Protein 3T81 (pdb70)

Organism: Agrobacterium fabrum (strain C58 / ATCC 33970) (NCBI:txid176299)

Sequence (1134 aa):
EPADLNDDTLRARAVAAARGDQRFDVLITGGTLVDVVTGELRPADIGIVGALIASVHEPASRRDAAQVIDAGGAYVSPGLIDTHHIESSITPAAYAAAVVARGVTTIVWDPHEFGNVHGVDGVRWAAKAIENLPLRAILLAPSCVPSAPGLERGGADFDAAILADLLSWPEIGGIAEINRGVIERDPRSGIVQAGLAAEKLVCGHARGLKNADLNAFAAGVSSDHELVSGEDLAKLRAGLTIELRGSHDHLLPEFVAALNTLGHLPQTVTLCTDDVFPDDLLQGGGLDDVVRRLVRYGLKPEWALRAATLNAAQRLGRSDLGLIAAGRRADIVVFEDLNGFSARHVLASGRAVAEGGRLVDIPTCDTTVLKGSKLPLRANDFLVKSQGAKVRLATIDRPRFTQWGETEADVKDGFVVPPEGATISVTHRHGAEPTTKTGFLTGWGRWNGAFATTVSHDSHNLTVFGGNAGDALAANAVIGTGGGAVASEGKVTAILPLPLSGLVSDAPLEEVARAFEDLREAVGKVVEWQPPYLVFKACFGATLACNIGPHQTDGIADVLTGKVESPVIEVAEPADLNDDTLRARAVAAARGDQRFDVLITGGTLVDVVTGELRPADIGIVGALIASVHEPASRRDAAQVIDAGGAYVSPGLIDTHHIESSITPAAYAAAVVARGVTTIVWDPHEFGNVHGVDGVRWAAKAIENLPLRAILLAPSCVPSAPGLERGGADFDAAILADLLSWPEIGGIAEINRGVIERDPRSGIVQAGLAAEKLVCGHARGLKNADLNAFAAGVSSDHELVSGEDLAKLRAGLTIELRGSHDHLLPEFVAALNTLGHLPQTVTLCTDDVFPDDLLQGGGLDDVVRRLVRYGLKPEWALRAATLNAAQRLGRSDLGLIAAGRRADIVVFEDLNGFSARHVLASGRAVAEGGRLVDIPTCDTTVLKGSKLPLRANDFLVKSQTIDRPRFTQWGTEADVKDGFVVPPEGATISVTHRHGAEPTTKTGFLTGWGRWNGAFATTVSHDSHNLTVFGGNAGDALAANAVIGTGGGAVASEGKVTAILPLPLSGLVSDAPLEEVARAFEDLREAVGKVVEWQPPYLVFKACFGATLACNIGPHQTDGIADVLTGKVESPVIE

Nearest PDB structures (foldseek):
  3t8l-assembly1_A  TM=1.000E+00  e=0.000E+00  Agrobacterium fabrum str. C58
  3t81-assembly1_B  TM=9.813E-01  e=5.438E-96  Agrobacterium fabrum str. C58
  3feq-assembly2_J  TM=6.808E-01  e=2.454E-15  unidentified
  1rk5-assembly1_A  TM=5.968E-01  e=4.459E-14  Alcaligenes faecalis
  3giq-assembly1_A  TM=6.416E-01  e=2.481E-13  Bordetella bronchiseptica

Radius of gyration: 34.44 Å; Cα contacts (8 Å, |Δi|>4): 2999; chains: 2; bounding box: 83×78×105 Å

InterPro domains:
  IPR006679 Adenine deaminase [MF_01518] (33-589)
  IPR006679 Adenine deaminase [cd01295] (78-581)
  IPR006680 Amidohydrolase-related [PF01979] (83-368)
  IPR011059 Metal-dependent hydrolase, composite domain superfamily [G3DSA:2.30.40.10] (25-368)
  IPR011059 Metal-dependent hydrolase, composite domain superfamily [SSF51338] (24-381)
  IPR026912 Adenine deaminase C-terminal domain [PF13382] (419-584)
  IPR032466 Metal-dependent hydrolase [SSF51556] (87-337)

B-factor: mean 51.47, std 14.91, range [13.21, 118.8]

Foldseek 3Di:
DVVVVVDPVQVVQLQCCAVVVAAAQEKEAQAFELFLVPNDRHHWMWGHHFFFTRYTDDGPPDDGHVYYHYFRLWYKFFAFEAEEAPLQAAQVLLLCQLALLQRHQEYAHAHQQLCLLANVVSVVVVVVFPVVFRHHYQYAYELDRVQFPPAFHFQDDDALVVLLVVLVDPSHQAHDAHFVCQQVVPPSLSSLVSSVVSPGAAAHADAPDDDPSVLSVCSRHAAYARADFLVSVNCVVSNHQYAPEPVPVVRLLRVLVSCVVVVHADLSYAYHHHHAYLQCCVPQNGSSNSLQSSVVSPRDSSVSLSRRFCSSCVSSVNNLTRGNDGPHTRFMFMASDSNRRQTQWTDRSRDTDHHRSGDDHRDDDDLVVLFPQADDQDLCLAFQQDDDQKFKFWAFEAQPPTAIDIDIFGHDDSTTQQDPQWKKWWAHRRHPDRRIEYHTYHPQFAFQAKAWFQQAPHSSTIMMIGPHSQSSVHSRVAVVLQAFFTGGPNRTQATQHARRSNRHDHDNSVVNSVRVVRRLVRVCVGGPADDDSNDDVSSNYQQNQSDAHWGPHSFTHHSVVRHGHHRTPGD/DPPVVCVDPVNVVVLQCCQVPNAFAQEKEAQAFECFLVVRDTHHWMWGHHFQFGRHTGDGPPHPRYNHYHYFHLWHKFFQFEAEEEVQLAAAVLLLLQLALQLRHQEYEYAHCQLCLLANPVSVVRVVVAVVPFSHQYQYAAELARVQLPVQFHFLDGAALVNLLVVLVPPSHQAHPEHFVCQLVPPPSLSNLVSRVVSVGAAAYACAPDDPPSLVSVVSDHAEYARADFLVSCNSVVSRHQYADECVVVPHLLRVLVVCVVVPHQDLSAAYHHHRDYLLQSVVAHYSLNVLQSSVVSPDDSSSSLQRRFVSSCVVRVHPLTRGNDGRHGRQMFMASDSHNSFGQWTARRHGTDYGRSGHDRGDDDDLPVQALQADDQDLVQQWAFDCAWEDFPAIDDDDDDDADPRTTDDDPQKKKWWFAGNPVPRGIAYHIYHPQFAFQAKAWFQQAPPRSTIMMMHNHSQSSVNRVLQVVLSAWFTGHDNDTDATQRARGSNRHDNDNSVVNNVSVVSRVVRRCVGGDQDDPRSDPVSSRYQANQSDADWGQHNHTDGVVVVDGHHPDPD

CATH classification: 2.30.40.10 (+1 more: 3.20.20.140)

Solvent-accessible surface area: 39691 Å² total

Secondary structure (DSSP, 8-state):
--GGG--HHHHHHHHHHHHTSS-BSEEEES-EEEETTTTEEEE-EEEEETTEEEEEE-TTS---BSSEEE-TTSEEEEPEEE---GGG---HHHHHHHHHTTTEEEEEE--HHHHHHHTHHHHHHHHHHHTTSSSEEEEEE---SSSSTTS---S----HHHHHHHHH-TTEEEEPP---TTTTT----HHHHHHHHTT-EE----SS--HHHHHH---S--EE----STTT--TTTTTPEEEEESS-TTTHHHHHHHHHHHSS--TTEEEE-----HHHHHHT-SHHHHHHHHHHTT--HHHHHHHHTHHHHHHTT-TTSSS-STTSB--EEEES-TTT--EEEEEETTEEEEETT----------GGGS--------GGGS---SSSEEEEEEEESSSS-EEEEEEEEB-SSSBPPPTT---EEE--------EEE--EESS---SSEEEES--TTT--EEEEES-S---HHHHHHHHTT---EEETTEEEE----TBTTTB-SS-HHHHHHHHHHHHHHHHTTS--BTTTBSGGGGGSTT-TTSSSEEE---EEETTT-----SEEE-/-TTGGG--HHHHHHHHHHHHTSS--SEEEES-EEE-TTT--EEE-EEEEETTEEEEEESTTS----SSEEE-TTSEEEE-EEE---GGG---HHHHHHHHHTTTEEEEEE--HHHHHHHTHHHHHHHHHHHTT-SSEEEEEE-S-SSSSBTTB--S----HHHHHHHTT-TTEEEE-----TTTTT----HHHHHHHHHTSEE----SS--HHHHHH------EE----STTT--HHHHTPEEEEESSSGGGHHHHHHHHHHH-S--TTEEEE-----HHHHHHT-SHHHHHHHHHHTT--HHHHHHIIIIIHHHHHT-TTSSS--TTSB--EEEES-TTT--EEEEEETTEEEEETT----------GGGS--------GGGSPB------SSS-------EEETTEEE--SS---EEE---------EE---SSS---SSEEEES--TTT--EEEEESSS---HHHHHHHHHT---EEETTEEEE----TBTTTB-SS-HHHHHHHHHHHHHHHTTTS---TTT-STTHHHHTT-TTSSS---------SSSS--------

Structure (mmCIF, N/CA/C/O backbone):
data_3T81
#
_entry.id   3T81
#
_cell.length_a   61.662
_cell.length_b   131.845
_cell.length_c   69.628
_cell.angle_alpha   90.00
_cell.angle_beta   97.04
_cell.angle_gamma   90.00
#
_symmetry.space_group_name_H-M   'P 1 21 1'
#
loop_
_entity.id
_entity.type
_entity.pdbx_description
1 polymer 'Adenine deaminase 2'
2 non-polymer 'FE (III) ION'
3 water water
#
loop_
_atom_site.group_PDB
_atom_site.id
_atom_site.type_symbol
_atom_site.label_atom_id
_atom_site.label_alt_id
_atom_site.label_comp_id
_atom_site.label_asym_id
_atom_site.label_entity_id
_atom_site.label_seq_id
_atom_site.pdbx_PDB_ins_code
_atom_site.Cartn_x
_atom_site.Cartn_y
_atom_site.Cartn_z
_atom_site.occupancy
_atom_site.B_iso_or_equiv
_atom_site.auth_seq_id
_atom_site.auth_comp_id
_atom_site.auth_asym_id
_atom_site.auth_atom_id
_atom_site.pdbx_PDB_model_num
ATOM 1 N N . GLU A 1 12 ? 42.582 -22.146 -8.961 1.00 54.82 9 GLU A N 1
ATOM 2 C CA . GLU A 1 12 ? 43.291 -23.340 -9.589 1.00 55.74 9 GLU A CA 1
ATOM 3 C C . GLU A 1 12 ? 42.687 -24.594 -9.023 1.00 56.95 9 GLU A C 1
ATOM 4 O O . GLU A 1 12 ? 42.239 -24.585 -7.929 1.00 59.00 9 GLU A O 1
ATOM 10 N N . PRO A 1 13 ? 42.701 -25.708 -9.739 1.00 58.14 10 PRO A N 1
ATOM 11 C CA . PRO A 1 13 ? 42.976 -25.982 -11.136 1.00 57.43 10 PRO A CA 1
ATOM 12 C C . PRO A 1 13 ? 41.874 -25.370 -11.971 1.00 57.59 10 PRO A C 1
ATOM 13 O O . PRO A 1 13 ? 42.009 -25.353 -13.223 1.00 60.97 10 PRO A O 1
ATOM 17 N N . ALA A 1 14 ? 40.871 -24.739 -11.361 1.00 55.29 11 ALA A N 1
ATOM 18 C CA . ALA A 1 14 ? 39.862 -24.049 -12.172 1.00 53.03 11 ALA A CA 1
ATOM 19 C C . ALA A 1 14 ? 40.470 -23.337 -13.364 1.00 52.90 11 ALA A C 1
ATOM 20 O O . ALA A 1 14 ? 40.023 -23.434 -14.490 1.00 53.68 11 ALA A O 1
ATOM 22 N N . ASP A 1 15 ? 41.554 -22.636 -13.151 1.00 53.18 12 ASP A N 1
ATOM 23 C CA . ASP A 1 15 ? 42.161 -22.027 -14.290 1.00 52.69 12 ASP A CA 1
ATOM 24 C C . ASP A 1 15 ? 42.369 -22.955 -15.526 1.00 52.32 12 ASP A C 1
ATOM 25 O O . ASP A 1 15 ? 42.378 -22.443 -16.621 1.00 50.85 12 ASP A O 1
ATOM 30 N N . LEU A 1 16 ? 42.576 -24.285 -15.373 1.00 52.44 13 LEU A N 1
ATOM 31 C CA . LEU A 1 16 ? 42.796 -25.185 -16.564 1.00 51.50 13 LEU A CA 1
ATOM 32 C C . LEU A 1 16 ? 41.491 -25.705 -17.225 1.00 51.31 13 LEU A C 1
ATOM 33 O O . LEU A 1 16 ? 41.465 -26.405 -18.235 1.00 49.63 13 LEU A O 1
ATOM 38 N N . ASN A 1 17 ? 40.373 -25.357 -16.594 1.00 53.53 14 ASN A N 1
ATOM 39 C CA . ASN A 1 17 ? 39.031 -26.040 -16.857 1.00 54.26 14 ASN A CA 1
ATOM 40 C C . ASN A 1 17 ? 38.223 -25.222 -17.879 1.00 53.82 14 ASN A C 1
ATOM 41 O O . ASN A 1 17 ? 37.062 -25.475 -18.189 1.00 53.14 14 ASN A O 1
ATOM 46 N N . ASP A 1 18 ? 38.892 -24.203 -18.375 1.00 54.43 15 ASP A N 1
ATOM 47 C CA . ASP A 1 18 ? 38.263 -23.269 -19.174 1.00 54.14 15 ASP A CA 1
ATOM 48 C C . ASP A 1 18 ? 38.010 -23.939 -20.456 1.00 53.32 15 ASP A C 1
ATOM 49 O O . ASP A 1 18 ? 38.880 -24.571 -21.042 1.00 53.27 15 ASP A O 1
ATOM 54 N N . ASP A 1 19 ? 36.765 -23.803 -20.856 1.00 52.49 16 ASP A N 1
ATOM 55 C CA . ASP A 1 19 ? 36.262 -24.488 -21.942 1.00 51.18 16 ASP A CA 1
ATOM 56 C C . ASP A 1 19 ? 36.957 -24.086 -23.244 1.00 50.19 16 ASP A C 1
ATOM 57 O O . ASP A 1 19 ? 37.337 -24.956 -23.994 1.00 50.69 16 ASP A O 1
ATOM 62 N N . THR A 1 20 ? 37.195 -22.807 -23.481 1.00 50.25 17 THR A N 1
ATOM 63 C CA . THR A 1 20 ? 38.027 -22.354 -24.639 1.00 50.05 17 THR A CA 1
ATOM 64 C C . THR A 1 20 ? 39.413 -22.964 -24.707 1.00 49.49 17 THR A C 1
ATOM 65 O O . THR A 1 20 ? 39.866 -23.407 -25.785 1.00 50.02 17 THR A O 1
ATOM 69 N N . LEU A 1 21 ? 40.146 -22.934 -23.599 1.00 49.49 18 LEU A N 1
ATOM 70 C CA . LEU A 1 21 ? 41.525 -23.495 -23.598 1.00 48.37 18 LEU A CA 1
ATOM 71 C C . LEU A 1 21 ? 41.558 -25.027 -23.795 1.00 48.67 18 LEU A C 1
ATOM 72 O O . LEU A 1 21 ? 42.311 -25.600 -24.667 1.00 47.12 18 LEU A O 1
ATOM 77 N N . ARG A 1 22 ? 40.676 -25.671 -23.017 1.00 47.44 19 ARG A N 1
ATOM 78 C CA . ARG A 1 22 ? 40.399 -27.117 -23.165 1.00 46.95 19 ARG A CA 1
ATOM 79 C C . ARG A 1 22 ? 40.235 -27.525 -24.533 1.00 46.54 19 ARG A C 1
ATOM 80 O O . ARG A 1 22 ? 40.930 -28.441 -25.030 1.00 48.44 19 ARG A O 1
ATOM 88 N N . ALA A 1 23 ? 39.291 -26.832 -25.135 1.00 46.97 20 ALA A N 1
ATOM 89 C CA . ALA A 1 23 ? 38.804 -27.195 -26.434 1.00 48.63 20 ALA A CA 1
ATOM 90 C C . ALA A 1 23 ? 40.039 -27.044 -27.375 1.00 49.73 20 ALA A C 1
ATOM 91 O O . ALA A 1 23 ? 40.488 -28.009 -27.993 1.00 49.90 20 ALA A O 1
ATOM 93 N N . ARG A 1 24 ? 40.674 -25.873 -27.336 1.00 50.57 21 ARG A N 1
ATOM 94 C CA . ARG A 1 24 ? 41.846 -25.645 -28.120 1.00 50.02 21 ARG A CA 1
ATOM 95 C C . ARG A 1 24 ? 42.946 -26.659 -27.795 1.00 50.32 21 ARG A C 1
ATOM 96 O O . ARG A 1 24 ? 43.799 -26.990 -28.674 1.00 51.02 21 ARG A O 1
ATOM 104 N N . ALA A 1 25 ? 42.954 -27.148 -26.547 1.00 49.62 22 ALA A N 1
ATOM 105 C CA . ALA A 1 25 ? 44.027 -28.049 -26.179 1.00 49.36 22 ALA A CA 1
ATOM 106 C C . ALA A 1 25 ? 43.835 -29.431 -26.816 1.00 49.12 22 ALA A C 1
ATOM 107 O O . ALA A 1 25 ? 44.739 -29.987 -27.427 1.00 49.00 22 ALA A O 1
ATOM 109 N N . VAL A 1 26 ? 42.641 -29.963 -26.682 1.00 49.04 23 VAL A N 1
ATOM 110 C CA . VAL A 1 26 ? 42.227 -31.115 -27.457 1.00 49.84 23 VAL A CA 1
ATOM 111 C C . VAL A 1 26 ? 42.446 -31.090 -28.928 1.00 51.13 23 VAL A C 1
ATOM 112 O O . VAL A 1 26 ? 42.681 -32.087 -29.573 1.00 51.52 23 VAL A O 1
ATOM 116 N N . ALA A 1 27 ? 42.274 -29.915 -29.486 1.00 53.87 24 ALA A N 1
ATOM 117 C CA . ALA A 1 27 ? 42.284 -29.725 -30.935 1.00 54.60 24 ALA A CA 1
ATOM 118 C C . ALA A 1 27 ? 43.731 -29.636 -31.274 1.00 55.56 24 ALA A C 1
ATOM 119 O O . ALA A 1 27 ? 44.142 -30.143 -32.345 1.00 56.35 24 ALA A O 1
ATOM 121 N N . ALA A 1 28 ? 44.525 -29.017 -30.367 1.00 55.25 25 ALA A N 1
ATOM 122 C CA . ALA A 1 28 ? 45.979 -29.001 -30.634 1.00 55.96 25 ALA A CA 1
ATOM 123 C C . ALA A 1 28 ? 46.472 -30.374 -30.411 1.00 56.07 25 ALA A C 1
ATOM 124 O O . ALA A 1 28 ? 47.473 -30.745 -30.961 1.00 57.50 25 ALA A O 1
ATOM 126 N N . ALA A 1 29 ? 45.761 -31.184 -29.649 1.00 55.94 26 ALA A N 1
ATOM 127 C CA . ALA A 1 29 ? 46.411 -32.420 -29.316 1.00 56.17 26 ALA A CA 1
ATOM 128 C C . ALA A 1 29 ? 46.177 -33.278 -30.511 1.00 57.50 26 ALA A C 1
ATOM 129 O O . ALA A 1 29 ? 47.088 -33.988 -30.932 1.00 57.88 26 ALA A O 1
ATOM 131 N N . ARG A 1 30 ? 44.944 -33.179 -31.044 1.00 57.28 27 ARG A N 1
ATOM 132 C CA . ARG A 1 30 ? 44.450 -33.942 -32.168 1.00 57.36 27 ARG A CA 1
ATOM 133 C C . ARG A 1 30 ? 45.234 -33.612 -33.453 1.00 58.68 27 ARG A C 1
ATOM 134 O O . ARG A 1 30 ? 45.276 -34.432 -34.309 1.00 58.95 27 ARG A O 1
ATOM 142 N N . GLY A 1 31 ? 45.853 -32.429 -33.599 1.00 59.56 28 GLY A N 1
ATOM 143 C CA . GLY A 1 31 ? 46.665 -32.110 -34.798 1.00 60.58 28 GLY A CA 1
ATOM 144 C C . GLY A 1 31 ? 46.085 -30.910 -35.581 1.00 60.66 28 GLY A C 1
ATOM 145 O O . GLY A 1 31 ? 46.741 -30.257 -36.427 1.00 59.88 28 GLY A O 1
ATOM 146 N N . ASP A 1 32 ? 44.855 -30.599 -35.247 1.00 59.25 29 ASP A N 1
ATOM 147 C CA . ASP A 1 32 ? 44.092 -29.788 -36.077 1.00 59.13 29 ASP A CA 1
ATOM 148 C C . ASP A 1 32 ? 44.312 -28.425 -35.499 1.00 59.30 29 ASP A C 1
ATOM 149 O O . ASP A 1 32 ? 43.441 -27.521 -35.631 1.00 60.47 29 ASP A O 1
ATOM 154 N N . GLN A 1 33 ? 45.460 -28.274 -34.825 1.00 58.18 30 GLN A N 1
ATOM 155 C CA . GLN A 1 33 ? 45.948 -26.956 -34.396 1.00 56.43 30 GLN A CA 1
ATOM 156 C C . GLN A 1 33 ? 47.388 -26.963 -33.945 1.00 55.90 30 GLN A C 1
ATOM 157 O O . GLN A 1 33 ? 47.997 -27.997 -33.724 1.00 56.24 30 GLN A O 1
ATOM 163 N N . ARG A 1 34 ? 47.942 -25.775 -33.805 1.00 55.74 31 ARG A N 1
ATOM 164 C CA . ARG A 1 34 ? 49.327 -25.627 -33.503 1.00 53.82 31 ARG A CA 1
ATOM 165 C C . ARG A 1 34 ? 49.410 -25.384 -32.033 1.00 51.98 31 ARG A C 1
ATOM 166 O O . ARG A 1 34 ? 48.649 -24.569 -31.538 1.00 50.90 31 ARG A O 1
ATOM 174 N N . PHE A 1 35 ? 50.306 -26.093 -31.334 1.00 50.83 32 PHE A N 1
ATOM 175 C CA . PHE A 1 35 ? 50.636 -25.836 -29.887 1.00 50.00 32 PHE A CA 1
ATOM 176 C C . PHE A 1 35 ? 51.161 -24.400 -29.619 1.00 49.83 32 PHE A C 1
ATOM 177 O O . PHE A 1 35 ? 51.503 -23.729 -30.542 1.00 51.53 32 PHE A O 1
ATOM 185 N N . ASP A 1 36 ? 51.257 -23.919 -28.387 1.00 49.06 33 ASP A N 1
ATOM 186 C CA . ASP A 1 36 ? 51.866 -22.610 -28.157 1.00 47.97 33 ASP A CA 1
ATOM 187 C C . ASP A 1 36 ? 53.287 -22.925 -27.787 1.00 48.87 33 ASP A C 1
ATOM 188 O O . ASP A 1 36 ? 54.187 -22.001 -27.860 1.00 48.78 33 ASP A O 1
ATOM 193 N N . VAL A 1 37 ? 53.549 -24.204 -27.426 1.00 46.82 34 VAL A N 1
ATOM 194 C CA . VAL A 1 37 ? 54.952 -24.573 -27.258 1.00 47.57 34 VAL A CA 1
ATOM 195 C C . VAL A 1 37 ? 55.301 -25.994 -27.555 1.00 48.91 34 VAL A C 1
ATOM 196 O O . VAL A 1 37 ? 54.481 -26.886 -27.321 1.00 49.80 34 VAL A O 1
ATOM 200 N N . LEU A 1 38 ? 56.535 -26.247 -27.962 1.00 47.92 35 LEU A N 1
ATOM 201 C CA . LEU A 1 38 ? 56.843 -27.636 -28.136 1.00 49.63 35 LEU A CA 1
ATOM 202 C C . LEU A 1 38 ? 58.101 -27.755 -27.461 1.00 49.26 35 LEU A C 1
ATOM 203 O O . LEU A 1 38 ? 58.887 -26.816 -27.546 1.00 51.32 35 LEU A O 1
ATOM 208 N N . ILE A 1 39 ? 58.320 -28.866 -26.762 1.00 48.25 36 ILE A N 1
ATOM 209 C CA . ILE A 1 39 ? 59.635 -29.093 -26.164 1.00 45.46 36 ILE A CA 1
ATOM 210 C C . ILE A 1 39 ? 60.225 -30.224 -26.906 1.00 46.09 36 ILE A C 1
ATOM 211 O O . ILE A 1 39 ? 59.577 -31.289 -26.977 1.00 47.27 36 ILE A O 1
ATOM 216 N N . THR A 1 40 ? 61.409 -30.058 -27.485 1.00 44.49 37 THR A N 1
ATOM 217 C CA . THR A 1 40 ? 61.801 -31.108 -28.449 1.00 45.91 37 THR A CA 1
ATOM 218 C C . THR A 1 40 ? 63.062 -31.786 -28.134 1.00 45.92 37 THR A C 1
ATOM 219 O O . THR A 1 40 ? 63.977 -31.163 -27.545 1.00 44.60 37 THR A O 1
ATOM 223 N N . GLY A 1 41 ? 63.119 -33.067 -28.502 1.00 47.54 38 GLY A N 1
ATOM 224 C CA . GLY A 1 41 ? 64.364 -33.888 -28.381 1.00 50.40 38 GLY A CA 1
ATOM 225 C C . GLY A 1 41 ? 64.945 -34.235 -26.978 1.00 53.42 38 GLY A C 1
ATOM 226 O O . GLY A 1 41 ? 66.072 -34.859 -26.875 1.00 54.25 38 GLY A O 1
ATOM 227 N N . GLY A 1 42 ? 64.204 -33.858 -25.913 1.00 52.52 39 GLY A N 1
ATOM 228 C CA . GLY A 1 42 ? 64.546 -34.262 -24.595 1.00 51.65 39 GLY A CA 1
ATOM 229 C C . GLY A 1 42 ? 64.397 -35.767 -24.339 1.00 51.70 39 GLY A C 1
ATOM 230 O O . GLY A 1 42 ? 63.931 -36.578 -25.218 1.00 51.51 39 GLY A O 1
ATOM 231 N N . THR A 1 43 ? 64.827 -36.145 -23.126 1.00 50.33 40 THR A N 1
ATOM 232 C CA . THR A 1 43 ? 64.585 -37.480 -22.594 1.00 50.56 40 THR A CA 1
ATOM 233 C C . THR A 1 43 ? 63.561 -37.346 -21.408 1.00 49.24 40 THR A C 1
ATOM 234 O O . THR A 1 43 ? 63.883 -36.847 -20.286 1.00 48.71 40 THR A O 1
ATOM 238 N N . LEU A 1 44 ? 62.331 -37.761 -21.673 1.00 46.09 41 LEU A N 1
ATOM 239 C CA . LEU A 1 44 ? 61.327 -37.684 -20.630 1.00 45.16 41 LEU A CA 1
ATOM 240 C C . LEU A 1 44 ? 61.745 -38.539 -19.485 1.00 45.07 41 LEU A C 1
ATOM 241 O O . LEU A 1 44 ? 61.984 -39.784 -19.721 1.00 46.52 41 LEU A O 1
ATOM 246 N N . VAL A 1 45 ? 61.902 -37.921 -18.297 1.00 44.14 42 VAL A N 1
ATOM 247 C CA . VAL A 1 45 ? 61.915 -38.723 -17.046 1.00 42.83 42 VAL A CA 1
ATOM 248 C C . VAL A 1 45 ? 60.482 -39.070 -16.744 1.00 44.03 42 VAL A C 1
ATOM 249 O O . VAL A 1 45 ? 59.758 -38.197 -16.142 1.00 45.79 42 VAL A O 1
ATOM 253 N N . ASP A 1 46 ? 60.058 -40.284 -17.126 1.00 42.64 43 ASP A N 1
ATOM 254 C CA . ASP A 1 46 ? 58.660 -40.726 -16.936 1.00 42.52 43 ASP A CA 1
ATOM 255 C C . ASP A 1 46 ? 58.423 -41.092 -15.419 1.00 42.96 43 ASP A C 1
ATOM 256 O O . ASP A 1 46 ? 58.720 -42.273 -14.999 1.00 45.02 43 ASP A O 1
ATOM 261 N N . VAL A 1 47 ? 58.029 -40.151 -14.559 1.00 41.29 44 VAL A N 1
ATOM 262 C CA . VAL A 1 47 ? 57.853 -40.526 -13.080 1.00 41.43 44 VAL A CA 1
ATOM 263 C C . VAL A 1 47 ? 56.761 -41.549 -12.654 1.00 37.98 44 VAL A C 1
ATOM 264 O O . VAL A 1 47 ? 56.913 -42.208 -11.709 1.00 36.36 44 VAL A O 1
ATOM 268 N N . VAL A 1 48 ? 55.801 -41.825 -13.457 1.00 35.63 45 VAL A N 1
ATOM 269 C CA . VAL A 1 48 ? 55.095 -43.031 -13.206 1.00 35.52 45 VAL A CA 1
ATOM 270 C C . VAL A 1 48 ? 55.834 -44.355 -13.457 1.00 37.33 45 VAL A C 1
ATOM 271 O O . VAL A 1 48 ? 55.731 -45.268 -12.635 1.00 39.45 45 VAL A O 1
ATOM 275 N N . THR A 1 49 ? 56.530 -44.511 -14.591 1.00 38.49 46 THR A N 1
ATOM 276 C CA . THR A 1 49 ? 57.237 -45.768 -14.892 1.00 38.23 46 THR A CA 1
ATOM 277 C C . THR A 1 49 ? 58.700 -45.926 -14.438 1.00 38.36 46 THR A C 1
ATOM 278 O O . THR A 1 49 ? 59.207 -47.075 -14.491 1.00 36.37 46 THR A O 1
ATOM 282 N N . GLY A 1 50 ? 59.356 -44.836 -14.003 1.00 39.20 47 GLY A N 1
ATOM 283 C CA . GLY A 1 50 ? 60.824 -44.879 -13.826 1.00 40.18 47 GLY A CA 1
ATOM 284 C C . GLY A 1 50 ? 61.690 -45.072 -15.147 1.00 41.96 47 GLY A C 1
ATOM 285 O O . GLY A 1 50 ? 62.894 -45.374 -15.041 1.00 44.39 47 GLY A O 1
ATOM 286 N N . GLU A 1 51 ? 61.120 -44.966 -16.365 1.00 40.44 48 GLU A N 1
ATOM 287 C CA . GLU A 1 51 ? 61.894 -45.012 -17.595 1.00 40.17 48 GLU A CA 1
ATOM 288 C C . GLU A 1 51 ? 62.371 -43.569 -17.843 1.00 40.31 48 GLU A C 1
ATOM 289 O O . GLU A 1 51 ? 61.645 -42.601 -17.455 1.00 40.65 48 GLU A O 1
ATOM 295 N N . LEU A 1 52 ? 63.632 -43.445 -18.321 1.00 39.85 49 LEU A N 1
ATOM 296 C CA . LEU A 1 52 ? 64.094 -42.383 -19.309 1.00 39.98 49 LEU A CA 1
ATOM 297 C C . LEU A 1 52 ? 63.645 -42.759 -20.702 1.00 39.90 49 LEU A C 1
ATOM 298 O O . LEU A 1 52 ? 63.780 -43.889 -21.107 1.00 37.46 49 LEU A O 1
ATOM 303 N N . ARG A 1 53 ? 62.976 -41.872 -21.392 1.00 40.79 50 ARG A N 1
ATOM 304 C CA . ARG A 1 53 ? 62.481 -42.317 -22.672 1.00 41.43 50 ARG A CA 1
ATOM 305 C C . ARG A 1 53 ? 62.153 -41.125 -23.532 1.00 44.53 50 ARG A C 1
ATOM 306 O O . ARG A 1 53 ? 61.573 -40.174 -23.010 1.00 46.94 50 ARG A O 1
ATOM 314 N N . PRO A 1 54 ? 62.488 -41.163 -24.836 1.00 45.72 51 PRO A N 1
ATOM 315 C CA . PRO A 1 54 ? 62.447 -39.996 -25.647 1.00 46.12 51 PRO A CA 1
ATOM 316 C C . PRO A 1 54 ? 61.056 -39.590 -25.884 1.00 46.25 51 PRO A C 1
ATOM 317 O O . PRO A 1 54 ? 60.176 -40.474 -26.067 1.00 45.65 51 PRO A O 1
ATOM 321 N N . ALA A 1 55 ? 60.824 -38.274 -25.797 1.00 46.33 52 ALA A N 1
ATOM 322 C CA . ALA A 1 55 ? 59.517 -37.801 -26.165 1.00 47.62 52 ALA A CA 1
ATOM 323 C C . ALA A 1 55 ? 59.473 -36.290 -26.138 1.00 49.06 52 ALA A C 1
ATOM 324 O O . ALA A 1 55 ? 60.371 -35.681 -25.491 1.00 49.61 52 ALA A O 1
ATOM 326 N N . ASP A 1 56 ? 58.433 -35.702 -26.761 1.00 47.39 53 ASP A N 1
ATOM 327 C CA . ASP A 1 56 ? 58.415 -34.293 -26.937 1.00 47.82 53 ASP A CA 1
ATOM 328 C C . ASP A 1 56 ? 57.057 -33.910 -26.432 1.00 48.26 53 ASP A C 1
ATOM 329 O O . ASP A 1 56 ? 56.075 -34.745 -26.411 1.00 50.43 53 ASP A O 1
ATOM 334 N N . ILE A 1 57 ? 56.910 -32.647 -26.059 1.00 46.58 54 ILE A N 1
ATOM 335 C CA . ILE A 1 57 ? 55.724 -32.256 -25.304 1.00 43.70 54 ILE A CA 1
ATOM 336 C C . ILE A 1 57 ? 55.142 -31.026 -25.954 1.00 44.74 54 ILE A C 1
ATOM 337 O O . ILE A 1 57 ? 55.869 -30.058 -26.265 1.00 45.49 54 ILE A O 1
ATOM 342 N N . GLY A 1 58 ? 53.837 -31.030 -26.133 1.00 45.84 55 GLY A N 1
ATOM 343 C CA . GLY A 1 58 ? 53.158 -29.852 -26.587 1.00 45.93 55 GLY A CA 1
ATOM 344 C C . GLY A 1 58 ? 52.219 -29.324 -25.520 1.00 48.87 55 GLY A C 1
ATOM 345 O O . GLY A 1 58 ? 51.456 -30.096 -24.760 1.00 47.64 55 GLY A O 1
ATOM 346 N N . ILE A 1 59 ? 52.232 -27.993 -25.474 1.00 48.74 56 ILE A N 1
ATOM 347 C CA . ILE A 1 59 ? 51.626 -27.277 -24.371 1.00 48.81 56 ILE A CA 1
ATOM 348 C C . ILE A 1 59 ? 50.790 -26.299 -25.098 1.00 50.07 56 ILE A C 1
ATOM 349 O O . ILE A 1 59 ? 51.238 -25.770 -26.091 1.00 52.08 56 ILE A O 1
ATOM 354 N N . VAL A 1 60 ? 49.594 -26.062 -24.580 1.00 49.82 57 VAL A N 1
ATOM 355 C CA . VAL A 1 60 ? 48.657 -25.131 -25.101 1.00 48.15 57 VAL A CA 1
ATOM 356 C C . VAL A 1 60 ? 48.280 -24.402 -23.857 1.00 46.76 57 VAL A C 1
ATOM 357 O O . VAL A 1 60 ? 47.653 -25.007 -23.031 1.00 45.75 57 VAL A O 1
ATOM 361 N N . GLY A 1 61 ? 48.671 -23.120 -23.708 1.00 46.48 58 GLY A N 1
ATOM 362 C CA . GLY A 1 61 ? 48.379 -22.338 -22.504 1.00 44.68 58 GLY A CA 1
ATOM 363 C C . GLY A 1 61 ? 49.101 -22.989 -21.329 1.00 44.96 58 GLY A C 1
ATOM 364 O O . GLY A 1 61 ? 50.327 -23.299 -21.421 1.00 44.99 58 GLY A O 1
ATOM 365 N N . ALA A 1 62 ? 48.331 -23.246 -20.249 1.00 44.29 59 ALA A N 1
ATOM 366 C CA . ALA A 1 62 ? 48.837 -23.810 -18.971 1.00 43.22 59 ALA A CA 1
ATOM 367 C C . ALA A 1 62 ? 48.818 -25.372 -18.931 1.00 43.61 59 ALA A C 1
ATOM 368 O O . ALA A 1 62 ? 49.499 -25.975 -18.031 1.00 45.02 59 ALA A O 1
ATOM 370 N N . LEU A 1 63 ? 48.106 -25.985 -19.900 1.00 41.39 60 LEU A N 1
ATOM 371 C CA . LEU A 1 63 ? 47.849 -27.375 -20.002 1.00 42.17 60 LEU A CA 1
ATOM 372 C C . LEU A 1 63 ? 48.903 -28.047 -20.827 1.00 41.65 60 LEU A C 1
ATOM 373 O O . LEU A 1 63 ? 49.440 -27.470 -21.705 1.00 40.17 60 LEU A O 1
ATOM 378 N N . ILE A 1 64 ? 49.203 -29.306 -20.535 1.00 42.95 61 ILE A N 1
ATOM 379 C CA . ILE A 1 64 ? 50.229 -29.987 -21.236 1.00 42.55 61 ILE A CA 1
ATOM 380 C C . ILE A 1 64 ? 49.259 -30.662 -22.186 1.00 45.15 61 ILE A C 1
ATOM 381 O O . ILE A 1 64 ? 48.396 -31.376 -21.742 1.00 46.05 61 ILE A O 1
ATOM 386 N N . ALA A 1 65 ? 49.352 -30.423 -23.493 1.00 47.23 62 ALA A N 1
ATOM 387 C CA . ALA A 1 65 ? 48.296 -30.895 -24.384 1.00 47.16 62 ALA A CA 1
ATOM 388 C C . ALA A 1 65 ? 48.653 -32.196 -24.936 1.00 46.46 62 ALA A C 1
ATOM 389 O O . ALA A 1 65 ? 47.750 -32.985 -25.188 1.00 47.16 62 ALA A O 1
ATOM 391 N N . SER A 1 66 ? 49.938 -32.415 -25.143 1.00 45.26 63 SER A N 1
ATOM 392 C CA . SER A 1 66 ? 50.389 -33.648 -25.818 1.00 46.52 63 SER A CA 1
ATOM 393 C C . SER A 1 66 ? 51.747 -34.140 -25.381 1.00 47.63 63 SER A C 1
ATOM 394 O O . SER A 1 66 ? 52.698 -33.304 -25.222 1.00 49.06 63 SER A O 1
ATOM 397 N N . VAL A 1 67 ? 51.831 -35.460 -25.172 1.00 47.54 64 VAL A N 1
ATOM 398 C CA . VAL A 1 67 ? 53.111 -36.131 -24.904 1.00 49.78 64 VAL A CA 1
ATOM 399 C C . VAL A 1 67 ? 53.191 -37.131 -26.060 1.00 51.29 64 VAL A C 1
ATOM 400 O O . VAL A 1 67 ? 52.298 -38.033 -26.164 1.00 51.57 64 VAL A O 1
ATOM 404 N N . HIS A 1 68 ? 54.176 -36.955 -26.958 1.00 50.03 65 HIS A N 1
ATOM 405 C CA . HIS A 1 68 ? 54.092 -37.790 -28.173 1.00 50.41 65 HIS A CA 1
ATOM 406 C C . HIS A 1 68 ? 55.440 -38.218 -28.729 1.00 49.40 65 HIS A C 1
ATOM 407 O O . HIS A 1 68 ? 56.442 -37.895 -28.213 1.00 48.27 65 HIS A O 1
ATOM 414 N N . GLU A 1 69 ? 55.417 -38.959 -29.830 1.00 52.95 66 GLU A N 1
ATOM 415 C CA . GLU A 1 69 ? 56.677 -39.469 -30.558 1.00 52.77 66 GLU A CA 1
ATOM 416 C C . GLU A 1 69 ? 57.668 -38.350 -30.917 1.00 49.30 66 GLU A C 1
ATOM 417 O O . GLU A 1 69 ? 57.275 -37.340 -31.447 1.00 48.98 66 GLU A 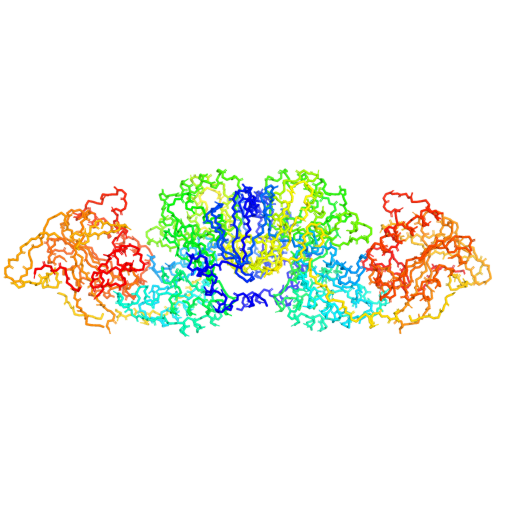O 1
ATOM 423 N N . PRO A 1 70 ? 58.934 -38.492 -30.576 1.00 48.79 67 PRO A N 1
ATOM 424 C CA . PRO A 1 70 ? 59.912 -37.385 -30.866 1.00 49.60 67 PRO A CA 1
ATOM 425 C C . PRO A 1 70 ? 59.921 -37.078 -32.368 1.00 51.70 67 PRO A C 1
ATOM 426 O O . PRO A 1 70 ? 59.713 -38.013 -33.171 1.00 51.56 67 PRO A O 1
ATOM 430 N N . ALA A 1 71 ? 60.124 -35.785 -32.709 1.00 53.41 68 ALA A N 1
ATOM 431 C CA . ALA A 1 71 ? 60.019 -35.202 -34.052 1.00 53.16 68 ALA A CA 1
ATOM 432 C C . ALA A 1 71 ? 58.674 -35.353 -34.785 1.00 54.00 68 ALA A C 1
ATOM 433 O O . ALA A 1 71 ? 58.368 -34.562 -35.643 1.00 55.46 68 ALA A O 1
ATOM 435 N N . SER A 1 72 ? 57.814 -36.285 -34.427 1.00 53.05 69 SER A N 1
ATOM 436 C CA . SER A 1 72 ? 56.481 -36.226 -35.007 1.00 54.00 69 SER A CA 1
ATOM 437 C C . SER A 1 72 ? 55.730 -34.871 -35.051 1.00 54.25 69 SER A C 1
ATOM 438 O O . SER A 1 72 ? 54.667 -34.810 -35.681 1.00 54.01 69 SER A O 1
ATOM 441 N N . ARG A 1 73 ? 56.183 -33.793 -34.445 1.00 54.38 70 ARG A N 1
ATOM 442 C CA . ARG A 1 73 ? 55.446 -32.558 -34.758 1.00 57.32 70 ARG A CA 1
ATOM 443 C C . ARG A 1 73 ? 56.346 -31.315 -34.831 1.00 59.28 70 ARG A C 1
ATOM 444 O O . ARG A 1 73 ? 57.406 -31.297 -34.164 1.00 60.79 70 ARG A O 1
ATOM 452 N N . ARG A 1 74 ? 55.947 -30.279 -35.599 1.00 60.31 71 ARG A N 1
ATOM 453 C CA . ARG A 1 74 ? 56.766 -29.044 -35.576 1.00 61.79 71 ARG A CA 1
ATOM 454 C C . ARG A 1 74 ? 55.978 -27.840 -35.449 1.00 61.18 71 ARG A C 1
ATOM 455 O O . ARG A 1 74 ? 56.551 -26.814 -35.405 1.00 60.43 71 ARG A O 1
ATOM 463 N N . ASP A 1 75 ? 54.654 -27.951 -35.412 1.00 61.77 72 ASP A N 1
ATOM 464 C CA . ASP A 1 75 ? 53.781 -26.757 -35.298 1.00 60.78 72 ASP A CA 1
ATOM 465 C C . ASP A 1 75 ? 53.472 -26.192 -33.868 1.00 60.86 72 ASP A C 1
ATOM 466 O O . ASP A 1 75 ? 52.852 -26.857 -32.985 1.00 59.42 72 ASP A O 1
ATOM 471 N N . ALA A 1 76 ? 53.882 -24.947 -33.684 1.00 60.33 73 ALA A N 1
ATOM 472 C CA . ALA A 1 76 ? 54.129 -24.389 -32.362 1.00 60.48 73 ALA A CA 1
ATOM 473 C C . ALA A 1 76 ? 54.456 -22.889 -32.440 1.00 58.96 73 ALA A C 1
ATOM 474 O O . ALA A 1 76 ? 55.455 -22.577 -33.068 1.00 58.91 73 ALA A O 1
ATOM 476 N N . ALA A 1 77 ? 53.706 -21.975 -31.792 1.00 55.98 74 ALA A N 1
ATOM 477 C CA . ALA A 1 77 ? 54.176 -20.571 -31.637 1.00 52.32 74 ALA A CA 1
ATOM 478 C C . ALA A 1 77 ? 55.533 -20.400 -30.935 1.00 52.26 74 ALA A C 1
ATOM 479 O O . ALA A 1 77 ? 55.890 -19.287 -30.690 1.00 52.44 74 ALA A O 1
ATOM 481 N N . GLN A 1 78 ? 56.233 -21.457 -30.533 1.00 51.61 75 GLN A N 1
ATOM 482 C CA . GLN A 1 78 ? 57.598 -21.342 -30.042 1.00 53.23 75 GLN A CA 1
ATOM 483 C C . GLN A 1 78 ? 58.075 -22.743 -29.695 1.00 53.29 75 GLN A C 1
ATOM 484 O O . GLN A 1 78 ? 57.227 -23.635 -29.454 1.00 54.42 75 GLN A O 1
ATOM 490 N N . VAL A 1 79 ? 59.400 -22.919 -29.593 1.00 51.23 76 VAL A N 1
ATOM 491 C CA . VAL A 1 79 ? 59.995 -24.258 -29.598 1.00 49.15 76 VAL A CA 1
ATOM 492 C C . VAL A 1 79 ? 61.148 -24.205 -28.676 1.00 50.63 76 VAL A C 1
ATOM 493 O O . VAL A 1 79 ? 62.116 -23.446 -28.906 1.00 48.89 76 VAL A O 1
ATOM 497 N N . ILE A 1 80 ? 61.035 -25.043 -27.639 1.00 51.77 77 ILE A N 1
ATOM 498 C CA . ILE A 1 80 ? 62.039 -25.122 -26.597 1.00 52.10 77 ILE A CA 1
ATOM 499 C C . ILE A 1 80 ? 63.061 -26.223 -26.849 1.00 52.81 77 ILE A C 1
ATOM 500 O O . ILE A 1 80 ? 62.756 -27.440 -26.975 1.00 54.65 77 ILE A O 1
ATOM 505 N N . ASP A 1 81 ? 64.307 -25.874 -26.865 1.00 52.30 78 ASP A N 1
ATOM 506 C CA . ASP A 1 81 ? 65.188 -27.022 -27.201 1.00 53.63 78 ASP A CA 1
ATOM 507 C C . ASP A 1 81 ? 65.611 -27.907 -26.066 1.00 51.63 78 ASP A C 1
ATOM 508 O O . ASP A 1 81 ? 66.188 -27.418 -25.106 1.00 52.14 78 ASP A O 1
ATOM 513 N N . ALA A 1 82 ? 65.408 -29.202 -26.191 1.00 49.93 79 ALA A N 1
ATOM 514 C CA . ALA A 1 82 ? 65.732 -30.074 -25.041 1.00 48.55 79 ALA A CA 1
ATOM 515 C C . ALA A 1 82 ? 66.654 -31.204 -25.344 1.00 49.53 79 ALA A C 1
ATOM 516 O O . ALA A 1 82 ? 66.864 -32.076 -24.429 1.00 53.70 79 ALA A O 1
ATOM 518 N N . GLY A 1 83 ? 67.149 -31.317 -26.587 1.00 48.05 80 GLY A N 1
ATOM 519 C CA . GLY A 1 83 ? 68.003 -32.447 -26.985 1.00 44.29 80 GLY A CA 1
ATOM 520 C C . GLY A 1 83 ? 69.262 -32.288 -26.187 1.00 45.44 80 GLY A C 1
ATOM 521 O O . GLY A 1 83 ? 69.622 -31.060 -25.747 1.00 44.34 80 GLY A O 1
ATOM 522 N N . GLY A 1 84 ? 69.911 -33.457 -25.906 1.00 43.37 81 GLY A N 1
ATOM 523 C CA . GLY A 1 84 ? 71.035 -33.427 -24.951 1.00 44.92 81 GLY A CA 1
ATOM 524 C C . GLY A 1 84 ? 70.593 -33.461 -23.415 1.00 47.29 81 GLY A C 1
ATOM 525 O O . GLY A 1 84 ? 71.414 -33.409 -22.448 1.00 45.54 81 GLY A O 1
ATOM 526 N N . ALA A 1 85 ? 69.285 -33.533 -23.152 1.00 48.18 82 ALA A N 1
ATOM 527 C CA . ALA A 1 85 ? 68.854 -33.157 -21.808 1.00 49.27 82 ALA A CA 1
ATOM 528 C C . ALA A 1 85 ? 67.594 -33.940 -21.318 1.00 48.49 82 ALA A C 1
ATOM 529 O O . ALA A 1 85 ? 66.979 -34.778 -22.080 1.00 47.98 82 ALA A O 1
ATOM 531 N N . TYR A 1 86 ? 67.233 -33.690 -20.045 1.00 46.87 83 TYR A N 1
ATOM 532 C CA . TYR A 1 86 ? 66.059 -34.441 -19.432 1.00 44.66 83 TYR A CA 1
ATOM 533 C C . TYR A 1 86 ? 64.824 -33.665 -19.086 1.00 41.16 83 TYR A C 1
ATOM 534 O O . TYR A 1 86 ? 64.851 -32.540 -18.602 1.00 41.26 83 TYR A O 1
ATOM 543 N N . VAL A 1 87 ? 63.745 -34.277 -19.374 1.00 38.87 84 VAL A N 1
ATOM 544 C CA . VAL A 1 87 ? 62.526 -33.586 -19.071 1.00 40.14 84 VAL A CA 1
ATOM 545 C C . VAL A 1 87 ? 61.727 -34.141 -17.901 1.00 39.55 84 VAL A C 1
ATOM 546 O O . VAL A 1 87 ? 61.225 -35.319 -17.968 1.00 38.58 84 VAL A O 1
ATOM 550 N N . SER A 1 88 ? 61.596 -33.222 -16.926 1.00 37.38 85 SER A N 1
ATOM 551 C CA . SER A 1 88 ? 60.983 -33.420 -15.642 1.00 37.57 85 SER A CA 1
ATOM 552 C C . SER A 1 88 ? 59.719 -32.549 -15.310 1.00 36.97 85 SER A C 1
ATOM 553 O O . SER A 1 88 ? 59.588 -31.449 -15.779 1.00 33.96 85 SER A O 1
ATOM 556 N N . PRO A 1 89 ? 58.823 -33.031 -14.406 1.00 38.21 86 PRO A N 1
ATOM 557 C CA . PRO A 1 89 ? 57.728 -32.195 -13.872 1.00 37.19 86 PRO A CA 1
ATOM 558 C C . PRO A 1 89 ? 58.514 -31.225 -13.013 1.00 36.89 86 PRO A C 1
ATOM 559 O O . PRO A 1 89 ? 59.674 -31.586 -12.736 1.00 36.74 86 PRO A O 1
ATOM 563 N N . GLY A 1 90 ? 58.050 -30.000 -12.746 1.00 33.81 87 GLY A N 1
ATOM 564 C CA . GLY A 1 90 ? 58.765 -29.184 -11.818 1.00 35.42 87 GLY A CA 1
ATOM 565 C C . GLY A 1 90 ? 58.760 -29.609 -10.319 1.00 37.68 87 GLY A C 1
ATOM 566 O O . GLY A 1 90 ? 58.038 -30.466 -9.888 1.00 38.62 87 GLY A O 1
ATOM 567 N N . LEU A 1 91 ? 59.598 -29.062 -9.469 1.00 38.41 88 LEU A N 1
ATOM 568 C CA . LEU A 1 91 ? 59.883 -29.860 -8.317 1.00 39.34 88 LEU A CA 1
ATOM 569 C C . LEU A 1 91 ? 58.974 -29.321 -7.217 1.00 41.42 88 LEU A C 1
ATOM 570 O O . LEU A 1 91 ? 58.647 -28.086 -7.223 1.00 43.62 88 LEU A O 1
ATOM 575 N N . ILE A 1 92 ? 58.674 -30.144 -6.196 1.00 38.82 89 ILE A N 1
ATOM 576 C CA . ILE A 1 92 ? 57.773 -29.625 -5.196 1.00 36.35 89 ILE A CA 1
ATOM 577 C C . ILE A 1 92 ? 58.458 -29.595 -3.908 1.00 36.38 89 ILE A C 1
ATOM 578 O O . ILE A 1 92 ? 59.149 -30.488 -3.594 1.00 37.67 89 ILE A O 1
ATOM 583 N N . ASP A 1 93 ? 58.325 -28.568 -3.132 1.00 36.30 90 ASP A N 1
ATOM 584 C CA . ASP A 1 93 ? 59.045 -28.644 -1.854 1.00 36.79 90 ASP A CA 1
ATOM 585 C C . ASP A 1 93 ? 57.886 -28.690 -0.790 1.00 38.04 90 ASP A C 1
ATOM 586 O O . ASP A 1 93 ? 57.088 -27.700 -0.619 1.00 36.44 90 ASP A O 1
ATOM 591 N N . THR A 1 94 ? 57.717 -29.884 -0.171 1.00 38.46 91 THR A N 1
ATOM 592 C CA . THR A 1 94 ? 56.514 -30.159 0.621 1.00 38.13 91 THR A CA 1
ATOM 593 C C . THR A 1 94 ? 56.635 -29.533 2.106 1.00 37.54 91 THR A C 1
ATOM 594 O O . THR A 1 94 ? 55.691 -29.629 2.904 1.00 38.16 91 THR A O 1
ATOM 598 N N . HIS A 1 95 ? 57.773 -28.959 2.482 1.00 34.80 92 HIS A N 1
ATOM 599 C CA . HIS A 1 95 ? 57.894 -28.340 3.761 1.00 34.19 92 HIS A CA 1
ATOM 600 C C . HIS A 1 95 ? 59.113 -27.532 3.819 1.00 34.27 92 HIS A C 1
ATOM 601 O O . HIS A 1 95 ? 60.243 -28.115 3.742 1.00 33.36 92 HIS A O 1
ATOM 616 N N . HIS A 1 97 ? 60.479 -23.110 5.030 1.00 33.55 94 HIS A N 1
ATOM 617 C CA . HIS A 1 97 ? 60.238 -21.854 5.560 1.00 34.16 94 HIS A CA 1
ATOM 618 C C . HIS A 1 97 ? 61.056 -20.774 4.830 1.00 34.93 94 HIS A C 1
ATOM 619 O O . HIS A 1 97 ? 62.302 -20.663 4.923 1.00 33.14 94 HIS A O 1
ATOM 626 N N . ILE A 1 98 ? 60.334 -19.898 4.147 1.00 36.72 95 ILE A N 1
ATOM 627 C CA . ILE A 1 98 ? 61.078 -18.900 3.401 1.00 37.21 95 ILE A CA 1
ATOM 628 C C . ILE A 1 98 ? 61.880 -18.119 4.429 1.00 37.75 95 ILE A C 1
ATOM 629 O O . ILE A 1 98 ? 63.096 -17.967 4.199 1.00 39.39 95 ILE A O 1
ATOM 634 N N . GLU A 1 99 ? 61.262 -17.693 5.537 1.00 35.14 96 GLU A N 1
ATOM 635 C CA . GLU A 1 99 ? 62.020 -16.995 6.583 1.00 34.99 96 GLU A CA 1
ATOM 636 C C . GLU A 1 99 ? 63.435 -17.530 6.945 1.00 37.05 96 GLU A C 1
ATOM 637 O O . GLU A 1 99 ? 64.274 -16.746 7.195 1.00 36.77 96 GLU A O 1
ATOM 643 N N . SER A 1 100 ? 63.732 -18.827 6.957 1.00 39.96 97 SER A N 1
ATOM 644 C CA . SER A 1 100 ? 65.096 -19.267 7.338 1.00 43.92 97 SER A CA 1
ATOM 645 C C . SER A 1 100 ? 66.210 -18.716 6.524 1.00 44.85 97 SER A C 1
ATOM 646 O O . SER A 1 100 ? 67.321 -18.737 6.989 1.00 46.36 97 SER A O 1
ATOM 649 N N . SER A 1 101 ? 65.955 -18.310 5.296 1.00 45.97 98 SER A N 1
ATOM 650 C CA . SER A 1 101 ? 67.070 -17.870 4.449 1.00 48.43 98 SER A CA 1
ATOM 651 C C . SER A 1 101 ? 67.302 -16.383 4.397 1.00 49.27 98 SER A C 1
ATOM 652 O O . SER A 1 101 ? 68.137 -15.952 3.670 1.00 48.27 98 SER A O 1
ATOM 663 N N . ILE A 1 103 ? 65.677 -13.799 3.368 1.00 49.81 100 ILE A N 1
ATOM 664 C CA . ILE A 1 103 ? 65.273 -12.950 2.249 1.00 47.02 100 ILE A CA 1
ATOM 665 C C . ILE A 1 103 ? 63.747 -12.948 2.091 1.00 44.32 100 ILE A C 1
ATOM 666 O O . ILE A 1 103 ? 63.104 -13.873 2.493 1.00 42.87 100 ILE A O 1
ATOM 671 N N . THR A 1 104 ? 63.182 -11.905 1.485 1.00 42.66 101 THR A N 1
ATOM 672 C CA . THR A 1 104 ? 61.740 -11.805 1.215 1.00 40.93 101 THR A CA 1
ATOM 673 C C . THR A 1 104 ? 61.374 -12.934 0.270 1.00 41.30 101 THR A C 1
ATOM 674 O O . THR A 1 104 ? 62.285 -13.512 -0.327 1.00 41.23 101 THR A O 1
ATOM 678 N N . PRO A 1 105 ? 60.056 -13.233 0.097 1.00 39.39 102 PRO A N 1
ATOM 679 C CA . PRO A 1 105 ? 59.695 -14.299 -0.762 1.00 39.58 102 PRO A CA 1
ATOM 680 C C . PRO A 1 105 ? 60.096 -14.051 -2.173 1.00 40.19 102 PRO A C 1
ATOM 681 O O . PRO A 1 105 ? 60.426 -14.986 -2.831 1.00 40.33 102 PRO A O 1
ATOM 685 N N . ALA A 1 106 ? 60.044 -12.810 -2.650 1.00 41.80 103 ALA A N 1
ATOM 686 C CA . ALA A 1 106 ? 60.453 -12.451 -4.081 1.00 41.33 103 ALA A CA 1
ATOM 687 C C . ALA A 1 106 ? 61.833 -13.009 -4.397 1.00 41.07 103 ALA A C 1
ATOM 688 O O . ALA A 1 106 ? 61.985 -13.880 -5.283 1.00 41.32 103 ALA A O 1
ATOM 690 N N . ALA A 1 107 ? 62.826 -12.577 -3.590 1.00 39.09 104 ALA A N 1
ATOM 691 C CA . ALA A 1 107 ? 64.223 -13.123 -3.639 1.00 38.58 104 ALA A CA 1
ATOM 692 C C . ALA A 1 107 ? 64.216 -14.639 -3.711 1.00 39.57 104 ALA A C 1
ATOM 693 O O . ALA A 1 107 ? 64.824 -15.271 -4.638 1.00 43.22 104 ALA A O 1
ATOM 695 N N . TYR A 1 108 ? 63.465 -15.246 -2.804 1.00 38.86 105 TYR A N 1
ATOM 696 C CA . TYR A 1 108 ? 63.535 -16.677 -2.701 1.00 37.72 105 TYR A CA 1
ATOM 697 C C . TYR A 1 108 ? 63.083 -17.243 -4.035 1.00 37.27 105 TYR A C 1
ATOM 698 O O . TYR A 1 108 ? 63.590 -18.213 -4.432 1.00 38.12 105 TYR A O 1
ATOM 707 N N . ALA A 1 109 ? 62.187 -16.627 -4.770 1.00 37.54 106 ALA A N 1
ATOM 708 C CA . ALA A 1 109 ? 61.561 -17.324 -5.900 1.00 39.05 106 ALA A CA 1
ATOM 709 C C . ALA A 1 109 ? 62.449 -17.148 -7.091 1.00 42.60 106 ALA A C 1
ATOM 710 O O . ALA A 1 109 ? 62.521 -18.025 -7.973 1.00 44.82 106 ALA A O 1
ATOM 712 N N . ALA A 1 110 ? 63.191 -16.032 -7.104 1.00 44.51 107 ALA A N 1
ATOM 713 C CA . ALA A 1 110 ? 64.259 -15.873 -8.112 1.00 44.34 107 ALA A CA 1
ATOM 714 C C . ALA A 1 110 ? 65.264 -16.869 -7.832 1.00 43.50 107 ALA A C 1
ATOM 715 O O . ALA A 1 110 ? 65.726 -17.417 -8.745 1.00 47.29 107 ALA A O 1
ATOM 717 N N . ALA A 1 111 ? 65.583 -17.187 -6.605 1.00 42.70 108 ALA A N 1
ATOM 718 C CA . ALA A 1 111 ? 66.673 -18.150 -6.461 1.00 41.73 108 ALA A CA 1
ATOM 719 C C . ALA A 1 111 ? 66.280 -19.549 -6.855 1.00 40.86 108 ALA A C 1
ATOM 720 O O . ALA A 1 111 ? 67.004 -20.142 -7.539 1.00 43.74 108 ALA A O 1
ATOM 722 N N . VAL A 1 112 ? 65.082 -20.038 -6.516 1.00 40.97 109 VAL A N 1
ATOM 723 C CA . VAL A 1 112 ? 64.637 -21.450 -6.730 1.00 39.20 109 VAL A CA 1
ATOM 724 C C . VAL A 1 112 ? 63.875 -21.783 -8.017 1.00 39.51 109 VAL A C 1
ATOM 725 O O . VAL A 1 112 ? 63.946 -22.915 -8.596 1.00 41.53 109 VAL A O 1
ATOM 729 N N . VAL A 1 113 ? 63.094 -20.847 -8.476 1.00 39.08 110 VAL A N 1
ATOM 730 C CA . VAL A 1 113 ? 62.424 -21.055 -9.767 1.00 39.53 110 VAL A CA 1
ATOM 731 C C . VAL A 1 113 ? 63.501 -21.257 -10.834 1.00 39.64 110 VAL A C 1
ATOM 732 O O . VAL A 1 113 ? 63.607 -22.265 -11.413 1.00 41.79 110 VAL A O 1
ATOM 736 N N . ALA A 1 114 ? 64.404 -20.331 -10.973 1.00 41.97 111 ALA A N 1
ATOM 737 C CA . ALA A 1 114 ? 65.622 -20.509 -11.724 1.00 43.10 111 ALA A CA 1
ATOM 738 C C . ALA A 1 114 ? 66.220 -21.907 -11.756 1.00 44.28 111 ALA A C 1
ATOM 739 O O . ALA A 1 114 ? 67.110 -22.141 -12.611 1.00 46.43 111 ALA A O 1
ATOM 741 N N . ARG A 1 115 ? 65.846 -22.804 -10.832 1.00 43.18 112 ARG A N 1
ATOM 742 C CA . ARG A 1 115 ? 66.499 -24.129 -10.702 1.00 42.44 112 ARG A CA 1
ATOM 743 C C . ARG A 1 115 ? 65.599 -25.305 -10.921 1.00 42.03 112 ARG A C 1
ATOM 744 O O . ARG A 1 115 ? 66.022 -26.483 -10.869 1.00 40.12 112 ARG A O 1
ATOM 752 N N . GLY A 1 116 ? 64.324 -25.019 -11.141 1.00 41.94 113 GLY A N 1
ATOM 753 C CA . GLY A 1 116 ? 63.458 -26.063 -11.532 1.00 39.27 113 GLY A CA 1
ATOM 754 C C . GLY A 1 116 ? 62.330 -26.095 -10.505 1.00 40.30 113 GLY A C 1
ATOM 755 O O . GLY A 1 116 ? 61.365 -26.752 -10.825 1.00 41.92 113 GLY A O 1
ATOM 756 N N . VAL A 1 117 ? 62.372 -25.410 -9.342 1.00 36.90 114 VAL A N 1
ATOM 757 C CA . VAL A 1 117 ? 61.310 -25.616 -8.298 1.00 35.30 114 VAL A CA 1
ATOM 758 C C . VAL A 1 117 ? 60.088 -24.780 -8.626 1.00 35.73 114 VAL A C 1
ATOM 759 O O . VAL A 1 117 ? 60.106 -23.609 -8.437 1.00 35.78 114 VAL A O 1
ATOM 763 N N . THR A 1 118 ? 59.015 -25.350 -9.121 1.00 36.42 115 THR A N 1
ATOM 764 C CA . THR A 1 118 ? 57.858 -24.562 -9.349 1.00 36.55 115 THR A CA 1
ATOM 765 C C . THR A 1 118 ? 56.781 -24.580 -8.252 1.00 38.24 115 THR A C 1
ATOM 766 O O . THR A 1 118 ? 55.823 -23.757 -8.284 1.00 40.61 115 THR A O 1
ATOM 770 N N . THR A 1 119 ? 56.882 -25.424 -7.239 1.00 36.38 116 THR A N 1
ATOM 771 C CA . THR A 1 119 ? 55.903 -25.292 -6.165 1.00 35.16 116 THR A CA 1
ATOM 772 C C . THR A 1 119 ? 56.467 -25.503 -4.785 1.00 33.00 116 THR A C 1
ATOM 773 O O . THR A 1 119 ? 57.151 -26.553 -4.537 1.00 34.04 116 THR A O 1
ATOM 777 N N . ILE A 1 120 ? 56.227 -24.547 -3.894 1.00 32.16 117 ILE A N 1
ATOM 778 C CA . ILE A 1 120 ? 56.569 -24.646 -2.406 1.00 33.19 117 ILE A CA 1
ATOM 779 C C . ILE A 1 120 ? 55.376 -24.711 -1.503 1.00 34.12 117 ILE A C 1
ATOM 780 O O . ILE A 1 120 ? 54.350 -24.095 -1.805 1.00 35.53 117 ILE A O 1
ATOM 785 N N . VAL A 1 121 ? 55.509 -25.368 -0.360 1.00 33.02 118 VAL A N 1
ATOM 786 C CA . VAL A 1 121 ? 54.438 -25.482 0.592 1.00 31.02 118 VAL A CA 1
ATOM 787 C C . VAL A 1 121 ? 55.116 -24.823 1.775 1.00 32.29 118 VAL A C 1
ATOM 788 O O . VAL A 1 121 ? 55.968 -25.452 2.397 1.00 31.25 118 VAL A O 1
ATOM 792 N N . TRP A 1 122 ? 54.764 -23.587 2.136 1.00 34.08 119 TRP A N 1
ATOM 793 C CA . TRP A 1 122 ? 55.579 -22.773 3.141 1.00 34.62 119 TRP A CA 1
ATOM 794 C C . TRP A 1 122 ? 54.835 -22.665 4.375 1.00 35.12 119 TRP A C 1
ATOM 795 O O . TRP A 1 122 ? 53.697 -22.110 4.333 1.00 35.70 119 TRP A O 1
ATOM 806 N N . ASP A 1 123 ? 55.368 -23.145 5.512 1.00 34.66 120 ASP A N 1
ATOM 807 C CA . ASP A 1 123 ? 54.773 -22.708 6.842 1.00 31.44 120 ASP A CA 1
ATOM 808 C C . ASP A 1 123 ? 55.352 -21.378 7.217 1.00 31.63 120 ASP A C 1
ATOM 809 O O . ASP A 1 123 ? 56.508 -21.321 7.647 1.00 36.50 120 ASP A O 1
ATOM 814 N N . PRO A 1 124 ? 54.619 -20.278 7.144 1.00 30.58 121 PRO A N 1
ATOM 815 C CA . PRO A 1 124 ? 55.287 -19.006 7.472 1.00 29.80 121 PRO A CA 1
ATOM 816 C C . PRO A 1 124 ? 55.161 -18.645 9.008 1.00 32.95 121 PRO A C 1
ATOM 817 O O . PRO A 1 124 ? 54.866 -17.485 9.413 1.00 33.44 121 PRO A O 1
ATOM 821 N N . HIS A 1 125 ? 55.414 -19.629 9.868 1.00 35.40 122 HIS A N 1
ATOM 822 C CA . HIS A 1 125 ? 55.300 -19.497 11.324 1.00 37.12 122 HIS A CA 1
ATOM 823 C C . HIS A 1 125 ? 56.303 -18.644 11.927 1.00 37.89 122 HIS A C 1
ATOM 824 O O . HIS A 1 125 ? 56.143 -18.350 13.093 1.00 37.98 122 HIS A O 1
ATOM 831 N N . GLU A 1 126 ? 57.368 -18.304 11.194 1.00 39.21 123 GLU A N 1
ATOM 832 C CA . GLU A 1 126 ? 58.265 -17.407 11.806 1.00 41.40 123 GLU A CA 1
ATOM 833 C C . GLU A 1 126 ? 57.632 -16.072 11.595 1.00 42.04 123 GLU A C 1
ATOM 834 O O . GLU A 1 126 ? 57.480 -15.281 12.558 1.00 45.60 123 GLU A O 1
ATOM 840 N N . PHE A 1 127 ? 57.204 -15.759 10.400 1.00 41.27 124 PHE A N 1
ATOM 841 C CA . PHE A 1 127 ? 56.546 -14.458 10.388 1.00 41.70 124 PHE A CA 1
ATOM 842 C C . PHE A 1 127 ? 55.337 -14.537 11.362 1.00 41.83 124 PHE A C 1
ATOM 843 O O . PHE A 1 127 ? 54.902 -13.589 11.935 1.00 42.50 124 PHE A O 1
ATOM 851 N N . GLY A 1 128 ? 54.788 -15.709 11.561 1.00 41.47 125 GLY A N 1
ATOM 852 C CA . GLY A 1 128 ? 53.553 -15.687 12.223 1.00 42.53 125 GLY A CA 1
ATOM 853 C C . GLY A 1 128 ? 53.655 -15.319 13.709 1.00 43.30 125 GLY A C 1
ATOM 854 O O . GLY A 1 128 ? 52.704 -14.734 14.288 1.00 41.57 125 GLY A O 1
ATOM 855 N N . ASN A 1 129 ? 54.757 -15.773 14.327 1.00 40.90 126 ASN A N 1
ATOM 856 C CA . ASN A 1 129 ? 54.961 -15.515 15.672 1.00 39.08 126 ASN A CA 1
ATOM 857 C C . ASN A 1 129 ? 55.328 -14.063 15.780 1.00 38.30 126 ASN A C 1
ATOM 858 O O . ASN A 1 129 ? 54.954 -13.353 16.732 1.00 36.36 126 ASN A O 1
ATOM 863 N N . VAL A 1 130 ? 56.066 -13.568 14.799 1.00 37.20 127 VAL A N 1
ATOM 864 C CA . VAL A 1 130 ? 56.486 -12.211 15.028 1.00 37.16 127 VAL A CA 1
ATOM 865 C C . VAL A 1 130 ? 55.270 -11.146 14.957 1.00 37.35 127 VAL A C 1
ATOM 866 O O . VAL A 1 130 ? 55.030 -10.369 15.928 1.00 35.77 127 VAL A O 1
ATOM 870 N N . HIS A 1 131 ? 54.429 -11.252 13.891 1.00 36.29 128 HIS A N 1
ATOM 871 C CA . HIS A 1 131 ? 53.241 -10.407 13.604 1.00 35.29 128 HIS A CA 1
ATOM 872 C C . HIS A 1 131 ? 51.809 -11.006 13.662 1.00 35.74 128 HIS A C 1
ATOM 873 O O . HIS A 1 131 ? 50.821 -10.298 13.430 1.00 35.54 128 HIS A O 1
ATOM 880 N N . GLY A 1 132 ? 51.660 -12.325 13.867 1.00 36.78 129 GLY A N 1
ATOM 881 C CA . GLY A 1 132 ? 50.376 -13.017 14.004 1.00 35.96 129 GLY A CA 1
ATOM 882 C C . GLY A 1 132 ? 49.687 -13.138 12.657 1.00 38.21 129 GLY A C 1
ATOM 883 O O . GLY A 1 132 ? 50.323 -13.182 11.561 1.00 40.06 129 GLY A O 1
ATOM 884 N N . VAL A 1 133 ? 48.374 -13.207 12.689 1.00 39.15 130 VAL A N 1
ATOM 885 C CA . VAL A 1 133 ? 47.622 -13.221 11.448 1.00 38.67 130 VAL A CA 1
ATOM 886 C C . VAL A 1 133 ? 48.191 -12.207 10.469 1.00 37.66 130 VAL A C 1
ATOM 887 O O . VAL A 1 133 ? 48.368 -12.477 9.221 1.00 34.71 130 VAL A O 1
ATOM 891 N N . ASP A 1 134 ? 48.514 -11.055 11.034 1.00 36.49 131 ASP A N 1
ATOM 892 C CA . ASP A 1 134 ? 49.067 -10.029 10.166 1.00 37.39 131 ASP A CA 1
ATOM 893 C C . ASP A 1 134 ? 50.312 -10.473 9.396 1.00 37.33 131 ASP A C 1
ATOM 894 O O . ASP A 1 134 ? 50.517 -10.104 8.251 1.00 37.18 131 ASP A O 1
ATOM 899 N N . GLY A 1 135 ? 51.140 -11.319 9.999 1.00 38.69 132 GLY A N 1
ATOM 900 C CA . GLY A 1 135 ? 52.328 -11.805 9.301 1.00 40.07 132 GLY A CA 1
ATOM 901 C C . GLY A 1 135 ? 51.953 -12.840 8.243 1.00 40.88 132 GLY A C 1
ATOM 902 O O . GLY A 1 135 ? 52.684 -13.022 7.238 1.00 41.07 132 GLY A O 1
ATOM 903 N N . VAL A 1 136 ? 50.808 -13.509 8.464 1.00 41.27 133 VAL A N 1
ATOM 904 C CA . VAL A 1 136 ? 50.364 -14.641 7.658 1.00 39.86 133 VAL A CA 1
ATOM 905 C C . VAL A 1 136 ? 49.690 -14.004 6.557 1.00 39.69 133 VAL A C 1
ATOM 906 O O . VAL A 1 136 ? 49.923 -14.465 5.454 1.00 40.03 133 VAL A O 1
ATOM 910 N N . ARG A 1 137 ? 48.963 -12.874 6.780 1.00 39.04 134 ARG A N 1
ATOM 911 C CA . ARG A 1 137 ? 48.354 -12.180 5.595 1.00 39.41 134 ARG A CA 1
ATOM 912 C C . ARG A 1 137 ? 49.434 -11.703 4.713 1.00 38.30 134 ARG A C 1
ATOM 913 O O . ARG A 1 137 ? 49.272 -11.692 3.513 1.00 39.12 134 ARG A O 1
ATOM 921 N N . TRP A 1 138 ? 50.538 -11.253 5.289 1.00 37.41 135 TRP A N 1
ATOM 922 C CA . TRP A 1 138 ? 51.637 -10.769 4.440 1.00 36.89 135 TRP A CA 1
ATOM 923 C C . TRP A 1 138 ? 52.200 -11.736 3.452 1.00 36.31 135 TRP A C 1
ATOM 924 O O . TRP A 1 138 ? 52.276 -11.433 2.352 1.00 34.91 135 TRP A O 1
ATOM 935 N N . ALA A 1 139 ? 52.620 -12.891 3.892 1.00 37.36 136 ALA A N 1
ATOM 936 C CA . ALA A 1 139 ? 52.974 -13.959 2.978 1.00 40.02 136 ALA A CA 1
ATOM 937 C C . ALA A 1 139 ? 51.855 -14.114 1.958 1.00 42.12 136 ALA A C 1
ATOM 938 O O . ALA A 1 139 ? 52.119 -14.156 0.713 1.00 42.41 136 ALA A O 1
ATOM 940 N N . ALA A 1 140 ? 50.611 -14.256 2.440 1.00 44.03 137 ALA A N 1
ATOM 941 C CA . ALA A 1 140 ? 49.492 -14.369 1.456 1.00 47.05 137 ALA A CA 1
ATOM 942 C C . ALA A 1 140 ? 49.761 -13.303 0.283 1.00 47.96 137 ALA A C 1
ATOM 943 O O . ALA A 1 140 ? 50.067 -13.640 -0.925 1.00 46.70 137 ALA A O 1
ATOM 945 N N . LYS A 1 141 ? 49.786 -12.031 0.684 1.00 48.63 138 LYS A N 1
ATOM 946 C CA . LYS A 1 141 ? 50.009 -10.937 -0.241 1.00 49.53 138 LYS A CA 1
ATOM 947 C C . LYS A 1 141 ? 51.315 -11.213 -1.024 1.00 49.60 138 LYS A C 1
ATOM 948 O O . LYS A 1 141 ? 51.325 -11.235 -2.290 1.00 51.72 138 LYS A O 1
ATOM 954 N N . ALA A 1 142 ? 52.391 -11.535 -0.296 1.00 47.63 139 ALA A N 1
ATOM 955 C CA . ALA A 1 142 ? 53.757 -11.549 -0.877 1.00 45.41 139 ALA A CA 1
ATOM 956 C C . ALA A 1 142 ? 53.868 -12.451 -2.143 1.00 46.31 139 ALA A C 1
ATOM 957 O O . ALA A 1 142 ? 54.638 -12.126 -3.064 1.00 48.28 139 ALA A O 1
ATOM 959 N N . ILE A 1 143 ? 53.165 -13.601 -2.129 1.00 45.19 140 ILE A N 1
ATOM 960 C CA . ILE A 1 143 ? 53.311 -14.714 -3.107 1.00 43.43 140 ILE A CA 1
ATOM 961 C C . ILE A 1 143 ? 52.218 -14.707 -4.177 1.00 43.87 140 ILE A C 1
ATOM 962 O O . ILE A 1 143 ? 52.259 -15.609 -4.972 1.00 41.06 140 ILE A O 1
ATOM 967 N N . GLU A 1 144 ? 51.232 -13.751 -4.143 1.00 44.17 141 GLU A N 1
ATOM 968 C CA . GLU A 1 144 ? 50.108 -13.860 -5.035 1.00 46.52 141 GLU A CA 1
ATOM 969 C C . GLU A 1 144 ? 50.458 -13.692 -6.539 1.00 46.28 141 GLU A C 1
ATOM 970 O O . GLU A 1 144 ? 49.866 -14.339 -7.404 1.00 42.14 141 GLU A O 1
ATOM 976 N N . ASN A 1 145 ? 51.493 -12.927 -6.853 1.00 47.21 142 ASN A N 1
ATOM 977 C CA . ASN A 1 145 ? 51.694 -12.780 -8.260 1.00 51.40 142 ASN A CA 1
ATOM 978 C C . ASN A 1 145 ? 53.026 -13.258 -8.655 1.00 49.80 142 ASN A C 1
ATOM 979 O O . ASN A 1 145 ? 53.630 -12.632 -9.507 1.00 50.86 142 ASN A O 1
ATOM 984 N N . LEU A 1 146 ? 53.490 -14.338 -8.024 1.00 47.80 143 LEU A N 1
ATOM 985 C CA . LEU A 1 146 ? 54.820 -14.793 -8.207 1.00 44.51 143 LEU A CA 1
ATOM 986 C C . LEU A 1 146 ? 54.911 -15.963 -9.143 1.00 44.02 143 LEU A C 1
ATOM 987 O O . LEU A 1 146 ? 54.016 -16.776 -9.233 1.00 42.63 143 LEU A O 1
ATOM 992 N N . PRO A 1 147 ? 56.088 -16.185 -9.755 1.00 43.01 144 PRO A N 1
ATOM 993 C CA . PRO A 1 147 ? 55.923 -17.366 -10.567 1.00 41.46 144 PRO A CA 1
ATOM 994 C C . PRO A 1 147 ? 56.203 -18.668 -9.801 1.00 40.06 144 PRO A C 1
ATOM 995 O O . PRO A 1 147 ? 56.457 -19.703 -10.354 1.00 39.91 144 PRO A O 1
ATOM 999 N N . LEU A 1 148 ? 56.182 -18.629 -8.489 1.00 40.95 145 LEU A N 1
ATOM 1000 C CA . LEU A 1 148 ? 56.366 -19.859 -7.704 1.00 38.16 145 LEU A CA 1
ATOM 1001 C C . LEU A 1 148 ? 54.965 -20.040 -7.217 1.00 36.24 145 LEU A C 1
ATOM 1002 O O . LEU A 1 148 ? 54.425 -19.056 -6.765 1.00 35.65 145 LEU A O 1
ATOM 1007 N N . ARG A 1 149 ? 54.361 -21.213 -7.356 1.00 32.47 146 ARG A N 1
ATOM 1008 C CA . ARG A 1 149 ? 53.215 -21.434 -6.596 1.00 34.02 146 ARG A CA 1
ATOM 1009 C C . ARG A 1 149 ? 53.619 -21.635 -5.067 1.00 34.41 146 ARG A C 1
ATOM 1010 O O . ARG A 1 149 ? 54.369 -22.458 -4.761 1.00 34.11 146 ARG A O 1
ATOM 1018 N N . ALA A 1 150 ? 53.117 -20.899 -4.109 1.00 36.01 147 ALA A N 1
ATOM 1019 C CA . ALA A 1 150 ? 53.287 -21.248 -2.679 1.00 36.97 147 ALA A CA 1
ATOM 1020 C C . ALA A 1 150 ? 51.907 -21.596 -2.075 1.00 39.58 147 ALA A C 1
ATOM 1021 O O . ALA A 1 150 ? 51.022 -20.744 -2.045 1.00 40.97 147 ALA A O 1
ATOM 1023 N N . ILE A 1 151 ? 51.657 -22.869 -1.736 1.00 39.82 148 ILE A N 1
ATOM 1024 C CA . ILE A 1 151 ? 50.602 -23.237 -0.814 1.00 39.35 148 ILE A CA 1
ATOM 1025 C C . ILE A 1 151 ? 51.044 -22.955 0.670 1.00 37.75 148 ILE A C 1
ATOM 1026 O O . ILE A 1 151 ? 52.047 -23.452 1.122 1.00 35.70 148 ILE A O 1
ATOM 1031 N N . LEU A 1 152 ? 50.328 -22.099 1.387 1.00 38.05 149 LEU A N 1
ATOM 1032 C CA . LEU A 1 152 ? 50.764 -21.677 2.753 1.00 37.17 149 LEU A CA 1
ATOM 1033 C C . LEU A 1 152 ? 50.076 -22.646 3.689 1.00 38.07 149 LEU A C 1
ATOM 1034 O O . LEU A 1 152 ? 49.029 -23.129 3.376 1.00 39.44 149 LEU A O 1
ATOM 1039 N N . LEU A 1 153 ? 50.734 -23.038 4.772 1.00 38.50 150 LEU A N 1
ATOM 1040 C CA . LEU A 1 153 ? 50.138 -23.887 5.785 1.00 36.49 150 LEU A CA 1
ATOM 1041 C C . LEU A 1 153 ? 49.937 -22.936 6.936 1.00 35.80 150 LEU A C 1
ATOM 1042 O O . LEU A 1 153 ? 50.699 -22.028 7.101 1.00 34.80 150 LEU A O 1
ATOM 1047 N N . ALA A 1 154 ? 48.925 -23.185 7.743 1.00 36.99 151 ALA A N 1
ATOM 1048 C CA . ALA A 1 154 ? 48.627 -22.333 8.896 1.00 38.72 151 ALA A CA 1
ATOM 1049 C C . ALA A 1 154 ? 49.644 -22.655 10.006 1.00 38.92 151 ALA A C 1
ATOM 1050 O O . ALA A 1 154 ? 49.935 -23.788 10.280 1.00 41.11 151 ALA A O 1
ATOM 1052 N N . PRO A 1 155 ? 50.333 -21.653 10.520 1.00 39.16 152 PRO A N 1
ATOM 1053 C CA . PRO A 1 155 ? 51.234 -21.833 11.680 1.00 37.92 152 PRO A CA 1
ATOM 1054 C C . PRO A 1 155 ? 50.448 -22.369 12.853 1.00 40.50 152 PRO A C 1
ATOM 1055 O O . PRO A 1 155 ? 49.326 -21.789 13.218 1.00 44.62 152 PRO A O 1
ATOM 1059 N N . SER A 1 156 ? 50.944 -23.451 13.465 1.00 39.05 153 SER A N 1
ATOM 1060 C CA . SER A 1 156 ? 50.094 -24.256 14.344 1.00 36.95 153 SER A CA 1
ATOM 1061 C C . SER A 1 156 ? 50.310 -24.031 15.840 1.00 37.57 153 SER A C 1
ATOM 1062 O O . SER A 1 156 ? 49.586 -24.525 16.638 1.00 34.18 153 SER A O 1
ATOM 1065 N N . CYS A 1 157 ? 51.433 -23.414 16.207 1.00 38.85 154 CYS A N 1
ATOM 1066 C CA . CYS A 1 157 ? 51.775 -23.365 17.607 1.00 38.34 154 CYS A CA 1
ATOM 1067 C C . CYS A 1 157 ? 52.397 -22.098 17.822 1.00 38.00 154 CYS A C 1
ATOM 1068 O O . CYS A 1 157 ? 53.652 -22.036 18.026 1.00 36.06 154 CYS A O 1
ATOM 1071 N N . VAL A 1 158 ? 51.538 -21.079 17.746 1.00 37.57 155 VAL A N 1
ATOM 1072 C CA . VAL A 1 158 ? 52.004 -19.820 18.146 1.00 39.32 155 VAL A CA 1
ATOM 1073 C C . VAL A 1 158 ? 51.360 -19.223 19.402 1.00 41.74 155 VAL A C 1
ATOM 1074 O O . VAL A 1 158 ? 50.144 -18.905 19.369 1.00 45.25 155 VAL A O 1
ATOM 1078 N N . PRO A 1 159 ? 52.171 -19.029 20.477 1.00 41.11 156 PRO A N 1
ATOM 1079 C CA . PRO A 1 159 ? 53.604 -19.451 20.531 1.00 41.59 156 PRO A CA 1
ATOM 1080 C C . PRO A 1 159 ? 53.679 -20.946 20.847 1.00 42.77 156 PRO A C 1
ATOM 1081 O O . PRO A 1 159 ? 52.631 -21.604 20.858 1.00 43.36 156 PRO A O 1
ATOM 1085 N N . SER A 1 160 ? 54.875 -21.498 21.104 1.00 41.85 157 SER A N 1
ATOM 1086 C CA . SER A 1 160 ? 54.951 -22.938 21.025 1.00 40.18 157 SER A CA 1
ATOM 1087 C C . SER A 1 160 ? 54.578 -23.609 22.345 1.00 42.34 157 SER A C 1
ATOM 1088 O O . SER A 1 160 ? 54.325 -24.815 22.476 1.00 42.28 157 SER A O 1
ATOM 1091 N N . ALA A 1 161 ? 54.609 -22.789 23.389 1.00 45.56 158 ALA A N 1
ATOM 1092 C CA . ALA A 1 161 ? 54.345 -23.280 24.732 1.00 45.85 158 ALA A CA 1
ATOM 1093 C C . ALA A 1 161 ? 53.726 -22.104 25.428 1.00 46.05 158 ALA A C 1
ATOM 1094 O O . ALA A 1 161 ? 54.412 -21.346 26.031 1.00 49.03 158 ALA A O 1
ATOM 1096 N N . PRO A 1 162 ? 52.425 -21.910 25.278 1.00 46.89 159 PRO A N 1
ATOM 1097 C CA . PRO A 1 162 ? 51.729 -20.786 25.959 1.00 47.31 159 PRO A CA 1
ATOM 1098 C C . PRO A 1 162 ? 52.007 -20.815 27.461 1.00 48.56 159 PRO A C 1
ATOM 1099 O O . PRO A 1 162 ? 51.973 -21.905 28.016 1.00 50.58 159 PRO A O 1
ATOM 1103 N N . GLY A 1 163 ? 52.240 -19.649 28.098 1.00 49.32 160 GLY A N 1
ATOM 1104 C CA . GLY A 1 163 ? 52.504 -19.485 29.520 1.00 47.26 160 GLY A CA 1
ATOM 1105 C C . GLY A 1 163 ? 53.974 -19.618 29.837 1.00 48.58 160 GLY A C 1
ATOM 1106 O O . GLY A 1 163 ? 54.413 -19.122 30.861 1.00 50.78 160 GLY A O 1
ATOM 1107 N N . LEU A 1 164 ? 54.770 -20.272 28.997 1.00 47.38 161 LEU A N 1
ATOM 1108 C CA . LEU A 1 164 ? 56.266 -20.296 29.154 1.00 44.91 161 LEU A CA 1
ATOM 1109 C C . LEU A 1 164 ? 57.078 -19.199 28.492 1.00 44.65 161 LEU A C 1
ATOM 1110 O O . LEU A 1 164 ? 58.325 -19.098 28.694 1.00 44.25 161 LEU A O 1
ATOM 1115 N N . GLU A 1 165 ? 56.434 -18.428 27.617 1.00 44.42 162 GLU A N 1
ATOM 1116 C CA . GLU A 1 165 ? 57.170 -17.489 26.676 1.00 44.34 162 GLU A CA 1
ATOM 1117 C C . GLU A 1 165 ? 56.200 -16.579 26.006 1.00 42.69 162 GLU A C 1
ATOM 1118 O O . GLU A 1 165 ? 55.084 -16.825 26.001 1.00 43.42 162 GLU A O 1
ATOM 1124 N N . ARG A 1 166 ? 56.614 -15.498 25.438 1.00 44.79 163 ARG A N 1
ATOM 1125 C CA . ARG A 1 166 ? 55.662 -14.526 24.901 1.00 46.63 163 ARG A CA 1
ATOM 1126 C C . ARG A 1 166 ? 56.307 -14.012 23.675 1.00 47.74 163 ARG A C 1
ATOM 1127 O O . ARG A 1 166 ? 57.443 -13.389 23.762 1.00 49.64 163 ARG A O 1
ATOM 1135 N N . GLY A 1 167 ? 55.636 -14.227 22.538 1.00 46.39 164 GLY A N 1
ATOM 1136 C CA . GLY A 1 167 ? 56.288 -13.891 21.256 1.00 46.08 164 GLY A CA 1
ATOM 1137 C C . GLY A 1 167 ? 55.510 -12.701 20.865 1.00 45.28 164 GLY A C 1
ATOM 1138 O O . GLY A 1 167 ? 55.121 -11.928 21.750 1.00 47.44 164 GLY A O 1
ATOM 1139 N N . GLY A 1 168 ? 55.255 -12.534 19.581 1.00 43.31 165 GLY A N 1
ATOM 1140 C CA . GLY A 1 168 ? 54.412 -11.414 19.192 1.00 43.18 165 GLY A CA 1
ATOM 1141 C C . GLY A 1 168 ? 52.995 -11.918 18.951 1.00 42.82 165 GLY A C 1
ATOM 1142 O O . GLY A 1 168 ? 52.130 -11.151 18.600 1.00 44.70 165 GLY A O 1
ATOM 1143 N N . ALA A 1 169 ? 52.725 -13.203 19.074 1.00 42.08 166 ALA A N 1
ATOM 1144 C CA . ALA A 1 169 ? 51.348 -13.626 18.735 1.00 43.48 166 ALA A CA 1
ATOM 1145 C C . ALA A 1 169 ? 50.817 -14.750 19.553 1.00 43.34 166 ALA A C 1
ATOM 1146 O O . ALA A 1 169 ? 51.563 -15.492 20.276 1.00 41.32 166 ALA A O 1
ATOM 1148 N N . ASP A 1 170 ? 49.532 -14.937 19.321 1.00 43.91 167 ASP A N 1
ATOM 1149 C CA . ASP A 1 170 ? 48.892 -16.029 20.056 1.00 45.56 167 ASP A CA 1
ATOM 1150 C C . ASP A 1 170 ? 47.734 -16.637 19.288 1.00 44.23 167 ASP A C 1
ATOM 1151 O O . ASP A 1 170 ? 46.821 -15.927 19.010 1.00 45.24 167 ASP A O 1
ATOM 1156 N N . PHE A 1 171 ? 47.796 -17.911 18.921 1.00 43.38 168 PHE A N 1
ATOM 1157 C CA . PHE A 1 171 ? 46.679 -18.532 18.190 1.00 44.40 168 PHE A CA 1
ATOM 1158 C C . PHE A 1 171 ? 45.832 -19.603 18.922 1.00 45.24 168 PHE A C 1
ATOM 1159 O O . PHE A 1 171 ? 46.290 -20.645 19.264 1.00 45.04 168 PHE A O 1
ATOM 1167 N N . ASP A 1 172 ? 44.557 -19.332 19.149 1.00 46.31 169 ASP A N 1
ATOM 1168 C CA . ASP A 1 172 ? 43.664 -20.333 19.629 1.00 44.84 169 ASP A CA 1
ATOM 1169 C C . ASP A 1 172 ? 43.081 -21.165 18.411 1.00 44.91 169 ASP A C 1
ATOM 1170 O O . ASP A 1 172 ? 43.340 -20.850 17.240 1.00 45.43 169 ASP A O 1
ATOM 1175 N N . ALA A 1 173 ? 42.329 -22.230 18.691 1.00 44.85 170 ALA A N 1
ATOM 1176 C CA . ALA A 1 173 ? 41.487 -22.908 17.700 1.00 45.02 170 ALA A CA 1
ATOM 1177 C C . ALA A 1 173 ? 40.768 -21.943 16.808 1.00 45.88 170 ALA A C 1
ATOM 1178 O O . ALA A 1 173 ? 40.877 -22.024 15.599 1.00 46.81 170 ALA A O 1
ATOM 1180 N N . ALA A 1 174 ? 40.070 -20.972 17.368 1.00 46.82 171 ALA A N 1
ATOM 1181 C CA . ALA A 1 174 ? 39.278 -20.097 16.489 1.00 46.92 171 ALA A CA 1
ATOM 1182 C C . ALA A 1 174 ? 40.116 -19.415 15.338 1.00 46.33 171 ALA A C 1
ATOM 1183 O O . ALA A 1 174 ? 39.640 -19.322 14.178 1.00 45.19 171 ALA A O 1
ATOM 1185 N N . ILE A 1 175 ? 41.326 -18.943 15.692 1.00 45.60 172 ILE A N 1
ATOM 1186 C CA . ILE A 1 175 ? 42.266 -18.360 14.722 1.00 45.66 172 ILE A CA 1
ATOM 1187 C C . ILE A 1 175 ? 42.705 -19.456 13.749 1.00 44.73 172 ILE A C 1
ATOM 1188 O O . ILE A 1 175 ? 42.635 -19.278 12.478 1.00 43.39 172 ILE A O 1
ATOM 1193 N N . LEU A 1 176 ? 43.102 -20.603 14.320 1.00 41.59 173 LEU A N 1
ATOM 1194 C CA . LEU A 1 176 ? 43.324 -21.687 13.414 1.00 41.60 173 LEU A CA 1
ATOM 1195 C C . LEU A 1 176 ? 42.102 -21.902 12.451 1.00 43.56 173 LEU A C 1
ATOM 1196 O O . LEU A 1 176 ? 42.352 -21.990 11.236 1.00 46.27 173 LEU A O 1
ATOM 1201 N N . ALA A 1 177 ? 40.802 -21.912 12.874 1.00 42.59 174 ALA A N 1
ATOM 1202 C CA . ALA A 1 177 ? 39.681 -22.262 11.867 1.00 40.66 174 ALA A CA 1
ATOM 1203 C C . ALA A 1 177 ? 39.707 -21.176 10.882 1.00 41.51 174 ALA A C 1
ATOM 1204 O O . ALA A 1 177 ? 39.592 -21.419 9.621 1.00 42.00 174 ALA A O 1
ATOM 1206 N N . ASP A 1 178 ? 39.944 -19.988 11.417 1.00 41.01 175 ASP A N 1
ATOM 1207 C CA . ASP A 1 178 ? 39.993 -18.870 10.532 1.00 44.54 175 ASP A CA 1
ATOM 1208 C C . ASP A 1 178 ? 41.025 -18.972 9.303 1.00 42.74 175 ASP A C 1
ATOM 1209 O O . ASP A 1 178 ? 40.594 -18.961 8.106 1.00 42.53 175 ASP A O 1
ATOM 1214 N N . LEU A 1 179 ? 42.331 -19.091 9.617 1.00 39.00 176 LEU A N 1
ATOM 1215 C CA . LEU A 1 179 ? 43.285 -19.277 8.588 1.00 38.37 176 LEU A CA 1
ATOM 1216 C C . LEU A 1 179 ? 42.793 -20.418 7.700 1.00 40.59 176 LEU A C 1
ATOM 1217 O O . LEU A 1 179 ? 42.735 -20.231 6.448 1.00 42.15 176 LEU A O 1
ATOM 1222 N N . LEU A 1 180 ? 42.334 -21.548 8.273 1.00 41.18 177 LEU A N 1
ATOM 1223 C CA . LEU A 1 180 ? 41.926 -22.712 7.373 1.00 41.65 177 LEU A CA 1
ATOM 1224 C C . LEU A 1 180 ? 40.802 -22.342 6.402 1.00 41.62 177 LEU A C 1
ATOM 1225 O O . LEU A 1 180 ? 40.613 -23.035 5.352 1.00 43.92 177 LEU A O 1
ATOM 1230 N N . SER A 1 181 ? 40.110 -21.248 6.663 1.00 39.75 178 SER A N 1
ATOM 1231 C CA . SER A 1 181 ? 39.135 -20.927 5.664 1.00 39.45 178 SER A CA 1
ATOM 1232 C C . SER A 1 181 ? 39.798 -20.226 4.442 1.00 40.10 178 SER A C 1
ATOM 1233 O O . SER A 1 181 ? 39.140 -20.022 3.365 1.00 38.20 178 SER A O 1
ATOM 1236 N N . TRP A 1 182 ? 41.034 -19.763 4.601 1.00 40.53 179 TRP A N 1
ATOM 1237 C CA . TRP A 1 182 ? 41.582 -19.151 3.379 1.00 43.16 179 TRP A CA 1
ATOM 1238 C C . TRP A 1 182 ? 41.905 -20.163 2.287 1.00 42.91 179 TRP A C 1
ATOM 1239 O O . TRP A 1 182 ? 42.393 -21.255 2.617 1.00 44.41 179 TRP A O 1
ATOM 1250 N N . PRO A 1 183 ? 41.529 -19.830 1.026 1.00 43.08 180 PRO A N 1
ATOM 1251 C CA . PRO A 1 183 ? 41.772 -20.601 -0.206 1.00 42.14 180 PRO A CA 1
ATOM 1252 C C . PRO A 1 183 ? 43.265 -20.832 -0.433 1.00 40.99 180 PRO A C 1
ATOM 1253 O O . PRO A 1 183 ? 43.679 -21.961 -0.850 1.00 41.22 180 PRO A O 1
ATOM 1257 N N . GLU A 1 184 ? 44.044 -19.840 -0.061 1.00 37.80 181 GLU A N 1
ATOM 1258 C CA . GLU A 1 184 ? 45.491 -19.972 -0.155 1.00 36.75 181 GLU A CA 1
ATOM 1259 C C . GLU A 1 184 ? 46.067 -20.931 0.798 1.00 35.55 181 GLU A C 1
ATOM 1260 O O . GLU A 1 184 ? 47.151 -21.351 0.551 1.00 36.05 181 GLU A O 1
ATOM 1266 N N . ILE A 1 185 ? 45.447 -21.181 1.963 1.00 36.42 182 ILE A N 1
ATOM 1267 C CA . ILE A 1 185 ? 46.000 -22.072 3.004 1.00 35.45 182 ILE A CA 1
ATOM 1268 C C . ILE A 1 185 ? 45.584 -23.473 2.631 1.00 36.85 182 ILE A C 1
ATOM 1269 O O . ILE A 1 185 ? 44.480 -23.642 2.220 1.00 36.60 182 ILE A O 1
ATOM 1274 N N . GLY A 1 186 ? 46.448 -24.479 2.803 1.00 38.60 183 GLY A N 1
ATOM 1275 C CA . GLY A 1 186 ? 46.299 -25.785 2.235 1.00 38.21 183 GLY A CA 1
ATOM 1276 C C . GLY A 1 186 ? 46.230 -26.800 3.352 1.00 40.72 183 GLY A C 1
ATOM 1277 O O . GLY A 1 186 ? 46.092 -28.041 3.109 1.00 42.92 183 GLY A O 1
ATOM 1278 N N . GLY A 1 187 ? 46.310 -26.359 4.611 1.00 40.75 184 GLY A N 1
ATOM 1279 C CA . GLY A 1 187 ? 46.343 -27.376 5.740 1.00 38.78 184 GLY A CA 1
ATOM 1280 C C . GLY A 1 187 ? 46.991 -26.712 6.926 1.00 38.38 184 GLY A C 1
ATOM 1281 O O . GLY A 1 187 ? 47.279 -25.560 6.844 1.00 40.84 184 GLY A O 1
ATOM 1282 N N . ILE A 1 188 ? 47.292 -27.423 7.993 1.00 37.40 185 ILE A N 1
ATOM 1283 C CA . ILE A 1 188 ? 47.950 -26.870 9.112 1.00 36.18 185 ILE A CA 1
ATOM 1284 C C . ILE A 1 188 ? 49.418 -27.265 9.125 1.00 37.28 185 ILE A C 1
ATOM 1285 O O . ILE A 1 188 ? 49.791 -28.503 8.916 1.00 36.76 185 ILE A O 1
ATOM 1290 N N . ALA A 1 189 ? 50.235 -26.285 9.490 1.00 35.84 186 ALA A N 1
ATOM 1291 C CA . ALA A 1 189 ? 51.649 -26.512 9.717 1.00 35.74 186 ALA A CA 1
ATOM 1292 C C . ALA A 1 189 ? 52.045 -27.388 10.853 1.00 37.85 186 ALA A C 1
ATOM 1293 O O . ALA A 1 189 ? 51.288 -27.666 11.738 1.00 37.07 186 ALA A O 1
ATOM 1295 N N . GLU A 1 190 ? 53.307 -27.755 10.842 1.00 42.22 187 GLU A N 1
ATOM 1296 C CA . GLU A 1 190 ? 53.907 -28.829 11.633 1.00 46.38 187 GLU A CA 1
ATOM 1297 C C . GLU A 1 190 ? 53.625 -28.495 13.053 1.00 51.17 187 GLU A C 1
ATOM 1298 O O . GLU A 1 190 ? 53.979 -27.417 13.532 1.00 52.90 187 GLU A O 1
ATOM 1304 N N . ILE A 1 191 ? 52.895 -29.394 13.696 1.00 54.12 188 ILE A N 1
ATOM 1305 C CA . ILE A 1 191 ? 52.475 -29.241 15.063 1.00 56.09 188 ILE A CA 1
ATOM 1306 C C . ILE A 1 191 ? 53.721 -29.705 15.817 1.00 59.92 188 ILE A C 1
ATOM 1307 O O . ILE A 1 191 ? 54.150 -30.875 15.699 1.00 59.98 188 ILE A O 1
ATOM 1320 N N . ASN A 1 193 ? 53.950 -29.181 19.199 1.00 64.10 190 ASN A N 1
ATOM 1321 C CA . ASN A 1 193 ? 53.505 -29.452 20.533 1.00 60.82 190 ASN A CA 1
ATOM 1322 C C . ASN A 1 193 ? 52.990 -30.850 20.536 1.00 61.42 190 ASN A C 1
ATOM 1323 O O . ASN A 1 193 ? 51.816 -31.122 20.798 1.00 59.19 190 ASN A O 1
ATOM 1336 N N . ARG A 1 195 ? 53.429 -33.523 22.523 1.00 60.81 192 ARG A N 1
ATOM 1337 C CA . ARG A 1 195 ? 52.806 -33.920 23.839 1.00 58.41 192 ARG A CA 1
ATOM 1338 C C . ARG A 1 195 ? 51.384 -33.377 23.971 1.00 55.96 192 ARG A C 1
ATOM 1339 O O . ARG A 1 195 ? 50.478 -34.093 24.214 1.00 53.86 192 ARG A O 1
ATOM 1347 N N . GLY A 1 196 ? 51.226 -32.087 23.718 1.00 54.76 193 GLY A N 1
ATOM 1348 C CA . GLY A 1 196 ? 49.935 -31.466 23.672 1.00 51.70 193 GLY A CA 1
ATOM 1349 C C . GLY A 1 196 ? 49.029 -32.242 22.808 1.00 50.70 193 GLY A C 1
ATOM 1350 O O . GLY A 1 196 ? 47.977 -32.574 23.242 1.00 53.28 193 GLY A O 1
ATOM 1351 N N . VAL A 1 197 ? 49.390 -32.558 21.587 1.00 47.90 194 VAL A N 1
ATOM 1352 C CA . VAL A 1 197 ? 48.481 -33.325 20.784 1.00 44.93 194 VAL A CA 1
ATOM 1353 C C . VAL A 1 197 ? 48.242 -34.689 21.364 1.00 45.33 194 VAL A C 1
ATOM 1354 O O . VAL A 1 197 ? 47.090 -35.128 21.319 1.00 43.28 194 VAL A O 1
ATOM 1358 N N . ILE A 1 198 ? 49.316 -35.373 21.867 1.00 44.82 195 ILE A N 1
ATOM 1359 C CA . ILE A 1 198 ? 49.172 -36.696 22.527 1.00 42.95 195 ILE A CA 1
ATOM 1360 C C . ILE A 1 198 ? 48.278 -36.767 23.802 1.00 44.47 195 ILE A C 1
ATOM 1361 O O . ILE A 1 198 ? 47.386 -37.586 23.848 1.00 46.90 195 ILE A O 1
ATOM 1366 N N . GLU A 1 199 ? 48.403 -35.885 24.773 1.00 45.06 196 GLU A N 1
ATOM 1367 C CA . GLU A 1 199 ? 47.670 -36.055 26.044 1.00 46.19 196 GLU A CA 1
ATOM 1368 C C . GLU A 1 199 ? 46.317 -35.348 25.885 1.00 48.19 196 GLU A C 1
ATOM 1369 O O . GLU A 1 199 ? 45.547 -35.042 26.836 1.00 50.36 196 GLU A O 1
ATOM 1375 N N . ARG A 1 200 ? 46.000 -35.043 24.645 1.00 47.57 197 ARG A N 1
ATOM 1376 C CA . ARG A 1 200 ? 44.739 -34.415 24.393 1.00 46.62 197 ARG A CA 1
ATOM 1377 C C . ARG A 1 200 ? 44.567 -33.043 25.077 1.00 48.70 197 ARG A C 1
ATOM 1378 O O . ARG A 1 200 ? 43.497 -32.729 25.650 1.00 49.17 197 ARG A O 1
ATOM 1386 N N . ASP A 1 201 ? 45.551 -32.174 24.858 1.00 50.71 198 ASP A N 1
ATOM 1387 C CA . ASP A 1 201 ? 45.369 -30.755 25.206 1.00 54.28 198 ASP A CA 1
ATOM 1388 C C . ASP A 1 201 ? 44.325 -30.074 24.439 1.00 54.27 198 ASP A C 1
ATOM 1389 O O . ASP A 1 201 ? 44.265 -30.233 23.239 1.00 56.43 198 ASP A O 1
ATOM 1394 N N . PRO A 1 202 ? 43.544 -29.269 25.116 1.00 54.27 199 PRO A N 1
ATOM 1395 C CA . PRO A 1 202 ? 42.351 -28.684 24.510 1.00 54.72 199 PRO A CA 1
ATOM 1396 C C . PRO A 1 202 ? 42.696 -27.601 23.501 1.00 54.74 199 PRO A C 1
ATOM 1397 O O . PRO A 1 202 ? 42.042 -27.509 22.448 1.00 54.49 199 PRO A O 1
ATOM 1401 N N . ARG A 1 203 ? 43.692 -26.778 23.788 1.00 53.85 200 ARG A N 1
ATOM 1402 C CA . ARG A 1 203 ? 44.199 -25.919 22.708 1.00 54.06 200 ARG A CA 1
ATOM 1403 C C . ARG A 1 203 ? 44.723 -26.701 21.382 1.00 53.91 200 ARG A C 1
ATOM 1404 O O . ARG A 1 203 ? 44.234 -26.473 20.236 1.00 51.30 200 ARG A O 1
ATOM 1420 N N . SER A 1 205 ? 44.246 -29.939 20.669 1.00 52.60 202 SER A N 1
ATOM 1421 C CA . SER A 1 205 ? 43.176 -30.725 20.051 1.00 50.16 202 SER A CA 1
ATOM 1422 C C . SER A 1 205 ? 42.247 -29.879 19.161 1.00 48.78 202 SER A C 1
ATOM 1423 O O . SER A 1 205 ? 41.744 -30.335 18.101 1.00 48.30 202 SER A O 1
ATOM 1426 N N . GLY A 1 206 ? 42.035 -28.634 19.549 1.00 47.59 203 GLY A N 1
ATOM 1427 C CA . GLY A 1 206 ? 40.897 -27.903 18.983 1.00 46.21 203 GLY A CA 1
ATOM 1428 C C . GLY A 1 206 ? 41.474 -27.532 17.653 1.00 47.20 203 GLY A C 1
ATOM 1429 O O . GLY A 1 206 ? 40.770 -27.602 16.575 1.00 47.91 203 GLY A O 1
ATOM 1430 N N . ILE A 1 207 ? 42.764 -27.158 17.673 1.00 44.18 204 ILE A N 1
ATOM 1431 C CA . ILE A 1 207 ? 43.418 -26.809 16.381 1.00 41.60 204 ILE A CA 1
ATOM 1432 C C . ILE A 1 207 ? 43.365 -27.976 15.357 1.00 40.69 204 ILE A C 1
ATOM 1433 O O . ILE A 1 207 ? 43.062 -27.762 14.180 1.00 43.04 204 ILE A O 1
ATOM 1438 N N . VAL A 1 208 ? 43.697 -29.186 15.781 1.00 38.52 205 VAL A N 1
ATOM 1439 C CA . VAL A 1 208 ? 43.520 -30.420 14.994 1.00 36.78 205 VAL A CA 1
ATOM 1440 C C . VAL A 1 208 ? 42.079 -30.763 14.759 1.00 37.58 205 VAL A C 1
ATOM 1441 O O . VAL A 1 208 ? 41.705 -31.166 13.707 1.00 38.27 205 VAL A O 1
ATOM 1445 N N . GLN A 1 209 ? 41.185 -30.621 15.710 1.00 40.28 206 GLN A N 1
ATOM 1446 C CA . GLN A 1 209 ? 39.796 -30.723 15.217 1.00 40.68 206 GLN A CA 1
ATOM 1447 C C . GLN A 1 209 ? 39.559 -29.806 14.062 1.00 39.96 206 GLN A C 1
ATOM 1448 O O . GLN A 1 209 ? 38.950 -30.135 13.126 1.00 41.33 206 GLN A O 1
ATOM 1454 N N . ALA A 1 210 ? 40.096 -28.619 14.081 1.00 41.88 207 ALA A N 1
ATOM 1455 C CA . ALA A 1 210 ? 39.676 -27.662 13.080 1.00 40.66 207 ALA A CA 1
ATOM 1456 C C . ALA A 1 210 ? 40.292 -28.085 11.769 1.00 40.97 207 ALA A C 1
ATOM 1457 O O . ALA A 1 210 ? 39.580 -28.056 10.756 1.00 41.05 207 ALA A O 1
ATOM 1459 N N . GLY A 1 211 ? 41.555 -28.576 11.814 1.00 39.61 208 GLY A N 1
ATOM 1460 C CA . GLY A 1 211 ? 42.226 -29.061 10.637 1.00 37.96 208 GLY A CA 1
ATOM 1461 C C . GLY A 1 211 ? 41.386 -30.094 9.971 1.00 39.69 208 GLY A C 1
ATOM 1462 O O . GLY A 1 211 ? 41.326 -30.167 8.686 1.00 41.52 208 GLY A O 1
ATOM 1463 N N . LEU A 1 212 ? 40.645 -30.883 10.789 1.00 37.76 209 LEU A N 1
ATOM 1464 C CA . LEU A 1 212 ? 39.775 -31.891 10.204 1.00 34.71 209 LEU A CA 1
ATOM 1465 C C . LEU A 1 212 ? 38.483 -31.398 9.818 1.00 35.75 209 LEU A C 1
ATOM 1466 O O . LEU A 1 212 ? 37.843 -31.955 8.915 1.00 38.35 209 LEU A O 1
ATOM 1471 N N . ALA A 1 213 ? 37.997 -30.333 10.421 1.00 36.30 210 ALA A N 1
ATOM 1472 C CA . ALA A 1 213 ? 36.565 -29.994 10.064 1.00 34.37 210 ALA A CA 1
ATOM 1473 C C . ALA A 1 213 ? 36.743 -29.534 8.675 1.00 35.38 210 ALA A C 1
ATOM 1474 O O . ALA A 1 213 ? 35.891 -29.810 7.803 1.00 37.21 210 ALA A O 1
ATOM 1476 N N . ALA A 1 214 ? 37.922 -28.925 8.430 1.00 35.89 211 ALA A N 1
ATOM 1477 C CA . ALA A 1 214 ? 38.195 -28.298 7.144 1.00 36.37 211 ALA A CA 1
ATOM 1478 C C . ALA A 1 214 ? 38.693 -29.168 6.053 1.00 37.16 211 ALA A C 1
ATOM 1479 O O . ALA A 1 214 ? 38.966 -28.626 4.986 1.00 35.37 211 ALA A O 1
ATOM 1481 N N . GLU A 1 215 ? 38.858 -30.489 6.319 1.00 39.72 212 GLU A N 1
ATOM 1482 C CA . GLU A 1 215 ? 39.367 -31.504 5.314 1.00 38.91 212 GLU A CA 1
ATOM 1483 C C . GLU A 1 215 ? 40.608 -30.988 4.549 1.00 37.87 212 GLU A C 1
ATOM 1484 O O . GLU A 1 215 ? 40.623 -31.040 3.361 1.00 38.67 212 GLU A O 1
ATOM 1490 N N . LYS A 1 216 ? 41.636 -30.501 5.243 1.00 38.06 213 LYS A N 1
ATOM 1491 C CA . LYS A 1 216 ? 42.877 -30.056 4.650 1.00 38.70 213 LYS A CA 1
ATOM 1492 C C . LYS A 1 216 ? 44.047 -30.800 5.289 1.00 40.71 213 LYS A C 1
ATOM 1493 O O . LYS A 1 216 ? 43.848 -31.662 6.231 1.00 42.04 213 LYS A O 1
ATOM 1499 N N . LEU A 1 217 ? 45.286 -30.550 4.842 1.00 39.72 214 LEU A N 1
ATOM 1500 C CA . LEU A 1 217 ? 46.266 -31.486 5.427 1.00 38.84 214 LEU A CA 1
ATOM 1501 C C . LEU A 1 217 ? 46.558 -31.066 6.857 1.00 39.14 214 LEU A C 1
ATOM 1502 O O . LEU A 1 217 ? 46.597 -29.879 7.146 1.00 39.55 214 LEU A O 1
ATOM 1507 N N . VAL A 1 218 ? 46.783 -32.039 7.734 1.00 38.07 215 VAL A N 1
ATOM 1508 C CA . VAL A 1 218 ? 47.227 -31.740 9.042 1.00 34.86 215 VAL A CA 1
ATOM 1509 C C . VAL A 1 218 ? 48.660 -32.248 9.141 1.00 35.18 215 VAL A C 1
ATOM 1510 O O . VAL A 1 218 ? 48.864 -33.476 9.059 1.00 33.80 215 VAL A O 1
ATOM 1514 N N . CYS A 1 219 ? 49.633 -31.324 9.422 1.00 35.52 216 CYS A N 1
ATOM 1515 C CA . CYS A 1 219 ? 51.022 -31.671 9.199 1.00 37.01 216 CYS A CA 1
ATOM 1516 C C . CYS A 1 219 ? 51.830 -31.778 10.358 1.00 36.44 216 CYS A C 1
ATOM 1517 O O . CYS A 1 219 ? 51.889 -30.825 11.056 1.00 37.11 216 CYS A O 1
ATOM 1520 N N . GLY A 1 220 ? 52.578 -32.890 10.493 1.00 36.95 217 GLY A N 1
ATOM 1521 C CA . GLY A 1 220 ? 53.323 -33.148 11.690 1.00 37.38 217 GLY A CA 1
ATOM 1522 C C . GLY A 1 220 ? 54.752 -32.648 11.861 1.00 39.95 217 GLY A C 1
ATOM 1523 O O . GLY A 1 220 ? 55.395 -32.287 10.901 1.00 43.04 217 GLY A O 1
ATOM 1524 N N . HIS A 1 221 ? 55.216 -32.633 13.128 1.00 40.76 218 HIS A N 1
ATOM 1525 C CA . HIS A 1 221 ? 56.594 -32.816 13.577 1.00 40.59 218 HIS A CA 1
ATOM 1526 C C . HIS A 1 221 ? 56.536 -33.919 14.553 1.00 41.34 218 HIS A C 1
ATOM 1527 O O . HIS A 1 221 ? 55.779 -33.798 15.525 1.00 42.95 218 HIS A O 1
ATOM 1534 N N . ALA A 1 222 ? 57.304 -34.977 14.320 1.00 41.71 219 ALA A N 1
ATOM 1535 C CA . ALA A 1 222 ? 57.335 -36.159 15.135 1.00 41.87 219 ALA A CA 1
ATOM 1536 C C . ALA A 1 222 ? 58.724 -36.576 15.587 1.00 44.54 219 ALA A C 1
ATOM 1537 O O . ALA A 1 222 ? 59.013 -37.782 15.626 1.00 44.94 219 ALA A O 1
ATOM 1539 N N . ARG A 1 223 ? 59.589 -35.598 15.928 1.00 47.05 220 ARG A N 1
ATOM 1540 C CA . ARG A 1 223 ? 60.932 -35.825 16.483 1.00 47.79 220 ARG A CA 1
ATOM 1541 C C . ARG A 1 223 ? 60.917 -36.588 17.835 1.00 47.70 220 ARG A C 1
ATOM 1542 O O . ARG A 1 223 ? 60.626 -35.956 18.850 1.00 46.59 220 ARG A O 1
ATOM 1550 N N . GLY A 1 224 ? 61.367 -37.878 17.852 1.00 47.90 221 GLY A N 1
ATOM 1551 C CA . GLY A 1 224 ? 61.453 -38.669 19.096 1.00 46.04 221 GLY A CA 1
ATOM 1552 C C . GLY A 1 224 ? 60.315 -39.687 19.182 1.00 46.49 221 GLY A C 1
ATOM 1553 O O . GLY A 1 224 ? 60.526 -40.755 19.632 1.00 45.28 221 GLY A O 1
ATOM 1554 N N . LEU A 1 225 ? 59.145 -39.407 18.625 1.00 46.51 222 LEU A N 1
ATOM 1555 C CA . LEU A 1 225 ? 58.015 -40.249 18.863 1.00 46.85 222 LEU A CA 1
ATOM 1556 C C . LEU A 1 225 ? 58.320 -41.683 18.467 1.00 49.90 222 LEU A C 1
ATOM 1557 O O . LEU A 1 225 ? 58.752 -41.969 17.306 1.00 53.93 222 LEU A O 1
ATOM 1562 N N . LYS A 1 226 ? 58.068 -42.614 19.383 1.00 50.95 223 LYS A N 1
ATOM 1563 C CA . LYS A 1 226 ? 58.102 -43.982 18.995 1.00 52.17 223 LYS A CA 1
ATOM 1564 C C . LYS A 1 226 ? 56.747 -44.620 19.282 1.00 51.35 223 LYS A C 1
ATOM 1565 O O . LYS A 1 226 ? 55.836 -43.966 19.851 1.00 50.50 223 LYS A O 1
ATOM 1571 N N . ASN A 1 227 ? 56.596 -45.837 18.738 1.00 50.48 224 ASN A N 1
ATOM 1572 C CA . ASN A 1 227 ? 55.552 -46.781 19.122 1.00 49.62 224 ASN A CA 1
ATOM 1573 C C . ASN A 1 227 ? 54.231 -46.152 19.456 1.00 49.58 224 ASN A C 1
ATOM 1574 O O . ASN A 1 227 ? 53.470 -45.760 18.527 1.00 50.62 224 ASN A O 1
ATOM 1579 N N . ALA A 1 228 ? 53.915 -46.052 20.742 1.00 47.97 225 ALA A N 1
ATOM 1580 C CA . ALA A 1 228 ? 52.519 -45.776 21.105 1.00 47.60 225 ALA A CA 1
ATOM 1581 C C . ALA A 1 228 ? 52.140 -44.332 20.869 1.00 47.93 225 ALA A C 1
ATOM 1582 O O . ALA A 1 228 ? 51.004 -43.953 20.499 1.00 47.78 225 ALA A O 1
ATOM 1584 N N . ASP A 1 229 ? 53.145 -43.524 21.129 1.00 48.34 226 ASP A N 1
ATOM 1585 C CA . ASP A 1 229 ? 53.102 -42.120 21.118 1.00 47.11 226 ASP A CA 1
ATOM 1586 C C . ASP A 1 229 ? 52.815 -41.735 19.688 1.00 46.88 226 ASP A C 1
ATOM 1587 O O . ASP A 1 229 ? 51.788 -41.082 19.412 1.00 46.99 226 ASP A O 1
ATOM 1592 N N . LEU A 1 230 ? 53.629 -42.263 18.747 1.00 45.63 227 LEU A N 1
ATOM 1593 C CA . LEU A 1 230 ? 53.377 -42.077 17.336 1.00 40.91 227 LEU A CA 1
ATOM 1594 C C . LEU A 1 230 ? 51.989 -42.447 16.941 1.00 40.25 227 LEU A C 1
ATOM 1595 O O . LEU A 1 230 ? 51.360 -41.727 16.218 1.00 38.17 227 LEU A O 1
ATOM 1600 N N . ASN A 1 231 ? 51.486 -43.587 17.417 1.00 41.62 228 ASN A N 1
ATOM 1601 C CA . ASN A 1 231 ? 50.146 -44.055 16.999 1.00 41.02 228 ASN A CA 1
ATOM 1602 C C . ASN A 1 231 ? 49.197 -42.982 17.485 1.00 41.21 228 ASN A C 1
ATOM 1603 O O . ASN A 1 231 ? 48.274 -42.594 16.767 1.00 40.89 228 ASN A O 1
ATOM 1608 N N . ALA A 1 232 ? 49.424 -42.450 18.688 1.00 41.99 229 ALA A N 1
ATOM 1609 C CA . ALA A 1 232 ? 48.453 -41.410 19.175 1.00 43.46 229 ALA A CA 1
ATOM 1610 C C . ALA A 1 232 ? 48.342 -40.094 18.395 1.00 42.74 229 ALA A C 1
ATOM 1611 O O . ALA A 1 232 ? 47.270 -39.630 18.040 1.00 42.62 229 ALA A O 1
ATOM 1613 N N . PHE A 1 233 ? 49.491 -39.487 18.175 1.00 45.09 230 PHE A N 1
ATOM 1614 C CA . PHE A 1 233 ? 49.718 -38.417 17.177 1.00 43.90 230 PHE A CA 1
ATOM 1615 C C . PHE A 1 233 ? 49.028 -38.708 15.897 1.00 43.55 230 PHE A C 1
ATOM 1616 O O . PHE A 1 233 ? 48.335 -37.842 15.360 1.00 44.53 230 PHE A O 1
ATOM 1632 N N . ALA A 1 235 ? 46.383 -40.912 15.294 1.00 44.17 232 ALA A N 1
ATOM 1633 C CA . ALA A 1 235 ? 45.032 -41.084 15.719 1.00 42.22 232 ALA A CA 1
ATOM 1634 C C . ALA A 1 235 ? 44.461 -39.734 15.900 1.00 41.35 232 ALA A C 1
ATOM 1635 O O . ALA A 1 235 ? 43.351 -39.509 15.465 1.00 43.02 232 ALA A O 1
ATOM 1637 N N . ALA A 1 236 ? 45.207 -38.789 16.448 1.00 39.43 233 ALA A N 1
ATOM 1638 C CA . ALA A 1 236 ? 44.753 -37.381 16.499 1.00 38.33 233 ALA A CA 1
ATOM 1639 C C . ALA A 1 236 ? 44.276 -36.839 15.239 1.00 38.83 233 ALA A C 1
ATOM 1640 O O . ALA A 1 236 ? 43.409 -35.990 15.249 1.00 39.79 233 ALA A O 1
ATOM 1642 N N . GLY A 1 237 ? 44.958 -37.263 14.137 1.00 41.02 234 GLY A N 1
ATOM 1643 C CA . GLY A 1 237 ? 44.758 -36.842 12.742 1.00 39.22 234 GLY A CA 1
ATOM 1644 C C . GLY A 1 237 ? 46.044 -36.322 12.113 1.00 38.49 234 GLY A C 1
ATOM 1645 O O . GLY A 1 237 ? 45.991 -35.912 11.033 1.00 38.81 234 GLY A O 1
ATOM 1646 N N . VAL A 1 238 ? 47.206 -36.409 12.737 1.00 36.92 235 VAL A N 1
ATOM 1647 C CA . VAL A 1 238 ? 48.353 -35.712 12.151 1.00 37.70 235 VAL A CA 1
ATOM 1648 C C . VAL A 1 238 ? 48.957 -36.679 11.155 1.00 36.86 235 VAL A C 1
ATOM 1649 O O . VAL A 1 238 ? 49.056 -37.824 11.472 1.00 38.08 235 VAL A O 1
ATOM 1653 N N . SER A 1 239 ? 49.314 -36.280 9.928 1.00 36.94 236 SER A N 1
ATOM 1654 C CA . SER A 1 239 ? 49.506 -37.302 8.887 1.00 37.01 236 SER A CA 1
ATOM 1655 C C . SER A 1 239 ? 50.855 -37.293 8.194 1.00 37.63 236 SER A C 1
ATOM 1656 O O . SER A 1 239 ? 51.088 -38.183 7.269 1.00 36.85 236 SER A O 1
ATOM 1659 N N . SER A 1 240 ? 51.724 -36.338 8.610 1.00 36.35 237 SER A N 1
ATOM 1660 C CA . SER A 1 240 ? 53.098 -36.277 8.059 1.00 38.04 237 SER A CA 1
ATOM 1661 C C . SER A 1 240 ? 54.177 -35.913 9.028 1.00 39.91 237 SER A C 1
ATOM 1662 O O . SER A 1 240 ? 53.902 -35.094 9.963 1.00 43.09 237 SER A O 1
ATOM 1665 N N . ASP A 1 241 ? 55.407 -36.396 8.739 1.00 38.50 238 ASP A N 1
ATOM 1666 C CA . ASP A 1 241 ? 56.636 -35.917 9.424 1.00 38.40 238 ASP A CA 1
ATOM 1667 C C . ASP A 1 241 ? 57.918 -35.605 8.523 1.00 38.54 238 ASP A C 1
ATOM 1668 O O . ASP A 1 241 ? 58.100 -36.238 7.508 1.00 37.43 238 ASP A O 1
ATOM 1673 N N . HIS A 1 242 ? 58.738 -34.602 8.947 1.00 37.96 239 HIS A N 1
ATOM 1674 C CA . HIS A 1 242 ? 60.071 -34.351 8.427 1.00 37.44 239 HIS A CA 1
ATOM 1675 C C . HIS A 1 242 ? 61.233 -34.685 9.460 1.00 37.50 239 HIS A C 1
ATOM 1676 O O . HIS A 1 242 ? 62.417 -34.697 9.073 1.00 35.14 239 HIS A O 1
ATOM 1683 N N . GLU A 1 243 ? 60.906 -35.000 10.733 1.00 36.91 240 GLU A N 1
ATOM 1684 C CA . GLU A 1 243 ? 61.967 -35.111 11.757 1.00 36.57 240 GLU A CA 1
ATOM 1685 C C . GLU A 1 243 ? 62.667 -36.398 11.782 1.00 37.18 240 GLU A C 1
ATOM 1686 O O . GLU A 1 243 ? 62.653 -37.086 12.762 1.00 41.13 240 GLU A O 1
ATOM 1692 N N . LEU A 1 244 ? 63.300 -36.784 10.687 1.00 36.59 241 LEU A N 1
ATOM 1693 C CA . LEU A 1 244 ? 63.911 -38.056 10.718 1.00 35.27 241 LEU A CA 1
ATOM 1694 C C . LEU A 1 244 ? 65.268 -37.979 11.343 1.00 36.88 241 LEU A C 1
ATOM 1695 O O . LEU A 1 244 ? 66.041 -37.040 11.090 1.00 36.78 241 LEU A O 1
ATOM 1700 N N . VAL A 1 245 ? 65.572 -38.974 12.170 1.00 38.03 242 VAL A N 1
ATOM 1701 C CA . VAL A 1 245 ? 66.862 -38.997 12.841 1.00 38.74 242 VAL A CA 1
ATOM 1702 C C . VAL A 1 245 ? 67.758 -40.125 12.295 1.00 40.22 242 VAL A C 1
ATOM 1703 O O . VAL A 1 245 ? 68.946 -40.042 12.351 1.00 41.34 242 VAL A O 1
ATOM 1707 N N . SER A 1 246 ? 67.209 -41.116 11.620 1.00 41.58 243 SER A N 1
ATOM 1708 C CA . SER A 1 246 ? 68.035 -42.285 11.248 1.00 40.05 243 SER A CA 1
ATOM 1709 C C . SER A 1 246 ? 67.257 -43.134 10.265 1.00 40.08 243 SER A C 1
ATOM 1710 O O . SER A 1 246 ? 66.130 -42.786 9.850 1.00 41.40 243 SER A O 1
ATOM 1713 N N . GLY A 1 247 ? 67.877 -44.174 9.800 1.00 39.18 244 GLY A N 1
ATOM 1714 C CA . GLY A 1 247 ? 67.324 -45.043 8.751 1.00 39.99 244 GLY A CA 1
ATOM 1715 C C . GLY A 1 247 ? 66.227 -45.871 9.387 1.00 42.40 244 GLY A C 1
ATOM 1716 O O . GLY A 1 247 ? 65.079 -45.843 8.951 1.00 41.92 244 GLY A O 1
ATOM 1717 N N . GLU A 1 248 ? 66.559 -46.591 10.462 1.00 44.15 245 GLU A N 1
ATOM 1718 C CA . GLU A 1 248 ? 65.550 -47.164 11.301 1.00 46.00 245 GLU A CA 1
ATOM 1719 C C . GLU A 1 248 ? 64.512 -46.069 11.561 1.00 45.94 245 GLU A C 1
ATOM 1720 O O . GLU A 1 248 ? 63.306 -46.375 11.521 1.00 48.77 245 GLU A O 1
ATOM 1726 N N . ASP A 1 249 ? 64.888 -44.805 11.752 1.00 43.71 246 ASP A N 1
ATOM 1727 C CA . ASP A 1 249 ? 63.796 -43.848 11.998 1.00 43.05 246 ASP A CA 1
ATOM 1728 C C . ASP A 1 249 ? 62.844 -43.772 10.751 1.00 43.05 246 ASP A C 1
ATOM 1729 O O . ASP A 1 249 ? 61.602 -43.664 10.885 1.00 43.38 246 ASP A O 1
ATOM 1734 N N . LEU A 1 250 ? 63.418 -43.838 9.540 1.00 41.55 247 LEU A N 1
ATOM 1735 C CA . LEU A 1 250 ? 62.616 -43.556 8.342 1.00 41.91 247 LEU A CA 1
ATOM 1736 C C . LEU A 1 250 ? 61.711 -44.751 8.114 1.00 42.37 247 LEU A C 1
ATOM 1737 O O . LEU A 1 250 ? 60.579 -44.586 7.767 1.00 42.84 247 LEU A O 1
ATOM 1750 N N . ALA A 1 252 ? 60.514 -46.796 10.576 1.00 43.02 249 ALA A N 1
ATOM 1751 C CA . ALA A 1 252 ? 59.433 -46.949 11.549 1.00 43.78 249 ALA A CA 1
ATOM 1752 C C . ALA A 1 252 ? 58.346 -46.038 11.049 1.00 43.61 249 ALA A C 1
ATOM 1753 O O . ALA A 1 252 ? 57.223 -46.488 11.006 1.00 44.71 249 ALA A O 1
ATOM 1755 N N . LYS A 1 253 ? 58.681 -44.814 10.584 1.00 42.70 250 LYS A N 1
ATOM 1756 C CA . LYS A 1 253 ? 57.627 -43.842 10.239 1.00 41.25 250 LYS A CA 1
ATOM 1757 C C . LYS A 1 253 ? 56.942 -44.140 8.911 1.00 41.74 250 LYS A C 1
ATOM 1758 O O . LYS A 1 253 ? 55.727 -43.958 8.791 1.00 41.78 250 LYS A O 1
ATOM 1764 N N . LEU A 1 254 ? 57.695 -44.701 7.956 1.00 41.31 251 LEU A N 1
ATOM 1765 C CA . LEU A 1 254 ? 57.077 -45.205 6.762 1.00 40.52 251 LEU A CA 1
ATOM 1766 C C . LEU A 1 254 ? 56.115 -46.333 7.211 1.00 40.78 251 LEU A C 1
ATOM 1767 O O . LEU A 1 254 ? 54.923 -46.354 6.843 1.00 41.19 251 LEU A O 1
ATOM 1772 N N . ARG A 1 255 ? 56.587 -47.287 8.016 1.00 39.27 252 ARG A N 1
ATOM 1773 C CA . ARG A 1 255 ? 55.692 -48.358 8.195 1.00 37.15 252 ARG A CA 1
ATOM 1774 C C . ARG A 1 255 ? 54.502 -47.863 9.028 1.00 38.62 252 ARG A C 1
ATOM 1775 O O . ARG A 1 255 ? 53.528 -48.587 9.201 1.00 39.11 252 ARG A O 1
ATOM 1783 N N . ALA A 1 256 ? 54.559 -46.650 9.595 1.00 37.29 253 ALA A N 1
ATOM 1784 C CA . ALA A 1 256 ? 53.437 -46.189 10.399 1.00 35.28 253 ALA A CA 1
ATOM 1785 C C . ALA A 1 256 ? 52.423 -45.565 9.441 1.00 37.91 253 ALA A C 1
ATOM 1786 O O . ALA A 1 256 ? 51.333 -45.072 9.906 1.00 39.58 253 ALA A O 1
ATOM 1788 N N . GLY A 1 257 ? 52.793 -45.449 8.112 1.00 36.74 254 GLY A N 1
ATOM 1789 C CA . GLY A 1 257 ? 51.899 -44.803 7.051 1.00 33.69 254 GLY A CA 1
ATOM 1790 C C . GLY A 1 257 ? 51.809 -43.311 7.104 1.00 33.50 254 GLY A C 1
ATOM 1791 O O . GLY A 1 257 ? 50.855 -42.675 6.649 1.00 31.35 254 GLY A O 1
ATOM 1792 N N . LEU A 1 258 ? 52.826 -42.725 7.689 1.00 33.89 255 LEU A N 1
ATOM 1793 C CA . LEU A 1 258 ? 52.974 -41.286 7.663 1.00 36.55 255 LEU A CA 1
ATOM 1794 C C . LEU A 1 258 ? 53.513 -40.805 6.357 1.00 37.90 255 LEU A C 1
ATOM 1795 O O . LEU A 1 258 ? 54.599 -41.304 5.945 1.00 40.28 255 LEU A O 1
ATOM 1800 N N . THR A 1 259 ? 52.936 -39.744 5.771 1.00 37.05 256 THR A N 1
ATOM 1801 C CA . THR A 1 259 ? 53.646 -39.136 4.603 1.00 34.39 256 THR A CA 1
ATOM 1802 C C . THR A 1 259 ? 54.968 -38.505 5.137 1.00 35.66 256 THR A C 1
ATOM 1803 O O . THR A 1 259 ? 55.010 -37.725 6.171 1.00 33.38 256 THR A O 1
ATOM 1807 N N . ILE A 1 260 ? 56.036 -38.930 4.482 1.00 35.20 257 ILE A N 1
ATOM 1808 C CA . ILE A 1 260 ? 57.392 -38.533 4.802 1.00 36.39 257 ILE A CA 1
ATOM 1809 C C . ILE A 1 260 ? 57.822 -37.299 4.010 1.00 37.74 257 ILE A C 1
ATOM 1810 O O . ILE A 1 260 ? 57.701 -37.243 2.701 1.00 36.93 257 ILE A O 1
ATOM 1815 N N . GLU A 1 261 ? 58.381 -36.365 4.770 1.00 36.43 258 GLU A N 1
ATOM 1816 C CA . GLU A 1 261 ? 58.972 -35.151 4.193 1.00 38.52 258 GLU A CA 1
ATOM 1817 C C . GLU A 1 261 ? 60.527 -35.333 4.395 1.00 38.42 258 GLU A C 1
ATOM 1818 O O . GLU A 1 261 ? 61.078 -34.917 5.367 1.00 39.04 258 GLU A O 1
ATOM 1824 N N . LEU A 1 262 ? 61.185 -36.038 3.484 1.00 38.28 259 LEU A N 1
ATOM 1825 C CA . LEU A 1 262 ? 62.648 -36.243 3.489 1.00 37.48 259 LEU A CA 1
ATOM 1826 C C . LEU A 1 262 ? 63.352 -34.994 3.232 1.00 37.43 259 LEU A C 1
ATOM 1827 O O . LEU A 1 262 ? 63.246 -34.393 2.167 1.00 38.48 259 LEU A O 1
ATOM 1832 N N . ARG A 1 263 ? 64.054 -34.542 4.210 1.00 39.31 260 ARG A N 1
ATOM 1833 C CA . ARG A 1 263 ? 64.537 -33.178 4.194 1.00 39.96 260 ARG A CA 1
ATOM 1834 C C . ARG A 1 263 ? 66.024 -33.183 4.106 1.00 38.73 260 ARG A C 1
ATOM 1835 O O . ARG A 1 263 ? 66.600 -34.127 4.553 1.00 37.33 260 ARG A O 1
ATOM 1843 N N . GLY A 1 264 ? 66.615 -32.106 3.595 1.00 40.35 261 GLY A N 1
ATOM 1844 C CA . GLY A 1 264 ? 68.064 -31.975 3.298 1.00 41.02 261 GLY A CA 1
ATOM 1845 C C . GLY A 1 264 ? 68.931 -31.305 4.368 1.00 43.88 261 GLY A C 1
ATOM 1846 O O . GLY A 1 264 ? 70.229 -31.411 4.341 1.00 44.33 261 GLY A O 1
ATOM 1847 N N . SER A 1 265 ? 68.270 -30.674 5.356 1.00 44.17 262 SER A N 1
ATOM 1848 C CA . SER A 1 265 ? 69.003 -29.958 6.399 1.00 44.13 262 SER A CA 1
ATOM 1849 C C . SER A 1 265 ? 69.998 -30.765 7.161 1.00 45.54 262 SER A C 1
ATOM 1850 O O . SER A 1 265 ? 71.108 -30.217 7.568 1.00 46.84 262 SER A O 1
ATOM 1853 N N . HIS A 1 266 ? 69.745 -32.052 7.323 1.00 45.47 263 HIS A N 1
ATOM 1854 C CA . HIS A 1 266 ? 70.901 -32.819 7.720 1.00 48.29 263 HIS A CA 1
ATOM 1855 C C . HIS A 1 266 ? 71.550 -33.638 6.603 1.00 48.80 263 HIS A C 1
ATOM 1856 O O . HIS A 1 266 ? 71.051 -34.704 6.233 1.00 48.36 263 HIS A O 1
ATOM 1863 N N . ASP A 1 267 ? 72.703 -33.145 6.117 1.00 49.55 264 ASP A N 1
ATOM 1864 C CA . ASP A 1 267 ? 73.390 -33.780 5.000 1.00 49.49 264 ASP A CA 1
ATOM 1865 C C . ASP A 1 267 ? 73.786 -35.200 5.357 1.00 49.72 264 ASP A C 1
ATOM 1866 O O . ASP A 1 267 ? 73.775 -36.053 4.477 1.00 52.78 264 ASP A O 1
ATOM 1871 N N . HIS A 1 268 ? 74.020 -35.515 6.610 1.00 48.29 265 HIS A N 1
ATOM 1872 C CA . HIS A 1 268 ? 74.695 -36.795 6.950 1.00 47.83 265 HIS A CA 1
ATOM 1873 C C . HIS A 1 268 ? 73.764 -37.965 7.188 1.00 47.03 265 HIS A C 1
ATOM 1874 O O . HIS A 1 268 ? 74.173 -39.126 7.199 1.00 47.03 265 HIS A O 1
ATOM 1881 N N . LEU A 1 269 ? 72.493 -37.677 7.422 1.00 46.19 266 LEU A N 1
ATOM 1882 C CA . LEU A 1 269 ? 71.503 -38.755 7.414 1.00 42.76 266 LEU A CA 1
ATOM 1883 C C . LEU A 1 269 ? 71.029 -39.123 5.968 1.00 42.70 266 LEU A C 1
ATOM 1884 O O . LEU A 1 269 ? 70.594 -40.296 5.700 1.00 42.87 266 LEU A O 1
ATOM 1889 N N . LEU A 1 270 ? 71.171 -38.198 5.014 1.00 40.50 267 LEU A N 1
ATOM 1890 C CA . LEU A 1 270 ? 70.990 -38.609 3.614 1.00 40.11 267 LEU A CA 1
ATOM 1891 C C . LEU A 1 270 ? 71.444 -39.998 3.197 1.00 39.20 267 LEU A C 1
ATOM 1892 O O . LEU A 1 270 ? 70.634 -40.819 2.746 1.00 35.87 267 LEU A O 1
ATOM 1897 N N . PRO A 1 271 ? 72.766 -40.306 3.294 1.00 43.18 268 PRO A N 1
ATOM 1898 C CA . PRO A 1 271 ? 73.186 -41.724 2.881 1.00 42.98 268 PRO A CA 1
ATOM 1899 C C . PRO A 1 271 ? 72.462 -42.904 3.605 1.00 43.49 268 PRO A C 1
ATOM 1900 O O . PRO A 1 271 ? 72.109 -43.892 2.923 1.00 45.15 268 PRO A O 1
ATOM 1904 N N . GLU A 1 272 ? 72.247 -42.806 4.944 1.00 40.93 269 GLU A N 1
ATOM 1905 C CA . GLU A 1 272 ? 71.311 -43.634 5.697 1.00 37.86 269 GLU A CA 1
ATOM 1906 C C . GLU A 1 272 ? 69.946 -43.785 5.059 1.00 37.53 269 GLU A C 1
ATOM 1907 O O . GLU A 1 272 ? 69.489 -44.907 4.843 1.00 38.10 269 GLU A O 1
ATOM 1913 N N . PHE A 1 273 ? 69.264 -42.684 4.755 1.00 36.00 270 PHE A N 1
ATOM 1914 C CA . PHE A 1 273 ? 68.014 -42.826 4.097 1.00 37.03 270 PHE A CA 1
ATOM 1915 C C . PHE A 1 273 ? 68.257 -43.516 2.754 1.00 40.49 270 PHE A C 1
ATOM 1916 O O . PHE A 1 273 ? 67.440 -44.462 2.429 1.00 44.30 270 PHE A O 1
ATOM 1924 N N . VAL A 1 274 ? 69.318 -43.162 1.979 1.00 38.00 271 VAL A N 1
ATOM 1925 C CA . VAL A 1 274 ? 69.413 -43.787 0.672 1.00 36.68 271 VAL A CA 1
ATOM 1926 C C . VAL A 1 274 ? 69.679 -45.292 0.900 1.00 39.91 271 VAL A C 1
ATOM 1927 O O . VAL A 1 274 ? 69.150 -46.196 0.227 1.00 41.91 271 VAL A O 1
ATOM 1931 N N . ALA A 1 275 ? 70.489 -45.640 1.862 1.00 41.79 272 ALA A N 1
ATOM 1932 C CA . ALA A 1 275 ? 70.644 -47.086 2.053 1.00 42.78 272 ALA A CA 1
ATOM 1933 C C . ALA A 1 275 ? 69.288 -47.694 2.345 1.00 42.90 272 ALA A C 1
ATOM 1934 O O . ALA A 1 275 ? 69.002 -48.667 1.654 1.00 44.35 272 ALA A O 1
ATOM 1936 N N . ALA A 1 276 ? 68.508 -47.155 3.312 1.00 40.63 273 ALA A N 1
ATOM 1937 C CA . ALA A 1 276 ? 67.301 -47.840 3.744 1.00 40.69 273 ALA A CA 1
ATOM 1938 C C . ALA A 1 276 ? 66.386 -47.946 2.522 1.00 42.65 273 ALA A C 1
ATOM 1939 O O . ALA A 1 276 ? 65.832 -49.010 2.271 1.00 43.23 273 ALA A O 1
ATOM 1941 N N . LEU A 1 277 ? 66.210 -46.869 1.733 1.00 43.52 274 LEU A N 1
ATOM 1942 C CA . LEU A 1 277 ? 65.354 -47.018 0.574 1.00 44.14 274 LEU A CA 1
ATOM 1943 C C . LEU A 1 277 ? 65.857 -48.097 -0.367 1.00 44.30 274 LEU A C 1
ATOM 1944 O O . LEU A 1 277 ? 65.053 -48.935 -0.780 1.00 43.33 274 LEU A O 1
ATOM 1949 N N . ASN A 1 278 ? 67.166 -48.140 -0.625 1.00 45.93 275 ASN A N 1
ATOM 1950 C CA . ASN A 1 278 ? 67.713 -49.111 -1.683 1.00 48.86 275 ASN A CA 1
ATOM 1951 C C . ASN A 1 278 ? 67.594 -50.599 -1.223 1.00 50.24 275 ASN A C 1
ATOM 1952 O O . ASN A 1 278 ? 67.222 -51.474 -1.989 1.00 53.26 275 ASN A O 1
ATOM 1957 N N . THR A 1 279 ? 67.896 -50.886 0.031 1.00 49.94 276 THR A N 1
ATOM 1958 C CA . THR A 1 279 ? 67.603 -52.141 0.628 1.00 47.52 276 THR A CA 1
ATOM 1959 C C . THR A 1 279 ? 66.058 -52.357 0.605 1.00 47.96 276 THR A C 1
ATOM 1960 O O . THR A 1 279 ? 65.561 -53.482 0.679 1.00 47.40 276 THR A O 1
ATOM 1964 N N . LEU A 1 280 ? 65.242 -51.314 0.496 1.00 46.52 277 LEU A N 1
ATOM 1965 C CA . LEU A 1 280 ? 63.820 -51.631 0.333 1.00 44.42 277 LEU A CA 1
ATOM 1966 C C . LEU A 1 280 ? 63.535 -52.147 -1.020 1.00 44.76 277 LEU A C 1
ATOM 1967 O O . LEU A 1 280 ? 62.746 -53.040 -1.149 1.00 44.68 277 LEU A O 1
ATOM 1972 N N . GLY A 1 281 ? 64.170 -51.590 -2.058 1.00 43.99 278 GLY A N 1
ATOM 1973 C CA . GLY A 1 281 ? 64.045 -52.161 -3.395 1.00 41.23 278 GLY A CA 1
ATOM 1974 C C . GLY A 1 281 ? 63.189 -51.251 -4.223 1.00 42.76 278 GLY A C 1
ATOM 1975 O O . GLY A 1 281 ? 63.537 -51.033 -5.373 1.00 43.86 278 GLY A O 1
ATOM 1976 N N . HIS A 1 282 ? 62.107 -50.658 -3.655 1.00 41.54 279 HIS A N 1
ATOM 1977 C CA . HIS A 1 282 ? 61.328 -49.666 -4.373 1.00 39.99 279 HIS A CA 1
ATOM 1978 C C . HIS A 1 282 ? 61.204 -48.375 -3.600 1.00 40.49 279 HIS A C 1
ATOM 1979 O O . HIS A 1 282 ? 61.460 -48.336 -2.421 1.00 40.37 279 HIS A O 1
ATOM 1986 N N . LEU A 1 283 ? 60.771 -47.289 -4.262 1.00 39.78 280 LEU A N 1
ATOM 1987 C CA . LEU A 1 283 ? 60.475 -46.112 -3.463 1.00 38.78 280 LEU A CA 1
ATOM 1988 C C . LEU A 1 283 ? 58.956 -46.037 -3.125 1.00 39.78 280 LEU A C 1
ATOM 1989 O O . LEU A 1 283 ? 58.144 -45.777 -4.059 1.00 39.98 280 LEU A O 1
ATOM 1994 N N . PRO A 1 284 ? 58.621 -46.076 -1.798 1.00 37.57 281 PRO A N 1
ATOM 1995 C CA . PRO A 1 284 ? 57.246 -45.971 -1.418 1.00 36.66 281 PRO A CA 1
ATOM 1996 C C . PRO A 1 284 ? 56.598 -44.628 -1.846 1.00 36.57 281 PRO A C 1
ATOM 1997 O O . PRO A 1 284 ? 57.224 -43.541 -1.774 1.00 36.37 281 PRO A O 1
ATOM 2001 N N . GLN A 1 285 ? 55.336 -44.716 -2.304 1.00 35.77 282 GLN A N 1
ATOM 2002 C CA . GLN A 1 285 ? 54.693 -43.581 -2.784 1.00 34.60 282 GLN A CA 1
ATOM 2003 C C . GLN A 1 285 ? 54.417 -42.719 -1.628 1.00 33.87 282 GLN A C 1
ATOM 2004 O O . GLN A 1 285 ? 54.038 -41.614 -1.803 1.00 31.68 282 GLN A O 1
ATOM 2010 N N . THR A 1 286 ? 54.642 -43.119 -0.402 1.00 34.31 283 THR A N 1
ATOM 2011 C CA . THR A 1 286 ? 54.445 -41.954 0.546 1.00 34.36 283 THR A CA 1
ATOM 2012 C C . THR A 1 286 ? 55.677 -41.054 0.818 1.00 36.78 283 THR A C 1
ATOM 2013 O O . THR A 1 286 ? 55.682 -40.295 1.791 1.00 39.43 283 THR A O 1
ATOM 2017 N N . VAL A 1 287 ? 56.722 -41.099 -0.023 1.00 36.84 284 VAL A N 1
ATOM 2018 C CA . VAL A 1 287 ? 57.934 -40.283 0.233 1.00 34.94 284 VAL A CA 1
ATOM 2019 C C . VAL A 1 287 ? 57.894 -39.015 -0.557 1.00 33.92 284 VAL A C 1
ATOM 2020 O O . VAL A 1 287 ? 57.771 -39.101 -1.755 1.00 34.20 284 VAL A O 1
ATOM 2024 N N . THR A 1 288 ? 58.028 -37.842 0.108 1.00 34.66 285 THR A N 1
ATOM 2025 C CA . THR A 1 288 ? 58.209 -36.574 -0.547 1.00 32.29 285 THR A CA 1
ATOM 2026 C C . THR A 1 288 ? 59.571 -35.893 -0.183 1.00 35.76 285 THR A C 1
ATOM 2027 O O . THR A 1 288 ? 60.334 -36.349 0.753 1.00 35.89 285 THR A O 1
ATOM 2031 N N . LEU A 1 289 ? 59.890 -34.789 -0.892 1.00 35.28 286 LEU A N 1
ATOM 2032 C CA . LEU A 1 289 ? 61.139 -34.074 -0.629 1.00 34.70 286 LEU A CA 1
ATOM 2033 C C . LEU A 1 289 ? 60.752 -32.751 -0.118 1.00 34.97 286 LEU A C 1
ATOM 2034 O O . LEU A 1 289 ? 59.739 -32.200 -0.564 1.00 34.10 286 LEU A O 1
ATOM 2039 N N . CYS A 1 290 ? 61.601 -32.244 0.787 1.00 34.21 287 CYS A N 1
ATOM 2040 C CA . CYS A 1 290 ? 61.406 -30.929 1.254 1.00 35.17 287 CYS A CA 1
ATOM 2041 C C . CYS A 1 290 ? 62.763 -30.344 1.550 1.00 35.31 287 CYS A C 1
ATOM 2042 O O . CYS A 1 290 ? 63.773 -31.029 1.484 1.00 33.32 287 CYS A O 1
ATOM 2045 N N . THR A 1 291 ? 62.767 -29.085 1.977 1.00 37.02 288 THR A N 1
ATOM 2046 C CA . THR A 1 291 ? 64.039 -28.363 2.340 1.00 36.29 288 THR A CA 1
ATOM 2047 C C . THR A 1 291 ? 63.963 -27.875 3.718 1.00 37.36 288 THR A C 1
ATOM 2048 O O . THR A 1 291 ? 64.959 -27.553 4.271 1.00 40.19 288 THR A O 1
ATOM 2052 N N . ASP A 1 292 ? 62.784 -27.791 4.306 1.00 37.75 289 ASP A N 1
ATOM 2053 C CA . ASP A 1 292 ? 62.749 -27.311 5.671 1.00 37.84 289 ASP A CA 1
ATOM 2054 C C . ASP A 1 292 ? 63.567 -25.979 5.805 1.00 37.34 289 ASP A C 1
ATOM 2055 O O . ASP A 1 292 ? 63.062 -24.956 5.398 1.00 34.88 289 ASP A O 1
ATOM 2060 N N . ASP A 1 293 ? 64.775 -25.951 6.341 1.00 38.71 290 ASP A N 1
ATOM 2061 C CA . ASP A 1 293 ? 65.375 -24.642 6.515 1.00 42.09 290 ASP A CA 1
ATOM 2062 C C . ASP A 1 293 ? 66.743 -24.696 6.054 1.00 41.32 290 ASP A C 1
ATOM 2063 O O . ASP A 1 293 ? 67.463 -25.678 6.316 1.00 42.93 290 ASP A O 1
ATOM 2068 N N . VAL A 1 294 ? 67.041 -23.635 5.288 1.00 40.76 291 VAL A N 1
ATOM 2069 C CA . VAL A 1 294 ? 68.197 -23.498 4.419 1.00 38.33 291 VAL A CA 1
ATOM 2070 C C . VAL A 1 294 ? 68.764 -22.126 4.569 1.00 37.75 291 VAL A C 1
ATOM 2071 O O . VAL A 1 294 ? 68.174 -21.114 4.249 1.00 35.01 291 VAL A O 1
ATOM 2075 N N . PHE A 1 295 ? 69.932 -22.062 5.154 1.00 39.79 292 PHE A N 1
ATOM 2076 C CA . PHE A 1 295 ? 70.495 -20.715 5.354 1.00 39.56 292 PHE A CA 1
ATOM 2077 C C . PHE A 1 295 ? 70.878 -20.084 4.002 1.00 38.59 292 PHE A C 1
ATOM 2078 O O . PHE A 1 295 ? 71.043 -20.815 2.999 1.00 36.04 292 PHE A O 1
ATOM 2086 N N . PRO A 1 296 ? 71.004 -18.735 3.983 1.00 38.51 293 PRO A N 1
ATOM 2087 C CA . PRO A 1 296 ? 71.210 -17.918 2.807 1.00 38.73 293 PRO A CA 1
ATOM 2088 C C . PRO A 1 296 ? 72.392 -18.484 1.980 1.00 41.04 293 PRO A C 1
ATOM 2089 O O . PRO A 1 296 ? 72.178 -18.787 0.739 1.00 40.91 293 PRO A O 1
ATOM 2093 N N . ASP A 1 297 ? 73.570 -18.678 2.655 1.00 41.04 294 ASP A N 1
ATOM 2094 C CA . ASP A 1 297 ? 74.728 -19.373 2.068 1.00 42.21 294 ASP A CA 1
ATOM 2095 C C . ASP A 1 297 ? 74.445 -20.642 1.295 1.00 43.21 294 ASP A C 1
ATOM 2096 O O . ASP A 1 297 ? 74.704 -20.720 0.057 1.00 42.68 294 ASP A O 1
ATOM 2101 N N . ASP A 1 298 ? 73.920 -21.646 1.998 1.00 42.73 295 ASP A N 1
ATOM 2102 C CA . ASP A 1 298 ? 73.401 -22.849 1.299 1.00 41.45 295 ASP A CA 1
ATOM 2103 C C . ASP A 1 298 ? 72.493 -22.696 0.045 1.00 41.36 295 ASP A C 1
ATOM 2104 O O . ASP A 1 298 ? 72.676 -23.420 -1.011 1.00 41.88 295 ASP A O 1
ATOM 2109 N N . LEU A 1 299 ? 71.499 -21.798 0.157 1.00 40.23 296 LEU A N 1
ATOM 2110 C CA . LEU A 1 299 ? 70.619 -21.495 -0.952 1.00 40.12 296 LEU A CA 1
ATOM 2111 C C . LEU A 1 299 ? 71.452 -20.950 -2.163 1.00 43.58 296 LEU A C 1
ATOM 2112 O O . LEU A 1 299 ? 71.164 -21.288 -3.350 1.00 42.92 296 LEU A O 1
ATOM 2117 N N . LEU A 1 300 ? 72.390 -20.018 -1.814 1.00 44.89 297 LEU A N 1
ATOM 2118 C CA . LEU A 1 300 ? 73.314 -19.453 -2.744 1.00 45.72 297 LEU A CA 1
ATOM 2119 C C . LEU A 1 300 ? 74.194 -20.607 -3.231 1.00 46.46 297 LEU A C 1
ATOM 2120 O O . LEU A 1 300 ? 73.995 -20.995 -4.375 1.00 50.27 297 LEU A O 1
ATOM 2125 N N . GLN A 1 301 ? 75.032 -21.278 -2.462 1.00 46.63 298 GLN A N 1
ATOM 2126 C CA . GLN A 1 301 ? 75.887 -22.266 -3.203 1.00 47.05 298 GLN A CA 1
ATOM 2127 C C . GLN A 1 301 ? 75.197 -23.550 -3.581 1.00 46.85 298 GLN A C 1
ATOM 2128 O O . GLN A 1 301 ? 75.377 -24.000 -4.677 1.00 45.54 298 GLN A O 1
ATOM 2134 N N . GLY A 1 302 ? 74.359 -24.133 -2.709 1.00 48.66 299 GLY A N 1
ATOM 2135 C CA . GLY A 1 302 ? 73.763 -25.466 -3.028 1.00 46.75 299 GLY A CA 1
ATOM 2136 C C . GLY A 1 302 ? 72.442 -25.407 -3.818 1.00 47.02 299 GLY A C 1
ATOM 2137 O O . GLY A 1 302 ? 72.263 -26.096 -4.859 1.00 46.14 299 GLY A O 1
ATOM 2138 N N . GLY A 1 303 ? 71.493 -24.598 -3.346 1.00 46.04 300 GLY A N 1
ATOM 2139 C CA . GLY A 1 303 ? 70.101 -24.753 -3.878 1.00 44.74 300 GLY A CA 1
ATOM 2140 C C . GLY A 1 303 ? 68.910 -24.836 -2.875 1.00 43.12 300 GLY A C 1
ATOM 2141 O O . GLY A 1 303 ? 69.134 -24.595 -1.635 1.00 44.27 300 GLY A O 1
ATOM 2142 N N . GLY A 1 304 ? 67.680 -25.080 -3.383 1.00 39.30 301 GLY A N 1
ATOM 2143 C CA . GLY A 1 304 ? 66.581 -25.413 -2.523 1.00 37.26 301 GLY A CA 1
ATOM 2144 C C . GLY A 1 304 ? 66.291 -26.867 -2.761 1.00 37.17 301 GLY A C 1
ATOM 2145 O O . GLY A 1 304 ? 67.192 -27.782 -2.700 1.00 37.40 301 GLY A O 1
ATOM 2146 N N . LEU A 1 305 ? 65.039 -27.102 -3.105 1.00 35.73 302 LEU A N 1
ATOM 2147 C CA . LEU A 1 305 ? 64.564 -28.389 -3.363 1.00 34.42 302 LEU A CA 1
ATOM 2148 C C . LEU A 1 305 ? 65.406 -29.066 -4.436 1.00 36.17 302 LEU A C 1
ATOM 2149 O O . LEU A 1 305 ? 65.602 -30.278 -4.400 1.00 37.87 302 LEU A O 1
ATOM 2154 N N . ASP A 1 306 ? 65.950 -28.320 -5.372 1.00 37.54 303 ASP A N 1
ATOM 2155 C CA . ASP A 1 306 ? 66.865 -28.895 -6.337 1.00 40.13 303 ASP A CA 1
ATOM 2156 C C . ASP A 1 306 ? 68.092 -29.664 -5.743 1.00 41.99 303 ASP A C 1
ATOM 2157 O O . ASP A 1 306 ? 68.429 -30.848 -6.183 1.00 40.06 303 ASP A O 1
ATOM 2162 N N . ASP A 1 307 ? 68.696 -29.031 -4.723 1.00 42.18 304 ASP A N 1
ATOM 2163 C CA . ASP A 1 307 ? 69.800 -29.681 -3.950 1.00 43.12 304 ASP A CA 1
ATOM 2164 C C . ASP A 1 307 ? 69.481 -31.073 -3.273 1.00 43.40 304 ASP A C 1
ATOM 2165 O O . ASP A 1 307 ? 70.376 -32.005 -3.132 1.00 43.90 304 ASP A O 1
ATOM 2170 N N . VAL A 1 308 ? 68.234 -31.199 -2.800 1.00 41.24 305 VAL A N 1
ATOM 2171 C CA . VAL A 1 308 ? 67.854 -32.427 -2.096 1.00 37.77 305 VAL A CA 1
ATOM 2172 C C . VAL A 1 308 ? 67.825 -33.498 -3.209 1.00 36.85 305 VAL A C 1
ATOM 2173 O O . VAL A 1 308 ? 68.411 -34.541 -3.043 1.00 38.02 305 VAL A O 1
ATOM 2177 N N . VAL A 1 309 ? 67.185 -33.247 -4.346 1.00 35.44 306 VAL A N 1
ATOM 2178 C CA . VAL A 1 309 ? 67.332 -34.156 -5.454 1.00 35.94 306 VAL A CA 1
ATOM 2179 C C . VAL A 1 309 ? 68.841 -34.487 -5.647 1.00 38.72 306 VAL A C 1
ATOM 2180 O O . VAL A 1 309 ? 69.270 -35.647 -5.671 1.00 41.25 306 VAL A O 1
ATOM 2184 N N . ARG A 1 310 ? 69.659 -33.441 -5.720 1.00 40.39 307 ARG A N 1
ATOM 2185 C CA . ARG A 1 310 ? 71.019 -33.484 -6.146 1.00 39.41 307 ARG A CA 1
ATOM 2186 C C . ARG A 1 310 ? 71.884 -34.359 -5.229 1.00 40.05 307 ARG A C 1
ATOM 2187 O O . ARG A 1 310 ? 72.521 -35.386 -5.661 1.00 40.23 307 ARG A O 1
ATOM 2195 N N . ARG A 1 311 ? 71.811 -34.031 -3.950 1.00 38.69 308 ARG A N 1
ATOM 2196 C CA . ARG A 1 311 ? 72.534 -34.772 -3.027 1.00 35.96 308 ARG A CA 1
ATOM 2197 C C . ARG A 1 311 ? 72.069 -36.158 -2.884 1.00 36.52 308 ARG A C 1
ATOM 2198 O O . ARG A 1 311 ? 72.925 -37.024 -2.578 1.00 40.80 308 ARG A O 1
ATOM 2206 N N . LEU A 1 312 ? 70.798 -36.461 -3.096 1.00 34.46 309 LEU A N 1
ATOM 2207 C CA . LEU A 1 312 ? 70.364 -37.831 -2.941 1.00 34.59 309 LEU A CA 1
ATOM 2208 C C . LEU A 1 312 ? 70.944 -38.604 -4.106 1.00 36.59 309 LEU A C 1
ATOM 2209 O O . LEU A 1 312 ? 71.323 -39.835 -3.956 1.00 35.32 309 LEU A O 1
ATOM 2214 N N . VAL A 1 313 ? 70.929 -37.957 -5.306 1.00 35.98 310 VAL A N 1
ATOM 2215 C CA . VAL A 1 313 ? 71.489 -38.713 -6.365 1.00 38.56 310 VAL A CA 1
ATOM 2216 C C . VAL A 1 313 ? 72.978 -38.898 -6.042 1.00 38.64 310 VAL A C 1
ATOM 2217 O O . VAL A 1 313 ? 73.474 -39.933 -6.239 1.00 38.75 310 VAL A O 1
ATOM 2221 N N . ARG A 1 314 ? 73.651 -37.898 -5.497 1.00 40.35 311 ARG A N 1
ATOM 2222 C CA . ARG A 1 314 ? 75.074 -38.032 -5.105 1.00 44.63 311 ARG A CA 1
ATOM 2223 C C . ARG A 1 314 ? 75.294 -39.090 -3.982 1.00 45.46 311 ARG A C 1
ATOM 2224 O O . ARG A 1 314 ? 76.332 -39.822 -4.020 1.00 47.27 311 ARG A O 1
ATOM 2232 N N . TYR A 1 315 ? 74.357 -39.236 -3.028 1.00 42.67 312 TYR A N 1
ATOM 2233 C CA . TYR A 1 315 ? 74.506 -40.370 -2.196 1.00 40.75 312 TYR A CA 1
ATOM 2234 C C . TYR A 1 315 ? 73.922 -41.651 -2.806 1.00 40.21 312 TYR A C 1
ATOM 2235 O O . TYR A 1 315 ? 73.874 -42.692 -2.139 1.00 41.10 312 TYR A O 1
ATOM 2244 N N . GLY A 1 316 ? 73.585 -41.665 -4.082 1.00 39.30 313 GLY A N 1
ATOM 2245 C CA . GLY A 1 316 ? 73.422 -42.984 -4.795 1.00 37.79 313 GLY A CA 1
ATOM 2246 C C . GLY A 1 316 ? 72.000 -43.529 -4.787 1.00 42.00 313 GLY A C 1
ATOM 2247 O O . GLY A 1 316 ? 71.766 -44.769 -5.064 1.00 44.49 313 GLY A O 1
ATOM 2248 N N . LEU A 1 317 ? 71.021 -42.662 -4.410 1.00 40.53 314 LEU A N 1
ATOM 2249 C CA . LEU A 1 317 ? 69.686 -42.847 -4.836 1.00 38.84 314 LEU A CA 1
ATOM 2250 C C . LEU A 1 317 ? 69.391 -42.720 -6.390 1.00 39.37 314 LEU A C 1
ATOM 2251 O O . LEU A 1 317 ? 69.568 -41.713 -7.037 1.00 40.85 314 LEU A O 1
ATOM 2256 N N . LYS A 1 318 ? 68.795 -43.674 -7.010 1.00 41.20 315 LYS A N 1
ATOM 2257 C CA . LYS A 1 318 ? 68.497 -43.420 -8.391 1.00 42.75 315 LYS A CA 1
ATOM 2258 C C . LYS A 1 318 ? 67.736 -42.080 -8.672 1.00 41.83 315 LYS A C 1
ATOM 2259 O O . LYS A 1 318 ? 66.868 -41.683 -7.911 1.00 40.76 315 LYS A O 1
ATOM 2265 N N . PRO A 1 319 ? 68.147 -41.327 -9.748 1.00 43.16 316 PRO A N 1
ATOM 2266 C CA . PRO A 1 319 ? 67.422 -40.046 -10.061 1.00 42.43 316 PRO A CA 1
ATOM 2267 C C . PRO A 1 319 ? 65.918 -40.220 -10.301 1.00 43.50 316 PRO A C 1
ATOM 2268 O O . PRO A 1 319 ? 65.179 -39.245 -10.147 1.00 44.75 316 PRO A O 1
ATOM 2272 N N . GLU A 1 320 ? 65.471 -41.432 -10.700 1.00 44.66 317 GLU A N 1
ATOM 2273 C CA . GLU A 1 320 ? 64.094 -41.696 -11.084 1.00 43.14 317 GLU A CA 1
ATOM 2274 C C . GLU A 1 320 ? 63.362 -41.540 -9.798 1.00 43.95 317 GLU A C 1
ATOM 2275 O O . GLU A 1 320 ? 62.355 -40.826 -9.785 1.00 45.96 317 GLU A O 1
ATOM 2281 N N . TRP A 1 321 ? 63.896 -42.122 -8.697 1.00 42.66 318 TRP A N 1
ATOM 2282 C CA . TRP A 1 321 ? 63.296 -41.998 -7.341 1.00 41.03 318 TRP A CA 1
ATOM 2283 C C . TRP A 1 321 ? 63.425 -40.666 -6.802 1.00 40.35 318 TRP A C 1
ATOM 2284 O O . TRP A 1 321 ? 62.470 -40.240 -6.264 1.00 42.47 318 TRP A O 1
ATOM 2295 N N . ALA A 1 322 ? 64.555 -39.960 -6.894 1.00 38.98 319 ALA A N 1
ATOM 2296 C CA . ALA A 1 322 ? 64.600 -38.727 -6.171 1.00 37.99 319 ALA A CA 1
ATOM 2297 C C . ALA A 1 322 ? 63.551 -37.750 -6.770 1.00 39.85 319 ALA A C 1
ATOM 2298 O O . ALA A 1 322 ? 62.985 -36.829 -6.072 1.00 41.77 319 ALA A O 1
ATOM 2300 N N . LEU A 1 323 ? 63.297 -37.913 -8.058 1.00 38.12 320 LEU A N 1
ATOM 2301 C CA . LEU A 1 323 ? 62.489 -36.976 -8.723 1.00 38.26 320 LEU A CA 1
ATOM 2302 C C . LEU A 1 323 ? 61.023 -37.387 -8.577 1.00 39.08 320 LEU A C 1
ATOM 2303 O O . LEU A 1 323 ? 60.070 -36.512 -8.561 1.00 38.90 320 LEU A O 1
ATOM 2308 N N . ARG A 1 324 ? 60.826 -38.700 -8.511 1.00 37.91 321 ARG A N 1
ATOM 2309 C CA . ARG A 1 324 ? 59.490 -39.148 -8.404 1.00 37.51 321 ARG A CA 1
ATOM 2310 C C . ARG A 1 324 ? 59.038 -38.593 -7.148 1.00 37.39 321 ARG A C 1
ATOM 2311 O O . ARG A 1 324 ? 57.870 -38.138 -7.117 1.00 39.06 321 ARG A O 1
ATOM 2319 N N . ALA A 1 325 ? 59.914 -38.622 -6.152 1.00 35.03 322 ALA A N 1
ATOM 2320 C CA . ALA A 1 325 ? 59.516 -38.176 -4.798 1.00 37.66 322 ALA A CA 1
ATOM 2321 C C . ALA A 1 325 ? 59.367 -36.713 -4.834 1.00 38.36 322 ALA A C 1
ATOM 2322 O O . ALA A 1 325 ? 58.523 -36.191 -4.108 1.00 41.13 322 ALA A O 1
ATOM 2324 N N . ALA A 1 326 ? 60.224 -36.005 -5.587 1.00 36.65 323 ALA A N 1
ATOM 2325 C CA . ALA A 1 326 ? 60.058 -34.526 -5.684 1.00 34.29 323 ALA A CA 1
ATOM 2326 C C . ALA A 1 326 ? 58.893 -34.028 -6.510 1.00 31.63 323 ALA A C 1
ATOM 2327 O O . ALA A 1 326 ? 58.666 -32.828 -6.591 1.00 28.38 323 ALA A O 1
ATOM 2329 N N . THR A 1 327 ? 58.224 -34.924 -7.204 1.00 31.44 324 THR A N 1
ATOM 2330 C CA . THR A 1 327 ? 57.179 -34.488 -8.090 1.00 32.77 324 THR A CA 1
ATOM 2331 C C . THR A 1 327 ? 55.893 -35.242 -7.807 1.00 34.68 324 THR A C 1
ATOM 2332 O O . THR A 1 327 ? 55.170 -34.714 -6.993 1.00 38.84 324 THR A O 1
ATOM 2336 N N . LEU A 1 328 ? 55.619 -36.425 -8.377 1.00 33.47 325 LEU A N 1
ATOM 2337 C CA . LEU A 1 328 ? 54.324 -37.005 -8.395 1.00 32.90 325 LEU A CA 1
ATOM 2338 C C . LEU A 1 328 ? 53.889 -37.241 -6.916 1.00 37.35 325 LEU A C 1
ATOM 2339 O O . LEU A 1 328 ? 52.744 -36.814 -6.443 1.00 39.20 325 LEU A O 1
ATOM 2344 N N . ASN A 1 329 ? 54.784 -37.880 -6.157 1.00 36.75 326 ASN A N 1
ATOM 2345 C CA . ASN A 1 329 ? 54.552 -38.125 -4.801 1.00 35.19 326 ASN A CA 1
ATOM 2346 C C . ASN A 1 329 ? 54.102 -36.849 -4.159 1.00 36.55 326 ASN A C 1
ATOM 2347 O O . ASN A 1 329 ? 53.094 -36.811 -3.461 1.00 39.56 326 ASN A O 1
ATOM 2352 N N . ALA A 1 330 ? 54.817 -35.785 -4.379 1.00 36.94 327 ALA A N 1
ATOM 2353 C CA . ALA A 1 330 ? 54.424 -34.540 -3.778 1.00 36.83 327 ALA A CA 1
ATOM 2354 C C . ALA A 1 330 ? 53.015 -34.055 -4.213 1.00 36.29 327 ALA A C 1
ATOM 2355 O O . ALA A 1 330 ? 52.313 -33.432 -3.424 1.00 35.04 327 ALA A O 1
ATOM 2357 N N . ALA A 1 331 ? 52.640 -34.309 -5.482 1.00 34.75 328 ALA A N 1
ATOM 2358 C CA . ALA A 1 331 ? 51.310 -33.924 -6.000 1.00 34.18 328 ALA A CA 1
ATOM 2359 C C . ALA A 1 331 ? 50.148 -34.635 -5.320 1.00 33.84 328 ALA A C 1
ATOM 2360 O O . ALA A 1 331 ? 49.091 -34.012 -5.083 1.00 33.73 328 ALA A O 1
ATOM 2362 N N . GLN A 1 332 ? 50.301 -35.947 -5.183 1.00 35.60 329 GLN A N 1
ATOM 2363 C CA . GLN A 1 332 ? 49.363 -36.825 -4.495 1.00 36.58 329 GLN A CA 1
ATOM 2364 C C . GLN A 1 332 ? 49.081 -36.276 -3.055 1.00 35.14 329 GLN A C 1
ATOM 2365 O O . GLN A 1 332 ? 47.959 -35.774 -2.699 1.00 33.37 329 GLN A O 1
ATOM 2371 N N . ARG A 1 333 ? 50.152 -36.181 -2.326 1.00 32.62 330 ARG A N 1
ATOM 2372 C CA . ARG A 1 333 ? 50.073 -35.688 -0.977 1.00 33.19 330 ARG A CA 1
ATOM 2373 C C . ARG A 1 333 ? 49.182 -34.467 -0.932 1.00 32.48 330 ARG A C 1
ATOM 2374 O O . ARG A 1 333 ? 48.306 -34.371 -0.078 1.00 32.66 330 ARG A O 1
ATOM 2382 N N . LEU A 1 334 ? 49.423 -33.516 -1.857 1.00 30.93 331 LEU A N 1
ATOM 2383 C CA . LEU A 1 334 ? 48.675 -32.248 -1.930 1.00 29.17 331 LEU A CA 1
ATOM 2384 C C . LEU A 1 334 ? 47.282 -32.362 -2.694 1.00 28.23 331 LEU A C 1
ATOM 2385 O O . LEU A 1 334 ? 46.530 -31.446 -2.874 1.00 28.18 331 LEU A O 1
ATOM 2390 N N . GLY A 1 335 ? 46.898 -33.523 -3.113 1.00 28.19 332 GLY A N 1
ATOM 2391 C CA . GLY A 1 335 ? 45.599 -33.613 -3.686 1.00 27.86 332 GLY A CA 1
ATOM 2392 C C . GLY A 1 335 ? 45.617 -32.784 -4.921 1.00 30.41 332 GLY A C 1
ATOM 2393 O O . GLY A 1 335 ? 44.595 -32.169 -5.194 1.00 33.87 332 GLY A O 1
ATOM 2394 N N . ARG A 1 336 ? 46.767 -32.570 -5.588 1.00 28.69 333 ARG A N 1
ATOM 2395 C CA . ARG A 1 336 ? 46.766 -31.547 -6.710 1.00 28.66 333 ARG A CA 1
ATOM 2396 C C . ARG A 1 336 ? 47.048 -32.362 -7.959 1.00 26.37 333 ARG A C 1
ATOM 2397 O O . ARG A 1 336 ? 48.196 -32.723 -8.265 1.00 28.39 333 ARG A O 1
ATOM 2405 N N . SER A 1 337 ? 46.058 -32.784 -8.604 1.00 24.02 334 SER A N 1
ATOM 2406 C CA . SER A 1 337 ? 46.360 -33.851 -9.450 1.00 30.67 334 SER A CA 1
ATOM 2407 C C . SER A 1 337 ? 46.694 -33.142 -10.860 1.00 31.40 334 SER A C 1
ATOM 2408 O O . SER A 1 337 ? 46.959 -33.829 -11.800 1.00 30.65 334 SER A O 1
ATOM 2411 N N . ASP A 1 338 ? 46.634 -31.795 -10.916 1.00 31.56 335 ASP A N 1
ATOM 2412 C CA . ASP A 1 338 ? 47.189 -31.036 -11.983 1.00 32.43 335 ASP A CA 1
ATOM 2413 C C . ASP A 1 338 ? 48.708 -31.089 -11.921 1.00 35.04 335 ASP A C 1
ATOM 2414 O O . ASP A 1 338 ? 49.362 -30.711 -12.998 1.00 40.20 335 ASP A O 1
ATOM 2419 N N . LEU A 1 339 ? 49.333 -31.464 -10.801 1.00 31.09 336 LEU A N 1
ATOM 2420 C CA . LEU A 1 339 ? 50.795 -31.358 -10.857 1.00 33.41 336 LEU A CA 1
ATOM 2421 C C . LEU A 1 339 ? 51.587 -32.662 -10.797 1.00 35.02 336 LEU A C 1
ATOM 2422 O O . LEU A 1 339 ? 51.034 -33.891 -10.885 1.00 35.43 336 LEU A O 1
ATOM 2427 N N . GLY A 1 340 ? 52.872 -32.390 -10.607 1.00 34.41 337 GLY A N 1
ATOM 2428 C CA . GLY A 1 340 ? 53.818 -33.405 -10.459 1.00 36.89 337 GLY A CA 1
ATOM 2429 C C . GLY A 1 340 ? 54.109 -34.405 -11.534 1.00 36.79 337 GLY A C 1
ATOM 2430 O O . GLY A 1 340 ? 55.061 -35.218 -11.344 1.00 38.96 337 GLY A O 1
ATOM 2431 N N . LEU A 1 341 ? 53.386 -34.385 -12.644 1.00 36.94 338 LEU A N 1
ATOM 2432 C CA . LEU A 1 341 ? 53.649 -35.397 -13.704 1.00 36.72 338 LEU A CA 1
ATOM 2433 C C . LEU A 1 341 ? 53.487 -34.923 -15.169 1.00 36.70 338 LEU A C 1
ATOM 2434 O O . LEU A 1 341 ? 52.593 -34.159 -15.471 1.00 38.22 338 LEU A O 1
ATOM 2439 N N . ILE A 1 342 ? 54.404 -35.306 -16.053 1.00 36.99 339 ILE A N 1
ATOM 2440 C CA . ILE A 1 342 ? 54.371 -34.898 -17.510 1.00 35.70 339 ILE A CA 1
ATOM 2441 C C . ILE A 1 342 ? 53.343 -35.736 -18.318 1.00 35.23 339 ILE A C 1
ATOM 2442 O O . ILE A 1 342 ? 53.679 -36.825 -18.857 1.00 33.39 339 ILE A O 1
ATOM 2447 N N . ALA A 1 343 ? 52.121 -35.238 -18.401 1.00 33.72 340 ALA A N 1
ATOM 2448 C CA . ALA A 1 343 ? 51.124 -35.936 -19.202 1.00 35.86 340 ALA A CA 1
ATOM 2449 C C . ALA A 1 343 ? 50.039 -35.003 -19.791 1.00 36.27 340 ALA A C 1
ATOM 2450 O O . ALA A 1 343 ? 49.729 -33.984 -19.218 1.00 36.70 340 ALA A O 1
ATOM 2452 N N . ALA A 1 344 ? 49.529 -35.327 -20.952 1.00 36.47 341 ALA A N 1
ATOM 2453 C CA . ALA A 1 344 ? 48.347 -34.660 -21.376 1.00 37.33 341 ALA A CA 1
ATOM 2454 C C . ALA A 1 344 ? 47.315 -34.501 -20.228 1.00 38.53 341 ALA A C 1
ATOM 2455 O O . ALA A 1 344 ? 46.915 -35.482 -19.582 1.00 37.52 341 ALA A O 1
ATOM 2457 N N . GLY A 1 345 ? 46.779 -33.266 -20.128 1.00 39.46 342 GLY A N 1
ATOM 2458 C CA . GLY A 1 345 ? 45.702 -32.929 -19.251 1.00 40.04 342 GLY A CA 1
ATOM 2459 C C . GLY A 1 345 ? 46.185 -32.398 -17.888 1.00 41.51 342 GLY A C 1
ATOM 2460 O O . GLY A 1 345 ? 45.342 -32.137 -17.032 1.00 43.39 342 GLY A O 1
ATOM 2461 N N . ARG A 1 346 ? 47.490 -32.213 -17.700 1.00 40.79 343 ARG A N 1
ATOM 2462 C CA . ARG A 1 346 ? 48.113 -31.757 -16.453 1.00 42.49 343 ARG A CA 1
ATOM 2463 C C . ARG A 1 346 ? 48.768 -30.400 -16.674 1.00 43.92 343 ARG A C 1
ATOM 2464 O O . ARG A 1 346 ? 48.963 -29.957 -17.862 1.00 47.12 343 ARG A O 1
ATOM 2472 N N . ARG A 1 347 ? 49.262 -29.797 -15.596 1.00 42.41 344 ARG A N 1
ATOM 2473 C CA . ARG A 1 347 ? 49.911 -28.508 -15.708 1.00 40.21 344 ARG A CA 1
ATOM 2474 C C . ARG A 1 347 ? 51.297 -28.451 -16.328 1.00 38.60 344 ARG A C 1
ATOM 2475 O O . ARG A 1 347 ? 52.081 -29.313 -16.152 1.00 35.01 344 ARG A O 1
ATOM 2483 N N . ALA A 1 348 ? 51.636 -27.371 -17.027 1.00 39.94 345 ALA A N 1
ATOM 2484 C CA . ALA A 1 348 ? 52.935 -27.391 -17.769 1.00 40.14 345 ALA A CA 1
ATOM 2485 C C . ALA A 1 348 ? 53.867 -26.691 -16.823 1.00 42.07 345 ALA A C 1
ATOM 2486 O O . ALA A 1 348 ? 54.183 -25.511 -16.965 1.00 45.14 345 ALA A O 1
ATOM 2488 N N . ASP A 1 349 ? 54.206 -27.399 -15.740 1.00 42.74 346 ASP A N 1
ATOM 2489 C CA . ASP A 1 349 ? 55.247 -26.963 -14.797 1.00 41.43 346 ASP A CA 1
ATOM 2490 C C . ASP A 1 349 ? 56.270 -27.992 -15.098 1.00 41.25 346 ASP A C 1
ATOM 2491 O O . ASP A 1 349 ? 56.149 -29.204 -14.647 1.00 41.61 346 ASP A O 1
ATOM 2496 N N . ILE A 1 350 ? 57.256 -27.547 -15.882 1.00 37.83 347 ILE A N 1
ATOM 2497 C CA . ILE A 1 350 ? 58.162 -28.491 -16.509 1.00 35.60 347 ILE A CA 1
ATOM 2498 C C . ILE A 1 350 ? 59.529 -27.956 -16.250 1.00 36.27 347 ILE A C 1
ATOM 2499 O O . ILE A 1 350 ? 59.690 -26.760 -16.359 1.00 38.82 347 ILE A O 1
ATOM 2504 N N . VAL A 1 351 ? 60.494 -28.749 -15.804 1.00 35.62 348 VAL A N 1
ATOM 2505 C CA . VAL A 1 351 ? 61.821 -28.250 -15.754 1.00 36.96 348 VAL A CA 1
ATOM 2506 C C . VAL A 1 351 ? 62.652 -29.099 -16.740 1.00 38.88 348 VAL A C 1
ATOM 2507 O O . VAL A 1 351 ? 62.469 -30.261 -16.723 1.00 39.93 348 VAL A O 1
ATOM 2511 N N . VAL A 1 352 ? 63.505 -28.528 -17.612 1.00 40.56 349 VAL A N 1
ATOM 2512 C CA . VAL A 1 352 ? 64.511 -29.334 -18.346 1.00 43.11 349 VAL A CA 1
ATOM 2513 C C . VAL A 1 352 ? 65.955 -29.397 -17.834 1.00 43.53 349 VAL A C 1
ATOM 2514 O O . VAL A 1 352 ? 66.599 -28.316 -17.571 1.00 41.11 349 VAL A O 1
ATOM 2518 N N . PHE A 1 353 ? 66.465 -30.642 -17.687 1.00 44.83 350 PHE A N 1
ATOM 2519 C CA . PHE A 1 353 ? 67.757 -30.788 -16.843 1.00 46.77 350 PHE A CA 1
ATOM 2520 C C . PHE A 1 353 ? 68.835 -31.155 -17.779 1.00 46.51 350 PHE A C 1
ATOM 2521 O O . PHE A 1 353 ? 68.594 -32.059 -18.582 1.00 47.68 350 PHE A O 1
ATOM 2529 N N . GLU A 1 354 ? 69.954 -30.438 -17.693 1.00 46.83 351 GLU A N 1
ATOM 2530 C CA . GLU A 1 354 ? 71.167 -30.743 -18.443 1.00 47.86 351 GLU A CA 1
ATOM 2531 C C . GLU A 1 354 ? 71.440 -32.205 -18.173 1.00 49.08 351 GLU A C 1
ATOM 2532 O O . GLU A 1 354 ? 71.459 -32.958 -19.100 1.00 51.84 351 GLU A O 1
ATOM 2538 N N . ASP A 1 355 ? 71.543 -32.672 -16.929 1.00 50.65 352 ASP A N 1
ATOM 2539 C CA . ASP A 1 355 ? 71.620 -34.149 -16.648 1.00 50.69 352 ASP A CA 1
ATOM 2540 C C . ASP A 1 355 ? 71.166 -34.436 -15.219 1.00 49.79 352 ASP A C 1
ATOM 2541 O O . ASP A 1 355 ? 70.765 -33.524 -14.498 1.00 48.31 352 ASP A O 1
ATOM 2546 N N . LEU A 1 356 ? 71.277 -35.726 -14.834 1.00 49.75 353 LEU A N 1
ATOM 2547 C CA . LEU A 1 356 ? 70.715 -36.248 -13.627 1.00 47.84 353 LEU A CA 1
ATOM 2548 C C . LEU A 1 356 ? 71.860 -36.513 -12.644 1.00 49.99 353 LEU A C 1
ATOM 2549 O O . LEU A 1 356 ? 71.727 -37.248 -11.661 1.00 47.39 353 LEU A O 1
ATOM 2554 N N . ASN A 1 357 ? 73.001 -35.861 -12.894 1.00 51.53 354 ASN A N 1
ATOM 2555 C CA . ASN A 1 357 ? 73.888 -35.725 -11.810 1.00 53.24 354 ASN A CA 1
ATOM 2556 C C . ASN A 1 357 ? 73.831 -34.312 -11.283 1.00 52.01 354 ASN A C 1
ATOM 2557 O O . ASN A 1 357 ? 73.556 -34.090 -10.102 1.00 53.47 354 ASN A O 1
ATOM 2562 N N . GLY A 1 358 ? 74.056 -33.327 -12.120 1.00 50.70 355 GLY A N 1
ATOM 2563 C CA . GLY A 1 358 ? 74.149 -31.958 -11.569 1.00 48.86 355 GLY A CA 1
ATOM 2564 C C . GLY A 1 358 ? 72.795 -31.230 -11.481 1.00 47.81 355 GLY A C 1
ATOM 2565 O O . GLY A 1 358 ? 72.627 -30.224 -10.722 1.00 46.17 355 GLY A O 1
ATOM 2566 N N . PHE A 1 359 ? 71.831 -31.744 -12.234 1.00 45.66 356 PHE A N 1
ATOM 2567 C CA . PHE A 1 359 ? 70.542 -31.060 -12.372 1.00 47.27 356 PHE A CA 1
ATOM 2568 C C . PHE A 1 359 ? 70.692 -29.596 -12.604 1.00 48.24 356 PHE A C 1
ATOM 2569 O O . PHE A 1 359 ? 70.042 -28.743 -11.902 1.00 49.15 356 PHE A O 1
ATOM 2577 N N . SER A 1 360 ? 71.570 -29.258 -13.543 1.00 47.48 357 SER A N 1
ATOM 2578 C CA . SER A 1 360 ? 71.482 -27.869 -14.002 1.00 45.40 357 SER A CA 1
ATOM 2579 C C . SER A 1 360 ? 70.140 -27.650 -14.637 1.00 43.09 357 SER A C 1
ATOM 2580 O O . SER A 1 360 ? 69.675 -28.533 -15.409 1.00 41.51 357 SER A O 1
ATOM 2583 N N . ALA A 1 361 ? 69.528 -26.515 -14.289 1.00 41.52 358 ALA A N 1
ATOM 2584 C CA . ALA A 1 361 ? 68.285 -26.059 -15.048 1.00 43.24 358 ALA A CA 1
ATOM 2585 C C . ALA A 1 361 ? 68.518 -25.349 -16.480 1.00 43.08 358 ALA A C 1
ATOM 2586 O O . ALA A 1 361 ? 68.898 -24.206 -16.551 1.00 46.56 358 ALA A O 1
ATOM 2588 N N . ARG A 1 362 ? 68.295 -26.012 -17.594 1.00 44.15 359 ARG A N 1
ATOM 2589 C CA . ARG A 1 362 ? 68.515 -25.381 -18.900 1.00 43.72 359 ARG A CA 1
ATOM 2590 C C . ARG A 1 362 ? 67.365 -24.475 -19.203 1.00 45.60 359 ARG A C 1
ATOM 2591 O O . ARG A 1 362 ? 67.559 -23.493 -19.813 1.00 46.50 359 ARG A O 1
ATOM 2599 N N . HIS A 1 363 ? 66.160 -24.850 -18.751 1.00 48.11 360 HIS A N 1
ATOM 2600 C CA . HIS A 1 363 ? 64.864 -24.185 -18.962 1.00 47.80 360 HIS A CA 1
ATOM 2601 C C . HIS A 1 363 ? 63.915 -24.559 -17.867 1.00 47.50 360 HIS A C 1
ATOM 2602 O O . HIS A 1 363 ? 63.904 -25.758 -17.404 1.00 46.65 360 HIS A O 1
ATOM 2609 N N . VAL A 1 364 ? 63.045 -23.593 -17.539 1.00 45.62 361 VAL A N 1
ATOM 2610 C CA . VAL A 1 364 ? 61.943 -23.869 -16.665 1.00 43.34 361 VAL A CA 1
ATOM 2611 C C . VAL A 1 364 ? 60.557 -23.304 -17.144 1.00 43.26 361 VAL A C 1
ATOM 2612 O O . VAL A 1 364 ? 60.476 -22.119 -17.439 1.00 43.44 361 VAL A O 1
ATOM 2616 N N . LEU A 1 365 ? 59.481 -24.099 -17.103 1.00 41.53 362 LEU A N 1
ATOM 2617 C CA . LEU A 1 365 ? 58.165 -23.572 -17.277 1.00 41.48 362 LEU A CA 1
ATOM 2618 C C . LEU A 1 365 ? 57.296 -23.554 -15.962 1.00 43.35 362 LEU A C 1
ATOM 2619 O O . LEU A 1 365 ? 57.476 -24.394 -15.036 1.00 47.43 362 LEU A O 1
ATOM 2624 N N . ALA A 1 366 ? 56.396 -22.564 -15.865 1.00 41.58 363 ALA A N 1
ATOM 2625 C CA . ALA A 1 366 ? 55.345 -22.448 -14.865 1.00 40.18 363 ALA A CA 1
ATOM 2626 C C . ALA A 1 366 ? 54.083 -22.066 -15.694 1.00 39.99 363 ALA A C 1
ATOM 2627 O O . ALA A 1 366 ? 54.000 -20.922 -16.128 1.00 37.44 363 ALA A O 1
ATOM 2629 N N . SER A 1 367 ? 53.131 -23.019 -15.809 1.00 38.58 364 SER A N 1
ATOM 2630 C CA . SER A 1 367 ? 51.841 -22.787 -16.276 1.00 40.20 364 SER A CA 1
ATOM 2631 C C . SER A 1 367 ? 52.029 -22.536 -17.785 1.00 43.72 364 SER A C 1
ATOM 2632 O O . SER A 1 367 ? 51.172 -21.939 -18.504 1.00 45.73 364 SER A O 1
ATOM 2635 N N . GLY A 1 368 ? 53.126 -23.067 -18.269 1.00 42.75 365 GLY A N 1
ATOM 2636 C CA . GLY A 1 368 ? 53.265 -23.167 -19.630 1.00 44.03 365 GLY A CA 1
ATOM 2637 C C . GLY A 1 368 ? 54.018 -21.965 -20.083 1.00 46.76 365 GLY A C 1
ATOM 2638 O O . GLY A 1 368 ? 54.249 -21.912 -21.257 1.00 49.98 365 GLY A O 1
ATOM 2639 N N . ARG A 1 369 ? 54.426 -20.997 -19.244 1.00 46.24 366 ARG A N 1
ATOM 2640 C CA . ARG A 1 369 ? 55.306 -19.936 -19.720 1.00 46.79 366 ARG A CA 1
ATOM 2641 C C . ARG A 1 369 ? 56.709 -20.209 -19.341 1.00 47.92 366 ARG A C 1
ATOM 2642 O O . ARG A 1 369 ? 56.978 -20.570 -18.178 1.00 48.63 366 ARG A O 1
ATOM 2650 N N . ALA A 1 370 ? 57.644 -19.923 -20.279 1.00 48.02 367 ALA A N 1
ATOM 2651 C CA . ALA A 1 370 ? 59.106 -19.977 -20.021 1.00 45.52 367 ALA A CA 1
ATOM 2652 C C . ALA A 1 370 ? 59.510 -19.051 -18.816 1.00 45.82 367 ALA A C 1
ATOM 2653 O O . ALA A 1 370 ? 59.344 -17.811 -18.902 1.00 43.13 367 ALA A O 1
ATOM 2655 N N . VAL A 1 371 ? 60.025 -19.589 -17.700 1.00 43.76 368 VAL A N 1
ATOM 2656 C CA . VAL A 1 371 ? 60.368 -18.574 -16.662 1.00 43.86 368 VAL A CA 1
ATOM 2657 C C . VAL A 1 371 ? 61.843 -18.299 -16.344 1.00 42.94 368 VAL A C 1
ATOM 2658 O O . VAL A 1 371 ? 62.181 -17.239 -15.813 1.00 40.97 368 VAL A O 1
ATOM 2662 N N . ALA A 1 372 ? 62.676 -19.282 -16.635 1.00 42.23 369 ALA A N 1
ATOM 2663 C CA . ALA A 1 372 ? 64.088 -19.165 -16.349 1.00 43.28 369 ALA A CA 1
ATOM 2664 C C . ALA A 1 372 ? 64.763 -19.859 -17.527 1.00 44.58 369 ALA A C 1
ATOM 2665 O O . ALA A 1 372 ? 64.214 -20.790 -18.098 1.00 42.05 369 ALA A O 1
ATOM 2667 N N . GLU A 1 373 ? 65.918 -19.362 -17.921 1.00 46.41 370 GLU A N 1
ATOM 2668 C CA . GLU A 1 373 ? 66.659 -20.106 -18.880 1.00 50.48 370 GLU A CA 1
ATOM 2669 C C . GLU A 1 373 ? 68.116 -20.068 -18.411 1.00 49.67 370 GLU A C 1
ATOM 2670 O O . GLU A 1 373 ? 68.614 -18.984 -17.968 1.00 50.47 370 GLU A O 1
ATOM 2676 N N . GLY A 1 374 ? 68.786 -21.210 -18.491 1.00 47.25 371 GLY A N 1
ATOM 2677 C CA . GLY A 1 374 ? 70.174 -21.246 -18.120 1.00 48.57 371 GLY A CA 1
ATOM 2678 C C . GLY A 1 374 ? 70.520 -20.654 -16.744 1.00 51.69 371 GLY A C 1
ATOM 2679 O O . GLY A 1 374 ? 71.668 -20.167 -16.577 1.00 54.03 371 GLY A O 1
ATOM 2680 N N . GLY A 1 375 ? 69.632 -20.714 -15.719 1.00 51.09 372 GLY A N 1
ATOM 2681 C CA . GLY A 1 375 ? 70.035 -20.307 -14.370 1.00 49.01 372 GLY A CA 1
ATOM 2682 C C . GLY A 1 375 ? 69.519 -18.905 -14.162 1.00 50.73 372 GLY A C 1
ATOM 2683 O O . GLY A 1 375 ? 69.635 -18.290 -13.047 1.00 50.09 372 GLY A O 1
ATOM 2684 N N . ARG A 1 376 ? 68.944 -18.340 -15.204 1.00 50.54 373 ARG A N 1
ATOM 2685 C CA . ARG A 1 376 ? 68.558 -16.962 -15.021 1.00 53.28 373 ARG A CA 1
ATOM 2686 C C . ARG A 1 376 ? 67.087 -16.775 -15.323 1.00 53.20 373 ARG A C 1
ATOM 2687 O O . ARG A 1 376 ? 66.548 -17.320 -16.261 1.00 52.15 373 ARG A O 1
ATOM 2703 N N . LEU A 1 378 ? 63.725 -15.309 -16.786 1.00 56.63 375 LEU A N 1
ATOM 2704 C CA . LEU A 1 378 ? 63.337 -14.439 -17.894 1.00 57.26 375 LEU A CA 1
ATOM 2705 C C . LEU A 1 378 ? 62.149 -13.497 -17.569 1.00 59.40 375 LEU A C 1
ATOM 2706 O O . LEU A 1 378 ? 61.718 -12.705 -18.459 1.00 60.56 375 LEU A O 1
ATOM 2711 N N . VAL A 1 379 ? 61.535 -13.590 -16.378 1.00 58.62 376 VAL A N 1
ATOM 2712 C CA . VAL A 1 379 ? 60.366 -12.757 -16.199 1.00 58.15 376 VAL A CA 1
ATOM 2713 C C . VAL A 1 379 ? 60.575 -12.012 -14.952 1.00 59.65 376 VAL A C 1
ATOM 2714 O O . VAL A 1 379 ? 61.484 -12.317 -14.195 1.00 60.41 376 VAL A O 1
ATOM 2718 N N . ASP A 1 380 ? 59.788 -10.994 -14.696 1.00 60.39 377 ASP A N 1
ATOM 2719 C CA . ASP A 1 380 ? 60.085 -10.248 -13.479 1.00 61.68 377 ASP A CA 1
ATOM 2720 C C . ASP A 1 380 ? 59.332 -10.783 -12.256 1.00 61.29 377 ASP A C 1
ATOM 2721 O O . ASP A 1 380 ? 58.175 -11.326 -12.337 1.00 61.18 377 ASP A O 1
ATOM 2726 N N . ILE A 1 381 ? 59.978 -10.605 -11.099 1.00 59.69 378 ILE A N 1
ATOM 2727 C CA . ILE A 1 381 ? 59.349 -10.981 -9.869 1.00 57.77 378 ILE A CA 1
ATOM 2728 C C . ILE A 1 381 ? 58.692 -9.757 -9.105 1.00 58.64 378 ILE A C 1
ATOM 2729 O O . ILE A 1 381 ? 59.359 -8.920 -8.587 1.00 59.35 378 ILE A O 1
ATOM 2734 N N . PRO A 1 382 ? 57.364 -9.659 -9.061 1.00 58.13 379 PRO A N 1
ATOM 2735 C CA . PRO A 1 382 ? 56.830 -8.652 -8.196 1.00 57.89 379 PRO A CA 1
ATOM 2736 C C . PRO A 1 382 ? 57.432 -8.649 -6.834 1.00 58.23 379 PRO A C 1
ATOM 2737 O O . PRO A 1 382 ? 57.168 -9.592 -6.119 1.00 59.42 379 PRO A O 1
ATOM 2741 N N . THR A 1 383 ? 58.169 -7.570 -6.462 1.00 58.66 380 THR A N 1
ATOM 2742 C CA . THR A 1 383 ? 58.483 -7.149 -5.058 1.00 57.36 380 THR A CA 1
ATOM 2743 C C . THR A 1 383 ? 57.184 -6.862 -4.239 1.00 56.48 380 THR A C 1
ATOM 2744 O O . THR A 1 383 ? 56.147 -6.785 -4.775 1.00 56.39 380 THR A O 1
ATOM 2748 N N . CYS A 1 384 ? 57.205 -6.702 -2.934 1.00 57.11 381 CYS A N 1
ATOM 2749 C CA . CYS A 1 384 ? 55.953 -6.408 -2.252 1.00 55.82 381 CYS A CA 1
ATOM 2750 C C . CYS A 1 384 ? 56.269 -5.520 -1.034 1.00 55.78 381 CYS A C 1
ATOM 2751 O O . CYS A 1 384 ? 57.245 -5.680 -0.335 1.00 57.53 381 CYS A O 1
ATOM 2754 N N . ASP A 1 385 ? 55.428 -4.555 -0.776 1.00 54.15 382 ASP A N 1
ATOM 2755 C CA . ASP A 1 385 ? 55.694 -3.658 0.291 1.00 51.84 382 ASP A CA 1
ATOM 2756 C C . ASP A 1 385 ? 56.025 -4.329 1.619 1.00 49.22 382 ASP A C 1
ATOM 2757 O O . ASP A 1 385 ? 55.170 -4.758 2.427 1.00 48.56 382 ASP A O 1
ATOM 2762 N N . THR A 1 386 ? 57.294 -4.249 1.872 1.00 46.87 383 THR A N 1
ATOM 2763 C CA . THR A 1 386 ? 57.863 -4.705 3.132 1.00 46.22 383 THR A CA 1
ATOM 2764 C C . THR A 1 386 ? 57.628 -3.865 4.369 1.00 45.10 383 THR A C 1
ATOM 2765 O O . THR A 1 386 ? 58.064 -4.249 5.426 1.00 46.23 383 THR A O 1
ATOM 2769 N N . THR A 1 387 ? 56.947 -2.732 4.239 1.00 44.38 384 THR A N 1
ATOM 2770 C CA . THR A 1 387 ? 56.650 -1.841 5.373 1.00 45.51 384 THR A CA 1
ATOM 2771 C C . THR A 1 387 ? 56.259 -2.496 6.715 1.00 46.59 384 THR A C 1
ATOM 2772 O O . THR A 1 387 ? 56.982 -2.407 7.700 1.00 47.83 384 THR A O 1
ATOM 2776 N N . VAL A 1 388 ? 55.144 -3.160 6.770 1.00 46.37 385 VAL A N 1
ATOM 2777 C CA . VAL A 1 388 ? 54.686 -3.685 8.040 1.00 47.58 385 VAL A CA 1
ATOM 2778 C C . VAL A 1 388 ? 55.641 -4.687 8.720 1.00 47.18 385 VAL A C 1
ATOM 2779 O O . VAL A 1 388 ? 55.622 -4.861 9.946 1.00 47.93 385 VAL A O 1
ATOM 2783 N N . LEU A 1 389 ? 56.513 -5.320 7.947 1.00 45.93 386 LEU A N 1
ATOM 2784 C CA . LEU A 1 389 ? 57.604 -6.093 8.521 1.00 44.53 386 LEU A CA 1
ATOM 2785 C C . LEU A 1 389 ? 58.696 -5.255 9.225 1.00 46.25 386 LEU A C 1
ATOM 2786 O O . LEU A 1 389 ? 59.539 -5.792 9.911 1.00 46.04 386 LEU A O 1
ATOM 2791 N N . LYS A 1 390 ? 58.676 -3.925 9.089 1.00 47.69 387 LYS A N 1
ATOM 2792 C CA . LYS A 1 390 ? 59.665 -3.100 9.797 1.00 45.95 387 LYS A CA 1
ATOM 2793 C C . LYS A 1 390 ? 59.217 -2.554 11.135 1.00 47.11 387 LYS A C 1
ATOM 2794 O O . LYS A 1 390 ? 58.010 -2.498 11.474 1.00 47.34 387 LYS A O 1
ATOM 2800 N N . GLY A 1 391 ? 60.206 -2.057 11.861 1.00 46.96 388 GLY A N 1
ATOM 2801 C CA . GLY A 1 391 ? 60.018 -1.578 13.225 1.00 47.98 388 GLY A CA 1
ATOM 2802 C C . GLY A 1 391 ? 59.713 -2.661 14.223 1.00 49.00 388 GLY A C 1
ATOM 2803 O O . GLY A 1 391 ? 59.007 -2.396 15.217 1.00 51.00 388 GLY A O 1
ATOM 2804 N N . SER A 1 392 ? 60.201 -3.880 13.995 1.00 48.08 389 SER A N 1
ATOM 2805 C CA . SER A 1 392 ? 59.832 -4.945 14.916 1.00 47.69 389 SER A CA 1
ATOM 2806 C C . SER A 1 392 ? 60.751 -5.170 16.169 1.00 48.72 389 SER A C 1
ATOM 2807 O O . SER A 1 392 ? 60.594 -6.145 16.872 1.00 50.35 389 SER A O 1
ATOM 2818 N N . LYS A 1 394 ? 60.911 -3.551 19.610 1.00 49.70 391 LYS A N 1
ATOM 2819 C CA . LYS A 1 394 ? 60.182 -2.563 20.395 1.00 50.34 391 LYS A CA 1
ATOM 2820 C C . LYS A 1 394 ? 60.662 -2.485 21.848 1.00 51.54 391 LYS A C 1
ATOM 2821 O O . LYS A 1 394 ? 59.859 -2.716 22.863 1.00 49.19 391 LYS A O 1
ATOM 2827 N N . LEU A 1 395 ? 61.962 -2.095 21.931 1.00 52.06 392 LEU A N 1
ATOM 2828 C CA . LEU A 1 395 ? 62.711 -1.991 23.229 1.00 54.80 392 LEU A CA 1
ATOM 2829 C C . LEU A 1 395 ? 63.875 -0.981 23.240 1.00 57.11 392 LEU A C 1
ATOM 2830 O O . LEU A 1 395 ? 64.653 -0.887 22.271 1.00 57.87 392 LEU A O 1
ATOM 2835 N N . PRO A 1 396 ? 64.008 -0.198 24.312 1.00 58.78 393 PRO A N 1
ATOM 2836 C CA . PRO A 1 396 ? 65.200 0.746 24.373 1.00 59.30 393 PRO A CA 1
ATOM 2837 C C . PRO A 1 396 ? 66.594 0.088 24.495 1.00 59.03 393 PRO A C 1
ATOM 2838 O O . PRO A 1 396 ? 66.750 -0.949 25.164 1.00 60.85 393 PRO A O 1
ATOM 2842 N N . LEU A 1 397 ? 67.596 0.664 23.822 1.00 58.15 394 LEU A N 1
ATOM 2843 C CA . LEU A 1 397 ? 68.933 0.045 23.753 1.00 55.64 394 LEU A CA 1
ATOM 2844 C C . LEU A 1 397 ? 69.356 -0.650 25.064 1.00 54.09 394 LEU A C 1
ATOM 2845 O O . LEU A 1 397 ? 69.020 -0.202 26.110 1.00 52.54 394 LEU A O 1
ATOM 2850 N N . ARG A 1 398 ? 70.052 -1.754 25.013 1.00 53.77 395 ARG A N 1
ATOM 2851 C CA . ARG A 1 398 ? 70.398 -2.410 26.229 1.00 56.42 395 ARG A CA 1
ATOM 2852 C C . ARG A 1 398 ? 71.738 -1.892 26.784 1.00 60.28 395 ARG A C 1
ATOM 2853 O O . ARG A 1 398 ? 72.654 -1.432 26.045 1.00 57.94 395 ARG A O 1
ATOM 2869 N N . ALA A 1 400 ? 75.014 -2.444 29.588 1.00 65.17 397 ALA A N 1
ATOM 2870 C CA . ALA A 1 400 ? 75.827 -3.130 30.657 1.00 64.16 397 ALA A CA 1
ATOM 2871 C C . ALA A 1 400 ? 75.096 -4.040 31.729 1.00 63.16 397 ALA A C 1
ATOM 2872 O O . ALA A 1 400 ? 75.219 -5.257 31.765 1.00 60.14 397 ALA A O 1
ATOM 2874 N N . ASN A 1 401 ? 74.329 -3.416 32.627 1.00 63.83 398 ASN A N 1
ATOM 2875 C CA . ASN A 1 401 ? 73.666 -4.218 33.648 1.00 62.97 398 ASN A CA 1
ATOM 2876 C C . ASN A 1 401 ? 72.496 -5.093 33.131 1.00 62.45 398 ASN A C 1
ATOM 2877 O O . ASN A 1 401 ? 72.237 -6.078 33.804 1.00 62.79 398 ASN A O 1
ATOM 2882 N N . ASP A 1 402 ? 71.767 -4.771 32.036 1.00 59.30 399 ASP A N 1
ATOM 2883 C CA . ASP A 1 402 ? 70.676 -5.730 31.607 1.00 59.42 399 ASP A CA 1
ATOM 2884 C C . ASP A 1 402 ? 71.140 -7.318 31.706 1.00 58.90 399 ASP A C 1
ATOM 2885 O O . ASP A 1 402 ? 70.394 -8.276 32.152 1.00 56.04 399 ASP A O 1
ATOM 2890 N N . PHE A 1 403 ? 72.403 -7.541 31.339 1.00 57.93 400 PHE A N 1
ATOM 2891 C CA . PHE A 1 403 ? 72.964 -8.842 31.365 1.00 58.08 400 PHE A CA 1
ATOM 2892 C C . PHE A 1 403 ? 73.407 -9.447 32.736 1.00 58.82 400 PHE A C 1
ATOM 2893 O O . PHE A 1 403 ? 73.799 -10.635 32.761 1.00 59.61 400 PHE A O 1
ATOM 2901 N N . LEU A 1 404 ? 73.317 -8.714 33.857 1.00 59.58 401 LEU A N 1
ATOM 2902 C CA . LEU A 1 404 ? 73.742 -9.316 35.157 1.00 61.10 401 LEU A CA 1
ATOM 2903 C C . LEU A 1 404 ? 72.577 -9.641 36.002 1.00 62.48 401 LEU A C 1
ATOM 2904 O O . LEU A 1 404 ? 71.574 -8.901 36.013 1.00 62.16 401 LEU A O 1
ATOM 2909 N N . VAL A 1 405 ? 72.735 -10.750 36.716 1.00 64.13 402 VAL A N 1
ATOM 2910 C CA . VAL A 1 405 ? 71.783 -11.135 37.732 1.00 65.76 402 VAL A CA 1
ATOM 2911 C C . VAL A 1 405 ? 72.160 -10.526 39.073 1.00 67.99 402 VAL A C 1
ATOM 2912 O O . VAL A 1 405 ? 72.933 -11.165 39.844 1.00 68.84 402 VAL A O 1
ATOM 2916 N N . LYS A 1 406 ? 71.710 -9.263 39.256 1.00 68.80 403 LYS A N 1
ATOM 2917 C CA . LYS A 1 406 ? 71.344 -8.651 40.555 1.00 70.06 403 LYS A CA 1
ATOM 2918 C C . LYS A 1 406 ? 70.727 -9.702 41.418 1.00 70.09 403 LYS A C 1
ATOM 2919 O O . LYS A 1 406 ? 69.694 -10.220 41.031 1.00 69.26 403 LYS A O 1
ATOM 2925 N N . SER A 1 407 ? 71.343 -9.991 42.571 1.00 71.77 404 SER A N 1
ATOM 2926 C CA . SER A 1 407 ? 70.804 -10.925 43.654 1.00 73.25 404 SER A CA 1
ATOM 2927 C C . SER A 1 407 ? 71.267 -10.382 44.997 1.00 74.32 404 SER A C 1
ATOM 2928 O O . SER A 1 407 ? 71.885 -9.279 45.013 1.00 76.54 404 SER A O 1
ATOM 2931 N N . GLN A 1 408 ? 71.067 -11.116 46.092 1.00 73.53 405 GLN A N 1
ATOM 2932 C CA . GLN A 1 408 ? 71.170 -10.416 47.379 1.00 74.15 405 GLN A CA 1
ATOM 2933 C C . GLN A 1 408 ? 72.253 -10.785 48.374 1.00 74.38 405 GLN A C 1
ATOM 2934 O O . GLN A 1 408 ? 72.850 -9.902 48.953 1.00 73.11 405 GLN A O 1
ATOM 2940 N N . GLY A 1 409 ? 72.512 -12.080 48.603 1.00 75.97 406 GLY A N 1
ATOM 2941 C CA . GLY A 1 409 ? 73.561 -12.502 49.622 1.00 75.35 406 GLY A CA 1
ATOM 2942 C C . GLY A 1 409 ? 74.972 -11.967 49.295 1.00 75.66 406 GLY A C 1
ATOM 2943 O O . GLY A 1 409 ? 75.149 -10.763 48.895 1.00 75.44 406 GLY A O 1
ATOM 2944 N N . ALA A 1 410 ? 75.979 -12.847 49.457 1.00 74.65 407 ALA A N 1
ATOM 2945 C CA . ALA A 1 410 ? 77.338 -12.656 48.890 1.00 73.64 407 ALA A CA 1
ATOM 2946 C C . ALA A 1 410 ? 77.774 -13.998 48.288 1.00 73.23 407 ALA A C 1
ATOM 2947 O O . ALA A 1 410 ? 78.874 -14.109 47.730 1.00 74.03 407 ALA A O 1
ATOM 2949 N N . LYS A 1 411 ? 76.894 -15.005 48.433 1.00 71.74 408 LYS A N 1
ATOM 2950 C CA . LYS A 1 411 ? 77.112 -16.417 48.009 1.00 71.77 408 LYS A CA 1
ATOM 2951 C C . LYS A 1 411 ? 75.738 -16.914 47.651 1.00 69.86 408 LYS A C 1
ATOM 2952 O O . LYS A 1 411 ? 74.835 -16.860 48.531 1.00 70.03 408 LYS A O 1
ATOM 2958 N N . VAL A 1 412 ? 75.568 -17.404 46.410 1.00 67.29 409 VAL A N 1
ATOM 2959 C CA . VAL A 1 412 ? 74.252 -17.900 45.980 1.00 64.88 409 VAL A CA 1
ATOM 2960 C C . VAL A 1 412 ? 74.410 -19.204 45.348 1.00 63.63 409 VAL A C 1
ATOM 2961 O O . VAL A 1 412 ? 75.509 -19.590 45.004 1.00 63.48 409 VAL A O 1
ATOM 2965 N N . ARG A 1 413 ? 73.291 -19.897 45.273 1.00 63.33 410 ARG A N 1
ATOM 2966 C CA . ARG A 1 413 ? 73.197 -21.171 44.614 1.00 65.01 410 ARG A CA 1
ATOM 2967 C C . ARG A 1 413 ? 72.390 -20.930 43.329 1.00 66.03 410 ARG A C 1
ATOM 2968 O O . ARG A 1 413 ? 71.211 -20.464 43.362 1.00 66.98 410 ARG A O 1
ATOM 2976 N N . LEU A 1 414 ? 73.024 -21.218 42.189 1.00 64.85 411 LEU A N 1
ATOM 2977 C CA . LEU A 1 414 ? 72.418 -20.980 40.923 1.00 62.35 411 LEU A CA 1
ATOM 2978 C C . LEU A 1 414 ? 71.968 -22.255 40.346 1.00 61.50 411 LEU A C 1
ATOM 2979 O O . LEU A 1 414 ? 72.728 -23.218 40.373 1.00 63.22 411 LEU A O 1
ATOM 2984 N N . ALA A 1 415 ? 70.739 -22.269 39.812 1.00 61.08 412 ALA A N 1
ATOM 2985 C CA . ALA A 1 415 ? 70.219 -23.294 38.832 1.00 59.23 412 ALA A CA 1
ATOM 2986 C C . ALA A 1 415 ? 71.002 -23.115 37.470 1.00 59.86 412 ALA A C 1
ATOM 2987 O O . ALA A 1 415 ? 71.398 -21.951 37.184 1.00 60.15 412 ALA A O 1
ATOM 2989 N N . THR A 1 416 ? 71.310 -24.160 36.659 1.00 59.03 413 THR A N 1
ATOM 2990 C CA . THR A 1 416 ? 72.088 -23.913 35.361 1.00 58.04 413 THR A CA 1
ATOM 2991 C C . THR A 1 416 ? 71.384 -24.543 34.142 1.00 58.45 413 THR A C 1
ATOM 2992 O O . THR A 1 416 ? 70.570 -25.489 34.312 1.00 59.21 413 THR A O 1
ATOM 2996 N N . ILE A 1 417 ? 71.710 -24.093 32.903 1.00 56.68 414 ILE A N 1
ATOM 2997 C CA . ILE A 1 417 ? 71.186 -24.865 31.782 1.00 56.03 414 ILE A CA 1
ATOM 2998 C C . ILE A 1 417 ? 72.275 -25.710 31.213 1.00 57.11 414 ILE A C 1
ATOM 2999 O O . ILE A 1 417 ? 72.916 -25.374 30.234 1.00 58.57 414 ILE A O 1
ATOM 3004 N N . ASP A 1 418 ? 72.457 -26.839 31.854 1.00 57.42 415 ASP A N 1
ATOM 3005 C CA . ASP A 1 418 ? 73.471 -27.766 31.466 1.00 57.90 415 ASP A CA 1
ATOM 3006 C C . ASP A 1 418 ? 73.118 -28.460 30.082 1.00 57.46 415 ASP A C 1
ATOM 3007 O O . ASP A 1 418 ? 71.988 -28.901 29.876 1.00 56.38 415 ASP A O 1
ATOM 3012 N N . ARG A 1 419 ? 74.123 -28.524 29.159 1.00 58.16 416 ARG A N 1
ATOM 3013 C CA . ARG A 1 419 ? 74.137 -29.319 27.888 1.00 58.10 416 ARG A CA 1
ATOM 3014 C C . ARG A 1 419 ? 73.493 -28.632 26.655 1.00 55.62 416 ARG A C 1
ATOM 3015 O O . ARG A 1 419 ? 72.295 -28.397 26.701 1.00 54.61 416 ARG A O 1
ATOM 3023 N N . PRO A 1 420 ? 74.260 -28.414 25.541 1.00 54.27 417 PRO A N 1
ATOM 3024 C CA . PRO A 1 420 ? 73.731 -27.901 24.289 1.00 53.21 417 PRO A CA 1
ATOM 3025 C C . PRO A 1 420 ? 72.904 -28.952 23.690 1.00 54.85 417 PRO A C 1
ATOM 3026 O O . PRO A 1 420 ? 73.276 -30.131 23.684 1.00 54.94 417 PRO A O 1
ATOM 3030 N N . ARG A 1 421 ? 71.725 -28.543 23.280 1.00 56.86 418 ARG A N 1
ATOM 3031 C CA . ARG A 1 421 ? 70.714 -29.453 22.675 1.00 59.30 418 ARG A CA 1
ATOM 3032 C C . ARG A 1 421 ? 69.898 -30.257 23.661 1.00 58.87 418 ARG A C 1
ATOM 3033 O O . ARG A 1 421 ? 68.691 -30.062 23.779 1.00 58.49 418 ARG A O 1
ATOM 3041 N N . PHE A 1 422 ? 70.587 -31.144 24.368 1.00 58.48 419 PHE A N 1
ATOM 3042 C CA . PHE A 1 422 ? 69.926 -32.074 25.228 1.00 58.86 419 PHE A CA 1
ATOM 3043 C C . PHE A 1 422 ? 70.018 -31.524 26.626 1.00 58.63 419 PHE A C 1
ATOM 3044 O O . PHE A 1 422 ? 71.069 -31.623 27.238 1.00 61.10 419 PHE A O 1
ATOM 3052 N N . THR A 1 423 ? 68.960 -30.892 27.122 1.00 55.57 420 THR A N 1
ATOM 3053 C CA . THR A 1 423 ? 69.237 -29.971 28.182 1.00 53.53 420 THR A CA 1
ATOM 3054 C C . THR A 1 423 ? 68.794 -30.572 29.442 1.00 53.58 420 THR A C 1
ATOM 3055 O O . THR A 1 423 ? 67.997 -31.545 29.444 1.00 50.55 420 THR A O 1
ATOM 3059 N N . GLN A 1 424 ? 69.348 -30.026 30.520 1.00 54.02 421 GLN A N 1
ATOM 3060 C CA . GLN A 1 424 ? 69.116 -30.609 31.847 1.00 57.08 421 GLN A CA 1
ATOM 3061 C C . GLN A 1 424 ? 69.497 -29.673 32.877 1.00 58.04 421 GLN A C 1
ATOM 3062 O O . GLN A 1 424 ? 70.417 -28.867 32.739 1.00 58.45 421 GLN A O 1
ATOM 3068 N N . TRP A 1 425 ? 68.778 -29.805 33.961 1.00 60.19 422 TRP A N 1
ATOM 3069 C CA . TRP A 1 425 ? 69.036 -28.991 35.122 1.00 60.68 422 TRP A CA 1
ATOM 3070 C C . TRP A 1 425 ? 70.426 -29.365 35.708 1.00 61.13 422 TRP A C 1
ATOM 3071 O O . TRP A 1 425 ? 70.883 -30.599 35.683 1.00 59.41 422 TRP A O 1
ATOM 3082 N N . GLY A 1 426 ? 71.082 -28.310 36.215 1.00 59.32 423 GLY A N 1
ATOM 3083 C CA . GLY A 1 426 ? 72.265 -28.555 36.955 1.00 60.80 423 GLY A CA 1
ATOM 3084 C C . GLY A 1 426 ? 72.374 -27.342 37.834 1.00 61.76 423 GLY A C 1
ATOM 3085 O O . GLY A 1 426 ? 71.665 -26.311 37.565 1.00 61.09 423 GLY A O 1
ATOM 3086 N N . GLU A 1 427 ? 73.223 -27.436 38.868 1.00 60.48 424 GLU A N 1
ATOM 3087 C CA . GLU A 1 427 ? 73.477 -26.212 39.578 1.00 63.31 424 GLU A CA 1
ATOM 3088 C C . GLU A 1 427 ? 74.939 -26.035 40.006 1.00 64.25 424 GLU A C 1
ATOM 3089 O O . GLU A 1 427 ? 75.829 -26.852 39.752 1.00 63.54 424 GLU A O 1
ATOM 3095 N N . THR A 1 428 ? 75.181 -24.939 40.679 1.00 65.39 425 THR A N 1
ATOM 3096 C CA . THR A 1 428 ? 76.481 -24.734 41.202 1.00 66.40 425 THR A CA 1
ATOM 3097 C C . THR A 1 428 ? 76.313 -23.662 42.206 1.00 67.08 425 THR A C 1
ATOM 3098 O O . THR A 1 428 ? 75.328 -22.890 42.187 1.00 66.07 425 THR A O 1
ATOM 3102 N N . GLU A 1 429 ? 77.314 -23.604 43.074 1.00 67.81 426 GLU A N 1
ATOM 3103 C CA . GLU A 1 429 ? 77.472 -22.489 43.955 1.00 68.35 426 GLU A CA 1
ATOM 3104 C C . GLU A 1 429 ? 77.846 -21.307 43.040 1.00 67.81 426 GLU A C 1
ATOM 3105 O O . GLU A 1 429 ? 78.244 -21.492 41.881 1.00 66.82 426 GLU A O 1
ATOM 3111 N N . ALA A 1 430 ? 77.713 -20.089 43.497 1.00 67.82 427 ALA A N 1
ATOM 3112 C CA . ALA A 1 430 ? 78.504 -19.092 42.831 1.00 70.02 427 ALA A CA 1
ATOM 3113 C C . ALA A 1 430 ? 78.463 -17.850 43.637 1.00 72.65 427 ALA A C 1
ATOM 3114 O O . ALA A 1 430 ? 77.612 -17.720 44.556 1.00 72.99 427 ALA A O 1
ATOM 3116 N N . ASP A 1 431 ? 79.349 -16.918 43.249 1.00 74.79 428 ASP A N 1
ATOM 3117 C CA . ASP A 1 431 ? 79.815 -15.862 44.131 1.00 76.55 428 ASP A CA 1
ATOM 3118 C C . ASP A 1 431 ? 79.178 -14.552 43.829 1.00 76.52 428 ASP A C 1
ATOM 3119 O O . ASP A 1 431 ? 79.187 -14.179 42.673 1.00 78.16 428 ASP A O 1
ATOM 3124 N N . VAL A 1 432 ? 78.639 -13.838 44.825 1.00 76.95 429 VAL A N 1
ATOM 3125 C CA . VAL A 1 432 ? 78.051 -12.460 44.582 1.00 77.13 429 VAL A CA 1
ATOM 3126 C C . VAL A 1 432 ? 78.922 -11.258 45.003 1.00 77.54 429 VAL A C 1
ATOM 3127 O O . VAL A 1 432 ? 79.912 -11.441 45.669 1.00 77.90 429 VAL A O 1
ATOM 3131 N N . LYS A 1 433 ? 78.525 -10.034 44.639 1.00 78.27 430 LYS A N 1
ATOM 3132 C CA . LYS A 1 433 ? 79.389 -8.828 44.741 1.00 78.98 430 LYS A CA 1
ATOM 3133 C C . LYS A 1 433 ? 78.789 -7.699 43.969 1.00 78.53 430 LYS A C 1
ATOM 3134 O O . LYS A 1 433 ? 78.983 -7.639 42.759 1.00 79.18 430 LYS A O 1
ATOM 3140 N N . ASP A 1 434 ? 78.071 -6.823 44.664 1.00 78.54 431 ASP A N 1
ATOM 3141 C CA . ASP A 1 434 ? 77.541 -5.510 44.174 1.00 79.42 431 ASP A CA 1
ATOM 3142 C C . ASP A 1 434 ? 76.043 -5.580 43.743 1.00 80.13 431 ASP A C 1
ATOM 3143 O O . ASP A 1 434 ? 75.588 -4.811 42.866 1.00 81.94 431 ASP A O 1
ATOM 3148 N N . GLY A 1 435 ? 75.256 -6.452 44.369 1.00 79.25 432 GLY A N 1
ATOM 3149 C CA . GLY A 1 435 ? 73.900 -6.784 43.859 1.00 77.71 432 GLY A CA 1
ATOM 3150 C C . GLY A 1 435 ? 74.030 -7.315 42.433 1.00 75.18 432 GLY A C 1
ATOM 3151 O O . GLY A 1 435 ? 73.358 -6.829 41.582 1.00 75.27 432 GLY A O 1
ATOM 3152 N N . PHE A 1 436 ? 74.949 -8.237 42.177 1.00 72.62 433 PHE A N 1
ATOM 3153 C CA . PHE A 1 436 ? 75.128 -8.833 40.840 1.00 71.88 433 PHE A CA 1
ATOM 3154 C C . PHE A 1 436 ? 75.827 -10.232 40.978 1.00 69.33 433 PHE A C 1
ATOM 3155 O O . PHE A 1 436 ? 76.967 -10.286 41.368 1.00 68.97 433 PHE A O 1
ATOM 3163 N N . VAL A 1 437 ? 75.179 -11.355 40.698 1.00 66.68 434 VAL A N 1
ATOM 3164 C CA . VAL A 1 437 ? 75.923 -12.613 40.726 1.00 65.41 434 VAL A CA 1
ATOM 3165 C C . VAL A 1 437 ? 77.232 -12.402 39.919 1.00 65.29 434 VAL A C 1
ATOM 3166 O O . VAL A 1 437 ? 77.208 -11.668 38.983 1.00 65.76 434 VAL A O 1
ATOM 3170 N N . VAL A 1 438 ? 78.367 -12.975 40.273 1.00 64.14 435 VAL A N 1
ATOM 3171 C CA . VAL A 1 438 ? 79.419 -13.003 39.302 1.00 64.61 435 VAL A CA 1
ATOM 3172 C C . VAL A 1 438 ? 79.130 -14.193 38.441 1.00 64.34 435 VAL A C 1
ATOM 3173 O O . VAL A 1 438 ? 78.794 -15.235 38.983 1.00 64.11 435 VAL A O 1
ATOM 3177 N N . PRO A 1 439 ? 79.308 -14.076 37.108 1.00 64.80 436 PRO A N 1
ATOM 3178 C CA . PRO A 1 439 ? 79.215 -15.374 36.345 1.00 64.46 436 PRO A CA 1
ATOM 3179 C C . PRO A 1 439 ? 80.129 -16.465 36.938 1.00 64.47 436 PRO A C 1
ATOM 3180 O O . PRO A 1 439 ? 81.322 -16.288 37.025 1.00 63.76 436 PRO A O 1
ATOM 3184 N N . PRO A 1 440 ? 79.558 -17.594 37.359 1.00 64.87 437 PRO A N 1
ATOM 3185 C CA . PRO A 1 440 ? 80.325 -18.734 37.739 1.00 66.15 437 PRO A CA 1
ATOM 3186 C C . PRO A 1 440 ? 81.279 -19.118 36.616 1.00 68.56 437 PRO A C 1
ATOM 3187 O O . PRO A 1 440 ? 80.929 -18.809 35.430 1.00 70.83 437 PRO A O 1
ATOM 3191 N N . GLU A 1 441 ? 82.424 -19.781 36.913 1.00 69.23 438 GLU A N 1
ATOM 3192 C CA . GLU A 1 441 ? 83.311 -20.271 35.847 1.00 70.26 438 GLU A CA 1
ATOM 3193 C C . GLU A 1 441 ? 82.888 -21.530 35.139 1.00 71.12 438 GLU A C 1
ATOM 3194 O O . GLU A 1 441 ? 82.336 -22.464 35.775 1.00 71.23 438 GLU A O 1
ATOM 3200 N N . GLY A 1 442 ? 83.182 -21.563 33.822 1.00 71.26 439 GLY A N 1
ATOM 3201 C CA . GLY A 1 442 ? 82.724 -22.638 32.891 1.00 70.44 439 GLY A CA 1
ATOM 3202 C C . GLY A 1 442 ? 81.315 -22.326 32.329 1.00 69.79 439 GLY A C 1
ATOM 3203 O O . GLY A 1 442 ? 80.597 -23.206 31.740 1.00 69.12 439 GLY A O 1
ATOM 3204 N N . ALA A 1 443 ? 80.913 -21.072 32.545 1.00 67.82 440 ALA A N 1
ATOM 3205 C CA . ALA A 1 443 ? 79.503 -20.710 32.356 1.00 67.02 440 ALA A CA 1
ATOM 3206 C C . ALA A 1 443 ? 79.243 -19.461 31.456 1.00 65.07 440 ALA A C 1
ATOM 3207 O O . ALA A 1 443 ? 79.849 -18.386 31.580 1.00 64.67 440 ALA A O 1
ATOM 3209 N N . THR A 1 444 ? 78.360 -19.689 30.501 1.00 62.32 441 THR A N 1
ATOM 3210 C CA . THR A 1 444 ? 78.152 -18.785 29.465 1.00 60.49 441 THR A CA 1
ATOM 3211 C C . THR A 1 444 ? 76.700 -18.226 29.719 1.00 61.98 441 THR A C 1
ATOM 3212 O O . THR A 1 444 ? 75.747 -19.037 30.016 1.00 63.24 441 THR A O 1
ATOM 3224 N N . ILE A 1 446 ? 73.139 -16.888 28.823 1.00 54.56 443 ILE A N 1
ATOM 3225 C CA . ILE A 1 446 ? 72.080 -16.712 27.829 1.00 51.46 443 ILE A CA 1
ATOM 3226 C C . ILE A 1 446 ? 71.059 -15.641 28.366 1.00 51.23 443 ILE A C 1
ATOM 3227 O O . ILE A 1 446 ? 70.398 -15.878 29.386 1.00 49.30 443 ILE A O 1
ATOM 3232 N N . SER A 1 447 ? 70.998 -14.470 27.715 1.00 49.33 444 SER A N 1
ATOM 3233 C CA . SER A 1 447 ? 70.127 -13.445 28.167 1.00 50.69 444 SER A CA 1
ATOM 3234 C C . SER A 1 447 ? 69.096 -13.304 27.144 1.00 50.08 444 SER A C 1
ATOM 3235 O O . SER A 1 447 ? 69.460 -13.290 25.962 1.00 51.26 444 SER A O 1
ATOM 3238 N N . VAL A 1 448 ? 67.814 -13.238 27.566 1.00 48.11 445 VAL A N 1
ATOM 3239 C CA . VAL A 1 448 ? 66.731 -13.174 26.562 1.00 45.69 445 VAL A CA 1
ATOM 3240 C C . VAL A 1 448 ? 65.729 -12.116 26.889 1.00 45.12 445 VAL A C 1
ATOM 3241 O O . VAL A 1 448 ? 65.369 -11.918 28.022 1.00 45.45 445 VAL A O 1
ATOM 3245 N N . THR A 1 449 ? 65.295 -11.405 25.880 1.00 45.02 446 THR A N 1
ATOM 3246 C CA . THR A 1 449 ? 64.619 -10.127 26.159 1.00 43.96 446 THR A CA 1
ATOM 3247 C C . THR A 1 449 ? 63.488 -9.983 25.190 1.00 44.59 446 THR A C 1
ATOM 3248 O O . THR A 1 449 ? 63.788 -9.921 23.958 1.00 45.67 446 THR A O 1
ATOM 3252 N N . HIS A 1 450 ? 62.252 -9.974 25.748 1.00 43.71 447 HIS A N 1
ATOM 3253 C CA . HIS A 1 450 ? 61.061 -9.696 24.999 1.00 45.06 447 HIS A CA 1
ATOM 3254 C C . HIS A 1 450 ? 61.202 -8.494 24.088 1.00 46.41 447 HIS A C 1
ATOM 3255 O O . HIS A 1 450 ? 61.199 -7.384 24.590 1.00 47.48 447 HIS A O 1
ATOM 3262 N N . ARG A 1 451 ? 61.267 -8.735 22.763 1.00 45.92 448 ARG A N 1
ATOM 3263 C CA . ARG A 1 451 ? 61.376 -7.642 21.837 1.00 47.42 448 ARG A CA 1
ATOM 3264 C C . ARG A 1 451 ? 60.107 -7.169 21.048 1.00 47.57 448 ARG A C 1
ATOM 3265 O O . ARG A 1 451 ? 60.212 -6.285 20.236 1.00 47.20 448 ARG A O 1
ATOM 3273 N N . HIS A 1 452 ? 58.939 -7.744 21.286 1.00 47.82 449 HIS A N 1
ATOM 3274 C CA . HIS A 1 452 ? 57.824 -7.486 20.445 1.00 48.16 449 HIS A CA 1
ATOM 3275 C C . HIS A 1 452 ? 56.905 -6.376 20.976 1.00 50.74 449 HIS A C 1
ATOM 3276 O O . HIS A 1 452 ? 55.917 -6.047 20.285 1.00 52.32 449 HIS A O 1
ATOM 3283 N N . GLY A 1 453 ? 57.182 -5.821 22.162 1.00 51.57 450 GLY A N 1
ATOM 3284 C CA . GLY A 1 453 ? 56.345 -4.775 22.747 1.00 52.88 450 GLY A CA 1
ATOM 3285 C C . GLY A 1 453 ? 55.048 -5.309 23.347 1.00 55.74 450 GLY A C 1
ATOM 3286 O O . GLY A 1 453 ? 54.147 -4.524 23.791 1.00 56.64 450 GLY A O 1
ATOM 3295 N N . ALA A 1 455 ? 54.639 -6.856 26.083 1.00 56.86 452 ALA A N 1
ATOM 3296 C CA . ALA A 1 455 ? 55.368 -7.386 27.279 1.00 58.32 452 ALA A CA 1
ATOM 3297 C C . ALA A 1 455 ? 56.554 -6.484 27.862 1.00 58.62 452 ALA A C 1
ATOM 3298 O O . ALA A 1 455 ? 57.189 -5.754 27.148 1.00 58.79 452 ALA A O 1
ATOM 3300 N N . GLU A 1 456 ? 56.877 -6.563 29.138 1.00 58.56 453 GLU A N 1
ATOM 3301 C CA . GLU A 1 456 ? 57.957 -5.740 29.617 1.00 58.66 453 GLU A CA 1
ATOM 3302 C C . GLU A 1 456 ? 59.345 -6.035 29.076 1.00 57.81 453 GLU A C 1
ATOM 3303 O O . GLU A 1 456 ? 59.807 -7.126 29.260 1.00 57.07 453 GLU A O 1
ATOM 3309 N N . PRO A 1 457 ? 60.060 -5.028 28.531 1.00 57.99 454 PRO A N 1
ATOM 3310 C CA . PRO A 1 457 ? 61.444 -5.198 27.989 1.00 58.33 454 PRO A CA 1
ATOM 3311 C C . PRO A 1 457 ? 62.515 -5.735 28.952 1.00 58.01 454 PRO A C 1
ATOM 3312 O O . PRO A 1 457 ? 63.660 -5.378 28.834 1.00 57.62 454 PRO A O 1
ATOM 3316 N N . THR A 1 458 ? 62.157 -6.614 29.872 1.00 58.42 455 THR A N 1
ATOM 3317 C CA . THR A 1 458 ? 63.089 -7.074 30.900 1.00 57.62 455 THR A CA 1
ATOM 3318 C C . THR A 1 458 ? 64.050 -8.127 30.360 1.00 56.70 455 THR A C 1
ATOM 3319 O O . THR A 1 458 ? 63.616 -9.111 29.831 1.00 56.87 455 THR A O 1
ATOM 3323 N N . THR A 1 459 ? 65.362 -7.870 30.428 1.00 56.53 456 THR A N 1
ATOM 3324 C CA . THR A 1 459 ? 66.406 -8.841 30.039 1.00 56.41 456 THR A CA 1
ATOM 3325 C C . THR A 1 459 ? 66.563 -9.963 31.090 1.00 57.66 456 THR A C 1
ATOM 3326 O O . THR A 1 459 ? 66.538 -9.731 32.274 1.00 58.52 456 THR A O 1
ATOM 3330 N N . LYS A 1 460 ? 66.621 -11.195 30.639 1.00 58.22 457 LYS A N 1
ATOM 3331 C CA . LYS A 1 460 ? 66.305 -12.329 31.499 1.00 59.45 457 LYS A CA 1
ATOM 3332 C C . LYS A 1 460 ? 67.441 -13.258 31.304 1.00 58.45 457 LYS A C 1
ATOM 3333 O O . LYS A 1 460 ? 67.664 -13.726 30.158 1.00 58.86 457 LYS A O 1
ATOM 3339 N N . THR A 1 461 ? 68.213 -13.453 32.372 1.00 57.03 458 THR A N 1
ATOM 3340 C CA . THR A 1 461 ? 69.520 -14.037 32.113 1.00 56.35 458 THR A CA 1
ATOM 3341 C C . THR A 1 461 ? 69.681 -15.320 32.780 1.00 56.11 458 THR A C 1
ATOM 3342 O O . THR A 1 461 ? 69.263 -15.403 33.938 1.00 58.44 458 THR A O 1
ATOM 3346 N N . GLY A 1 462 ? 70.170 -16.338 32.056 1.00 53.85 459 GLY A N 1
ATOM 3347 C CA . GLY A 1 462 ? 70.335 -17.674 32.660 1.00 53.25 459 GLY A CA 1
ATOM 3348 C C . GLY A 1 462 ? 71.805 -18.093 32.535 1.00 52.41 459 GLY A C 1
ATOM 3349 O O . GLY A 1 462 ? 72.565 -17.488 31.760 1.00 52.05 459 GLY A O 1
ATOM 3350 N N . PHE A 1 463 ? 72.195 -19.172 33.212 1.00 50.95 460 PHE A N 1
ATOM 3351 C CA . PHE A 1 463 ? 73.584 -19.663 33.047 1.00 48.68 460 PHE A CA 1
ATOM 3352 C C . PHE A 1 463 ? 73.727 -20.988 32.332 1.00 49.22 460 PHE A C 1
ATOM 3353 O O . PHE A 1 463 ? 73.365 -22.048 32.887 1.00 51.69 460 PHE A O 1
ATOM 3361 N N . LEU A 1 464 ? 74.220 -20.963 31.097 1.00 48.51 461 LEU A N 1
ATOM 3362 C CA . LEU A 1 464 ? 74.446 -22.226 30.408 1.00 49.71 461 LEU A CA 1
ATOM 3363 C C . LEU A 1 464 ? 75.809 -22.911 30.750 1.00 50.16 461 LEU A C 1
ATOM 3364 O O . LEU A 1 464 ? 76.740 -22.270 31.267 1.00 50.71 461 LEU A O 1
ATOM 3369 N N . THR A 1 465 ? 75.966 -24.158 30.304 1.00 50.11 462 THR A N 1
ATOM 3370 C CA . THR A 1 465 ? 77.105 -24.991 30.580 1.00 50.03 462 THR A CA 1
ATOM 3371 C C . THR A 1 465 ? 77.152 -26.032 29.503 1.00 50.72 462 THR A C 1
ATOM 3372 O O . THR A 1 465 ? 76.080 -26.618 29.176 1.00 50.93 462 THR A O 1
ATOM 3376 N N . GLY A 1 466 ? 78.352 -26.273 28.949 1.00 50.87 463 GLY A N 1
ATOM 3377 C CA . GLY A 1 466 ? 78.584 -27.269 27.911 1.00 52.17 463 GLY A CA 1
ATOM 3378 C C . GLY A 1 466 ? 78.915 -26.539 26.651 1.00 55.37 463 GLY A C 1
ATOM 3379 O O . GLY A 1 466 ? 79.076 -27.165 25.591 1.00 56.46 463 GLY A O 1
ATOM 3380 N N . TRP A 1 467 ? 79.106 -25.220 26.788 1.00 56.86 464 TRP A N 1
ATOM 3381 C CA . TRP A 1 467 ? 79.168 -24.330 25.679 1.00 58.20 464 TRP A CA 1
ATOM 3382 C C . TRP A 1 467 ? 80.514 -23.683 25.478 1.00 59.77 464 TRP A C 1
ATOM 3383 O O . TRP A 1 467 ? 80.608 -22.617 24.778 1.00 59.86 464 TRP A O 1
ATOM 3394 N N . GLY A 1 468 ? 81.556 -24.229 26.106 1.00 60.60 465 GLY A N 1
ATOM 3395 C CA . GLY A 1 468 ? 82.913 -23.624 25.949 1.00 61.06 465 GLY A CA 1
ATOM 3396 C C . GLY A 1 468 ? 83.176 -22.231 26.546 1.00 60.35 465 GLY A C 1
ATOM 3397 O O . GLY A 1 468 ? 82.468 -21.747 27.348 1.00 60.41 465 GLY A O 1
ATOM 3398 N N . ARG A 1 469 ? 84.250 -21.588 26.167 1.00 62.14 466 ARG A N 1
ATOM 3399 C CA . ARG A 1 469 ? 84.629 -20.344 26.826 1.00 62.22 466 ARG A CA 1
ATOM 3400 C C . ARG A 1 469 ? 84.432 -19.269 25.810 1.00 60.94 466 ARG A C 1
ATOM 3401 O O . ARG A 1 469 ? 85.016 -19.357 24.668 1.00 58.94 466 ARG A O 1
ATOM 3409 N N . TRP A 1 470 ? 83.612 -18.265 26.219 1.00 60.87 467 TRP A N 1
ATOM 3410 C CA . TRP A 1 470 ? 83.192 -17.060 25.347 1.00 59.41 467 TRP A CA 1
ATOM 3411 C C . TRP A 1 470 ? 84.069 -15.849 25.344 1.00 59.35 467 TRP A C 1
ATOM 3412 O O . TRP A 1 470 ? 83.950 -14.871 26.166 1.00 60.01 467 TRP A O 1
ATOM 3423 N N . ASN A 1 471 ? 84.930 -15.831 24.334 1.00 60.04 468 ASN A N 1
ATOM 3424 C CA . ASN A 1 471 ? 85.735 -14.626 24.209 1.00 60.24 468 ASN A CA 1
ATOM 3425 C C . ASN A 1 471 ? 84.849 -13.505 23.627 1.00 58.70 468 ASN A C 1
ATOM 3426 O O . ASN A 1 471 ? 84.993 -13.110 22.471 1.00 58.47 468 ASN A O 1
ATOM 3431 N N . GLY A 1 472 ? 83.880 -13.044 24.413 1.00 56.87 469 GLY A N 1
ATOM 3432 C CA . GLY A 1 472 ? 82.810 -12.213 23.791 1.00 55.90 469 GLY A CA 1
ATOM 3433 C C . GLY A 1 472 ? 81.432 -12.842 23.678 1.00 54.85 469 GLY A C 1
ATOM 3434 O O . GLY A 1 472 ? 81.050 -13.782 24.416 1.00 55.33 469 GLY A O 1
ATOM 3435 N N . ALA A 1 473 ? 80.683 -12.357 22.694 1.00 54.65 470 ALA A N 1
ATOM 3436 C CA . ALA A 1 473 ? 79.220 -12.490 22.632 1.00 50.96 470 ALA A CA 1
ATOM 3437 C C . ALA A 1 473 ? 78.566 -12.609 21.234 1.00 49.91 470 ALA A C 1
ATOM 3438 O O . ALA A 1 473 ? 79.127 -12.163 20.260 1.00 49.97 470 ALA A O 1
ATOM 3440 N N . PHE A 1 474 ? 77.345 -13.167 21.161 1.00 48.70 471 PHE A N 1
ATOM 3441 C CA . PHE A 1 474 ? 76.553 -13.235 19.939 1.00 46.77 471 PHE A CA 1
ATOM 3442 C C . PHE A 1 474 ? 75.031 -13.111 20.131 1.00 45.98 471 PHE A C 1
ATOM 3443 O O . PHE A 1 474 ? 74.396 -14.031 20.657 1.00 47.95 471 PHE A O 1
ATOM 3451 N N . ALA A 1 475 ? 74.483 -12.016 19.628 1.00 43.29 472 ALA A N 1
ATOM 3452 C CA . ALA A 1 475 ? 73.137 -11.602 19.630 1.00 41.41 472 ALA A CA 1
ATOM 3453 C C . ALA A 1 475 ? 72.401 -11.863 18.259 1.00 43.26 472 ALA A C 1
ATOM 3454 O O . ALA A 1 475 ? 73.003 -11.815 17.075 1.00 42.76 472 ALA A O 1
ATOM 3456 N N . THR A 1 476 ? 71.097 -12.153 18.406 1.00 42.14 473 THR A N 1
ATOM 3457 C CA . THR A 1 476 ? 70.227 -12.617 17.290 1.00 41.23 473 THR A CA 1
ATOM 3458 C C . THR A 1 476 ? 68.754 -12.451 17.672 1.00 42.34 473 THR A C 1
ATOM 3459 O O . THR A 1 476 ? 68.379 -12.697 18.795 1.00 42.84 473 THR A O 1
ATOM 3463 N N . THR A 1 477 ? 67.918 -12.033 16.756 1.00 42.38 474 THR A N 1
ATOM 3464 C CA . THR A 1 477 ? 66.526 -11.886 17.058 1.00 43.11 474 THR A CA 1
ATOM 3465 C C . THR A 1 477 ? 65.792 -12.933 16.222 1.00 45.41 474 THR A C 1
ATOM 3466 O O . THR A 1 477 ? 64.541 -12.808 16.028 1.00 45.25 474 THR A O 1
ATOM 3470 N N . VAL A 1 478 ? 66.577 -13.881 15.641 1.00 44.01 475 VAL A N 1
ATOM 3471 C CA . VAL A 1 478 ? 66.070 -15.096 15.141 1.00 43.46 475 VAL A CA 1
ATOM 3472 C C . VAL A 1 478 ? 66.412 -16.086 16.235 1.00 43.77 475 VAL A C 1
ATOM 3473 O O . VAL A 1 478 ? 67.589 -16.380 16.475 1.00 44.07 475 VAL A O 1
ATOM 3477 N N . SER A 1 479 ? 65.399 -16.720 16.768 1.00 42.25 476 SER A N 1
ATOM 3478 C CA . SER A 1 479 ? 65.524 -17.552 17.912 1.00 40.81 476 SER A CA 1
ATOM 3479 C C . SER A 1 479 ? 64.237 -18.412 17.916 1.00 40.13 476 SER A C 1
ATOM 3480 O O . SER A 1 479 ? 63.243 -17.966 18.332 1.00 37.52 476 SER A O 1
ATOM 3483 N N . HIS A 1 480 ? 64.222 -19.630 17.386 1.00 41.67 477 HIS A N 1
ATOM 3484 C CA . HIS A 1 480 ? 62.933 -20.374 17.297 1.00 41.43 477 HIS A CA 1
ATOM 3485 C C . HIS A 1 480 ? 62.219 -20.595 18.603 1.00 42.39 477 HIS A C 1
ATOM 3486 O O . HIS A 1 480 ? 62.827 -21.110 19.542 1.00 44.19 477 HIS A O 1
ATOM 3493 N N . ASP A 1 481 ? 60.930 -20.294 18.724 1.00 43.51 478 ASP A N 1
ATOM 3494 C CA . ASP A 1 481 ? 60.019 -19.851 17.708 1.00 44.07 478 ASP A CA 1
ATOM 3495 C C . ASP A 1 481 ? 59.539 -18.461 17.915 1.00 44.65 478 ASP A C 1
ATOM 3496 O O . ASP A 1 481 ? 58.928 -17.923 16.975 1.00 46.52 478 ASP A O 1
ATOM 3501 N N . SER A 1 482 ? 59.862 -17.876 19.065 1.00 42.79 479 SER A N 1
ATOM 3502 C CA . SER A 1 482 ? 59.405 -16.538 19.433 1.00 43.39 479 SER A CA 1
ATOM 3503 C C . SER A 1 482 ? 60.304 -15.338 18.963 1.00 41.64 479 SER A C 1
ATOM 3504 O O . SER A 1 482 ? 59.925 -14.159 19.051 1.00 40.52 479 SER A O 1
ATOM 3507 N N . HIS A 1 483 ? 61.490 -15.678 18.442 1.00 38.83 480 HIS A N 1
ATOM 3508 C CA . HIS A 1 483 ? 62.421 -14.726 17.923 1.00 38.38 480 HIS A CA 1
ATOM 3509 C C . HIS A 1 483 ? 62.476 -13.460 18.706 1.00 37.39 480 HIS A C 1
ATOM 3510 O O . HIS A 1 483 ? 62.425 -12.392 18.157 1.00 39.46 480 HIS A O 1
ATOM 3517 N N . ASN A 1 484 ? 62.512 -13.592 19.997 1.00 36.75 481 ASN A N 1
ATOM 3518 C CA . ASN A 1 484 ? 62.983 -12.503 20.841 1.00 36.78 481 ASN A CA 1
ATOM 3519 C C . ASN A 1 484 ? 64.533 -12.319 20.744 1.00 36.44 481 ASN A C 1
ATOM 3520 O O . ASN A 1 484 ? 65.259 -13.130 20.118 1.00 34.59 481 ASN A O 1
ATOM 3525 N N . LEU A 1 485 ? 64.992 -11.242 21.374 1.00 37.39 482 LEU A N 1
ATOM 3526 C CA . LEU A 1 485 ? 66.336 -10.799 21.270 1.00 37.43 482 LEU A CA 1
ATOM 3527 C C . LEU A 1 485 ? 67.073 -11.718 22.215 1.00 40.30 482 LEU A C 1
ATOM 3528 O O . LEU A 1 485 ? 66.768 -11.700 23.472 1.00 41.54 482 LEU A O 1
ATOM 3533 N N . THR A 1 486 ? 67.962 -12.552 21.628 1.00 39.59 483 THR A N 1
ATOM 3534 C CA . THR A 1 486 ? 68.577 -13.649 22.320 1.00 39.88 483 THR A CA 1
ATOM 3535 C C . THR A 1 486 ? 70.073 -13.442 22.293 1.00 40.44 483 THR A C 1
ATOM 3536 O O . THR A 1 486 ? 70.674 -13.416 21.182 1.00 38.67 483 THR A O 1
ATOM 3540 N N . VAL A 1 487 ? 70.679 -13.232 23.470 1.00 41.05 484 VAL A N 1
ATOM 3541 C CA . VAL A 1 487 ? 72.194 -13.022 23.507 1.00 42.91 484 VAL A CA 1
ATOM 3542 C C . VAL A 1 487 ? 72.991 -14.117 24.253 1.00 44.08 484 VAL A C 1
ATOM 3543 O O . VAL A 1 487 ? 72.602 -14.560 25.293 1.00 43.86 484 VAL A O 1
ATOM 3547 N N . PHE A 1 488 ? 74.069 -14.597 23.650 1.00 47.08 485 PHE A N 1
ATOM 3548 C CA . PHE A 1 488 ? 75.022 -15.507 24.307 1.00 49.36 485 PHE A CA 1
ATOM 3549 C C . PHE A 1 488 ? 76.237 -14.682 24.581 1.00 52.21 485 PHE A C 1
ATOM 3550 O O . PHE A 1 488 ? 76.630 -13.882 23.722 1.00 51.99 485 PHE A O 1
ATOM 3558 N N . GLY A 1 489 ? 76.812 -14.801 25.773 1.00 54.61 486 GLY A N 1
ATOM 3559 C CA . GLY A 1 489 ? 78.213 -14.267 25.935 1.00 57.47 486 GLY A CA 1
ATOM 3560 C C . GLY A 1 489 ? 78.956 -14.738 27.182 1.00 58.33 486 GLY A C 1
ATOM 3561 O O . GLY A 1 489 ? 78.331 -15.371 28.071 1.00 59.00 486 GLY A O 1
ATOM 3562 N N . GLY A 1 490 ? 80.262 -14.439 27.238 1.00 58.85 487 GLY A N 1
ATOM 3563 C CA . GLY A 1 490 ? 81.084 -14.550 28.436 1.00 57.35 487 GLY A CA 1
ATOM 3564 C C . GLY A 1 490 ? 81.527 -13.177 28.910 1.00 59.64 487 GLY A C 1
ATOM 3565 O O . GLY A 1 490 ? 82.468 -13.113 29.636 1.00 59.81 487 GLY A O 1
ATOM 3566 N N . ASN A 1 491 ? 80.919 -12.049 28.486 1.00 59.80 488 ASN A N 1
ATOM 3567 C CA . ASN A 1 491 ? 80.959 -10.782 29.328 1.00 59.88 488 ASN A CA 1
ATOM 3568 C C . ASN A 1 491 ? 79.722 -9.838 29.112 1.00 60.91 488 ASN A C 1
ATOM 3569 O O . ASN A 1 491 ? 79.502 -9.432 27.949 1.00 62.60 488 ASN A O 1
ATOM 3574 N N . ALA A 1 492 ? 78.933 -9.467 30.156 1.00 59.91 489 ALA A N 1
ATOM 3575 C CA . ALA A 1 492 ? 78.005 -8.270 30.035 1.00 59.23 489 ALA A CA 1
ATOM 3576 C C . ALA A 1 492 ? 78.395 -7.161 28.950 1.00 59.92 489 ALA A C 1
ATOM 3577 O O . ALA A 1 492 ? 77.599 -6.856 28.093 1.00 61.10 489 ALA A O 1
ATOM 3579 N N . GLY A 1 493 ? 79.606 -6.629 28.914 1.00 60.44 490 GLY A N 1
ATOM 3580 C CA . GLY A 1 493 ? 79.904 -5.598 27.940 1.00 59.97 490 GLY A CA 1
ATOM 3581 C C . GLY A 1 493 ? 79.780 -6.047 26.488 1.00 60.78 490 GLY A C 1
ATOM 3582 O O . GLY A 1 493 ? 79.101 -5.386 25.657 1.00 59.32 490 GLY A O 1
ATOM 3583 N N . ASP A 1 494 ? 80.449 -7.148 26.154 1.00 61.63 491 ASP A N 1
ATOM 3584 C CA . ASP A 1 494 ? 80.408 -7.595 24.773 1.00 63.30 491 ASP A CA 1
ATOM 3585 C C . ASP A 1 494 ? 78.963 -8.027 24.438 1.00 65.86 491 ASP A C 1
ATOM 3586 O O . ASP A 1 494 ? 78.567 -8.135 23.287 1.00 66.97 491 ASP A O 1
ATOM 3599 N N . ALA A 1 496 ? 76.229 -6.175 25.407 1.00 64.98 493 ALA A N 1
ATOM 3600 C CA . ALA A 1 496 ? 75.579 -4.978 24.841 1.00 62.85 493 ALA A CA 1
ATOM 3601 C C . ALA A 1 496 ? 76.071 -4.464 23.431 1.00 62.04 493 ALA A C 1
ATOM 3602 O O . ALA A 1 496 ? 75.296 -4.169 22.581 1.00 63.41 493 ALA A O 1
ATOM 3604 N N . LEU A 1 497 ? 77.351 -4.310 23.182 1.00 62.34 494 LEU A N 1
ATOM 3605 C CA . LEU A 1 497 ? 77.795 -4.053 21.855 1.00 61.38 494 LEU A CA 1
ATOM 3606 C C . LEU A 1 497 ? 77.031 -4.988 20.921 1.00 61.02 494 LEU A C 1
ATOM 3607 O O . LEU A 1 497 ? 76.599 -4.554 19.844 1.00 62.24 494 LEU A O 1
ATOM 3612 N N . ALA A 1 498 ? 76.862 -6.248 21.302 1.00 57.38 495 ALA A N 1
ATOM 3613 C CA . ALA A 1 498 ? 76.279 -7.148 20.364 1.00 54.71 495 ALA A CA 1
ATOM 3614 C C . ALA A 1 498 ? 74.773 -6.872 20.294 1.00 53.47 495 ALA A C 1
ATOM 3615 O O . ALA A 1 498 ? 74.262 -6.811 19.200 1.00 52.84 495 ALA A O 1
ATOM 3617 N N . ALA A 1 499 ? 74.067 -6.678 21.414 1.00 50.44 496 ALA A N 1
ATOM 3618 C CA . ALA A 1 499 ? 72.616 -6.552 21.325 1.00 48.93 496 ALA A CA 1
ATOM 3619 C C . ALA A 1 499 ? 72.226 -5.290 20.667 1.00 49.62 496 ALA A C 1
ATOM 3620 O O . ALA A 1 499 ? 71.280 -5.255 19.841 1.00 47.74 496 ALA A O 1
ATOM 3622 N N . ASN A 1 500 ? 72.971 -4.237 21.000 1.00 48.66 497 ASN A N 1
ATOM 3623 C CA . ASN A 1 500 ? 72.550 -2.975 20.554 1.00 49.36 497 ASN A CA 1
ATOM 3624 C C . ASN A 1 500 ? 72.734 -2.906 19.020 1.00 50.32 497 ASN A C 1
ATOM 3625 O O . ASN A 1 500 ? 71.880 -2.405 18.264 1.00 51.61 497 ASN A O 1
ATOM 3630 N N . ALA A 1 501 ? 73.825 -3.462 18.520 1.00 50.39 498 ALA A N 1
ATOM 3631 C CA . ALA A 1 501 ? 74.025 -3.427 17.083 1.00 48.86 498 ALA A CA 1
ATOM 3632 C C . ALA A 1 501 ? 72.743 -4.080 16.488 1.00 48.01 498 ALA A C 1
ATOM 3633 O O . ALA A 1 501 ? 72.441 -3.845 15.357 1.00 48.30 498 ALA A O 1
ATOM 3635 N N . VAL A 1 502 ? 71.969 -4.881 17.221 1.00 46.75 499 VAL A N 1
ATOM 3636 C CA . VAL A 1 502 ? 70.899 -5.546 16.462 1.00 45.64 499 VAL A CA 1
ATOM 3637 C C . VAL A 1 502 ? 69.586 -4.815 16.620 1.00 45.91 499 VAL A C 1
ATOM 3638 O O . VAL A 1 502 ? 68.887 -4.607 15.670 1.00 47.40 499 VAL A O 1
ATOM 3642 N N . ILE A 1 503 ? 69.269 -4.427 17.832 1.00 46.11 500 ILE A N 1
ATOM 3643 C CA . ILE A 1 503 ? 68.184 -3.539 18.076 1.00 46.34 500 ILE A CA 1
ATOM 3644 C C . ILE A 1 503 ? 68.165 -2.384 17.007 1.00 48.37 500 ILE A C 1
ATOM 3645 O O . ILE A 1 503 ? 67.164 -2.231 16.211 1.00 48.44 500 ILE A O 1
ATOM 3650 N N . GLY A 1 504 ? 69.250 -1.620 16.971 1.00 47.41 501 GLY A N 1
ATOM 3651 C CA . GLY A 1 504 ? 69.229 -0.407 16.189 1.00 48.27 501 GLY A CA 1
ATOM 3652 C C . GLY A 1 504 ? 69.301 -0.629 14.691 1.00 47.54 501 GLY A C 1
ATOM 3653 O O . GLY A 1 504 ? 68.934 0.258 13.935 1.00 49.70 501 GLY A O 1
ATOM 3654 N N . THR A 1 505 ? 69.725 -1.775 14.198 1.00 45.48 502 THR A N 1
ATOM 3655 C CA . THR A 1 505 ? 69.368 -1.931 12.767 1.00 44.94 502 THR A CA 1
ATOM 3656 C C . THR A 1 505 ? 67.995 -2.520 12.507 1.00 43.73 502 THR A C 1
ATOM 3657 O O . THR A 1 505 ? 67.801 -2.824 11.381 1.00 45.54 502 THR A O 1
ATOM 3661 N N . GLY A 1 506 ? 67.129 -2.772 13.490 1.00 42.99 503 GLY A N 1
ATOM 3662 C CA . GLY A 1 506 ? 65.771 -3.376 13.331 1.00 42.66 503 GLY A CA 1
ATOM 3663 C C . GLY A 1 506 ? 65.671 -4.886 13.439 1.00 43.22 503 GLY A C 1
ATOM 3664 O O . GLY A 1 506 ? 64.766 -5.495 12.909 1.00 45.00 503 GLY A O 1
ATOM 3665 N N . GLY A 1 507 ? 66.679 -5.516 14.038 1.00 44.11 504 GLY A N 1
ATOM 3666 C CA . GLY A 1 507 ? 66.747 -6.929 14.192 1.00 42.13 504 GLY A CA 1
ATOM 3667 C C . GLY A 1 507 ? 67.899 -7.437 13.404 1.00 43.26 504 GLY A C 1
ATOM 3668 O O . GLY A 1 507 ? 68.356 -6.806 12.515 1.00 42.56 504 GLY A O 1
ATOM 3669 N N . GLY A 1 508 ? 68.369 -8.631 13.724 1.00 45.39 505 GLY A N 1
ATOM 3670 C CA . GLY A 1 508 ? 69.384 -9.231 12.917 1.00 47.63 505 GLY A CA 1
ATOM 3671 C C . GLY A 1 508 ? 70.287 -9.970 13.855 1.00 50.69 505 GLY A C 1
ATOM 3672 O O . GLY A 1 508 ? 69.818 -10.390 14.969 1.00 51.34 505 GLY A O 1
ATOM 3681 N N . ALA A 1 510 ? 74.562 -9.933 15.470 1.00 53.84 507 ALA A N 1
ATOM 3682 C CA . ALA A 1 510 ? 75.926 -9.479 15.593 1.00 52.92 507 ALA A CA 1
ATOM 3683 C C . ALA A 1 510 ? 76.825 -10.266 16.532 1.00 52.46 507 ALA A C 1
ATOM 3684 O O . ALA A 1 510 ? 76.424 -10.913 17.453 1.00 51.16 507 ALA A O 1
ATOM 3686 N N . VAL A 1 511 ? 78.096 -10.199 16.253 1.00 53.80 508 VAL A N 1
ATOM 3687 C CA . VAL A 1 511 ? 79.053 -10.776 17.149 1.00 54.95 508 VAL A CA 1
ATOM 3688 C C . VAL A 1 511 ? 79.813 -9.620 17.646 1.00 56.04 508 VAL A C 1
ATOM 3689 O O . VAL A 1 511 ? 80.318 -8.837 16.847 1.00 57.02 508 VAL A O 1
ATOM 3693 N N . ALA A 1 512 ? 79.971 -9.535 18.948 1.00 57.57 509 ALA A N 1
ATOM 3694 C CA . ALA A 1 512 ? 81.027 -8.688 19.478 1.00 59.49 509 ALA A CA 1
ATOM 3695 C C . ALA A 1 512 ? 82.232 -9.389 20.241 1.00 60.69 509 ALA A C 1
ATOM 3696 O O . ALA A 1 512 ? 82.044 -10.232 21.155 1.00 59.99 509 ALA A O 1
ATOM 3698 N N . SER A 1 513 ? 83.466 -8.989 19.929 1.00 62.09 510 SER A N 1
ATOM 3699 C CA . SER A 1 513 ? 84.578 -9.468 20.782 1.00 63.86 510 SER A CA 1
ATOM 3700 C C . SER A 1 513 ? 85.518 -8.393 21.190 1.00 65.27 510 SER A C 1
ATOM 3701 O O . SER A 1 513 ? 86.072 -7.710 20.279 1.00 65.05 510 SER A O 1
ATOM 3704 N N . GLU A 1 514 ? 85.727 -8.305 22.539 1.00 66.55 511 GLU A N 1
ATOM 3705 C CA . GLU A 1 514 ? 86.755 -7.454 23.210 1.00 66.11 511 GLU A CA 1
ATOM 3706 C C . GLU A 1 514 ? 86.515 -5.942 22.922 1.00 65.94 511 GLU A C 1
ATOM 3707 O O . GLU A 1 514 ? 87.477 -5.153 22.579 1.00 66.67 511 GLU A O 1
ATOM 3713 N N . GLY A 1 515 ? 85.238 -5.551 22.994 1.00 64.58 512 GLY A N 1
ATOM 3714 C CA . GLY A 1 515 ? 84.812 -4.153 22.858 1.00 62.98 512 GLY A CA 1
ATOM 3715 C C . GLY A 1 515 ? 84.658 -3.670 21.440 1.00 63.11 512 GLY A C 1
ATOM 3716 O O . GLY A 1 515 ? 84.418 -2.473 21.202 1.00 62.65 512 GLY A O 1
ATOM 3717 N N . LYS A 1 516 ? 84.828 -4.583 20.482 1.00 63.15 513 LYS A N 1
ATOM 3718 C CA . LYS A 1 516 ? 84.600 -4.317 19.038 1.00 64.40 513 LYS A CA 1
ATOM 3719 C C . LYS A 1 516 ? 83.425 -5.289 18.549 1.00 63.14 513 LYS A C 1
ATOM 3720 O O . LYS A 1 516 ? 83.370 -6.501 18.972 1.00 64.26 513 LYS A O 1
ATOM 3726 N N . VAL A 1 517 ? 82.505 -4.787 17.704 1.00 59.27 514 VAL A N 1
ATOM 3727 C CA . VAL A 1 517 ? 81.508 -5.655 17.076 1.00 55.86 514 VAL A CA 1
ATOM 3728 C C . VAL A 1 517 ? 82.216 -6.088 15.846 1.00 52.92 514 VAL A C 1
ATOM 3729 O O . VAL A 1 517 ? 82.645 -5.262 15.125 1.00 52.40 514 VAL A O 1
ATOM 3733 N N . THR A 1 518 ? 82.306 -7.368 15.585 1.00 49.87 515 THR A N 1
ATOM 3734 C CA . THR A 1 518 ? 83.174 -7.802 14.562 1.00 49.01 515 THR A CA 1
ATOM 3735 C C . THR A 1 518 ? 82.507 -8.225 13.292 1.00 47.30 515 THR A C 1
ATOM 3736 O O . THR A 1 518 ? 83.144 -8.779 12.403 1.00 46.13 515 THR A O 1
ATOM 3740 N N . ALA A 1 519 ? 81.227 -7.885 13.202 1.00 47.51 516 ALA A N 1
ATOM 3741 C CA . ALA A 1 519 ? 80.216 -8.564 12.382 1.00 46.94 516 ALA A CA 1
ATOM 3742 C C . ALA A 1 519 ? 78.701 -8.314 12.652 1.00 46.92 516 ALA A C 1
ATOM 3743 O O . ALA A 1 519 ? 78.222 -8.446 13.792 1.00 45.45 516 ALA A O 1
ATOM 3745 N N . ILE A 1 520 ? 77.967 -8.012 11.566 1.00 46.47 517 ILE A N 1
ATOM 3746 C CA . ILE A 1 520 ? 76.501 -7.661 11.566 1.00 47.44 517 ILE A CA 1
ATOM 3747 C C . ILE A 1 520 ? 75.953 -8.105 10.199 1.00 48.44 517 ILE A C 1
ATOM 3748 O O . ILE A 1 520 ? 76.492 -7.820 9.035 1.00 48.42 517 ILE A O 1
ATOM 3753 N N . LEU A 1 521 ? 74.842 -8.812 10.388 1.00 48.04 518 LEU A N 1
ATOM 3754 C CA . LEU A 1 521 ? 73.944 -9.206 9.361 1.00 45.63 518 LEU A CA 1
ATOM 3755 C C . LEU A 1 521 ? 72.584 -8.652 9.882 1.00 44.91 518 LEU A C 1
ATOM 3756 O O . LEU A 1 521 ? 71.886 -9.386 10.574 1.00 43.52 518 LEU A O 1
ATOM 3761 N N . PRO A 1 522 ? 72.205 -7.395 9.483 1.00 44.01 519 PRO A N 1
ATOM 3762 C CA . PRO A 1 522 ? 70.914 -6.757 9.892 1.00 44.09 519 PRO A CA 1
ATOM 3763 C C . PRO A 1 522 ? 69.782 -7.487 9.194 1.00 44.39 519 PRO A C 1
ATOM 3764 O O . PRO A 1 522 ? 69.946 -8.041 8.017 1.00 42.34 519 PRO A O 1
ATOM 3768 N N . LEU A 1 523 ? 68.668 -7.575 9.939 1.00 42.99 520 LEU A N 1
ATOM 3769 C CA . LEU A 1 523 ? 67.521 -8.260 9.365 1.00 42.81 520 LEU A CA 1
ATOM 3770 C C . LEU A 1 523 ? 66.280 -7.434 9.598 1.00 42.55 520 LEU A C 1
ATOM 3771 O O . LEU A 1 523 ? 65.404 -7.869 10.259 1.00 44.42 520 LEU A O 1
ATOM 3776 N N . PRO A 1 524 ? 66.204 -6.247 9.007 1.00 42.49 521 PRO A N 1
ATOM 3777 C CA . PRO A 1 524 ? 65.209 -5.172 9.349 1.00 41.51 521 PRO A CA 1
ATOM 3778 C C . PRO A 1 524 ? 63.694 -5.621 9.159 1.00 40.20 521 PRO A C 1
ATOM 3779 O O . PRO A 1 524 ? 62.746 -5.254 9.950 1.00 40.59 521 PRO A O 1
ATOM 3783 N N . LEU A 1 525 ? 63.484 -6.493 8.222 1.00 36.00 522 LEU A N 1
ATOM 3784 C CA . LEU A 1 525 ? 62.194 -7.083 8.180 1.00 34.82 522 LEU A CA 1
ATOM 3785 C C . LEU A 1 525 ? 61.988 -8.210 9.266 1.00 34.86 522 LEU A C 1
ATOM 3786 O O . LEU A 1 525 ? 62.632 -9.254 9.194 1.00 33.99 522 LEU A O 1
ATOM 3791 N N . SER A 1 526 ? 61.054 -8.004 10.231 1.00 34.92 523 SER A N 1
ATOM 3792 C CA . SER A 1 526 ? 60.751 -8.956 11.303 1.00 36.06 523 SER A CA 1
ATOM 3793 C C . SER A 1 526 ? 61.896 -9.243 12.254 1.00 37.35 523 SER A C 1
ATOM 3794 O O . SER A 1 526 ? 61.702 -9.981 13.227 1.00 37.99 523 SER A O 1
ATOM 3797 N N . GLY A 1 527 ? 63.103 -8.700 12.030 1.00 36.41 524 GLY A N 1
ATOM 3798 C CA . GLY A 1 527 ? 64.217 -9.256 12.762 1.00 35.27 524 GLY A CA 1
ATOM 3799 C C . GLY A 1 527 ? 64.494 -10.669 12.273 1.00 36.87 524 GLY A C 1
ATOM 3800 O O . GLY A 1 527 ? 65.251 -11.411 12.897 1.00 36.89 524 GLY A O 1
ATOM 3801 N N . LEU A 1 528 ? 63.950 -11.064 11.117 1.00 38.29 525 LEU A N 1
ATOM 3802 C CA . LEU A 1 528 ? 64.320 -12.367 10.629 1.00 39.42 525 LEU A CA 1
ATOM 3803 C C . LEU A 1 528 ? 64.837 -12.416 9.215 1.00 41.54 525 LEU A C 1
ATOM 3804 O O . LEU A 1 528 ? 65.803 -13.163 8.912 1.00 43.50 525 LEU A O 1
ATOM 3809 N N . VAL A 1 529 ? 64.178 -11.695 8.323 1.00 42.90 526 VAL A N 1
ATOM 3810 C CA . VAL A 1 529 ? 64.693 -11.510 6.935 1.00 44.42 526 VAL A CA 1
ATOM 3811 C C . VAL A 1 529 ? 65.200 -10.085 6.646 1.00 46.85 526 VAL A C 1
ATOM 3812 O O . VAL A 1 529 ? 65.074 -9.159 7.415 1.00 49.63 526 VAL A O 1
ATOM 3816 N N . SER A 1 530 ? 65.794 -9.953 5.483 1.00 49.18 527 SER A N 1
ATOM 3817 C CA . SER A 1 530 ? 66.326 -8.740 4.965 1.00 48.35 527 SER A CA 1
ATOM 3818 C C . SER A 1 530 ? 66.095 -8.639 3.478 1.00 47.34 527 SER A C 1
ATOM 3819 O O . SER A 1 530 ? 66.133 -9.642 2.733 1.00 46.63 527 SER A O 1
ATOM 3822 N N . ASP A 1 531 ? 66.015 -7.356 3.103 1.00 46.45 528 ASP A N 1
ATOM 3823 C CA . ASP A 1 531 ? 65.796 -6.871 1.816 1.00 42.39 528 ASP A CA 1
ATOM 3824 C C . ASP A 1 531 ? 66.927 -6.859 0.870 1.00 40.69 528 ASP A C 1
ATOM 3825 O O . ASP A 1 531 ? 66.671 -6.580 -0.298 1.00 42.03 528 ASP A O 1
ATOM 3830 N N . ALA A 1 532 ? 68.127 -7.209 1.263 1.00 38.25 529 ALA A N 1
ATOM 3831 C CA . ALA A 1 532 ? 69.229 -7.031 0.339 1.00 39.47 529 ALA A CA 1
ATOM 3832 C C . ALA A 1 532 ? 69.327 -8.214 -0.557 1.00 40.35 529 ALA A C 1
ATOM 3833 O O . ALA A 1 532 ? 68.711 -9.196 -0.293 1.00 38.83 529 ALA A O 1
ATOM 3835 N N . PRO A 1 533 ? 70.113 -8.132 -1.664 1.00 42.81 530 PRO A N 1
ATOM 3836 C CA . PRO A 1 533 ? 70.028 -9.343 -2.537 1.00 43.24 530 PRO A CA 1
ATOM 3837 C C . PRO A 1 533 ? 70.645 -10.523 -1.756 1.00 44.90 530 PRO A C 1
ATOM 3838 O O . PRO A 1 533 ? 71.120 -10.384 -0.584 1.00 45.44 530 PRO A O 1
ATOM 3842 N N . LEU A 1 534 ? 70.626 -11.672 -2.370 1.00 46.20 531 LEU A N 1
ATOM 3843 C CA . LEU A 1 534 ? 70.856 -12.844 -1.557 1.00 48.61 531 LEU A CA 1
ATOM 3844 C C . LEU A 1 534 ? 72.333 -13.029 -1.510 1.00 49.42 531 LEU A C 1
ATOM 3845 O O . LEU A 1 534 ? 72.837 -13.458 -0.483 1.00 49.48 531 LEU A O 1
ATOM 3850 N N . GLU A 1 535 ? 73.008 -12.610 -2.615 1.00 49.82 532 GLU A N 1
ATOM 3851 C CA . GLU A 1 535 ? 74.459 -12.528 -2.797 1.00 48.60 532 GLU A CA 1
ATOM 3852 C C . GLU A 1 535 ? 74.947 -11.773 -1.609 1.00 49.42 532 GLU A C 1
ATOM 3853 O O . GLU A 1 535 ? 75.792 -12.260 -0.865 1.00 49.74 532 GLU A O 1
ATOM 3859 N N . GLU A 1 536 ? 74.371 -10.587 -1.357 1.00 49.76 533 GLU A N 1
ATOM 3860 C CA . GLU A 1 536 ? 74.748 -9.916 -0.143 1.00 49.16 533 GLU A CA 1
ATOM 3861 C C . GLU A 1 536 ? 74.466 -10.691 1.150 1.00 49.42 533 GLU A C 1
ATOM 3862 O O . GLU A 1 536 ? 75.343 -10.752 2.022 1.00 49.58 533 GLU A O 1
ATOM 3868 N N . VAL A 1 537 ? 73.279 -11.299 1.264 1.00 48.89 534 VAL A N 1
ATOM 3869 C CA . VAL A 1 537 ? 72.938 -11.956 2.517 1.00 49.33 534 VAL A CA 1
ATOM 3870 C C . VAL A 1 537 ? 73.838 -13.189 2.891 1.00 49.74 534 VAL A C 1
ATOM 3871 O O . VAL A 1 537 ? 74.287 -13.338 4.048 1.00 48.65 534 VAL A O 1
ATOM 3875 N N . ALA A 1 538 ? 74.087 -14.048 1.916 1.00 50.43 535 ALA A N 1
ATOM 3876 C CA . ALA A 1 538 ? 75.015 -15.153 2.066 1.00 53.73 535 ALA A CA 1
ATOM 3877 C C . ALA A 1 538 ? 76.386 -14.584 2.483 1.00 55.89 535 ALA A C 1
ATOM 3878 O O . ALA A 1 538 ? 76.877 -14.958 3.575 1.00 58.72 535 ALA A O 1
ATOM 3880 N N . ARG A 1 539 ? 76.979 -13.651 1.700 1.00 56.09 536 ARG A N 1
ATOM 3881 C CA . ARG A 1 539 ? 78.270 -12.992 2.136 1.00 56.44 536 ARG A CA 1
ATOM 3882 C C . ARG A 1 539 ? 78.207 -12.674 3.672 1.00 52.28 536 ARG A C 1
ATOM 3883 O O . ARG A 1 539 ? 79.099 -13.072 4.465 1.00 52.37 536 ARG A O 1
ATOM 3891 N N . ALA A 1 540 ? 77.148 -12.016 4.082 1.00 47.88 537 ALA A N 1
ATOM 3892 C CA . ALA A 1 540 ? 77.200 -11.404 5.407 1.00 46.46 537 ALA A CA 1
ATOM 3893 C C . ALA A 1 540 ? 77.052 -12.507 6.476 1.00 45.92 537 ALA A C 1
ATOM 3894 O O . ALA A 1 540 ? 77.796 -12.490 7.422 1.00 45.91 537 ALA A O 1
ATOM 3896 N N . PHE A 1 541 ? 76.167 -13.497 6.240 1.00 45.09 538 PHE A N 1
ATOM 3897 C CA . PHE A 1 541 ? 76.070 -14.671 7.017 1.00 43.01 538 PHE A CA 1
ATOM 3898 C C . PHE A 1 541 ? 77.341 -15.569 7.033 1.00 43.54 538 PHE A C 1
ATOM 3899 O O . PHE A 1 541 ? 77.694 -16.156 8.063 1.00 41.16 538 PHE A O 1
ATOM 3907 N N . GLU A 1 542 ? 78.026 -15.711 5.887 1.00 44.74 539 GLU A N 1
ATOM 3908 C CA . GLU A 1 542 ? 79.352 -16.390 5.865 1.00 45.50 539 GLU A CA 1
ATOM 3909 C C . GLU A 1 542 ? 80.321 -15.694 6.755 1.00 45.87 539 GLU A C 1
ATOM 3910 O O . GLU A 1 542 ? 80.967 -16.313 7.603 1.00 44.93 539 GLU A O 1
ATOM 3916 N N . ASP A 1 543 ? 80.332 -14.374 6.633 1.00 46.70 540 ASP A N 1
ATOM 3917 C CA . ASP A 1 543 ? 81.165 -13.573 7.482 1.00 49.30 540 ASP A CA 1
ATOM 3918 C C . ASP A 1 543 ? 80.945 -13.611 9.034 1.00 49.52 540 ASP A C 1
ATOM 3919 O O . ASP A 1 543 ? 81.948 -13.669 9.884 1.00 48.86 540 ASP A O 1
ATOM 3924 N N . LEU A 1 544 ? 79.656 -13.686 9.390 1.00 49.17 541 LEU A N 1
ATOM 3925 C CA . LEU A 1 544 ? 79.239 -13.562 10.758 1.00 49.70 541 LEU A CA 1
ATOM 3926 C C . LEU A 1 544 ? 79.559 -14.895 11.370 1.00 51.37 541 LEU A C 1
ATOM 3927 O O . LEU A 1 544 ? 79.871 -14.942 12.560 1.00 52.68 541 LEU A O 1
ATOM 3932 N N . ARG A 1 545 ? 79.530 -15.974 10.581 1.00 51.72 542 ARG A N 1
ATOM 3933 C CA . ARG A 1 545 ? 79.965 -17.300 11.074 1.00 53.37 542 ARG A CA 1
ATOM 3934 C C . ARG A 1 545 ? 81.447 -17.314 11.454 1.00 55.66 542 ARG A C 1
ATOM 3935 O O . ARG A 1 545 ? 81.831 -17.970 12.454 1.00 54.66 542 ARG A O 1
ATOM 3943 N N . GLU A 1 546 ? 82.261 -16.614 10.615 1.00 57.10 543 GLU A N 1
ATOM 3944 C CA . GLU A 1 546 ? 83.652 -16.370 10.913 1.00 57.93 543 GLU A CA 1
ATOM 3945 C C . GLU A 1 546 ? 83.798 -15.656 12.247 1.00 56.55 543 GLU A C 1
ATOM 3946 O O . GLU A 1 546 ? 84.192 -16.315 13.224 1.00 55.02 543 GLU A O 1
ATOM 3952 N N . ALA A 1 547 ? 83.444 -14.368 12.328 1.00 56.17 544 ALA A N 1
ATOM 3953 C CA . ALA A 1 547 ? 83.373 -13.712 13.672 1.00 56.18 544 ALA A CA 1
ATOM 3954 C C . ALA A 1 547 ? 83.039 -14.729 14.811 1.00 56.34 544 ALA A C 1
ATOM 3955 O O . ALA A 1 547 ? 83.874 -15.024 15.653 1.00 57.39 544 ALA A O 1
ATOM 3957 N N . VAL A 1 548 ? 81.857 -15.329 14.825 1.00 55.18 545 VAL A N 1
ATOM 3958 C CA . VAL A 1 548 ? 81.522 -16.153 15.972 1.00 54.33 545 VAL A CA 1
ATOM 3959 C C . VAL A 1 548 ? 82.490 -17.371 16.162 1.00 54.65 545 VAL A C 1
ATOM 3960 O O . VAL A 1 548 ? 82.822 -17.752 17.251 1.00 52.89 545 VAL A O 1
ATOM 3964 N N . GLY A 1 549 ? 83.022 -17.903 15.069 1.00 57.05 546 GLY A N 1
ATOM 3965 C CA . GLY A 1 549 ? 84.095 -18.928 15.112 1.00 58.12 546 GLY A CA 1
ATOM 3966 C C . GLY A 1 549 ? 85.289 -18.432 15.932 1.00 59.13 546 GLY A C 1
ATOM 3967 O O . GLY A 1 549 ? 86.022 -19.233 16.526 1.00 60.14 546 GLY A O 1
ATOM 3968 N N . LYS A 1 550 ? 85.488 -17.113 15.984 1.00 58.11 547 LYS A N 1
ATOM 3969 C CA . LYS A 1 550 ? 86.654 -16.572 16.678 1.00 57.06 547 LYS A CA 1
ATOM 3970 C C . LYS A 1 550 ? 86.230 -16.203 18.089 1.00 56.29 547 LYS A C 1
ATOM 3971 O O . LYS A 1 550 ? 87.081 -15.677 18.816 1.00 56.76 547 LYS A O 1
ATOM 3977 N N . VAL A 1 551 ? 84.979 -16.482 18.498 1.00 53.38 548 VAL A N 1
ATOM 3978 C CA . VAL A 1 551 ? 84.576 -16.100 19.874 1.00 52.35 548 VAL A CA 1
ATOM 3979 C C . VAL A 1 551 ? 84.638 -17.249 20.877 1.00 52.64 548 VAL A C 1
ATOM 3980 O O . VAL A 1 551 ? 84.712 -17.017 22.155 1.00 52.37 548 VAL A O 1
ATOM 3984 N N . VAL A 1 552 ? 84.634 -18.455 20.281 1.00 51.49 549 VAL A N 1
ATOM 3985 C CA . VAL A 1 552 ? 84.302 -19.698 20.934 1.00 52.63 549 VAL A CA 1
ATOM 3986 C C . VAL A 1 552 ? 84.735 -20.845 20.082 1.00 55.11 549 VAL A C 1
ATOM 3987 O O . VAL A 1 552 ? 84.556 -20.843 18.900 1.00 55.57 549 VAL A O 1
ATOM 3991 N N . GLU A 1 553 ? 85.335 -21.838 20.685 1.00 58.11 550 GLU A N 1
ATOM 3992 C CA . GLU A 1 553 ? 85.665 -23.000 19.921 1.00 60.95 550 GLU A CA 1
ATOM 3993 C C . GLU A 1 553 ? 84.501 -23.976 19.973 1.00 61.07 550 GLU A C 1
ATOM 3994 O O . GLU A 1 553 ? 84.235 -24.561 21.063 1.00 60.73 550 GLU A O 1
ATOM 4000 N N . TRP A 1 554 ? 83.852 -24.153 18.814 1.00 60.64 551 TRP A N 1
ATOM 4001 C CA . TRP A 1 554 ? 82.908 -25.214 18.607 1.00 61.85 551 TRP A CA 1
ATOM 4002 C C . TRP A 1 554 ? 83.524 -26.602 18.890 1.00 63.14 551 TRP A C 1
ATOM 4003 O O . TRP A 1 554 ? 84.698 -26.929 18.549 1.00 64.25 551 TRP A O 1
ATOM 4014 N N . GLN A 1 555 ? 82.689 -27.454 19.459 1.00 62.82 552 GLN A N 1
ATOM 4015 C CA . GLN A 1 555 ? 82.956 -28.845 19.452 1.00 62.31 552 GLN A CA 1
ATOM 4016 C C . GLN A 1 555 ? 81.807 -29.592 18.812 1.00 61.31 552 GLN A C 1
ATOM 4017 O O . GLN A 1 555 ? 80.899 -29.948 19.455 1.00 61.33 552 GLN A O 1
ATOM 4023 N N . PRO A 1 556 ? 81.784 -29.782 17.520 1.00 61.96 553 PRO A N 1
ATOM 4024 C CA . PRO A 1 556 ? 80.748 -30.695 17.011 1.00 62.11 553 PRO A CA 1
ATOM 4025 C C . PRO A 1 556 ? 80.396 -31.943 17.846 1.00 62.09 553 PRO A C 1
ATOM 4026 O O . PRO A 1 556 ? 81.087 -32.277 18.792 1.00 62.49 553 PRO A O 1
ATOM 4030 N N . PRO A 1 557 ? 79.258 -32.580 17.561 1.00 62.60 554 PRO A N 1
ATOM 4031 C CA . PRO A 1 557 ? 78.138 -31.899 16.899 1.00 63.00 554 PRO A CA 1
ATOM 4032 C C . PRO A 1 557 ? 77.435 -31.385 18.155 1.00 63.13 554 PRO A C 1
ATOM 4033 O O . PRO A 1 557 ? 78.040 -31.483 19.267 1.00 64.38 554 PRO A O 1
ATOM 4037 N N . TYR A 1 558 ? 76.221 -30.908 18.102 1.00 61.82 555 TYR A N 1
ATOM 4038 C CA . TYR A 1 558 ? 75.667 -30.369 19.403 1.00 63.92 555 TYR A CA 1
ATOM 4039 C C . TYR A 1 558 ? 76.177 -28.993 19.843 1.00 62.75 555 TYR A C 1
ATOM 4040 O O . TYR A 1 558 ? 75.372 -28.140 20.116 1.00 62.75 555 TYR A O 1
ATOM 4049 N N . LEU A 1 559 ? 77.497 -28.769 19.901 1.00 61.92 556 LEU A N 1
ATOM 4050 C CA . LEU A 1 559 ? 78.025 -27.436 20.212 1.00 59.75 556 LEU A CA 1
ATOM 4051 C C . LEU A 1 559 ? 78.613 -26.871 18.960 1.00 56.91 556 LEU A C 1
ATOM 4052 O O . LEU A 1 559 ? 79.774 -26.482 18.933 1.00 57.48 556 LEU A O 1
ATOM 4057 N N . VAL A 1 560 ? 77.776 -26.822 17.930 1.00 53.65 557 VAL A N 1
ATOM 4058 C CA . VAL A 1 560 ? 77.961 -25.916 16.778 1.00 50.55 557 VAL A CA 1
ATOM 4059 C C . VAL A 1 560 ? 77.045 -24.586 16.816 1.00 50.69 557 VAL A C 1
ATOM 4060 O O . VAL A 1 560 ? 76.158 -24.375 17.715 1.00 49.70 557 VAL A O 1
ATOM 4064 N N . PHE A 1 561 ? 77.237 -23.747 15.799 1.00 49.04 558 PHE A N 1
ATOM 4065 C CA . PHE A 1 561 ? 76.608 -22.404 15.681 1.00 48.59 558 PHE A CA 1
ATOM 4066 C C . PHE A 1 561 ? 75.138 -22.380 15.391 1.00 46.74 558 PHE A C 1
ATOM 4067 O O . PHE A 1 561 ? 74.537 -21.433 15.674 1.00 47.16 558 PHE A O 1
ATOM 4075 N N . LYS A 1 562 ? 74.594 -23.406 14.766 1.00 47.08 559 LYS A N 1
ATOM 4076 C CA . LYS A 1 562 ? 73.170 -23.549 14.513 1.00 45.11 559 LYS A CA 1
ATOM 4077 C C . LYS A 1 562 ? 72.489 -23.647 15.837 1.00 44.12 559 LYS A C 1
ATOM 4078 O O . LYS A 1 562 ? 71.453 -22.997 16.030 1.00 45.17 559 LYS A O 1
ATOM 4084 N N . ALA A 1 563 ? 73.109 -24.251 16.847 1.00 43.10 560 ALA A N 1
ATOM 4085 C CA . ALA A 1 563 ? 72.452 -24.200 18.144 1.00 42.64 560 ALA A CA 1
ATOM 4086 C C . ALA A 1 563 ? 72.228 -22.773 18.704 1.00 45.92 560 ALA A C 1
ATOM 4087 O O . ALA A 1 563 ? 71.442 -22.672 19.615 1.00 49.94 560 ALA A O 1
ATOM 4089 N N . CYS A 1 564 ? 72.897 -21.685 18.288 1.00 45.37 561 CYS A N 1
ATOM 4090 C CA . CYS A 1 564 ? 72.542 -20.410 18.882 1.00 46.66 561 CYS A CA 1
ATOM 4091 C C . CYS A 1 564 ? 71.145 -19.930 18.577 1.00 47.65 561 CYS A C 1
ATOM 4092 O O . CYS A 1 564 ? 70.594 -19.136 19.392 1.00 50.07 561 CYS A O 1
ATOM 4095 N N . PHE A 1 565 ? 70.582 -20.388 17.429 1.00 45.30 562 PHE A N 1
ATOM 4096 C CA . PHE A 1 565 ? 69.229 -20.065 16.976 1.00 40.86 562 PHE A CA 1
ATOM 4097 C C . PHE A 1 565 ? 68.219 -20.956 17.670 1.00 42.79 562 PHE A C 1
ATOM 4098 O O . PHE A 1 565 ? 66.989 -20.875 17.376 1.00 43.71 562 PHE A O 1
ATOM 4106 N N . GLY A 1 566 ? 68.653 -21.807 18.604 1.00 43.37 563 GLY A N 1
ATOM 4107 C CA . GLY A 1 566 ? 67.688 -22.840 19.014 1.00 45.87 563 GLY A CA 1
ATOM 4108 C C . GLY A 1 566 ? 67.373 -23.039 20.471 1.00 46.87 563 GLY A C 1
ATOM 4109 O O . GLY A 1 566 ? 66.704 -24.006 20.861 1.00 48.72 563 GLY A O 1
ATOM 4110 N N . ALA A 1 567 ? 67.879 -22.170 21.287 1.00 47.81 564 ALA A N 1
ATOM 4111 C CA . ALA A 1 567 ? 67.953 -22.490 22.703 1.00 48.88 564 ALA A CA 1
ATOM 4112 C C . ALA A 1 567 ? 66.731 -21.905 23.490 1.00 50.19 564 ALA A C 1
ATOM 4113 O O . ALA A 1 567 ? 66.640 -21.967 24.752 1.00 51.24 564 ALA A O 1
ATOM 4115 N N . THR A 1 568 ? 65.770 -21.320 22.766 1.00 50.21 565 THR A N 1
ATOM 4116 C CA . THR A 1 568 ? 64.736 -20.658 23.503 1.00 49.03 565 THR A CA 1
ATOM 4117 C C . THR A 1 568 ? 63.475 -21.114 22.915 1.00 50.03 565 THR A C 1
ATOM 4118 O O . THR A 1 568 ? 62.489 -20.356 22.938 1.00 53.95 565 THR A O 1
ATOM 4122 N N . LEU A 1 569 ? 63.528 -22.367 22.484 1.00 48.39 566 LEU A N 1
ATOM 4123 C CA . LEU A 1 569 ? 62.547 -23.125 21.747 1.00 48.92 566 LEU A CA 1
ATOM 4124 C C . LEU A 1 569 ? 61.830 -23.973 22.823 1.00 49.58 566 LEU A C 1
ATOM 4125 O O . LEU A 1 569 ? 62.009 -25.204 22.997 1.00 48.62 566 LEU A O 1
ATOM 4130 N N . ALA A 1 570 ? 61.052 -23.255 23.616 1.00 50.36 567 ALA A N 1
ATOM 4131 C CA . ALA A 1 570 ? 60.374 -23.766 24.788 1.00 49.22 567 ALA A CA 1
ATOM 4132 C C . ALA A 1 570 ? 59.630 -25.075 24.710 1.00 49.69 567 ALA A C 1
ATOM 4133 O O . ALA A 1 570 ? 59.515 -25.705 25.679 1.00 49.09 567 ALA A O 1
ATOM 4135 N N . CYS A 1 571 ? 59.062 -25.483 23.590 1.00 51.88 568 CYS A N 1
ATOM 4136 C CA . CYS A 1 571 ? 58.437 -26.814 23.534 1.00 54.47 568 CYS A CA 1
ATOM 4137 C C . CYS A 1 571 ? 59.366 -28.066 23.683 1.00 56.35 568 CYS A C 1
ATOM 4138 O O . CYS A 1 571 ? 58.924 -29.245 23.663 1.00 56.06 568 CYS A O 1
ATOM 4141 N N . ASN A 1 572 ? 60.656 -27.805 23.839 1.00 57.57 569 ASN A N 1
ATOM 4142 C CA . ASN A 1 572 ? 61.617 -28.861 23.923 1.00 57.62 569 ASN A CA 1
ATOM 4143 C C . ASN A 1 572 ? 61.673 -29.237 25.377 1.00 58.90 569 ASN A C 1
ATOM 4144 O O . ASN A 1 572 ? 61.789 -28.338 26.292 1.00 59.43 569 ASN A O 1
ATOM 4149 N N . ILE A 1 573 ? 61.470 -30.544 25.574 1.00 57.77 570 ILE A N 1
ATOM 4150 C CA . ILE A 1 573 ? 61.812 -31.285 26.720 1.00 58.04 570 ILE A CA 1
ATOM 4151 C C . ILE A 1 573 ? 63.144 -30.685 27.258 1.00 57.91 570 ILE A C 1
ATOM 4152 O O . ILE A 1 573 ? 64.107 -30.498 26.508 1.00 59.11 570 ILE A O 1
ATOM 4157 N N . GLY A 1 574 ? 63.236 -30.341 28.530 1.00 56.33 571 GLY A N 1
ATOM 4158 C CA . GLY A 1 574 ? 64.518 -29.823 29.028 1.00 54.88 571 GLY A CA 1
ATOM 4159 C C . GLY A 1 574 ? 64.303 -28.430 29.545 1.00 54.16 571 GLY A C 1
ATOM 4160 O O . GLY A 1 574 ? 63.364 -27.762 29.108 1.00 56.74 571 GLY A O 1
ATOM 4161 N N . PRO A 1 575 ? 65.119 -27.967 30.475 1.00 51.65 572 PRO A N 1
ATOM 4162 C CA . PRO A 1 575 ? 65.016 -26.508 30.659 1.00 51.26 572 PRO A CA 1
ATOM 4163 C C . PRO A 1 575 ? 65.430 -25.676 29.418 1.00 51.77 572 PRO A C 1
ATOM 4164 O O . PRO A 1 575 ? 66.314 -26.126 28.712 1.00 54.53 572 PRO A O 1
ATOM 4168 N N . HIS A 1 576 ? 64.878 -24.472 29.203 1.00 51.13 573 HIS A N 1
ATOM 4169 C CA . HIS A 1 576 ? 65.366 -23.519 28.181 1.00 50.09 573 HIS A CA 1
ATOM 4170 C C . HIS A 1 576 ? 65.131 -22.128 28.697 1.00 49.76 573 HIS A C 1
ATOM 4171 O O . HIS A 1 576 ? 64.152 -21.893 29.373 1.00 50.03 573 HIS A O 1
ATOM 4178 N N . GLN A 1 577 ? 66.034 -21.210 28.404 1.00 48.87 574 GLN A N 1
ATOM 4179 C CA . GLN A 1 577 ? 65.833 -19.838 28.828 1.00 48.58 574 GLN A CA 1
ATOM 4180 C C . GLN A 1 577 ? 64.897 -19.203 27.848 1.00 48.10 574 GLN A C 1
ATOM 4181 O O . GLN A 1 577 ? 65.111 -19.355 26.664 1.00 48.47 574 GLN A O 1
ATOM 4187 N N . THR A 1 578 ? 63.866 -18.519 28.308 1.00 48.24 575 THR A N 1
ATOM 4188 C CA . THR A 1 578 ? 62.937 -17.805 27.399 1.00 47.73 575 THR A CA 1
ATOM 4189 C C . THR A 1 578 ? 62.756 -16.391 27.957 1.00 50.71 575 THR A C 1
ATOM 4190 O O . THR A 1 578 ? 63.194 -16.113 29.059 1.00 52.54 575 THR A O 1
ATOM 4194 N N . ASP A 1 579 ? 62.065 -15.535 27.230 1.00 51.91 576 ASP A N 1
ATOM 4195 C CA . ASP A 1 579 ? 61.907 -14.178 27.610 1.00 54.61 576 ASP A CA 1
ATOM 4196 C C . ASP A 1 579 ? 61.125 -14.084 28.906 1.00 59.06 576 ASP A C 1
ATOM 4197 O O . ASP A 1 579 ? 60.741 -13.005 29.360 1.00 57.39 576 ASP A O 1
ATOM 4210 N N . GLY A 1 581 ? 61.570 -16.694 31.790 1.00 68.86 578 GLY A N 1
ATOM 4211 C CA . GLY A 1 581 ? 62.369 -17.331 32.861 1.00 67.32 578 GLY A CA 1
ATOM 4212 C C . GLY A 1 581 ? 63.077 -18.600 32.375 1.00 67.24 578 GLY A C 1
ATOM 4213 O O . GLY A 1 581 ? 63.618 -18.657 31.242 1.00 68.74 578 GLY A O 1
ATOM 4214 N N . ILE A 1 582 ? 63.115 -19.640 33.196 1.00 64.76 579 ILE A N 1
ATOM 4215 C CA . ILE A 1 582 ? 63.516 -20.891 32.634 1.00 62.66 579 ILE A CA 1
ATOM 4216 C C . ILE A 1 582 ? 62.299 -21.714 32.532 1.00 61.71 579 ILE A C 1
ATOM 4217 O O . ILE A 1 582 ? 61.643 -22.005 33.520 1.00 61.63 579 ILE A O 1
ATOM 4222 N N . ALA A 1 583 ? 61.986 -22.080 31.305 1.00 60.77 580 ALA A N 1
ATOM 4223 C CA . ALA A 1 583 ? 60.794 -22.790 31.033 1.00 60.50 580 ALA A CA 1
ATOM 4224 C C . ALA A 1 583 ? 61.216 -24.211 31.017 1.00 60.96 580 ALA A C 1
ATOM 4225 O O . ALA A 1 583 ? 62.280 -24.470 30.523 1.00 60.42 580 ALA A O 1
ATOM 4227 N N . ASP A 1 584 ? 60.462 -25.093 31.668 1.00 62.28 581 ASP A N 1
ATOM 4228 C CA . ASP A 1 584 ? 60.571 -26.549 31.477 1.00 63.59 581 ASP A CA 1
ATOM 4229 C C . ASP A 1 584 ? 59.154 -26.851 31.125 1.00 63.40 581 ASP A C 1
ATOM 4230 O O . ASP A 1 584 ? 58.228 -26.554 31.853 1.00 62.76 581 ASP A O 1
ATOM 4235 N N . VAL A 1 585 ? 58.970 -27.410 29.971 1.00 64.19 582 VAL A N 1
ATOM 4236 C CA . VAL A 1 585 ? 57.633 -27.740 29.603 1.00 66.33 582 VAL A CA 1
ATOM 4237 C C . VAL A 1 585 ? 57.092 -29.030 30.372 1.00 67.01 582 VAL A C 1
ATOM 4238 O O . VAL A 1 585 ? 55.947 -29.426 30.213 1.00 65.25 582 VAL A O 1
ATOM 4242 N N . LEU A 1 586 ? 57.933 -29.704 31.172 1.00 69.03 583 LEU A N 1
ATOM 4243 C CA . LEU A 1 586 ? 57.448 -30.909 31.884 1.00 70.07 583 LEU A CA 1
ATOM 4244 C C . LEU A 1 586 ? 56.747 -30.528 33.155 1.00 71.15 583 LEU A C 1
ATOM 4245 O O . LEU A 1 586 ? 55.609 -30.929 33.269 1.00 72.23 583 LEU A O 1
ATOM 4250 N N . THR A 1 587 ? 57.436 -29.793 34.069 1.00 71.49 584 THR A N 1
ATOM 4251 C CA . THR A 1 587 ? 56.834 -29.030 35.207 1.00 71.03 584 THR A CA 1
ATOM 4252 C C . THR A 1 587 ? 55.736 -27.992 34.820 1.00 71.44 584 THR A C 1
ATOM 4253 O O . THR A 1 587 ? 54.829 -27.795 35.640 1.00 72.04 584 THR A O 1
ATOM 4257 N N . GLY A 1 588 ? 55.822 -27.308 33.648 1.00 70.40 585 GLY A N 1
ATOM 4258 C CA . GLY A 1 588 ? 54.897 -26.179 33.274 1.00 68.71 585 GLY A CA 1
ATOM 4259 C C . GLY A 1 588 ? 55.083 -24.856 34.017 1.00 67.65 585 GLY A C 1
ATOM 4260 O O . GLY A 1 588 ? 54.241 -23.970 33.980 1.00 65.21 585 GLY A O 1
ATOM 4261 N N . LYS A 1 589 ? 56.208 -24.700 34.694 1.00 68.01 586 LYS A N 1
ATOM 4262 C CA . LYS A 1 589 ? 56.377 -23.535 35.493 1.00 68.77 586 LYS A CA 1
ATOM 4263 C C . LYS A 1 589 ? 57.521 -22.794 34.833 1.00 70.67 586 LYS A C 1
ATOM 4264 O O . LYS A 1 589 ? 58.247 -23.312 33.964 1.00 70.41 586 LYS A O 1
ATOM 4270 N N . VAL A 1 590 ? 57.712 -21.561 35.258 1.00 72.83 587 VAL A N 1
ATOM 4271 C CA . VAL A 1 590 ? 58.808 -20.765 34.746 1.00 74.11 587 VAL A CA 1
ATOM 4272 C C . VAL A 1 590 ? 59.632 -20.237 35.923 1.00 75.82 587 VAL A C 1
ATOM 4273 O O . VAL A 1 590 ? 59.215 -19.294 36.618 1.00 76.69 587 VAL A O 1
ATOM 4285 N N . GLU A 1 592 ? 61.337 -17.932 37.276 1.00 73.64 589 GLU A N 1
ATOM 4286 C CA . GLU A 1 592 ? 61.467 -16.528 37.363 1.00 70.43 589 GLU A CA 1
ATOM 4287 C C . GLU A 1 592 ? 62.959 -15.966 37.606 1.00 69.24 589 GLU A C 1
ATOM 4288 O O . GLU A 1 592 ? 63.380 -14.891 37.071 1.00 66.81 589 GLU A O 1
ATOM 4294 N N . SER A 1 593 ? 63.768 -16.700 38.378 1.00 67.19 590 SER A N 1
ATOM 4295 C CA . SER A 1 593 ? 65.149 -16.239 38.708 1.00 65.54 590 SER A CA 1
ATOM 4296 C C . SER A 1 593 ? 66.097 -17.455 38.747 1.00 64.27 590 SER A C 1
ATOM 4297 O O . SER A 1 593 ? 65.689 -18.572 39.170 1.00 64.53 590 SER A O 1
ATOM 4300 N N . PRO A 1 594 ? 67.318 -17.293 38.223 1.00 62.74 591 PRO A N 1
ATOM 4301 C CA . PRO A 1 594 ? 68.235 -18.408 38.230 1.00 63.47 591 PRO A CA 1
ATOM 4302 C C . PRO A 1 594 ? 68.739 -18.906 39.669 1.00 63.23 591 PRO A C 1
ATOM 4303 O O . PRO A 1 594 ? 68.961 -20.113 39.854 1.00 61.70 591 PRO A O 1
ATOM 4307 N N . VAL A 1 595 ? 68.906 -17.987 40.625 1.00 63.51 592 VAL A N 1
ATOM 4308 C CA . VAL A 1 595 ? 69.160 -18.313 42.053 1.00 64.54 592 VAL A CA 1
ATOM 4309 C C . VAL A 1 595 ? 68.141 -19.222 42.702 1.00 64.91 592 VAL A C 1
ATOM 4310 O O . VAL A 1 595 ? 66.983 -18.847 42.903 1.00 64.13 592 VAL A O 1
ATOM 4314 N N . ILE A 1 596 ? 68.593 -20.416 43.028 1.00 66.28 593 ILE A N 1
ATOM 4315 C CA . ILE A 1 596 ? 67.832 -21.232 43.866 1.00 69.81 593 ILE A CA 1
ATOM 4316 C C . ILE A 1 596 ? 67.846 -20.581 45.240 1.00 72.15 593 ILE A C 1
ATOM 4317 O O . ILE A 1 596 ? 66.746 -20.393 45.773 1.00 73.36 593 ILE A O 1
ATOM 4322 N N . GLU A 1 597 ? 69.023 -20.210 45.823 1.00 74.19 594 GLU A N 1
ATOM 4323 C CA . GLU A 1 597 ? 69.054 -19.681 47.259 1.00 75.26 594 GLU A CA 1
ATOM 4324 C C . GLU A 1 597 ? 70.130 -18.695 47.779 1.00 76.71 594 GLU A C 1
ATOM 4325 O O . GLU A 1 597 ? 71.250 -18.644 47.250 1.00 77.35 594 GLU A O 1
ATOM 4331 N N . VAL A 1 598 ? 69.771 -17.933 48.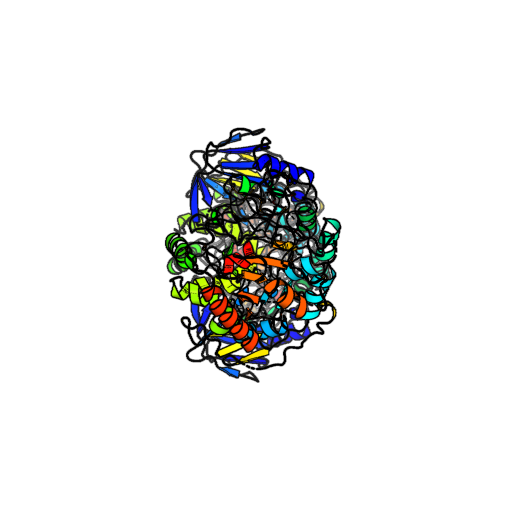832 1.00 77.16 595 VAL A N 1
ATOM 4332 C CA . VAL A 1 598 ? 70.735 -17.209 49.735 1.00 76.29 595 VAL A CA 1
ATOM 4333 C C . VAL A 1 598 ? 71.738 -16.227 49.078 1.00 76.59 595 VAL A C 1
ATOM 4334 O O . VAL A 1 598 ? 71.421 -15.048 48.773 1.00 75.42 595 VAL A O 1
ATOM 4338 N N . ALA B 1 11 ? 27.931 -39.401 6.129 1.00 55.14 8 ALA B N 1
ATOM 4339 C CA . ALA B 1 11 ? 28.671 -38.131 6.418 1.00 54.00 8 ALA B CA 1
ATOM 4340 C C . ALA B 1 11 ? 30.210 -38.470 6.444 1.00 54.12 8 ALA B C 1
ATOM 4341 O O . ALA B 1 11 ? 30.818 -38.517 7.534 1.00 53.31 8 ALA B O 1
ATOM 4343 N N . GLU B 1 12 ? 30.814 -38.762 5.276 1.00 53.59 9 GLU B N 1
ATOM 4344 C CA . GLU B 1 12 ? 32.191 -39.377 5.194 1.00 52.83 9 GLU B CA 1
ATOM 4345 C C . GLU B 1 12 ? 33.143 -38.547 4.340 1.00 53.50 9 GLU B C 1
ATOM 4346 O O . GLU B 1 12 ? 32.784 -38.167 3.149 1.00 51.74 9 GLU B O 1
ATOM 4352 N N . PRO B 1 13 ? 34.395 -38.386 4.852 1.00 53.16 10 PRO B N 1
ATOM 4353 C CA . PRO B 1 13 ? 34.814 -38.898 6.175 1.00 52.41 10 PRO B CA 1
ATOM 4354 C C . PRO B 1 13 ? 34.559 -37.951 7.390 1.00 53.26 10 PRO B C 1
ATOM 4355 O O . PRO B 1 13 ? 35.117 -38.163 8.498 1.00 53.86 10 PRO B O 1
ATOM 4359 N N . ALA B 1 14 ? 33.741 -36.930 7.280 1.00 52.87 11 ALA B N 1
ATOM 4360 C CA . ALA B 1 14 ? 33.433 -36.265 8.565 1.00 52.43 11 ALA B CA 1
ATOM 4361 C C . ALA B 1 14 ? 33.091 -37.239 9.742 1.00 52.95 11 ALA B C 1
ATOM 4362 O O . ALA B 1 14 ? 33.433 -36.950 10.922 1.00 54.82 11 ALA B O 1
ATOM 4364 N N . ASP B 1 15 ? 32.501 -38.401 9.450 1.00 50.83 12 ASP B N 1
ATOM 4365 C CA . ASP B 1 15 ? 32.173 -39.361 10.484 1.00 50.08 12 ASP B CA 1
ATOM 4366 C C . ASP B 1 15 ? 33.299 -39.747 11.310 1.00 49.44 12 ASP B C 1
ATOM 4367 O O . ASP B 1 15 ? 33.115 -40.220 12.433 1.00 49.04 12 ASP B O 1
ATOM 4372 N N . LEU B 1 16 ? 34.502 -39.648 10.722 1.00 49.13 13 LEU B N 1
ATOM 4373 C CA . LEU B 1 16 ? 35.769 -39.995 11.440 1.00 45.58 13 LEU B CA 1
ATOM 4374 C C . LEU B 1 16 ? 36.306 -38.873 12.301 1.00 43.48 13 LEU B C 1
ATOM 4375 O O . LEU B 1 16 ? 37.228 -39.109 13.126 1.00 40.43 13 LEU B O 1
ATOM 4380 N N . ASN B 1 17 ? 35.779 -37.651 12.060 1.00 42.54 14 ASN B N 1
ATOM 4381 C CA . ASN B 1 17 ? 36.399 -36.412 12.548 1.00 41.11 14 ASN B CA 1
ATOM 4382 C C . ASN B 1 17 ? 35.875 -35.921 13.904 1.00 43.46 14 ASN B C 1
ATOM 4383 O O . ASN B 1 17 ? 36.207 -34.834 14.370 1.00 42.62 14 ASN B O 1
ATOM 4388 N N . ASP B 1 18 ? 35.024 -36.714 14.560 1.00 45.79 15 ASP B N 1
ATOM 4389 C CA . ASP B 1 18 ? 34.259 -36.235 15.667 1.00 47.30 15 ASP B CA 1
ATOM 4390 C C . ASP B 1 18 ? 35.085 -36.125 16.945 1.00 47.66 15 ASP B C 1
ATOM 4391 O O . ASP B 1 18 ? 35.651 -37.118 17.418 1.00 49.06 15 ASP B O 1
ATOM 4396 N N . ASP B 1 19 ? 35.199 -34.934 17.521 1.00 47.59 16 ASP B N 1
ATOM 4397 C CA . ASP B 1 19 ? 35.951 -34.779 18.799 1.00 48.88 16 ASP B CA 1
ATOM 4398 C C . ASP B 1 19 ? 35.770 -35.915 19.883 1.00 49.90 16 ASP B C 1
ATOM 4399 O O . ASP B 1 19 ? 36.762 -36.433 20.514 1.00 48.56 16 ASP B O 1
ATOM 4404 N N . THR B 1 20 ? 34.510 -36.293 20.112 1.00 50.84 17 THR B N 1
ATOM 4405 C CA . THR B 1 20 ? 34.293 -37.331 21.105 1.00 52.81 17 THR B CA 1
ATOM 4406 C C . THR B 1 20 ? 34.999 -38.657 20.701 1.00 52.49 17 THR B C 1
ATOM 4407 O O . THR B 1 20 ? 35.869 -39.209 21.455 1.00 53.66 17 THR B O 1
ATOM 4411 N N . LEU B 1 21 ? 34.770 -39.091 19.458 1.00 50.64 18 LEU B N 1
ATOM 4412 C CA . LEU B 1 21 ? 35.610 -40.229 18.889 1.00 47.64 18 LEU B CA 1
ATOM 4413 C C . LEU B 1 21 ? 37.195 -40.052 18.743 1.00 46.22 18 LEU B C 1
ATOM 4414 O O . LEU B 1 21 ? 37.983 -40.977 19.008 1.00 46.80 18 LEU B O 1
ATOM 4419 N N . ARG B 1 22 ? 37.663 -38.855 18.378 1.00 43.92 19 ARG B N 1
ATOM 4420 C CA . ARG B 1 22 ? 39.055 -38.671 18.173 1.00 40.67 19 ARG B CA 1
ATOM 4421 C C . ARG B 1 22 ? 39.697 -38.841 19.502 1.00 41.15 19 ARG B C 1
ATOM 4422 O O . ARG B 1 22 ? 40.642 -39.639 19.656 1.00 41.20 19 ARG B O 1
ATOM 4430 N N . ALA B 1 23 ? 39.172 -38.128 20.503 1.00 41.08 20 ALA B N 1
ATOM 4431 C CA . ALA B 1 23 ? 39.797 -38.110 21.842 1.00 38.28 20 ALA B CA 1
ATOM 4432 C C . ALA B 1 23 ? 39.870 -39.508 22.362 1.00 38.51 20 ALA B C 1
ATOM 4433 O O . ALA B 1 23 ? 40.953 -40.056 22.885 1.00 36.68 20 ALA B O 1
ATOM 4435 N N . ARG B 1 24 ? 38.725 -40.199 22.177 1.00 39.17 21 ARG B N 1
ATOM 4436 C CA . ARG B 1 24 ? 38.842 -41.622 22.618 1.00 38.86 21 ARG B CA 1
ATOM 4437 C C . ARG B 1 24 ? 39.924 -42.381 21.844 1.00 38.54 21 ARG B C 1
ATOM 4438 O O . ARG B 1 24 ? 40.688 -43.179 22.519 1.00 39.12 21 ARG B O 1
ATOM 4446 N N . ALA B 1 25 ? 40.045 -42.160 20.477 1.00 35.31 22 ALA B N 1
ATOM 4447 C CA . ALA B 1 25 ? 41.019 -42.993 19.764 1.00 32.64 22 ALA B CA 1
ATOM 4448 C C . ALA B 1 25 ? 42.414 -42.630 20.262 1.00 32.00 22 ALA B C 1
ATOM 4449 O O . ALA B 1 25 ? 43.207 -43.505 20.561 1.00 31.54 22 ALA B O 1
ATOM 4451 N N . VAL B 1 26 ? 42.747 -41.360 20.374 1.00 32.28 23 VAL B N 1
ATOM 4452 C CA . VAL B 1 26 ? 44.022 -41.016 20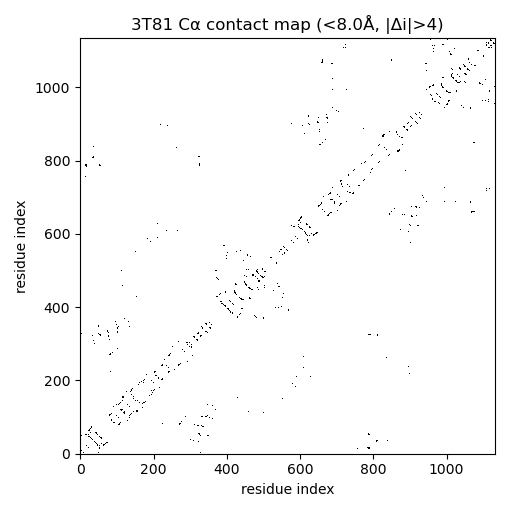.929 1.00 35.81 23 VAL B CA 1
ATOM 4453 C C . VAL B 1 26 ? 44.314 -41.721 22.325 1.00 37.75 23 VAL B C 1
ATOM 4454 O O . VAL B 1 26 ? 45.333 -42.464 22.494 1.00 35.70 23 VAL B O 1
ATOM 4458 N N . ALA B 1 27 ? 43.369 -41.537 23.272 1.00 40.21 24 ALA B N 1
ATOM 4459 C CA . ALA B 1 27 ? 43.371 -42.294 24.548 1.00 44.44 24 ALA B CA 1
ATOM 4460 C C . ALA B 1 27 ? 43.799 -43.774 24.465 1.00 45.90 24 ALA B C 1
ATOM 4461 O O . ALA B 1 27 ? 44.926 -44.237 25.056 1.00 45.24 24 ALA B O 1
ATOM 4463 N N . ALA B 1 28 ? 42.966 -44.509 23.714 1.00 45.43 25 ALA B N 1
ATOM 4464 C CA . ALA B 1 28 ? 43.398 -45.873 23.383 1.00 46.34 25 ALA B CA 1
ATOM 4465 C C . ALA B 1 28 ? 44.862 -45.904 22.998 1.00 48.12 25 ALA B C 1
ATOM 4466 O O . ALA B 1 28 ? 45.719 -46.581 23.697 1.00 50.08 25 ALA B O 1
ATOM 4468 N N . ALA B 1 29 ? 45.205 -45.197 21.912 1.00 47.80 26 ALA B N 1
ATOM 4469 C CA . ALA B 1 29 ? 46.596 -45.379 21.375 1.00 47.53 26 ALA B CA 1
ATOM 4470 C C . ALA B 1 29 ? 47.644 -45.079 22.475 1.00 47.78 26 ALA B C 1
ATOM 4471 O O . ALA B 1 29 ? 48.672 -45.779 22.643 1.00 44.32 26 ALA B O 1
ATOM 4473 N N . ARG B 1 30 ? 47.392 -43.966 23.168 1.00 49.24 27 ARG B N 1
ATOM 4474 C CA . ARG B 1 30 ? 48.230 -43.574 24.331 1.00 52.70 27 ARG B CA 1
ATOM 4475 C C . ARG B 1 30 ? 48.371 -44.721 25.418 1.00 52.28 27 ARG B C 1
ATOM 4476 O O . ARG B 1 30 ? 49.401 -44.833 26.095 1.00 49.64 27 ARG B O 1
ATOM 4484 N N . GLY B 1 31 ? 47.289 -45.517 25.526 1.00 51.98 28 GLY B N 1
ATOM 4485 C CA . GLY B 1 31 ? 47.174 -46.614 26.477 1.00 51.82 28 GLY B CA 1
ATOM 4486 C C . GLY B 1 31 ? 46.462 -46.334 27.841 1.00 51.00 28 GLY B C 1
ATOM 4487 O O . GLY B 1 31 ? 46.692 -47.086 28.746 1.00 50.47 28 GLY B O 1
ATOM 4488 N N . ASP B 1 32 ? 45.727 -45.211 27.950 1.00 49.24 29 ASP B N 1
ATOM 4489 C CA . ASP B 1 32 ? 44.707 -44.893 28.905 1.00 47.73 29 ASP B CA 1
ATOM 4490 C C . ASP B 1 32 ? 43.270 -45.441 28.709 1.00 49.07 29 ASP B C 1
ATOM 4491 O O . ASP B 1 32 ? 42.433 -45.320 29.634 1.00 48.14 29 ASP B O 1
ATOM 4496 N N . GLN B 1 33 ? 42.918 -45.979 27.539 1.00 48.54 30 GLN B N 1
ATOM 4497 C CA . GLN B 1 33 ? 41.620 -46.566 27.473 1.00 48.64 30 GLN B CA 1
ATOM 4498 C C . GLN B 1 33 ? 41.736 -47.804 26.625 1.00 50.46 30 GLN B C 1
ATOM 4499 O O . GLN B 1 33 ? 42.669 -47.909 25.823 1.00 52.36 30 GLN B O 1
ATOM 4505 N N . ARG B 1 34 ? 40.817 -48.771 26.811 1.00 51.95 31 ARG B N 1
ATOM 4506 C CA . ARG B 1 34 ? 40.926 -50.090 26.170 1.00 51.81 31 ARG B CA 1
ATOM 4507 C C . ARG B 1 34 ? 40.480 -49.766 24.732 1.00 51.47 31 ARG B C 1
ATOM 4508 O O . ARG B 1 34 ? 39.836 -48.764 24.587 1.00 51.28 31 ARG B O 1
ATOM 4516 N N . PHE B 1 35 ? 40.834 -50.566 23.709 1.00 50.27 32 PHE B N 1
ATOM 4517 C CA . PHE B 1 35 ? 40.289 -50.413 22.329 1.00 49.09 32 PHE B CA 1
ATOM 4518 C C . PHE B 1 35 ? 38.849 -50.889 22.299 1.00 50.81 32 PHE B C 1
ATOM 4519 O O . PHE B 1 35 ? 38.428 -51.595 23.238 1.00 51.12 32 PHE B O 1
ATOM 4527 N N . ASP B 1 36 ? 38.081 -50.535 21.262 1.00 50.84 33 ASP B N 1
ATOM 4528 C CA . ASP B 1 36 ? 36.813 -51.203 21.041 1.00 49.75 33 ASP B CA 1
ATOM 4529 C C . ASP B 1 36 ? 37.038 -52.553 20.358 1.00 51.42 33 ASP B C 1
ATOM 4530 O O . ASP B 1 36 ? 36.048 -53.324 20.291 1.00 53.65 33 ASP B O 1
ATOM 4535 N N . VAL B 1 37 ? 38.227 -52.853 19.756 1.00 49.00 34 VAL B N 1
ATOM 4536 C CA . VAL B 1 37 ? 38.487 -54.206 19.094 1.00 45.53 34 VAL B CA 1
ATOM 4537 C C . VAL B 1 37 ? 39.924 -54.288 18.995 1.00 42.87 34 VAL B C 1
ATOM 4538 O O . VAL B 1 37 ? 40.478 -53.292 18.630 1.00 42.16 34 VAL B O 1
ATOM 4542 N N . LEU B 1 38 ? 40.533 -55.429 19.302 1.00 42.34 35 LEU B N 1
ATOM 4543 C CA . LEU B 1 38 ? 41.958 -55.834 18.903 1.00 42.48 35 LEU B CA 1
ATOM 4544 C C . LEU B 1 38 ? 42.038 -56.914 17.773 1.00 40.97 35 LEU B C 1
ATOM 4545 O O . LEU B 1 38 ? 41.292 -57.857 17.785 1.00 43.70 35 LEU B O 1
ATOM 4550 N N . ILE B 1 39 ? 42.915 -56.788 16.790 1.00 38.52 36 ILE B N 1
ATOM 4551 C CA . ILE B 1 39 ? 43.165 -57.915 15.861 1.00 35.15 36 ILE B CA 1
ATOM 4552 C C . ILE B 1 39 ? 44.589 -58.346 16.251 1.00 36.43 36 ILE B C 1
ATOM 4553 O O . ILE B 1 39 ? 45.441 -57.429 16.328 1.00 37.42 36 ILE B O 1
ATOM 4558 N N . THR B 1 40 ? 44.886 -59.645 16.558 1.00 33.93 37 THR B N 1
ATOM 4559 C CA . THR B 1 40 ? 46.242 -59.922 17.123 1.00 33.06 37 THR B CA 1
ATOM 4560 C C . THR B 1 40 ? 46.686 -61.169 16.518 1.00 31.30 37 THR B C 1
ATOM 4561 O O . THR B 1 40 ? 45.873 -61.967 16.148 1.00 32.56 37 THR B O 1
ATOM 4565 N N . GLY B 1 41 ? 47.985 -61.388 16.475 1.00 32.91 38 GLY B N 1
ATOM 4566 C CA . GLY B 1 41 ? 48.626 -62.660 15.895 1.00 34.90 38 GLY B CA 1
ATOM 4567 C C . GLY B 1 41 ? 48.834 -62.656 14.358 1.00 38.00 38 GLY B C 1
ATOM 4568 O O . GLY B 1 41 ? 49.519 -63.571 13.803 1.00 38.91 38 GLY B O 1
ATOM 4569 N N . GLY B 1 42 ? 48.269 -61.630 13.667 1.00 37.99 39 GLY B N 1
ATOM 4570 C CA . GLY B 1 42 ? 48.385 -61.553 12.196 1.00 37.07 39 GLY B CA 1
ATOM 4571 C C . GLY B 1 42 ? 49.704 -61.052 11.760 1.00 36.17 39 GLY B C 1
ATOM 4572 O O . GLY B 1 42 ? 50.465 -60.483 12.587 1.00 37.99 39 GLY B O 1
ATOM 4573 N N . THR B 1 43 ? 49.972 -61.269 10.483 1.00 35.08 40 THR B N 1
ATOM 4574 C CA . THR B 1 43 ? 51.061 -60.641 9.749 1.00 33.84 40 THR B CA 1
ATOM 4575 C C . THR B 1 43 ? 50.394 -59.604 8.927 1.00 35.22 40 THR B C 1
ATOM 4576 O O . THR B 1 43 ? 49.563 -59.951 8.113 1.00 35.51 40 THR B O 1
ATOM 4580 N N . LEU B 1 44 ? 50.711 -58.331 9.197 1.00 35.45 41 LEU B N 1
ATOM 4581 C CA . LEU B 1 44 ? 50.206 -57.148 8.480 1.00 36.01 41 LEU B CA 1
ATOM 4582 C C . LEU B 1 44 ? 50.882 -57.087 7.118 1.00 36.16 41 LEU B C 1
ATOM 4583 O O . LEU B 1 44 ? 52.170 -57.284 7.047 1.00 34.51 41 LEU B O 1
ATOM 4588 N N . VAL B 1 45 ? 50.069 -56.858 6.062 1.00 34.97 42 VAL B N 1
ATOM 4589 C CA . VAL B 1 45 ? 50.701 -56.613 4.741 1.00 35.41 42 VAL B CA 1
ATOM 4590 C C . VAL B 1 45 ? 50.834 -55.167 4.616 1.00 36.30 42 VAL B C 1
ATOM 4591 O O . VAL B 1 45 ? 49.829 -54.461 4.547 1.00 39.29 42 VAL B O 1
ATOM 4595 N N . ASP B 1 46 ? 52.065 -54.675 4.684 1.00 36.86 43 ASP B N 1
ATOM 4596 C CA . ASP B 1 46 ? 52.239 -53.221 4.838 1.00 36.57 43 ASP B CA 1
ATOM 4597 C C . ASP B 1 46 ? 52.235 -52.742 3.378 1.00 36.59 43 ASP B C 1
ATOM 4598 O O . ASP B 1 46 ? 53.114 -53.172 2.631 1.00 37.62 43 ASP B O 1
ATOM 4603 N N . VAL B 1 47 ? 51.182 -52.041 2.929 1.00 33.81 44 VAL B N 1
ATOM 4604 C CA . VAL B 1 47 ? 51.103 -51.791 1.504 1.00 33.39 44 VAL B CA 1
ATOM 4605 C C . VAL B 1 47 ? 51.942 -50.556 1.156 1.00 34.10 44 VAL B C 1
ATOM 4606 O O . VAL B 1 47 ? 52.108 -50.281 -0.017 1.00 32.92 44 VAL B O 1
ATOM 4610 N N . VAL B 1 48 ? 52.422 -49.806 2.154 1.00 34.14 45 VAL B N 1
ATOM 4611 C CA . VAL B 1 48 ? 53.400 -48.759 1.848 1.00 35.94 45 VAL B CA 1
ATOM 4612 C C . VAL B 1 48 ? 54.757 -49.383 1.559 1.00 36.66 45 VAL B C 1
ATOM 4613 O O . VAL B 1 48 ? 55.247 -49.365 0.441 1.00 40.87 45 VAL B O 1
ATOM 4617 N N . THR B 1 49 ? 55.290 -50.111 2.492 1.00 36.34 46 THR B N 1
ATOM 4618 C CA . THR B 1 49 ? 56.628 -50.659 2.314 1.00 34.51 46 THR B CA 1
ATOM 4619 C C . THR B 1 49 ? 56.711 -51.941 1.562 1.00 34.76 46 THR B C 1
ATOM 4620 O O . THR B 1 49 ? 57.763 -52.301 1.152 1.00 35.54 46 THR B O 1
ATOM 4624 N N . GLY B 1 50 ? 55.628 -52.668 1.402 1.00 33.85 47 GLY B N 1
ATOM 4625 C CA . GLY B 1 50 ? 55.713 -53.822 0.615 1.00 33.60 47 GLY B CA 1
ATOM 4626 C C . GLY B 1 50 ? 56.188 -55.009 1.468 1.00 36.42 47 GLY B C 1
ATOM 4627 O O . GLY B 1 50 ? 56.337 -56.123 0.984 1.00 35.36 47 GLY B O 1
ATOM 4628 N N . GLU B 1 51 ? 56.300 -54.788 2.788 1.00 38.45 48 GLU B N 1
ATOM 4629 C CA . GLU B 1 51 ? 56.807 -55.790 3.709 1.00 38.55 48 GLU B CA 1
ATOM 4630 C C . GLU B 1 51 ? 55.659 -56.541 4.261 1.00 39.67 48 GLU B C 1
ATOM 4631 O O . GLU B 1 51 ? 54.573 -56.006 4.358 1.00 41.37 48 GLU B O 1
ATOM 4637 N N . LEU B 1 52 ? 55.928 -57.773 4.648 1.00 40.32 49 LEU B N 1
ATOM 4638 C CA . LEU B 1 52 ? 55.002 -58.621 5.417 1.00 40.88 49 LEU B CA 1
ATOM 4639 C C . LEU B 1 52 ? 55.340 -58.622 6.871 1.00 41.52 49 LEU B C 1
ATOM 4640 O O . LEU B 1 52 ? 56.422 -59.023 7.243 1.00 43.14 49 LEU B O 1
ATOM 4645 N N . ARG B 1 53 ? 54.496 -58.085 7.722 1.00 41.45 50 ARG B N 1
ATOM 4646 C CA . ARG B 1 53 ? 55.096 -57.785 8.997 1.00 40.22 50 ARG B CA 1
ATOM 4647 C C . ARG B 1 53 ? 54.259 -57.941 10.260 1.00 40.60 50 ARG B C 1
ATOM 4648 O O . ARG B 1 53 ? 53.094 -57.566 10.321 1.00 39.67 50 ARG B O 1
ATOM 4656 N N . PRO B 1 54 ? 54.830 -58.578 11.267 1.00 41.12 51 PRO B N 1
ATOM 4657 C CA . PRO B 1 54 ? 53.820 -58.919 12.386 1.00 38.55 51 PRO B CA 1
ATOM 4658 C C . PRO B 1 54 ? 53.368 -57.637 13.069 1.00 36.90 51 PRO B C 1
ATOM 4659 O O . PRO B 1 54 ? 54.187 -56.711 13.269 1.00 38.75 51 PRO B O 1
ATOM 4663 N N . ALA B 1 55 ? 52.078 -57.494 13.345 1.00 34.39 52 ALA B N 1
ATOM 4664 C CA . ALA B 1 55 ? 51.682 -56.351 14.139 1.00 34.99 52 ALA B CA 1
ATOM 4665 C C . ALA B 1 55 ? 50.329 -56.576 14.681 1.00 36.06 52 ALA B C 1
ATOM 4666 O O . ALA B 1 55 ? 49.608 -57.376 14.136 1.00 37.10 52 ALA B O 1
ATOM 4668 N N . ASP B 1 56 ? 49.945 -55.937 15.771 1.00 37.39 53 ASP B N 1
ATOM 4669 C CA . ASP B 1 56 ? 48.541 -56.166 16.184 1.00 38.49 53 ASP B CA 1
ATOM 4670 C C . ASP B 1 56 ? 47.911 -54.793 16.099 1.00 39.13 53 ASP B C 1
ATOM 4671 O O . ASP B 1 56 ? 48.583 -53.765 16.327 1.00 40.26 53 ASP B O 1
ATOM 4676 N N . ILE B 1 57 ? 46.630 -54.776 15.822 1.00 37.67 54 ILE B N 1
ATOM 4677 C CA . ILE B 1 57 ? 46.001 -53.604 15.430 1.00 38.28 54 ILE B CA 1
ATOM 4678 C C . ILE B 1 57 ? 44.882 -53.225 16.431 1.00 38.27 54 ILE B C 1
ATOM 4679 O O . ILE B 1 57 ? 44.044 -54.008 16.630 1.00 37.80 54 ILE B O 1
ATOM 4684 N N . GLY B 1 58 ? 44.803 -52.019 16.973 1.00 38.65 55 GLY B N 1
ATOM 4685 C CA . GLY B 1 58 ? 43.602 -51.618 17.737 1.00 38.96 55 GLY B CA 1
ATOM 4686 C C . GLY B 1 58 ? 42.643 -50.596 17.125 1.00 40.54 55 GLY B C 1
ATOM 4687 O O . GLY B 1 58 ? 43.014 -49.547 16.507 1.00 40.87 55 GLY B O 1
ATOM 4688 N N . ILE B 1 59 ? 41.369 -50.879 17.322 1.00 40.40 56 ILE B N 1
ATOM 4689 C CA . ILE B 1 59 ? 40.309 -50.090 16.674 1.00 39.64 56 ILE B CA 1
ATOM 4690 C C . ILE B 1 59 ? 39.408 -49.431 17.759 1.00 39.81 56 ILE B C 1
ATOM 4691 O O . ILE B 1 59 ? 39.019 -50.099 18.694 1.00 41.01 56 ILE B O 1
ATOM 4696 N N . VAL B 1 60 ? 39.107 -48.154 17.616 1.00 37.39 57 VAL B N 1
ATOM 4697 C CA . VAL B 1 60 ? 38.073 -47.608 18.338 1.00 37.99 57 VAL B CA 1
ATOM 4698 C C . VAL B 1 60 ? 37.036 -47.161 17.321 1.00 41.07 57 VAL B C 1
ATOM 4699 O O . VAL B 1 60 ? 37.349 -46.316 16.473 1.00 44.65 57 VAL B O 1
ATOM 4703 N N . GLY B 1 61 ? 35.793 -47.620 17.376 1.00 40.45 58 GLY B N 1
ATOM 4704 C CA . GLY B 1 61 ? 34.806 -46.898 16.597 1.00 39.48 58 GLY B CA 1
ATOM 4705 C C . GLY B 1 61 ? 35.163 -47.233 15.182 1.00 39.66 58 GLY B C 1
ATOM 4706 O O . GLY B 1 61 ? 35.383 -48.357 14.830 1.00 41.17 58 GLY B O 1
ATOM 4707 N N . ALA B 1 62 ? 35.303 -46.239 14.349 1.00 40.85 59 ALA B N 1
ATOM 4708 C CA . ALA B 1 62 ? 35.451 -46.534 12.923 1.00 39.78 59 ALA B CA 1
ATOM 4709 C C . ALA B 1 62 ? 36.955 -46.380 12.623 1.00 38.62 59 ALA B C 1
ATOM 4710 O O . ALA B 1 62 ? 37.375 -46.513 11.444 1.00 35.81 59 ALA B O 1
ATOM 4712 N N . LEU B 1 63 ? 37.724 -46.071 13.673 1.00 35.22 60 LEU B N 1
ATOM 4713 C CA . LEU B 1 63 ? 39.075 -45.633 13.493 1.00 36.90 60 LEU B CA 1
ATOM 4714 C C . LEU B 1 63 ? 40.137 -46.672 13.849 1.00 36.03 60 LEU B C 1
ATOM 4715 O O . LEU B 1 63 ? 40.102 -47.227 14.906 1.00 39.28 60 LEU B O 1
ATOM 4720 N N . ILE B 1 64 ? 41.117 -46.902 13.005 1.00 33.74 61 ILE B N 1
ATOM 4721 C CA . ILE B 1 64 ? 42.161 -47.721 13.386 1.00 31.27 61 ILE B CA 1
ATOM 4722 C C . ILE B 1 64 ? 42.940 -46.819 14.309 1.00 34.97 61 ILE B C 1
ATOM 4723 O O . ILE B 1 64 ? 43.513 -45.712 13.895 1.00 34.83 61 ILE B O 1
ATOM 4728 N N . ALA B 1 65 ? 43.040 -47.213 15.595 1.00 37.37 62 ALA B N 1
ATOM 4729 C CA . ALA B 1 65 ? 43.759 -46.267 16.478 1.00 36.31 62 ALA B CA 1
ATOM 4730 C C . ALA B 1 65 ? 45.169 -46.581 16.705 1.00 36.57 62 ALA B C 1
ATOM 4731 O O . ALA B 1 65 ? 45.854 -45.742 17.215 1.00 38.72 62 ALA B O 1
ATOM 4733 N N . SER B 1 66 ? 45.627 -47.790 16.444 1.00 36.64 63 SER B N 1
ATOM 4734 C CA . SER B 1 66 ? 46.945 -48.157 16.969 1.00 35.52 63 SER B CA 1
ATOM 4735 C C . SER B 1 66 ? 47.495 -49.312 16.156 1.00 35.90 63 SER B C 1
ATOM 4736 O O . SER B 1 66 ? 46.786 -50.333 16.023 1.00 37.68 63 SER B O 1
ATOM 4739 N N . VAL B 1 67 ? 48.692 -49.205 15.630 1.00 33.56 64 VAL B N 1
ATOM 4740 C CA . VAL B 1 67 ? 49.230 -50.349 14.927 1.00 37.03 64 VAL B CA 1
ATOM 4741 C C . VAL B 1 67 ? 50.515 -50.686 15.665 1.00 40.48 64 VAL B C 1
ATOM 4742 O O . VAL B 1 67 ? 51.480 -49.916 15.643 1.00 43.92 64 VAL B O 1
ATOM 4746 N N . HIS B 1 68 ? 50.550 -51.755 16.425 1.00 41.81 65 HIS B N 1
ATOM 4747 C CA . HIS B 1 68 ? 51.669 -51.892 17.308 1.00 40.89 65 HIS B CA 1
ATOM 4748 C C . HIS B 1 68 ? 52.146 -53.256 17.481 1.00 41.73 65 HIS B C 1
ATOM 4749 O O . HIS B 1 68 ? 51.555 -54.244 16.999 1.00 39.34 65 HIS B O 1
ATOM 4756 N N . GLU B 1 69 ? 53.184 -53.283 18.291 1.00 45.02 66 GLU B N 1
ATOM 4757 C CA . GLU B 1 69 ? 54.027 -54.450 18.372 1.00 50.01 66 GLU B CA 1
ATOM 4758 C C . GLU B 1 69 ? 53.161 -55.508 18.935 1.00 48.54 66 GLU B C 1
ATOM 4759 O O . GLU B 1 69 ? 52.341 -55.268 19.841 1.00 47.73 66 GLU B O 1
ATOM 4765 N N . PRO B 1 70 ? 53.302 -56.670 18.344 1.00 48.70 67 PRO B N 1
ATOM 4766 C CA . PRO B 1 70 ? 52.449 -57.816 18.566 1.00 47.78 67 PRO B CA 1
ATOM 4767 C C . PRO B 1 70 ? 52.445 -58.134 20.027 1.00 49.57 67 PRO B C 1
ATOM 4768 O O . PRO B 1 70 ? 53.497 -58.291 20.669 1.00 49.77 67 PRO B O 1
ATOM 4772 N N . ALA B 1 71 ? 51.230 -58.213 20.563 1.00 50.89 68 ALA B N 1
ATOM 4773 C CA . ALA B 1 71 ? 51.011 -58.808 21.847 1.00 50.78 68 ALA B CA 1
ATOM 4774 C C . ALA B 1 71 ? 51.252 -57.756 22.925 1.00 51.36 68 ALA B C 1
ATOM 4775 O O . ALA B 1 71 ? 51.237 -58.112 24.089 1.00 53.05 68 ALA B O 1
ATOM 4777 N N . SER B 1 72 ? 51.464 -56.495 22.588 1.00 50.11 69 SER B N 1
ATOM 4778 C CA . SER B 1 72 ? 51.871 -55.557 23.651 1.00 50.15 69 SER B CA 1
ATOM 4779 C C . SER B 1 72 ? 50.633 -54.965 24.309 1.00 50.25 69 SER B C 1
ATOM 4780 O O . SER B 1 72 ? 50.699 -54.240 25.293 1.00 49.09 69 SER B O 1
ATOM 4783 N N . ARG B 1 73 ? 49.479 -55.308 23.783 1.00 51.21 70 ARG B N 1
ATOM 4784 C CA . ARG B 1 73 ? 48.270 -54.704 24.265 1.00 51.98 70 ARG B CA 1
ATOM 4785 C C . ARG B 1 73 ? 47.236 -55.796 24.272 1.00 53.48 70 ARG B C 1
ATOM 4786 O O . ARG B 1 73 ? 47.082 -56.490 23.271 1.00 54.26 70 ARG B O 1
ATOM 4794 N N . ARG B 1 74 ? 46.557 -55.974 25.413 1.00 54.19 71 ARG B N 1
ATOM 4795 C CA . ARG B 1 74 ? 45.554 -57.020 25.559 1.00 54.73 71 ARG B CA 1
ATOM 4796 C C . ARG B 1 74 ? 44.295 -56.341 25.843 1.00 52.60 71 ARG B C 1
ATOM 4797 O O . ARG B 1 74 ? 43.360 -57.062 25.808 1.00 50.44 71 ARG B O 1
ATOM 4805 N N . ASP B 1 75 ? 44.295 -55.011 26.161 1.00 52.75 72 ASP B N 1
ATOM 4806 C CA . ASP B 1 75 ? 43.084 -54.092 26.349 1.00 53.94 72 ASP B CA 1
ATOM 4807 C C . ASP B 1 75 ? 42.009 -54.596 25.575 1.00 53.48 72 ASP B C 1
ATOM 4808 O O . ASP B 1 75 ? 41.866 -55.740 25.608 1.00 56.99 72 ASP B O 1
ATOM 4813 N N . ALA B 1 76 ? 41.215 -53.845 24.858 1.00 51.53 73 ALA B N 1
ATOM 4814 C CA . ALA B 1 76 ? 40.193 -54.623 24.091 1.00 50.31 73 ALA B CA 1
ATOM 4815 C C . ALA B 1 76 ? 38.781 -54.693 24.492 1.00 49.33 73 ALA B C 1
ATOM 4816 O O . ALA B 1 76 ? 38.207 -53.653 24.516 1.00 53.16 73 ALA B O 1
ATOM 4818 N N . ALA B 1 77 ? 38.120 -55.832 24.601 1.00 45.66 74 ALA B N 1
ATOM 4819 C CA . ALA B 1 77 ? 36.600 -55.753 24.529 1.00 45.65 74 ALA B CA 1
ATOM 4820 C C . ALA B 1 77 ? 35.938 -56.812 23.688 1.00 47.37 74 ALA B C 1
ATOM 4821 O O . ALA B 1 77 ? 35.090 -57.635 24.180 1.00 50.43 74 ALA B O 1
ATOM 4823 N N . GLN B 1 78 ? 36.275 -56.748 22.414 1.00 48.24 75 GLN B N 1
ATOM 4824 C CA . GLN B 1 78 ? 36.189 -57.867 21.510 1.00 48.75 75 GLN B CA 1
ATOM 4825 C C . GLN B 1 78 ? 37.630 -58.014 20.880 1.00 49.20 75 GLN B C 1
ATOM 4826 O O . GLN B 1 78 ? 38.215 -56.980 20.515 1.00 50.71 75 GLN B O 1
ATOM 4832 N N . VAL B 1 79 ? 38.212 -59.234 20.826 1.00 47.47 76 VAL B N 1
ATOM 4833 C CA . VAL B 1 79 ? 39.600 -59.483 20.405 1.00 44.48 76 VAL B CA 1
ATOM 4834 C C . VAL B 1 79 ? 39.498 -60.410 19.178 1.00 45.27 76 VAL B C 1
ATOM 4835 O O . VAL B 1 79 ? 39.437 -61.584 19.356 1.00 44.67 76 VAL B O 1
ATOM 4839 N N . ILE B 1 80 ? 39.495 -59.895 17.936 1.00 45.86 77 ILE B N 1
ATOM 4840 C CA . ILE B 1 80 ? 39.452 -60.711 16.711 1.00 44.22 77 ILE B CA 1
ATOM 4841 C C . ILE B 1 80 ? 40.770 -61.412 16.463 1.00 45.61 77 ILE B C 1
ATOM 4842 O O . ILE B 1 80 ? 41.864 -60.763 16.442 1.00 47.31 77 ILE B O 1
ATOM 4847 N N . ASP B 1 81 ? 40.688 -62.735 16.261 1.00 43.86 78 ASP B N 1
ATOM 4848 C CA . ASP B 1 81 ? 41.877 -63.489 16.010 1.00 43.06 78 ASP B CA 1
ATOM 4849 C C . ASP B 1 81 ? 42.402 -63.691 14.538 1.00 42.44 78 ASP B C 1
ATOM 4850 O O . ASP B 1 81 ? 41.676 -64.243 13.559 1.00 40.45 78 ASP B O 1
ATOM 4855 N N . ALA B 1 82 ? 43.694 -63.334 14.427 1.00 41.34 79 ALA B N 1
ATOM 4856 C CA . ALA B 1 82 ? 44.425 -63.337 13.144 1.00 40.20 79 ALA B CA 1
ATOM 4857 C C . ALA B 1 82 ? 45.678 -64.237 12.979 1.00 41.62 79 ALA B C 1
ATOM 4858 O O . ALA B 1 82 ? 46.379 -64.302 11.873 1.00 42.44 79 ALA B O 1
ATOM 4860 N N . GLY B 1 83 ? 45.944 -65.027 13.998 1.00 41.95 80 GLY B N 1
ATOM 4861 C CA . GLY B 1 83 ? 47.063 -65.989 13.940 1.00 39.22 80 GLY B CA 1
ATOM 4862 C C . GLY B 1 83 ? 47.095 -66.876 12.720 1.00 38.89 80 GLY B C 1
ATOM 4863 O O . GLY B 1 83 ? 46.060 -67.261 12.156 1.00 38.54 80 GLY B O 1
ATOM 4864 N N . GLY B 1 84 ? 48.318 -67.171 12.304 1.00 39.01 81 GLY B N 1
ATOM 4865 C CA . GLY B 1 84 ? 48.588 -67.956 11.104 1.00 38.59 81 GLY B CA 1
ATOM 4866 C C . GLY B 1 84 ? 47.924 -67.293 9.918 1.00 38.90 81 GLY B C 1
ATOM 4867 O O . GLY B 1 84 ? 47.409 -67.989 9.092 1.00 40.25 81 GLY B O 1
ATOM 4868 N N . ALA B 1 85 ? 47.885 -65.968 9.845 1.00 38.69 82 ALA B N 1
ATOM 4869 C CA . ALA B 1 85 ? 46.973 -65.290 8.947 1.00 38.24 82 ALA B CA 1
ATOM 4870 C C . ALA B 1 85 ? 47.513 -63.934 8.630 1.00 38.56 82 ALA B C 1
ATOM 4871 O O . ALA B 1 85 ? 48.196 -63.353 9.464 1.00 38.12 82 ALA B O 1
ATOM 4873 N N . TYR B 1 86 ? 47.131 -63.406 7.457 1.00 36.98 83 TYR B N 1
ATOM 4874 C CA . TYR B 1 86 ? 47.480 -62.072 7.122 1.00 36.34 83 TYR B CA 1
ATOM 4875 C C . TYR B 1 86 ? 46.398 -61.026 7.302 1.00 35.81 83 TYR B C 1
ATOM 4876 O O . TYR B 1 86 ? 45.260 -61.276 6.887 1.00 36.21 83 TYR B O 1
ATOM 4885 N N . VAL B 1 87 ? 46.793 -59.794 7.640 1.00 36.05 84 VAL B N 1
ATOM 4886 C CA . VAL B 1 87 ? 45.842 -58.655 7.772 1.00 37.11 84 VAL B CA 1
ATOM 4887 C C . VAL B 1 87 ? 45.987 -57.596 6.761 1.00 38.53 84 VAL B C 1
ATOM 4888 O O . VAL B 1 87 ? 47.111 -57.126 6.467 1.00 40.05 84 VAL B O 1
ATOM 4892 N N . SER B 1 88 ? 44.857 -57.174 6.195 1.00 38.65 85 SER B N 1
ATOM 4893 C CA . SER B 1 88 ? 44.983 -56.282 5.029 1.00 38.72 85 SER B CA 1
ATOM 4894 C C . SER B 1 88 ? 43.889 -55.161 4.954 1.00 38.39 85 SER B C 1
ATOM 4895 O O . SER B 1 88 ? 42.707 -55.378 5.346 1.00 38.12 85 SER B O 1
ATOM 4898 N N . PRO B 1 89 ? 44.200 -54.014 4.320 1.00 36.70 86 PRO B N 1
ATOM 4899 C CA . PRO B 1 89 ? 42.980 -53.104 4.295 1.00 37.52 86 PRO B CA 1
ATOM 4900 C C . PRO B 1 89 ? 41.864 -53.762 3.354 1.00 38.34 86 PRO B C 1
ATOM 4901 O O . PRO B 1 89 ? 42.229 -54.618 2.500 1.00 36.03 86 PRO B O 1
ATOM 4905 N N . GLY B 1 90 ? 40.558 -53.449 3.577 1.00 38.07 87 GLY B N 1
ATOM 4906 C CA . GLY B 1 90 ? 39.444 -53.896 2.687 1.00 36.11 87 GLY B CA 1
ATOM 4907 C C . GLY B 1 90 ? 39.878 -53.698 1.262 1.00 35.36 87 GLY B C 1
ATOM 4908 O O . GLY B 1 90 ? 40.526 -52.699 0.977 1.00 34.40 87 GLY B O 1
ATOM 4909 N N . LEU B 1 91 ? 39.565 -54.637 0.370 1.00 34.29 88 LEU B N 1
ATOM 4910 C CA . LEU B 1 91 ? 39.712 -54.427 -1.046 1.00 33.76 88 LEU B CA 1
ATOM 4911 C C . LEU B 1 91 ? 38.654 -53.374 -1.636 1.00 37.85 88 LEU B C 1
ATOM 4912 O O . LEU B 1 91 ? 37.580 -53.078 -0.910 1.00 39.72 88 LEU B O 1
ATOM 4917 N N . ILE B 1 92 ? 38.895 -52.879 -2.910 1.00 36.60 89 ILE B N 1
ATOM 4918 C CA . ILE B 1 92 ? 38.322 -51.646 -3.456 1.00 34.64 89 ILE B CA 1
ATOM 4919 C C . ILE B 1 92 ? 38.356 -51.786 -4.905 1.00 35.84 89 ILE B C 1
ATOM 4920 O O . ILE B 1 92 ? 39.389 -52.125 -5.349 1.00 37.08 89 ILE B O 1
ATOM 4925 N N . ASP B 1 93 ? 37.297 -51.422 -5.658 1.00 36.72 90 ASP B N 1
ATOM 4926 C CA . ASP B 1 93 ? 37.021 -51.941 -7.076 1.00 36.90 90 ASP B CA 1
ATOM 4927 C C . ASP B 1 93 ? 36.805 -50.630 -7.763 1.00 37.60 90 ASP B C 1
ATOM 4928 O O . ASP B 1 93 ? 35.862 -49.927 -7.496 1.00 35.57 90 ASP B O 1
ATOM 4933 N N . THR B 1 94 ? 37.745 -50.220 -8.569 1.00 39.40 91 THR B N 1
ATOM 4934 C CA . THR B 1 94 ? 37.642 -48.867 -8.953 1.00 41.77 91 THR B CA 1
ATOM 4935 C C . THR B 1 94 ? 36.792 -48.743 -10.198 1.00 44.30 91 THR B C 1
ATOM 4936 O O . THR B 1 94 ? 36.782 -47.668 -10.764 1.00 47.39 91 THR B O 1
ATOM 4940 N N . HIS B 1 95 ? 36.124 -49.791 -10.708 1.00 43.72 92 HIS B N 1
ATOM 4941 C CA . HIS B 1 95 ? 35.197 -49.574 -11.816 1.00 41.32 92 HIS B CA 1
ATOM 4942 C C . HIS B 1 95 ? 34.347 -50.764 -11.929 1.00 40.46 92 HIS B C 1
ATOM 4943 O O . HIS B 1 95 ? 34.875 -51.853 -12.220 1.00 41.97 92 HIS B O 1
ATOM 4958 N N . HIS B 1 97 ? 30.029 -52.798 -12.395 1.00 36.97 94 HIS B N 1
ATOM 4959 C CA . HIS B 1 97 ? 28.638 -52.759 -12.794 1.00 36.96 94 HIS B CA 1
ATOM 4960 C C . HIS B 1 97 ? 27.788 -53.855 -12.061 1.00 37.86 94 HIS B C 1
ATOM 4961 O O . HIS B 1 97 ? 27.657 -54.968 -12.581 1.00 38.31 94 HIS B O 1
ATOM 4968 N N . ILE B 1 98 ? 27.184 -53.551 -10.885 1.00 37.26 95 ILE B N 1
ATOM 4969 C CA . ILE B 1 98 ? 26.460 -54.585 -10.170 1.00 37.30 95 ILE B CA 1
ATOM 4970 C C . ILE B 1 98 ? 25.598 -55.341 -11.115 1.00 39.23 95 ILE B C 1
ATOM 4971 O O . ILE B 1 98 ? 25.545 -56.513 -11.057 1.00 40.90 95 ILE B O 1
ATOM 4976 N N . GLU B 1 99 ? 25.059 -54.654 -12.082 1.00 41.59 96 GLU B N 1
ATOM 4977 C CA . GLU B 1 99 ? 24.076 -55.120 -13.026 1.00 42.64 96 GLU B CA 1
ATOM 4978 C C . GLU B 1 99 ? 24.499 -56.268 -13.950 1.00 44.04 96 GLU B C 1
ATOM 4979 O O . GLU B 1 99 ? 23.614 -57.058 -14.418 1.00 42.97 96 GLU B O 1
ATOM 4985 N N . SER B 1 100 ? 25.780 -56.331 -14.326 1.00 44.20 97 SER B N 1
ATOM 4986 C CA . SER B 1 100 ? 26.172 -57.469 -15.184 1.00 46.06 97 SER B CA 1
ATOM 4987 C C . SER B 1 100 ? 26.132 -58.866 -14.478 1.00 45.89 97 SER B C 1
ATOM 4988 O O . SER B 1 100 ? 25.970 -59.874 -15.125 1.00 45.46 97 SER B O 1
ATOM 4991 N N . SER B 1 101 ? 26.356 -58.866 -13.167 1.00 46.06 98 SER B N 1
ATOM 4992 C CA . SER B 1 101 ? 25.984 -59.919 -12.210 1.00 48.08 98 SER B CA 1
ATOM 4993 C C . SER B 1 101 ? 24.505 -60.386 -12.022 1.00 49.69 98 SER B C 1
ATOM 4994 O O . SER B 1 101 ? 24.276 -61.349 -11.327 1.00 51.45 98 SER B O 1
ATOM 5005 N N . ILE B 1 103 ? 22.083 -59.395 -10.121 1.00 46.84 100 ILE B N 1
ATOM 5006 C CA . ILE B 1 103 ? 21.515 -59.324 -8.836 1.00 45.70 100 ILE B CA 1
ATOM 5007 C C . ILE B 1 103 ? 21.359 -57.861 -8.302 1.00 46.16 100 ILE B C 1
ATOM 5008 O O . ILE B 1 103 ? 21.689 -56.882 -9.022 1.00 46.37 100 ILE B O 1
ATOM 5013 N N . THR B 1 104 ? 20.807 -57.767 -7.088 1.00 44.30 101 THR B N 1
ATOM 5014 C CA . THR B 1 104 ? 20.268 -56.617 -6.447 1.00 45.89 101 THR B CA 1
ATOM 5015 C C . THR B 1 104 ? 21.532 -56.159 -5.793 1.00 46.15 101 THR B C 1
ATOM 5016 O O . THR B 1 104 ? 22.380 -56.956 -5.414 1.00 49.45 101 THR B O 1
ATOM 5020 N N . PRO B 1 105 ? 21.737 -54.890 -5.659 1.00 46.43 102 PRO B N 1
ATOM 5021 C CA . PRO B 1 105 ? 22.863 -54.447 -4.854 1.00 46.58 102 PRO B CA 1
ATOM 5022 C C . PRO B 1 105 ? 23.110 -55.114 -3.486 1.00 47.37 102 PRO B C 1
ATOM 5023 O O . PRO B 1 105 ? 24.256 -55.295 -3.130 1.00 48.33 102 PRO B O 1
ATOM 5027 N N . ALA B 1 106 ? 22.073 -55.493 -2.743 1.00 48.42 103 ALA B N 1
ATOM 5028 C CA . ALA B 1 106 ? 22.222 -56.223 -1.481 1.00 47.77 103 ALA B CA 1
ATOM 5029 C C . ALA B 1 106 ? 22.674 -57.674 -1.627 1.00 47.43 103 ALA B C 1
ATOM 5030 O O . ALA B 1 106 ? 23.315 -58.223 -0.690 1.00 48.03 103 ALA B O 1
ATOM 5032 N N . ALA B 1 107 ? 22.302 -58.326 -2.750 1.00 45.46 104 ALA B N 1
ATOM 5033 C CA . ALA B 1 107 ? 22.809 -59.680 -3.003 1.00 43.13 104 ALA B CA 1
ATOM 5034 C C . ALA B 1 107 ? 24.303 -59.456 -3.242 1.00 43.33 104 ALA B C 1
ATOM 5035 O O . ALA B 1 107 ? 25.101 -60.208 -2.703 1.00 44.88 104 ALA B O 1
ATOM 5037 N N . TYR B 1 108 ? 24.703 -58.371 -3.940 1.00 41.98 105 TYR B N 1
ATOM 5038 C CA . TYR B 1 108 ? 26.119 -58.318 -4.430 1.00 40.96 105 TYR B CA 1
ATOM 5039 C C . TYR B 1 108 ? 26.968 -58.008 -3.276 1.00 41.59 105 TYR B C 1
ATOM 5040 O O . TYR B 1 108 ? 28.042 -58.605 -3.132 1.00 40.18 105 TYR B O 1
ATOM 5049 N N . ALA B 1 109 ? 26.479 -57.062 -2.456 1.00 40.78 106 ALA B N 1
ATOM 5050 C CA . ALA B 1 109 ? 27.185 -56.761 -1.281 1.00 41.77 106 ALA B CA 1
ATOM 5051 C C . ALA B 1 109 ? 27.241 -57.988 -0.456 1.00 43.99 106 ALA B C 1
ATOM 5052 O O . ALA B 1 109 ? 28.239 -58.109 0.228 1.00 46.25 106 ALA B O 1
ATOM 5054 N N . ALA B 1 110 ? 26.245 -58.915 -0.478 1.00 43.45 107 ALA B N 1
ATOM 5055 C CA . ALA B 1 110 ? 26.497 -60.143 0.284 1.00 42.31 107 ALA B CA 1
ATOM 5056 C C . ALA B 1 110 ? 27.703 -60.908 -0.240 1.00 42.03 107 ALA B C 1
ATOM 5057 O O . ALA B 1 110 ? 28.507 -61.457 0.564 1.00 43.49 107 ALA B O 1
ATOM 5059 N N . ALA B 1 111 ? 27.785 -61.001 -1.559 1.00 38.87 108 ALA B N 1
ATOM 5060 C CA . ALA B 1 111 ? 28.806 -61.782 -2.193 1.00 37.78 108 ALA B CA 1
ATOM 5061 C C . ALA B 1 111 ? 30.283 -61.218 -2.046 1.00 39.19 108 ALA B C 1
ATOM 5062 O O . ALA B 1 111 ? 31.216 -61.994 -1.942 1.00 40.76 108 ALA B O 1
ATOM 5064 N N . VAL B 1 112 ? 30.523 -59.898 -2.119 1.00 39.62 109 VAL B N 1
ATOM 5065 C CA . VAL B 1 112 ? 31.879 -59.378 -2.051 1.00 37.34 109 VAL B CA 1
ATOM 5066 C C . VAL B 1 112 ? 32.194 -58.955 -0.657 1.00 37.82 109 VAL B C 1
ATOM 5067 O O . VAL B 1 112 ? 33.318 -59.100 -0.239 1.00 38.60 109 VAL B O 1
ATOM 5071 N N . VAL B 1 113 ? 31.242 -58.460 0.124 1.00 38.77 110 VAL B N 1
ATOM 5072 C CA . VAL B 1 113 ? 31.618 -58.141 1.519 1.00 39.21 110 VAL B CA 1
ATOM 5073 C C . VAL B 1 113 ? 32.208 -59.352 2.249 1.00 42.64 110 VAL B C 1
ATOM 5074 O O . VAL B 1 113 ? 32.974 -59.176 3.210 1.00 45.24 110 VAL B O 1
ATOM 5078 N N . ALA B 1 114 ? 31.921 -60.575 1.807 1.00 43.96 111 ALA B N 1
ATOM 5079 C CA . ALA B 1 114 ? 32.186 -61.736 2.671 1.00 44.52 111 ALA B CA 1
ATOM 5080 C C . ALA B 1 114 ? 33.542 -62.243 2.223 1.00 46.11 111 ALA B C 1
ATOM 5081 O O . ALA B 1 114 ? 34.154 -63.081 2.923 1.00 47.81 111 ALA B O 1
ATOM 5083 N N . ARG B 1 115 ? 33.942 -61.791 1.012 1.00 45.02 112 ARG B N 1
ATOM 5084 C CA . ARG B 1 115 ? 35.341 -61.794 0.507 1.00 44.43 112 ARG B CA 1
ATOM 5085 C C . ARG B 1 115 ? 36.296 -60.563 0.798 1.00 43.70 112 ARG B C 1
ATOM 5086 O O . ARG B 1 115 ? 37.427 -60.557 0.277 1.00 43.87 112 ARG B O 1
ATOM 5094 N N . GLY B 1 116 ? 35.880 -59.538 1.536 1.00 41.63 113 GLY B N 1
ATOM 5095 C CA . GLY B 1 116 ? 36.854 -58.496 1.956 1.00 42.14 113 GLY B CA 1
ATOM 5096 C C . GLY B 1 116 ? 36.929 -57.248 1.035 1.00 42.22 113 GLY B C 1
ATOM 5097 O O . GLY B 1 116 ? 37.943 -56.528 0.986 1.00 42.69 113 GLY B O 1
ATOM 5098 N N . VAL B 1 117 ? 35.852 -57.043 0.263 1.00 40.85 114 VAL B N 1
ATOM 5099 C CA . VAL B 1 117 ? 35.699 -55.953 -0.644 1.00 37.91 114 VAL B CA 1
ATOM 5100 C C . VAL B 1 117 ? 34.883 -55.009 0.121 1.00 39.56 114 VAL B C 1
ATOM 5101 O O . VAL B 1 117 ? 33.718 -55.308 0.336 1.00 41.84 114 VAL B O 1
ATOM 5105 N N . THR B 1 118 ? 35.461 -53.869 0.563 1.00 38.86 115 THR B N 1
ATOM 5106 C CA . THR B 1 118 ? 34.734 -52.974 1.476 1.00 34.64 115 THR B CA 1
ATOM 5107 C C . THR B 1 118 ? 34.384 -51.718 0.713 1.00 32.87 115 THR B C 1
ATOM 5108 O O . THR B 1 118 ? 33.671 -50.852 1.233 1.00 31.58 115 THR B O 1
ATOM 5112 N N . THR B 1 119 ? 34.815 -51.610 -0.522 1.00 32.44 116 THR B N 1
ATOM 5113 C CA . THR B 1 119 ? 34.387 -50.464 -1.352 1.00 34.67 116 THR B CA 1
ATOM 5114 C C . THR B 1 119 ? 34.448 -50.830 -2.868 1.00 34.90 116 THR B C 1
ATOM 5115 O O . THR B 1 119 ? 35.532 -51.134 -3.458 1.00 36.59 116 THR B O 1
ATOM 5119 N N . ILE B 1 120 ? 33.326 -50.692 -3.524 1.00 33.66 117 ILE B N 1
ATOM 5120 C CA . ILE B 1 120 ? 33.272 -50.691 -4.963 1.00 33.41 117 ILE B CA 1
ATOM 5121 C C . ILE B 1 120 ? 32.864 -49.283 -5.446 1.00 37.05 117 ILE B C 1
ATOM 5122 O O . ILE B 1 120 ? 32.261 -48.457 -4.695 1.00 39.62 117 ILE B O 1
ATOM 5127 N N . VAL B 1 121 ? 33.123 -49.050 -6.703 1.00 36.62 118 VAL B N 1
ATOM 5128 C CA . VAL B 1 121 ? 32.891 -47.822 -7.314 1.00 37.98 118 VAL B CA 1
ATOM 5129 C C . VAL B 1 121 ? 32.123 -48.248 -8.556 1.00 39.58 118 VAL B C 1
ATOM 5130 O O . VAL B 1 121 ? 32.652 -48.777 -9.555 1.00 36.82 118 VAL B O 1
ATOM 5134 N N . TRP B 1 122 ? 30.820 -47.936 -8.500 1.00 41.75 119 TRP B N 1
ATOM 5135 C CA . TRP B 1 122 ? 29.823 -48.447 -9.446 1.00 39.68 119 TRP B CA 1
ATOM 5136 C C . TRP B 1 122 ? 29.361 -47.399 -10.472 1.00 41.39 119 TRP B C 1
ATOM 5137 O O . TRP B 1 122 ? 28.673 -46.417 -10.091 1.00 42.36 119 TRP B O 1
ATOM 5148 N N . ASP B 1 123 ? 29.741 -47.558 -11.744 1.00 40.46 120 ASP B N 1
ATOM 5149 C CA . ASP B 1 123 ? 29.019 -46.930 -12.837 1.00 40.78 120 ASP B CA 1
ATOM 5150 C C . ASP B 1 123 ? 27.631 -47.691 -13.161 1.00 42.35 120 ASP B C 1
ATOM 5151 O O . ASP B 1 123 ? 27.640 -48.795 -13.673 1.00 42.72 120 ASP B O 1
ATOM 5156 N N . PRO B 1 124 ? 26.472 -47.160 -12.765 1.00 42.80 121 PRO B N 1
ATOM 5157 C CA . PRO B 1 124 ? 25.236 -47.831 -12.926 1.00 42.91 121 PRO B CA 1
ATOM 5158 C C . PRO B 1 124 ? 24.630 -47.424 -14.206 1.00 43.82 121 PRO B C 1
ATOM 5159 O O . PRO B 1 124 ? 23.436 -47.229 -14.306 1.00 42.61 121 PRO B O 1
ATOM 5163 N N . HIS B 1 125 ? 25.430 -47.241 -15.237 1.00 45.81 122 HIS B N 1
ATOM 5164 C CA . HIS B 1 125 ? 24.788 -46.734 -16.415 1.00 44.53 122 HIS B CA 1
ATOM 5165 C C . HIS B 1 125 ? 23.756 -47.697 -16.919 1.00 44.91 122 HIS B C 1
ATOM 5166 O O . HIS B 1 125 ? 23.000 -47.352 -17.740 1.00 46.36 122 HIS B O 1
ATOM 5173 N N . GLU B 1 126 ? 23.737 -48.934 -16.468 1.00 45.53 123 GLU B N 1
ATOM 5174 C CA . GLU B 1 126 ? 22.915 -49.925 -17.120 1.00 45.60 123 GLU B CA 1
ATOM 5175 C C . GLU B 1 126 ? 21.477 -49.582 -16.679 1.00 45.80 123 GLU B C 1
ATOM 5176 O O . GLU B 1 126 ? 20.664 -49.216 -17.505 1.00 46.95 123 GLU B O 1
ATOM 5182 N N . PHE B 1 127 ? 21.149 -49.644 -15.405 1.00 45.60 124 PHE B N 1
ATOM 5183 C CA . PHE B 1 127 ? 19.906 -49.064 -14.994 1.00 46.90 124 PHE B CA 1
ATOM 5184 C C . PHE B 1 127 ? 19.711 -47.685 -15.575 1.00 48.77 124 PHE B C 1
ATOM 5185 O O . PHE B 1 127 ? 18.569 -47.191 -15.669 1.00 49.91 124 PHE B O 1
ATOM 5193 N N . GLY B 1 128 ? 20.839 -47.043 -15.945 1.00 48.69 125 GLY B N 1
ATOM 5194 C CA . GLY B 1 128 ? 20.882 -45.665 -16.328 1.00 45.42 125 GLY B CA 1
ATOM 5195 C C . GLY B 1 128 ? 20.214 -45.527 -17.632 1.00 45.54 125 GLY B C 1
ATOM 5196 O O . GLY B 1 128 ? 19.358 -44.631 -17.786 1.00 47.41 125 GLY B O 1
ATOM 5197 N N . ASN B 1 129 ? 20.529 -46.425 -18.557 1.00 43.46 126 ASN B N 1
ATOM 5198 C CA . ASN B 1 129 ? 19.920 -46.346 -19.861 1.00 42.77 126 ASN B CA 1
ATOM 5199 C C . ASN B 1 129 ? 18.492 -46.959 -19.710 1.00 43.92 126 ASN B C 1
ATOM 5200 O O . ASN B 1 129 ? 17.550 -46.669 -20.475 1.00 44.08 126 ASN B O 1
ATOM 5205 N N . VAL B 1 130 ? 18.264 -47.824 -18.763 1.00 44.20 127 VAL B N 1
ATOM 5206 C CA . VAL B 1 130 ? 16.850 -48.361 -18.802 1.00 44.80 127 VAL B CA 1
ATOM 5207 C C . VAL B 1 130 ? 15.818 -47.395 -18.151 1.00 44.79 127 VAL B C 1
ATOM 5208 O O . VAL B 1 130 ? 14.868 -47.133 -18.737 1.00 46.27 127 VAL B O 1
ATOM 5212 N N . HIS B 1 131 ? 16.119 -46.702 -17.100 1.00 43.73 128 HIS B N 1
ATOM 5213 C CA . HIS B 1 131 ? 15.205 -45.777 -16.511 1.00 44.40 128 HIS B CA 1
ATOM 5214 C C . HIS B 1 131 ? 15.628 -44.255 -16.279 1.00 45.49 128 HIS B C 1
ATOM 5215 O O . HIS B 1 131 ? 15.053 -43.571 -15.394 1.00 46.65 128 HIS B O 1
ATOM 5222 N N . GLY B 1 132 ? 16.659 -43.750 -16.967 1.00 45.31 129 GLY B N 1
ATOM 5223 C CA . GLY B 1 132 ? 17.392 -42.554 -16.549 1.00 43.29 129 GLY B CA 1
ATOM 5224 C C . GLY B 1 132 ? 17.432 -42.164 -15.079 1.00 44.29 129 GLY B C 1
ATOM 5225 O O . GLY B 1 132 ? 17.654 -43.002 -14.139 1.00 45.59 129 GLY B O 1
ATOM 5226 N N . VAL B 1 133 ? 17.250 -40.875 -14.833 1.00 43.79 130 VAL B N 1
ATOM 5227 C CA . VAL B 1 133 ? 17.612 -40.351 -13.543 1.00 43.04 130 VAL B CA 1
ATOM 5228 C C . VAL B 1 133 ? 17.054 -41.267 -12.511 1.00 46.62 130 VAL B C 1
ATOM 5229 O O . VAL B 1 133 ? 17.717 -41.481 -11.428 1.00 48.40 130 VAL B O 1
ATOM 5233 N N . ASP B 1 134 ? 15.870 -41.844 -12.829 1.00 46.63 131 ASP B N 1
ATOM 5234 C CA . ASP B 1 134 ? 15.235 -42.726 -11.870 1.00 47.61 131 ASP B CA 1
ATOM 5235 C C . ASP B 1 134 ? 16.125 -43.913 -11.499 1.00 48.95 131 ASP B C 1
ATOM 5236 O O . ASP B 1 134 ? 16.175 -44.240 -10.283 1.00 49.02 131 ASP B O 1
ATOM 5241 N N . GLY B 1 135 ? 16.822 -44.521 -12.505 1.00 48.06 132 GLY B N 1
ATOM 5242 C CA . GLY B 1 135 ? 17.660 -45.717 -12.294 1.00 47.45 132 GLY B CA 1
ATOM 5243 C C . GLY B 1 135 ? 18.929 -45.403 -11.507 1.00 47.12 132 GLY B C 1
ATOM 5244 O O . GLY B 1 135 ? 19.344 -46.136 -10.535 1.00 46.89 132 GLY B O 1
ATOM 5245 N N . VAL B 1 136 ? 19.562 -44.284 -11.880 1.00 46.20 133 VAL B N 1
ATOM 5246 C CA . VAL B 1 136 ? 20.585 -43.751 -10.958 1.00 43.07 133 VAL B CA 1
ATOM 5247 C C . VAL B 1 136 ? 19.894 -43.481 -9.594 1.00 41.03 133 VAL B C 1
ATOM 5248 O O . VAL B 1 136 ? 20.382 -43.871 -8.604 1.00 40.38 133 VAL B O 1
ATOM 5252 N N . ARG B 1 137 ? 18.772 -42.802 -9.567 1.00 40.71 134 ARG B N 1
ATOM 5253 C CA . ARG B 1 137 ? 18.149 -42.505 -8.267 1.00 44.28 134 ARG B CA 1
ATOM 5254 C C . ARG B 1 137 ? 18.034 -43.752 -7.350 1.00 43.24 134 ARG B C 1
ATOM 5255 O O . ARG B 1 137 ? 18.514 -43.782 -6.228 1.00 42.94 134 ARG B O 1
ATOM 5263 N N . TRP B 1 138 ? 17.437 -44.809 -7.868 1.00 43.46 135 TRP B N 1
ATOM 5264 C CA . TRP B 1 138 ? 17.471 -46.187 -7.255 1.00 44.93 135 TRP B CA 1
ATOM 5265 C C . TRP B 1 138 ? 18.838 -46.813 -6.655 1.00 45.43 135 TRP B C 1
ATOM 5266 O O . TRP B 1 138 ? 18.935 -47.179 -5.397 1.00 43.19 135 TRP B O 1
ATOM 5277 N N . ALA B 1 139 ? 19.827 -46.962 -7.595 1.00 44.65 136 ALA B N 1
ATOM 5278 C CA . ALA B 1 139 ? 21.234 -47.133 -7.250 1.00 45.27 136 ALA B CA 1
ATOM 5279 C C . ALA B 1 139 ? 21.549 -46.498 -5.934 1.00 45.74 136 ALA B C 1
ATOM 5280 O O . ALA B 1 139 ? 21.832 -47.203 -5.006 1.00 47.34 136 ALA B O 1
ATOM 5282 N N . ALA B 1 140 ? 21.462 -45.186 -5.833 1.00 46.85 137 ALA B N 1
ATOM 5283 C CA . ALA B 1 140 ? 21.617 -44.502 -4.556 1.00 48.11 137 ALA B CA 1
ATOM 5284 C C . ALA B 1 140 ? 20.613 -44.902 -3.401 1.00 50.18 137 ALA B C 1
ATOM 5285 O O . ALA B 1 140 ? 21.046 -45.200 -2.262 1.00 51.76 137 ALA B O 1
ATOM 5287 N N . LYS B 1 141 ? 19.296 -44.886 -3.607 1.00 51.90 138 LYS B N 1
ATOM 5288 C CA . LYS B 1 141 ? 18.470 -45.425 -2.497 1.00 53.48 138 LYS B CA 1
ATOM 5289 C C . LYS B 1 141 ? 18.981 -46.816 -2.067 1.00 51.41 138 LYS B C 1
ATOM 5290 O O . LYS B 1 141 ? 18.971 -47.139 -0.860 1.00 52.35 138 LYS B O 1
ATOM 5296 N N . ALA B 1 142 ? 19.412 -47.643 -3.002 1.00 48.26 139 ALA B N 1
ATOM 5297 C CA . ALA B 1 142 ? 19.833 -48.936 -2.501 1.00 47.69 139 ALA B CA 1
ATOM 5298 C C . ALA B 1 142 ? 21.204 -49.050 -1.827 1.00 48.69 139 ALA B C 1
ATOM 5299 O O . ALA B 1 142 ? 21.274 -49.778 -0.861 1.00 49.99 139 ALA B O 1
ATOM 5301 N N . ILE B 1 143 ? 22.278 -48.391 -2.284 1.00 47.61 140 ILE B N 1
ATOM 5302 C CA . ILE B 1 143 ? 23.548 -48.591 -1.595 1.00 48.42 140 ILE B CA 1
ATOM 5303 C C . ILE B 1 143 ? 23.460 -47.937 -0.225 1.00 50.89 140 ILE B C 1
ATOM 5304 O O . ILE B 1 143 ? 24.214 -48.270 0.667 1.00 51.80 140 ILE B O 1
ATOM 5309 N N . GLU B 1 144 ? 22.541 -46.999 -0.034 1.00 52.33 141 GLU B N 1
ATOM 5310 C CA . GLU B 1 144 ? 22.453 -46.330 1.247 1.00 53.78 141 GLU B CA 1
ATOM 5311 C C . GLU B 1 144 ? 22.817 -47.081 2.545 1.00 53.92 141 GLU B C 1
ATOM 5312 O O . GLU B 1 144 ? 23.503 -46.535 3.397 1.00 53.61 141 GLU B O 1
ATOM 5318 N N . ASN B 1 145 ? 22.334 -48.296 2.784 1.00 53.68 142 ASN B N 1
ATOM 5319 C CA . ASN B 1 145 ? 22.655 -48.797 4.114 1.00 52.84 142 ASN B CA 1
ATOM 5320 C C . ASN B 1 145 ? 23.473 -50.020 4.182 1.00 50.75 142 ASN B C 1
ATOM 5321 O O . ASN B 1 145 ? 23.572 -50.659 5.248 1.00 49.35 142 ASN B O 1
ATOM 5326 N N . LEU B 1 146 ? 24.082 -50.316 3.053 1.00 48.66 143 LEU B N 1
ATOM 5327 C CA . LEU B 1 146 ? 24.753 -51.569 2.884 1.00 47.74 143 LEU B CA 1
ATOM 5328 C C . LEU B 1 146 ? 25.933 -51.493 3.713 1.00 48.56 143 LEU B C 1
ATOM 5329 O O . LEU B 1 146 ? 26.359 -50.416 4.093 1.00 47.20 143 LEU B O 1
ATOM 5334 N N . PRO B 1 147 ? 26.463 -52.657 4.060 1.00 49.75 144 PRO B N 1
ATOM 5335 C CA . PRO B 1 147 ? 27.836 -52.754 4.600 1.00 48.34 144 PRO B CA 1
ATOM 5336 C C . PRO B 1 147 ? 28.885 -52.457 3.554 1.00 46.96 144 PRO B C 1
ATOM 5337 O O . PRO B 1 147 ? 30.047 -52.500 3.840 1.00 47.69 144 PRO B O 1
ATOM 5341 N N . LEU B 1 148 ? 28.511 -52.250 2.319 1.00 45.36 145 LEU B N 1
ATOM 5342 C CA . LEU B 1 148 ? 29.555 -52.146 1.344 1.00 43.75 145 LEU B CA 1
ATOM 5343 C C . LEU B 1 148 ? 29.516 -50.577 1.151 1.00 45.39 145 LEU B C 1
ATOM 5344 O O . LEU B 1 148 ? 28.432 -49.973 1.199 1.00 48.48 145 LEU B O 1
ATOM 5349 N N . ARG B 1 149 ? 30.645 -49.878 1.033 1.00 43.24 146 ARG B N 1
ATOM 5350 C CA . ARG B 1 149 ? 30.577 -48.516 0.526 1.00 40.51 146 ARG B CA 1
ATOM 5351 C C . ARG B 1 149 ? 30.545 -48.690 -0.965 1.00 41.42 146 ARG B C 1
ATOM 5352 O O . ARG B 1 149 ? 31.301 -49.547 -1.468 1.00 42.88 146 ARG B O 1
ATOM 5360 N N . ALA B 1 150 ? 29.669 -47.949 -1.654 1.00 41.20 147 ALA B N 1
ATOM 5361 C CA . ALA B 1 150 ? 29.638 -47.835 -3.140 1.00 42.34 147 ALA B CA 1
ATOM 5362 C C . ALA B 1 150 ? 29.825 -46.346 -3.514 1.00 43.60 147 ALA B C 1
ATOM 5363 O O . ALA B 1 150 ? 29.341 -45.438 -2.929 1.00 44.41 147 ALA B O 1
ATOM 5365 N N . ILE B 1 151 ? 30.573 -46.030 -4.488 1.00 44.89 148 ILE B N 1
ATOM 5366 C CA . ILE B 1 151 ? 30.731 -44.638 -4.638 1.00 44.25 148 ILE B CA 1
ATOM 5367 C C . ILE B 1 151 ? 30.212 -44.632 -6.038 1.00 46.10 148 ILE B C 1
ATOM 5368 O O . ILE B 1 151 ? 30.743 -45.318 -6.967 1.00 45.29 148 ILE B O 1
ATOM 5373 N N . LEU B 1 152 ? 29.111 -43.915 -6.167 1.00 47.01 149 LEU B N 1
ATOM 5374 C CA . LEU B 1 152 ? 28.407 -43.935 -7.443 1.00 48.11 149 LEU B CA 1
ATOM 5375 C C . LEU B 1 152 ? 29.104 -43.058 -8.439 1.00 46.23 149 LEU B C 1
ATOM 5376 O O . LEU B 1 152 ? 29.459 -41.968 -8.113 1.00 46.91 149 LEU B O 1
ATOM 5381 N N . LEU B 1 153 ? 29.224 -43.503 -9.649 1.00 45.84 150 LEU B N 1
ATOM 5382 C CA . LEU B 1 153 ? 29.524 -42.617 -10.739 1.00 46.61 150 LEU B CA 1
ATOM 5383 C C . LEU B 1 153 ? 28.360 -42.319 -11.726 1.00 47.45 150 LEU B C 1
ATOM 5384 O O . LEU B 1 153 ? 27.803 -43.213 -12.357 1.00 49.14 150 LEU B O 1
ATOM 5389 N N . ALA B 1 154 ? 28.088 -41.056 -11.942 1.00 46.94 151 ALA B N 1
ATOM 5390 C CA . ALA B 1 154 ? 27.340 -40.614 -13.108 1.00 46.43 151 ALA B CA 1
ATOM 5391 C C . ALA B 1 154 ? 27.614 -41.217 -14.534 1.00 45.47 151 ALA B C 1
ATOM 5392 O O . ALA B 1 154 ? 28.664 -40.956 -15.181 1.00 43.77 151 ALA B O 1
ATOM 5394 N N . PRO B 1 155 ? 26.633 -42.035 -15.027 1.00 46.99 152 PRO B N 1
ATOM 5395 C CA . PRO B 1 155 ? 26.638 -42.618 -16.425 1.00 48.63 152 PRO B CA 1
ATOM 5396 C C . PRO B 1 155 ? 26.917 -41.578 -17.450 1.00 49.61 152 PRO B C 1
ATOM 5397 O O . PRO B 1 155 ? 26.119 -40.698 -17.705 1.00 49.31 152 PRO B O 1
ATOM 5401 N N . SER B 1 156 ? 28.074 -41.634 -18.028 1.00 51.91 153 SER B N 1
ATOM 5402 C CA . SER B 1 156 ? 28.399 -40.496 -18.884 1.00 52.36 153 SER B CA 1
ATOM 5403 C C . SER B 1 156 ? 27.613 -40.471 -20.202 1.00 52.43 153 SER B C 1
ATOM 5404 O O . SER B 1 156 ? 27.428 -39.405 -20.769 1.00 53.04 153 SER B O 1
ATOM 5407 N N . CYS B 1 157 ? 27.187 -41.617 -20.704 1.00 51.51 154 CYS B N 1
ATOM 5408 C CA . CYS B 1 157 ? 26.683 -41.631 -22.086 1.00 53.15 154 CYS B CA 1
ATOM 5409 C C . CYS B 1 157 ? 25.459 -42.532 -22.270 1.00 53.25 154 CYS B C 1
ATOM 5410 O O . CYS B 1 157 ? 25.571 -43.647 -22.692 1.00 53.14 154 CYS B O 1
ATOM 5413 N N . VAL B 1 158 ? 24.298 -42.047 -21.904 1.00 54.56 155 VAL B N 1
ATOM 5414 C CA . VAL B 1 158 ? 23.063 -42.749 -22.213 1.00 55.75 155 VAL B CA 1
ATOM 5415 C C . VAL B 1 158 ? 22.266 -41.808 -23.082 1.00 55.85 155 VAL B C 1
ATOM 5416 O O . VAL B 1 158 ? 21.917 -40.689 -22.633 1.00 56.27 155 VAL B O 1
ATOM 5420 N N . PRO B 1 159 ? 22.133 -42.169 -24.355 1.00 55.29 156 PRO B N 1
ATOM 5421 C CA . PRO B 1 159 ? 22.557 -43.459 -24.769 1.00 57.86 156 PRO B CA 1
ATOM 5422 C C . PRO B 1 159 ? 23.960 -43.132 -25.406 1.00 58.12 156 PRO B C 1
ATOM 5423 O O . PRO B 1 159 ? 24.382 -41.991 -25.240 1.00 57.23 156 PRO B O 1
ATOM 5427 N N . SER B 1 160 ? 24.601 -44.099 -26.091 1.00 58.88 157 SER B N 1
ATOM 5428 C CA . SER B 1 160 ? 26.059 -44.095 -26.249 1.00 61.27 157 SER B CA 1
ATOM 5429 C C . SER B 1 160 ? 26.461 -43.605 -27.690 1.00 63.17 157 SER B C 1
ATOM 5430 O O . SER B 1 160 ? 27.390 -42.776 -27.907 1.00 64.33 157 SER B O 1
ATOM 5433 N N . ALA B 1 161 ? 25.737 -44.037 -28.685 1.00 64.53 158 ALA B N 1
ATOM 5434 C CA . ALA B 1 161 ? 25.725 -43.161 -29.868 1.00 67.03 158 ALA B CA 1
ATOM 5435 C C . ALA B 1 161 ? 24.318 -42.570 -30.055 1.00 67.56 158 ALA B C 1
ATOM 5436 O O . ALA B 1 161 ? 23.484 -43.177 -30.812 1.00 69.59 158 ALA B O 1
ATOM 5438 N N . PRO B 1 162 ? 24.017 -41.413 -29.363 1.00 66.82 159 PRO B N 1
ATOM 5439 C CA . PRO B 1 162 ? 22.677 -40.739 -29.672 1.00 65.00 159 PRO B CA 1
ATOM 5440 C C . PRO B 1 162 ? 22.275 -40.714 -31.223 1.00 64.47 159 PRO B C 1
ATOM 5441 O O . PRO B 1 162 ? 23.174 -40.587 -32.124 1.00 65.31 159 PRO B O 1
ATOM 5445 N N . GLY B 1 163 ? 20.985 -40.932 -31.537 1.00 63.13 160 GLY B N 1
ATOM 5446 C CA . GLY B 1 163 ? 20.515 -40.875 -32.959 1.00 63.12 160 GLY B CA 1
ATOM 5447 C C . GLY B 1 163 ? 21.041 -41.989 -33.867 1.00 62.43 160 GLY B C 1
ATOM 5448 O O . GLY B 1 163 ? 20.395 -42.396 -34.862 1.00 63.68 160 GLY B O 1
ATOM 5449 N N . LEU B 1 164 ? 22.199 -42.554 -33.523 1.00 60.48 161 LEU B N 1
ATOM 5450 C CA . LEU B 1 164 ? 22.373 -44.005 -33.866 1.00 56.22 161 LEU B CA 1
ATOM 5451 C C . LEU B 1 164 ? 21.451 -45.130 -33.193 1.00 55.47 161 LEU B C 1
ATOM 5452 O O . LEU B 1 164 ? 21.225 -46.184 -33.829 1.00 52.94 161 LEU B O 1
ATOM 5457 N N . GLU B 1 165 ? 20.899 -44.909 -31.977 1.00 54.12 162 GLU B N 1
ATOM 5458 C CA . GLU B 1 165 ? 20.085 -45.976 -31.332 1.00 53.92 162 GLU B CA 1
ATOM 5459 C C . GLU B 1 165 ? 19.059 -45.456 -30.348 1.00 52.18 162 GLU B C 1
ATOM 5460 O O . GLU B 1 165 ? 19.019 -44.294 -30.168 1.00 51.91 162 GLU B O 1
ATOM 5466 N N . ARG B 1 166 ? 18.256 -46.303 -29.696 1.00 50.80 163 ARG B N 1
ATOM 5467 C CA . ARG B 1 166 ? 17.492 -45.769 -28.546 1.00 50.98 163 ARG B CA 1
ATOM 5468 C C . ARG B 1 166 ? 17.365 -46.553 -27.279 1.00 48.20 163 ARG B C 1
ATOM 5469 O O . ARG B 1 166 ? 16.655 -47.540 -27.222 1.00 48.96 163 ARG B O 1
ATOM 5477 N N . GLY B 1 167 ? 17.964 -46.053 -26.232 1.00 45.19 164 GLY B N 1
ATOM 5478 C CA . GLY B 1 167 ? 17.737 -46.598 -24.885 1.00 43.88 164 GLY B CA 1
ATOM 5479 C C . GLY B 1 167 ? 16.404 -46.123 -24.289 1.00 44.45 164 GLY B C 1
ATOM 5480 O O . GLY B 1 167 ? 15.430 -45.837 -25.065 1.00 43.73 164 GLY B O 1
ATOM 5481 N N . GLY B 1 168 ? 16.317 -46.143 -22.934 1.00 43.93 165 GLY B N 1
ATOM 5482 C CA . GLY B 1 168 ? 15.114 -45.647 -22.158 1.00 41.88 165 GLY B CA 1
ATOM 5483 C C . GLY B 1 168 ? 15.463 -44.271 -21.643 1.00 41.33 165 GLY B C 1
ATOM 5484 O O . GLY B 1 168 ? 14.706 -43.633 -20.946 1.00 42.57 165 GLY B O 1
ATOM 5485 N N . ALA B 1 169 ? 16.647 -43.761 -21.962 1.00 41.73 166 ALA B N 1
ATOM 5486 C CA . ALA B 1 169 ? 16.954 -42.367 -21.567 1.00 42.12 166 ALA B CA 1
ATOM 5487 C C . ALA B 1 169 ? 17.965 -41.662 -22.517 1.00 42.83 166 ALA B C 1
ATOM 5488 O O . ALA B 1 169 ? 18.420 -42.266 -23.518 1.00 42.62 166 ALA B O 1
ATOM 5490 N N . ASP B 1 170 ? 18.197 -40.378 -22.255 1.00 45.60 167 ASP B N 1
ATOM 5491 C CA . ASP B 1 170 ? 19.034 -39.524 -23.096 1.00 49.41 167 ASP B CA 1
ATOM 5492 C C . ASP B 1 170 ? 19.601 -38.477 -22.115 1.00 51.06 167 ASP B C 1
ATOM 5493 O O . ASP B 1 170 ? 18.830 -37.712 -21.544 1.00 51.61 167 ASP B O 1
ATOM 5498 N N . PHE B 1 171 ? 20.946 -38.483 -21.916 1.00 51.60 168 PHE B N 1
ATOM 5499 C CA . PHE B 1 171 ? 21.619 -37.713 -20.859 1.00 51.11 168 PHE B CA 1
ATOM 5500 C C . PHE B 1 171 ? 22.431 -36.550 -21.508 1.00 51.01 168 PHE B C 1
ATOM 5501 O O . PHE B 1 171 ? 23.292 -36.796 -22.358 1.00 50.21 168 PHE B O 1
ATOM 5509 N N . ASP B 1 172 ? 22.106 -35.286 -21.196 1.00 51.50 169 ASP B N 1
ATOM 5510 C CA . ASP B 1 172 ? 22.789 -34.090 -21.917 1.00 52.59 169 ASP B CA 1
ATOM 5511 C C . ASP B 1 172 ? 23.611 -33.447 -20.851 1.00 51.87 169 ASP B C 1
ATOM 5512 O O . ASP B 1 172 ? 23.379 -33.737 -19.665 1.00 52.62 169 ASP B O 1
ATOM 5517 N N . ALA B 1 173 ? 24.540 -32.585 -21.224 1.00 51.20 170 ALA B N 1
ATOM 5518 C CA . ALA B 1 173 ? 25.304 -31.892 -20.162 1.00 50.76 170 ALA B CA 1
ATOM 5519 C C . ALA B 1 173 ? 24.528 -31.375 -18.929 1.00 50.69 170 ALA B C 1
ATOM 5520 O O . ALA B 1 173 ? 25.133 -31.302 -17.857 1.00 50.09 170 ALA B O 1
ATOM 5522 N N . ALA B 1 174 ? 23.217 -31.066 -19.051 1.00 51.62 171 ALA B N 1
ATOM 5523 C CA . ALA B 1 174 ? 22.502 -30.399 -17.929 1.00 53.71 171 ALA B CA 1
ATOM 5524 C C . ALA B 1 174 ? 22.043 -31.432 -16.861 1.00 54.81 171 ALA B C 1
ATOM 5525 O O . ALA B 1 174 ? 21.975 -31.175 -15.590 1.00 54.42 171 ALA B O 1
ATOM 5527 N N . ILE B 1 175 ? 21.780 -32.632 -17.402 1.00 54.85 172 ILE B N 1
ATOM 5528 C CA . ILE B 1 175 ? 21.506 -33.825 -16.587 1.00 55.53 172 ILE B CA 1
ATOM 5529 C C . ILE B 1 175 ? 22.758 -34.208 -15.814 1.00 54.50 172 ILE B C 1
ATOM 5530 O O . ILE B 1 175 ? 22.717 -34.142 -14.536 1.00 55.69 172 ILE B O 1
ATOM 5535 N N . LEU B 1 176 ? 23.846 -34.562 -16.541 1.00 52.38 173 LEU B N 1
ATOM 5536 C CA . LEU B 1 176 ? 25.178 -34.829 -15.859 1.00 52.08 173 LEU B CA 1
ATOM 5537 C C . LEU B 1 176 ? 25.447 -33.924 -14.672 1.00 51.58 173 LEU B C 1
ATOM 5538 O O . LEU B 1 176 ? 25.689 -34.380 -13.536 1.00 51.23 173 LEU B O 1
ATOM 5543 N N . ALA B 1 177 ? 25.273 -32.639 -14.963 1.00 50.57 174 ALA B N 1
ATOM 5544 C CA . ALA B 1 177 ? 25.732 -31.629 -14.138 1.00 51.80 174 ALA B CA 1
ATOM 5545 C C . ALA B 1 177 ? 24.967 -31.713 -12.848 1.00 53.34 174 ALA B C 1
ATOM 5546 O O . ALA B 1 177 ? 25.510 -31.532 -11.763 1.00 54.29 174 ALA B O 1
ATOM 5548 N N . ASP B 1 178 ? 23.712 -32.090 -12.980 1.00 56.43 175 ASP B N 1
ATOM 5549 C CA . ASP B 1 178 ? 22.819 -32.370 -11.832 1.00 58.50 175 ASP B CA 1
ATOM 5550 C C . ASP B 1 178 ? 23.215 -33.578 -10.959 1.00 56.10 175 ASP B C 1
ATOM 5551 O O . ASP B 1 178 ? 23.502 -33.496 -9.770 1.00 54.66 175 ASP B O 1
ATOM 5556 N N . LEU B 1 179 ? 23.201 -34.726 -11.576 1.00 54.35 176 LEU B N 1
ATOM 5557 C CA . LEU B 1 179 ? 23.911 -35.841 -11.007 1.00 52.37 176 LEU B CA 1
ATOM 5558 C C . LEU B 1 179 ? 25.252 -35.504 -10.244 1.00 52.25 176 LEU B C 1
ATOM 5559 O O . LEU B 1 179 ? 25.359 -35.827 -9.013 1.00 50.62 176 LEU B O 1
ATOM 5564 N N . LEU B 1 180 ? 26.221 -34.809 -10.916 1.00 51.04 177 LEU B N 1
ATOM 5565 C CA . LEU B 1 180 ? 27.481 -34.378 -10.206 1.00 50.78 177 LEU B CA 1
ATOM 5566 C C . LEU B 1 180 ? 27.327 -33.529 -8.933 1.00 51.69 177 LEU B C 1
ATOM 5567 O O . LEU B 1 180 ? 28.318 -33.200 -8.290 1.00 52.82 177 LEU B O 1
ATOM 5572 N N . SER B 1 181 ? 26.115 -33.239 -8.478 1.00 52.41 178 SER B N 1
ATOM 5573 C CA . SER B 1 181 ? 25.990 -32.420 -7.232 1.00 53.11 178 SER B CA 1
ATOM 5574 C C . SER B 1 181 ? 25.613 -33.274 -6.106 1.00 53.79 178 SER B C 1
ATOM 5575 O O . SER B 1 181 ? 25.764 -32.880 -4.945 1.00 52.92 178 SER B O 1
ATOM 5578 N N . TRP B 1 182 ? 25.081 -34.444 -6.462 1.00 54.24 179 TRP B N 1
ATOM 5579 C CA . TRP B 1 182 ? 24.732 -35.398 -5.470 1.00 55.13 179 TRP B CA 1
ATOM 5580 C C . TRP B 1 182 ? 25.974 -35.772 -4.639 1.00 55.75 179 TRP B C 1
ATOM 5581 O O . TRP B 1 182 ? 26.991 -36.214 -5.188 1.00 55.85 179 TRP B O 1
ATOM 5592 N N . PRO B 1 183 ? 25.893 -35.580 -3.324 1.00 55.98 180 PRO B N 1
ATOM 5593 C CA . PRO B 1 183 ? 26.944 -36.049 -2.445 1.00 55.56 180 PRO B CA 1
ATOM 5594 C C . PRO B 1 183 ? 27.184 -37.538 -2.638 1.00 55.83 180 PRO B C 1
ATOM 5595 O O . PRO B 1 183 ? 28.238 -38.013 -2.368 1.00 58.71 180 PRO B O 1
ATOM 5599 N N . GLU B 1 184 ? 26.252 -38.322 -3.104 1.00 55.24 181 GLU B N 1
ATOM 5600 C CA . GLU B 1 184 ? 26.550 -39.749 -3.158 1.00 52.97 181 GLU B CA 1
ATOM 5601 C C . GLU B 1 184 ? 27.516 -40.018 -4.366 1.00 53.51 181 GLU B C 1
ATOM 5602 O O . GLU B 1 184 ? 28.227 -41.041 -4.393 1.00 55.59 181 GLU B O 1
ATOM 5608 N N . ILE B 1 185 ? 27.603 -39.077 -5.323 1.00 52.58 182 ILE B N 1
ATOM 5609 C CA . ILE B 1 185 ? 28.353 -39.239 -6.601 1.00 50.59 182 ILE B CA 1
ATOM 5610 C C . ILE B 1 185 ? 29.777 -38.763 -6.580 1.00 47.78 182 ILE B C 1
ATOM 5611 O O . ILE B 1 185 ? 30.051 -37.635 -6.267 1.00 45.00 182 ILE B O 1
ATOM 5616 N N . GLY B 1 186 ? 30.665 -39.615 -7.062 1.00 47.23 183 GLY B N 1
ATOM 5617 C CA . GLY B 1 186 ? 32.125 -39.328 -7.065 1.00 47.52 183 GLY B CA 1
ATOM 5618 C C . GLY B 1 186 ? 32.743 -38.913 -8.416 1.00 47.66 183 GLY B C 1
ATOM 5619 O O . GLY B 1 186 ? 34.010 -38.651 -8.586 1.00 47.01 183 GLY B O 1
ATOM 5620 N N . GLY B 1 187 ? 31.879 -38.826 -9.408 1.00 47.51 184 GLY B N 1
ATOM 5621 C CA . GLY B 1 187 ? 32.364 -38.310 -10.631 1.00 47.56 184 GLY B CA 1
ATOM 5622 C C . GLY B 1 187 ? 31.701 -38.957 -11.774 1.00 48.90 184 GLY B C 1
ATOM 5623 O O . GLY B 1 187 ? 30.636 -39.615 -11.674 1.00 48.37 184 GLY B O 1
ATOM 5624 N N . ILE B 1 188 ? 32.315 -38.715 -12.904 1.00 50.33 185 ILE B N 1
ATOM 5625 C CA . ILE B 1 188 ? 31.639 -39.041 -14.082 1.00 51.88 185 ILE B CA 1
ATOM 5626 C C . ILE B 1 188 ? 32.073 -40.431 -14.339 1.00 52.21 185 ILE B C 1
ATOM 5627 O O . ILE B 1 188 ? 33.271 -40.636 -14.433 1.00 52.00 185 ILE B O 1
ATOM 5632 N N . ALA B 1 189 ? 31.106 -41.369 -14.438 1.00 52.05 186 ALA B N 1
ATOM 5633 C CA . ALA B 1 189 ? 31.406 -42.709 -15.016 1.00 51.02 186 ALA B CA 1
ATOM 5634 C C . ALA B 1 189 ? 31.911 -42.757 -16.447 1.00 48.86 186 ALA B C 1
ATOM 5635 O O . ALA B 1 189 ? 31.788 -41.851 -17.180 1.00 49.04 186 ALA B O 1
ATOM 5637 N N . GLU B 1 190 ? 32.503 -43.882 -16.726 1.00 48.06 187 GLU B N 1
ATOM 5638 C CA . GLU B 1 190 ? 33.144 -44.355 -17.916 1.00 49.19 187 GLU B CA 1
ATOM 5639 C C . GLU B 1 190 ? 32.715 -43.622 -19.172 1.00 50.46 187 GLU B C 1
ATOM 5640 O O . GLU B 1 190 ? 31.678 -43.874 -19.720 1.00 50.40 187 GLU B O 1
ATOM 5646 N N . ILE B 1 191 ? 33.533 -42.747 -19.655 1.00 52.42 188 ILE B N 1
ATOM 5647 C CA . ILE B 1 191 ? 33.167 -41.989 -20.815 1.00 54.05 188 ILE B CA 1
ATOM 5648 C C . ILE B 1 191 ? 33.620 -42.712 -22.077 1.00 56.54 188 ILE B C 1
ATOM 5649 O O . ILE B 1 191 ? 34.775 -42.602 -22.527 1.00 54.08 188 ILE B O 1
ATOM 5662 N N . ASN B 1 193 ? 31.926 -42.564 -25.294 1.00 64.13 190 ASN B N 1
ATOM 5663 C CA . ASN B 1 193 ? 31.735 -41.955 -26.580 1.00 64.23 190 ASN B CA 1
ATOM 5664 C C . ASN B 1 193 ? 32.967 -41.159 -26.851 1.00 65.05 190 ASN B C 1
ATOM 5665 O O . ASN B 1 193 ? 33.052 -39.950 -26.578 1.00 64.45 190 ASN B O 1
ATOM 5678 N N . ARG B 1 195 ? 35.024 -40.821 -29.800 1.00 64.80 192 ARG B N 1
ATOM 5679 C CA . ARG B 1 195 ? 35.427 -40.226 -31.021 1.00 62.15 192 ARG B CA 1
ATOM 5680 C C . ARG B 1 195 ? 34.813 -38.807 -30.842 1.00 61.28 192 ARG B C 1
ATOM 5681 O O . ARG B 1 195 ? 35.474 -37.734 -31.063 1.00 60.71 192 ARG B O 1
ATOM 5689 N N . GLY B 1 196 ? 33.600 -38.794 -30.277 1.00 59.17 193 GLY B N 1
ATOM 5690 C CA . GLY B 1 196 ? 32.944 -37.554 -29.920 1.00 57.18 193 GLY B CA 1
ATOM 5691 C C . GLY B 1 196 ? 33.545 -36.773 -28.756 1.00 57.00 193 GLY B C 1
ATOM 5692 O O . GLY B 1 196 ? 32.944 -35.822 -28.312 1.00 58.20 193 GLY B O 1
ATOM 5693 N N . VAL B 1 197 ? 34.690 -37.177 -28.186 1.00 55.33 194 VAL B N 1
ATOM 5694 C CA . VAL B 1 197 ? 35.373 -36.326 -27.179 1.00 50.57 194 VAL B CA 1
ATOM 5695 C C . VAL B 1 197 ? 36.546 -35.779 -27.870 1.00 49.84 194 VAL B C 1
ATOM 5696 O O . VAL B 1 197 ? 36.791 -34.622 -27.729 1.00 49.49 194 VAL B O 1
ATOM 5700 N N . ILE B 1 198 ? 37.309 -36.652 -28.521 1.00 49.16 195 ILE B N 1
ATOM 5701 C CA . ILE B 1 198 ? 38.416 -36.290 -29.361 1.00 48.98 195 ILE B CA 1
ATOM 5702 C C . ILE B 1 198 ? 37.999 -35.200 -30.323 1.00 48.79 195 ILE B C 1
ATOM 5703 O O . ILE B 1 198 ? 38.739 -34.260 -30.501 1.00 47.55 195 ILE B O 1
ATOM 5708 N N . GLU B 1 199 ? 36.755 -35.218 -30.816 1.00 51.45 196 GLU B N 1
ATOM 5709 C CA . GLU B 1 199 ? 36.312 -34.123 -31.767 1.00 52.17 196 GLU B CA 1
ATOM 5710 C C . GLU B 1 199 ? 35.718 -32.844 -31.260 1.00 51.40 196 GLU B C 1
ATOM 5711 O O . GLU B 1 199 ? 35.448 -31.941 -32.043 1.00 51.64 196 GLU B O 1
ATOM 5717 N N . ARG B 1 200 ? 35.517 -32.785 -29.959 1.00 50.21 197 ARG B N 1
ATOM 5718 C CA . ARG B 1 200 ? 34.815 -31.751 -29.328 1.00 48.56 197 ARG B CA 1
ATOM 5719 C C . ARG B 1 200 ? 33.398 -31.742 -29.850 1.00 49.10 197 ARG B C 1
ATOM 5720 O O . ARG B 1 200 ? 32.866 -30.739 -30.127 1.00 47.40 197 ARG B O 1
ATOM 5728 N N . ASP B 1 201 ? 32.740 -32.858 -29.983 1.00 51.46 198 ASP B N 1
ATOM 5729 C CA . ASP B 1 201 ? 31.317 -32.712 -30.129 1.00 55.90 198 ASP B CA 1
ATOM 5730 C C . ASP B 1 201 ? 30.559 -32.024 -28.884 1.00 56.35 198 ASP B C 1
ATOM 5731 O O . ASP B 1 201 ? 30.716 -32.335 -27.714 1.00 55.90 198 ASP B O 1
ATOM 5736 N N . PRO B 1 202 ? 29.678 -31.096 -29.150 1.00 58.33 199 PRO B N 1
ATOM 5737 C CA . PRO B 1 202 ? 29.232 -30.257 -28.019 1.00 59.52 199 PRO B CA 1
ATOM 5738 C C . PRO B 1 202 ? 28.620 -30.953 -26.814 1.00 61.57 199 PRO B C 1
ATOM 5739 O O . PRO B 1 202 ? 28.496 -30.345 -25.700 1.00 63.24 199 PRO B O 1
ATOM 5743 N N . ARG B 1 203 ? 28.117 -32.158 -27.037 1.00 62.86 200 ARG B N 1
ATOM 5744 C CA . ARG B 1 203 ? 27.260 -32.787 -26.068 1.00 62.75 200 ARG B CA 1
ATOM 5745 C C . ARG B 1 203 ? 28.209 -33.552 -25.136 1.00 62.61 200 ARG B C 1
ATOM 5746 O O . ARG B 1 203 ? 28.135 -33.339 -23.957 1.00 63.86 200 ARG B O 1
ATOM 5762 N N . SER B 1 205 ? 31.589 -32.819 -24.834 1.00 53.59 202 SER B N 1
ATOM 5763 C CA . SER B 1 205 ? 32.196 -31.660 -24.351 1.00 48.39 202 SER B CA 1
ATOM 5764 C C . SER B 1 205 ? 31.403 -31.070 -23.293 1.00 46.72 202 SER B C 1
ATOM 5765 O O . SER B 1 205 ? 31.972 -30.767 -22.398 1.00 47.78 202 SER B O 1
ATOM 5768 N N . GLY B 1 206 ? 30.103 -30.873 -23.316 1.00 48.21 203 GLY B N 1
ATOM 5769 C CA . GLY B 1 206 ? 29.406 -30.165 -22.147 1.00 48.35 203 GLY B CA 1
ATOM 5770 C C . GLY B 1 206 ? 29.424 -31.082 -20.875 1.00 50.06 203 GLY 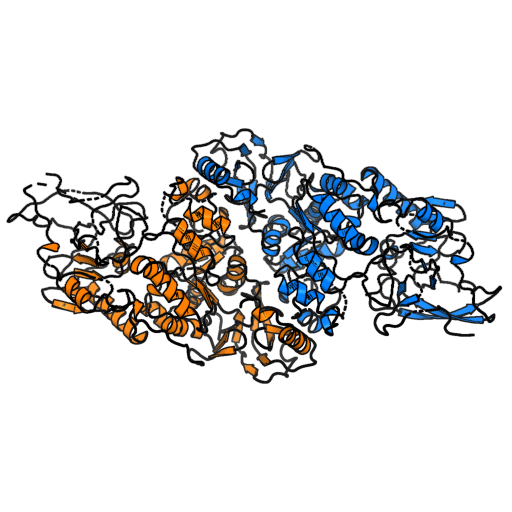B C 1
ATOM 5771 O O . GLY B 1 206 ? 29.577 -30.663 -19.699 1.00 48.90 203 GLY B O 1
ATOM 5772 N N . ILE B 1 207 ? 29.275 -32.382 -21.159 1.00 51.18 204 ILE B N 1
ATOM 5773 C CA . ILE B 1 207 ? 29.366 -33.434 -20.171 1.00 51.45 204 ILE B CA 1
ATOM 5774 C C . ILE B 1 207 ? 30.789 -33.510 -19.522 1.00 51.47 204 ILE B C 1
ATOM 5775 O O . ILE B 1 207 ? 30.866 -33.461 -18.308 1.00 51.88 204 ILE B O 1
ATOM 5780 N N . VAL B 1 208 ? 31.879 -33.572 -20.296 1.00 50.67 205 VAL B N 1
ATOM 5781 C CA . VAL B 1 208 ? 33.223 -33.377 -19.697 1.00 50.45 205 VAL B CA 1
ATOM 5782 C C . VAL B 1 208 ? 33.395 -32.096 -18.850 1.00 51.01 205 VAL B C 1
ATOM 5783 O O . VAL B 1 208 ? 33.960 -32.074 -17.692 1.00 50.68 205 VAL B O 1
ATOM 5787 N N . GLN B 1 209 ? 32.922 -31.007 -19.446 1.00 51.01 206 GLN B N 1
ATOM 5788 C CA . GLN B 1 209 ? 33.150 -29.728 -18.868 1.00 50.56 206 GLN B CA 1
ATOM 5789 C C . GLN B 1 209 ? 32.570 -29.691 -17.510 1.00 50.05 206 GLN B C 1
ATOM 5790 O O . GLN B 1 209 ? 33.299 -29.284 -16.649 1.00 51.55 206 GLN B O 1
ATOM 5796 N N . ALA B 1 210 ? 31.342 -30.199 -17.309 1.00 50.63 207 ALA B N 1
ATOM 5797 C CA . ALA B 1 210 ? 30.647 -30.296 -15.955 1.00 49.11 207 ALA B CA 1
ATOM 5798 C C . ALA B 1 210 ? 31.421 -31.214 -15.007 1.00 48.42 207 ALA B C 1
ATOM 5799 O O . ALA B 1 210 ? 31.538 -30.899 -13.820 1.00 50.01 207 ALA B O 1
ATOM 5801 N N . GLY B 1 211 ? 31.959 -32.324 -15.527 1.00 45.24 208 GLY B N 1
ATOM 5802 C CA . GLY B 1 211 ? 33.026 -33.064 -14.849 1.00 42.07 208 GLY B CA 1
ATOM 5803 C C . GLY B 1 211 ? 34.101 -32.215 -14.195 1.00 40.26 208 GLY B C 1
ATOM 5804 O O . GLY B 1 211 ? 34.260 -32.215 -12.963 1.00 39.67 208 GLY B O 1
ATOM 5805 N N . LEU B 1 212 ? 34.824 -31.486 -15.019 1.00 38.70 209 LEU B N 1
ATOM 5806 C CA . LEU B 1 212 ? 35.778 -30.562 -14.496 1.00 38.40 209 LEU B CA 1
ATOM 5807 C C . LEU B 1 212 ? 35.109 -29.530 -13.531 1.00 38.66 209 LEU B C 1
ATOM 5808 O O . LEU B 1 212 ? 35.557 -29.331 -12.378 1.00 42.47 209 LEU B O 1
ATOM 5813 N N . ALA B 1 213 ? 34.025 -28.880 -13.918 1.00 37.21 210 ALA B N 1
ATOM 5814 C CA . ALA B 1 213 ? 33.439 -27.863 -13.017 1.00 37.45 210 ALA B CA 1
ATOM 5815 C C . ALA B 1 213 ? 33.219 -28.485 -11.683 1.00 37.91 210 ALA B C 1
ATOM 5816 O O . ALA B 1 213 ? 33.399 -27.824 -10.674 1.00 36.46 210 ALA B O 1
ATOM 5818 N N . ALA B 1 214 ? 32.865 -29.783 -11.711 1.00 39.69 211 ALA B N 1
ATOM 5819 C CA . ALA B 1 214 ? 32.496 -30.485 -10.513 1.00 41.59 211 ALA B CA 1
ATOM 5820 C C . ALA B 1 214 ? 33.645 -30.774 -9.549 1.00 42.82 211 ALA B C 1
ATOM 5821 O O . ALA B 1 214 ? 33.433 -30.948 -8.298 1.00 42.44 211 ALA B O 1
ATOM 5823 N N . GLU B 1 215 ? 34.855 -30.753 -10.061 1.00 43.27 212 GLU B N 1
ATOM 5824 C CA . GLU B 1 215 ? 35.933 -31.012 -9.094 1.00 46.87 212 GLU B CA 1
ATOM 5825 C C . GLU B 1 215 ? 35.843 -32.465 -8.443 1.00 46.47 212 GLU B C 1
ATOM 5826 O O . GLU B 1 215 ? 36.187 -32.671 -7.275 1.00 47.08 212 GLU B O 1
ATOM 5832 N N . LYS B 1 216 ? 35.442 -33.420 -9.281 1.00 46.25 213 LYS B N 1
ATOM 5833 C CA . LYS B 1 216 ? 35.272 -34.832 -9.040 1.00 46.96 213 LYS B CA 1
ATOM 5834 C C . LYS B 1 216 ? 35.965 -35.645 -10.218 1.00 48.53 213 LYS B C 1
ATOM 5835 O O . LYS B 1 216 ? 36.264 -35.066 -11.346 1.00 48.28 213 LYS B O 1
ATOM 5841 N N . LEU B 1 217 ? 36.122 -36.973 -10.032 1.00 48.20 214 LEU B N 1
ATOM 5842 C CA . LEU B 1 217 ? 36.784 -37.831 -11.043 1.00 46.51 214 LEU B CA 1
ATOM 5843 C C . LEU B 1 217 ? 36.120 -37.712 -12.328 1.00 46.16 214 LEU B C 1
ATOM 5844 O O . LEU B 1 217 ? 34.930 -37.426 -12.344 1.00 49.74 214 LEU B O 1
ATOM 5849 N N . VAL B 1 218 ? 36.821 -38.027 -13.396 1.00 43.47 215 VAL B N 1
ATOM 5850 C CA . VAL B 1 218 ? 36.255 -38.024 -14.755 1.00 40.96 215 VAL B CA 1
ATOM 5851 C C . VAL B 1 218 ? 36.809 -39.340 -15.332 1.00 39.39 215 VAL B C 1
ATOM 5852 O O . VAL B 1 218 ? 37.995 -39.420 -15.562 1.00 41.78 215 VAL B O 1
ATOM 5856 N N . CYS B 1 219 ? 36.076 -40.412 -15.478 1.00 37.80 216 CYS B N 1
ATOM 5857 C CA . CYS B 1 219 ? 36.757 -41.665 -15.871 1.00 38.12 216 CYS B CA 1
ATOM 5858 C C . CYS B 1 219 ? 36.611 -42.017 -17.350 1.00 41.09 216 CYS B C 1
ATOM 5859 O O . CYS B 1 219 ? 35.544 -41.714 -17.936 1.00 42.32 216 CYS B O 1
ATOM 5862 N N . GLY B 1 220 ? 37.622 -42.604 -18.016 1.00 41.80 217 GLY B N 1
ATOM 5863 C CA . GLY B 1 220 ? 37.419 -42.978 -19.438 1.00 42.82 217 GLY B CA 1
ATOM 5864 C C . GLY B 1 220 ? 37.256 -44.465 -19.800 1.00 45.33 217 GLY B C 1
ATOM 5865 O O . GLY B 1 220 ? 37.501 -45.406 -18.964 1.00 45.79 217 GLY B O 1
ATOM 5866 N N . HIS B 1 221 ? 36.855 -44.677 -21.062 1.00 44.47 218 HIS B N 1
ATOM 5867 C CA . HIS B 1 221 ? 36.745 -45.994 -21.686 1.00 45.07 218 HIS B CA 1
ATOM 5868 C C . HIS B 1 221 ? 37.530 -45.677 -22.919 1.00 43.27 218 HIS B C 1
ATOM 5869 O O . HIS B 1 221 ? 37.039 -44.925 -23.732 1.00 45.57 218 HIS B O 1
ATOM 5876 N N . ALA B 1 222 ? 38.728 -46.221 -23.062 1.00 41.67 219 ALA B N 1
ATOM 5877 C CA . ALA B 1 222 ? 39.601 -45.833 -24.129 1.00 41.19 219 ALA B CA 1
ATOM 5878 C C . ALA B 1 222 ? 39.983 -47.006 -25.030 1.00 43.32 219 ALA B C 1
ATOM 5879 O O . ALA B 1 222 ? 41.204 -47.206 -25.399 1.00 42.24 219 ALA B O 1
ATOM 5881 N N . ARG B 1 223 ? 38.973 -47.810 -25.411 1.00 45.69 220 ARG B N 1
ATOM 5882 C CA . ARG B 1 223 ? 39.319 -48.994 -26.237 1.00 48.04 220 ARG B CA 1
ATOM 5883 C C . ARG B 1 223 ? 39.896 -48.536 -27.627 1.00 49.52 220 ARG B C 1
ATOM 5884 O O . ARG B 1 223 ? 39.230 -47.851 -28.372 1.00 49.09 220 ARG B O 1
ATOM 5892 N N . GLY B 1 224 ? 41.129 -48.884 -27.975 1.00 50.84 221 GLY B N 1
ATOM 5893 C CA . GLY B 1 224 ? 41.565 -48.448 -29.287 1.00 50.95 221 GLY B CA 1
ATOM 5894 C C . GLY B 1 224 ? 42.383 -47.172 -29.319 1.00 52.39 221 GLY B C 1
ATOM 5895 O O . GLY B 1 224 ? 43.386 -47.087 -30.032 1.00 54.75 221 GLY B O 1
ATOM 5896 N N . LEU B 1 225 ? 42.048 -46.130 -28.573 1.00 53.37 222 LEU B N 1
ATOM 5897 C CA . LEU B 1 225 ? 42.850 -44.883 -28.794 1.00 51.69 222 LEU B CA 1
ATOM 5898 C C . LEU B 1 225 ? 44.342 -45.200 -28.658 1.00 53.15 222 LEU B C 1
ATOM 5899 O O . LEU B 1 225 ? 44.737 -46.060 -27.877 1.00 54.34 222 LEU B O 1
ATOM 5904 N N . LYS B 1 226 ? 45.155 -44.544 -29.459 1.00 54.97 223 LYS B N 1
ATOM 5905 C CA . LYS B 1 226 ? 46.580 -44.672 -29.423 1.00 57.32 223 LYS B CA 1
ATOM 5906 C C . LYS B 1 226 ? 47.120 -43.270 -29.602 1.00 57.51 223 LYS B C 1
ATOM 5907 O O . LYS B 1 226 ? 46.384 -42.356 -29.910 1.00 57.83 223 LYS B O 1
ATOM 5913 N N . ASN B 1 227 ? 48.399 -43.074 -29.376 1.00 57.94 224 ASN B N 1
ATOM 5914 C CA . ASN B 1 227 ? 48.989 -41.780 -29.605 1.00 59.71 224 ASN B CA 1
ATOM 5915 C C . ASN B 1 227 ? 48.113 -40.570 -29.442 1.00 59.70 224 ASN B C 1
ATOM 5916 O O . ASN B 1 227 ? 47.549 -40.362 -28.360 1.00 62.23 224 ASN B O 1
ATOM 5921 N N . ALA B 1 228 ? 47.967 -39.814 -30.541 1.00 58.05 225 ALA B N 1
ATOM 5922 C CA . ALA B 1 228 ? 47.313 -38.519 -30.642 1.00 54.89 225 ALA B CA 1
ATOM 5923 C C . ALA B 1 228 ? 45.925 -38.569 -30.080 1.00 53.98 225 ALA B C 1
ATOM 5924 O O . ALA B 1 228 ? 45.467 -37.651 -29.428 1.00 52.79 225 ALA B O 1
ATOM 5926 N N . ASP B 1 229 ? 45.231 -39.648 -30.405 1.00 53.60 226 ASP B N 1
ATOM 5927 C CA . ASP B 1 229 ? 43.850 -39.778 -30.033 1.00 53.49 226 ASP B CA 1
ATOM 5928 C C . ASP B 1 229 ? 43.789 -39.851 -28.479 1.00 52.98 226 ASP B C 1
ATOM 5929 O O . ASP B 1 229 ? 42.998 -39.125 -27.820 1.00 52.57 226 ASP B O 1
ATOM 5934 N N . LEU B 1 230 ? 44.652 -40.717 -27.940 1.00 50.21 227 LEU B N 1
ATOM 5935 C CA . LEU B 1 230 ? 45.012 -40.800 -26.527 1.00 50.43 227 LEU B CA 1
ATOM 5936 C C . LEU B 1 230 ? 45.295 -39.425 -25.810 1.00 49.62 227 LEU B C 1
ATOM 5937 O O . LEU B 1 230 ? 44.516 -38.977 -24.886 1.00 47.82 227 LEU B O 1
ATOM 5942 N N . ASN B 1 231 ? 46.415 -38.807 -26.239 1.00 47.21 228 ASN B N 1
ATOM 5943 C CA . ASN B 1 231 ? 46.676 -37.459 -25.871 1.00 46.21 228 ASN B CA 1
ATOM 5944 C C . ASN B 1 231 ? 45.405 -36.605 -25.863 1.00 44.67 228 ASN B C 1
ATOM 5945 O O . ASN B 1 231 ? 45.083 -35.959 -24.920 1.00 41.33 228 ASN B O 1
ATOM 5950 N N . ALA B 1 232 ? 44.624 -36.675 -26.909 1.00 45.50 229 ALA B N 1
ATOM 5951 C CA . ALA B 1 232 ? 43.560 -35.679 -26.984 1.00 45.57 229 ALA B CA 1
ATOM 5952 C C . ALA B 1 232 ? 42.400 -35.979 -26.053 1.00 45.82 229 ALA B C 1
ATOM 5953 O O . ALA B 1 232 ? 41.707 -35.041 -25.603 1.00 44.22 229 ALA B O 1
ATOM 5955 N N . PHE B 1 233 ? 42.240 -37.284 -25.752 1.00 47.24 230 PHE B N 1
ATOM 5956 C CA . PHE B 1 233 ? 41.232 -37.799 -24.824 1.00 48.02 230 PHE B CA 1
ATOM 5957 C C . PHE B 1 233 ? 41.651 -37.369 -23.418 1.00 49.85 230 PHE B C 1
ATOM 5958 O O . PHE B 1 233 ? 40.828 -36.991 -22.531 1.00 49.37 230 PHE B O 1
ATOM 5974 N N . ALA B 1 235 ? 43.676 -34.719 -22.847 1.00 46.09 232 ALA B N 1
ATOM 5975 C CA . ALA B 1 235 ? 43.564 -33.286 -22.779 1.00 45.50 232 ALA B CA 1
ATOM 5976 C C . ALA B 1 235 ? 42.152 -32.739 -22.619 1.00 45.55 232 ALA B C 1
ATOM 5977 O O . ALA B 1 235 ? 41.979 -31.609 -22.103 1.00 45.97 232 ALA B O 1
ATOM 5979 N N . ALA B 1 236 ? 41.139 -33.527 -22.905 1.00 43.28 233 ALA B N 1
ATOM 5980 C CA . ALA B 1 236 ? 39.878 -33.026 -22.474 1.00 43.96 233 ALA B CA 1
ATOM 5981 C C . ALA B 1 236 ? 39.781 -33.167 -20.984 1.00 45.68 233 ALA B C 1
ATOM 5982 O O . ALA B 1 236 ? 38.795 -32.655 -20.382 1.00 47.04 233 ALA B O 1
ATOM 5984 N N . GLY B 1 237 ? 40.790 -33.838 -20.390 1.00 46.00 234 GLY B N 1
ATOM 5985 C CA . GLY B 1 237 ? 40.778 -34.279 -18.964 1.00 46.42 234 GLY B CA 1
ATOM 5986 C C . GLY B 1 237 ? 40.132 -35.579 -18.420 1.00 45.86 234 GLY B C 1
ATOM 5987 O O . GLY B 1 237 ? 39.713 -35.688 -17.187 1.00 44.82 234 GLY B O 1
ATOM 5988 N N . VAL B 1 238 ? 40.059 -36.563 -19.298 1.00 43.94 235 VAL B N 1
ATOM 5989 C CA . VAL B 1 238 ? 39.641 -37.821 -18.824 1.00 43.27 235 VAL B CA 1
ATOM 5990 C C . VAL B 1 238 ? 40.937 -38.512 -18.288 1.00 43.49 235 VAL B C 1
ATOM 5991 O O . VAL B 1 238 ? 41.977 -38.511 -18.979 1.00 44.30 235 VAL B O 1
ATOM 5995 N N . SER B 1 239 ? 40.936 -39.116 -17.099 1.00 42.51 236 SER B N 1
ATOM 5996 C CA . SER B 1 239 ? 42.238 -39.626 -16.522 1.00 41.05 236 SER B CA 1
ATOM 5997 C C . SER B 1 239 ? 42.336 -41.112 -16.200 1.00 39.78 236 SER B C 1
ATOM 5998 O O . SER B 1 239 ? 43.351 -41.561 -15.670 1.00 40.80 236 SER B O 1
ATOM 6001 N N . SER B 1 240 ? 41.355 -41.913 -16.573 1.00 39.15 237 SER B N 1
ATOM 6002 C CA . SER B 1 240 ? 41.442 -43.372 -16.294 1.00 37.80 237 SER B CA 1
ATOM 6003 C C . SER B 1 240 ? 40.746 -44.164 -17.327 1.00 37.49 237 SER B C 1
ATOM 6004 O O . SER B 1 240 ? 39.895 -43.648 -18.056 1.00 36.22 237 SER B O 1
ATOM 6007 N N . ASP B 1 241 ? 41.153 -45.412 -17.409 1.00 38.87 238 ASP B N 1
ATOM 6008 C CA . ASP B 1 241 ? 40.661 -46.324 -18.410 1.00 42.39 238 ASP B CA 1
ATOM 6009 C C . ASP B 1 241 ? 40.800 -47.794 -18.006 1.00 43.95 238 ASP B C 1
ATOM 6010 O O . ASP B 1 241 ? 41.745 -48.119 -17.339 1.00 44.11 238 ASP B O 1
ATOM 6015 N N . HIS B 1 242 ? 39.923 -48.681 -18.516 1.00 46.60 239 HIS B N 1
ATOM 6016 C CA . HIS B 1 242 ? 40.015 -50.137 -18.214 1.00 48.91 239 HIS B CA 1
ATOM 6017 C C . HIS B 1 242 ? 40.222 -51.052 -19.373 1.00 49.40 239 HIS B C 1
ATOM 6018 O O . HIS B 1 242 ? 40.636 -52.257 -19.155 1.00 48.78 239 HIS B O 1
ATOM 6025 N N . GLU B 1 243 ? 39.890 -50.493 -20.572 1.00 49.98 240 GLU B N 1
ATOM 6026 C CA . GLU B 1 243 ? 39.846 -51.239 -21.869 1.00 47.61 240 GLU B CA 1
ATOM 6027 C C . GLU B 1 243 ? 41.285 -51.400 -22.359 1.00 47.94 240 GLU B C 1
ATOM 6028 O O . GLU B 1 243 ? 41.740 -50.526 -23.077 1.00 48.50 240 GLU B O 1
ATOM 6034 N N . LEU B 1 244 ? 42.008 -52.450 -21.925 1.00 47.70 241 LEU B N 1
ATOM 6035 C CA . LEU B 1 244 ? 43.427 -52.699 -22.393 1.00 50.21 241 LEU B CA 1
ATOM 6036 C C . LEU B 1 244 ? 43.501 -53.952 -23.225 1.00 50.83 241 LEU B C 1
ATOM 6037 O O . LEU B 1 244 ? 42.864 -54.970 -22.853 1.00 49.13 241 LEU B O 1
ATOM 6042 N N . VAL B 1 245 ? 44.262 -53.948 -24.317 1.00 52.36 242 VAL B N 1
ATOM 6043 C CA . VAL B 1 245 ? 43.995 -55.076 -25.279 1.00 55.36 242 VAL B CA 1
ATOM 6044 C C . VAL B 1 245 ? 45.272 -55.877 -25.419 1.00 57.80 242 VAL B C 1
ATOM 6045 O O . VAL B 1 245 ? 45.302 -56.974 -26.041 1.00 59.42 242 VAL B O 1
ATOM 6049 N N . SER B 1 246 ? 46.292 -55.318 -24.762 1.00 57.36 243 SER B N 1
ATOM 6050 C CA . SER B 1 246 ? 47.492 -56.030 -24.562 1.00 58.11 243 SER B CA 1
ATOM 6051 C C . SER B 1 246 ? 48.420 -55.383 -23.416 1.00 58.16 243 SER B C 1
ATOM 6052 O O . SER B 1 246 ? 48.049 -54.408 -22.798 1.00 56.98 243 SER B O 1
ATOM 6055 N N . GLY B 1 247 ? 49.569 -56.015 -23.134 1.00 58.21 244 GLY B N 1
ATOM 6056 C CA . GLY B 1 247 ? 50.628 -55.493 -22.303 1.00 58.18 244 GLY B CA 1
ATOM 6057 C C . GLY B 1 247 ? 51.138 -54.188 -22.857 1.00 60.12 244 GLY B C 1
ATOM 6058 O O . GLY B 1 247 ? 51.630 -53.306 -22.103 1.00 61.17 244 GLY B O 1
ATOM 6059 N N . GLU B 1 248 ? 51.046 -54.022 -24.179 1.00 60.65 245 GLU B N 1
ATOM 6060 C CA . GLU B 1 248 ? 51.672 -52.831 -24.782 1.00 58.94 245 GLU B CA 1
ATOM 6061 C C . GLU B 1 248 ? 50.662 -51.701 -24.678 1.00 56.23 245 GLU B C 1
ATOM 6062 O O . GLU B 1 248 ? 51.008 -50.547 -24.446 1.00 55.10 245 GLU B O 1
ATOM 6068 N N . ASP B 1 249 ? 49.393 -52.077 -24.768 1.00 54.86 246 ASP B N 1
ATOM 6069 C CA . ASP B 1 249 ? 48.313 -51.194 -24.338 1.00 53.75 246 ASP B CA 1
ATOM 6070 C C . ASP B 1 249 ? 48.493 -50.835 -22.788 1.00 55.95 246 ASP B C 1
ATOM 6071 O O . ASP B 1 249 ? 48.388 -49.619 -22.382 1.00 57.28 246 ASP B O 1
ATOM 6076 N N . LEU B 1 250 ? 48.864 -51.818 -21.934 1.00 55.53 247 LEU B N 1
ATOM 6077 C CA . LEU B 1 250 ? 49.178 -51.494 -20.537 1.00 52.52 247 LEU B CA 1
ATOM 6078 C C . LEU B 1 250 ? 50.220 -50.465 -20.549 1.00 52.32 247 LEU B C 1
ATOM 6079 O O . LEU B 1 250 ? 50.117 -49.486 -19.821 1.00 54.28 247 LEU B O 1
ATOM 6092 N N . ALA B 1 252 ? 51.372 -48.477 -22.499 1.00 45.04 249 ALA B N 1
ATOM 6093 C CA . ALA B 1 252 ? 51.438 -47.171 -23.221 1.00 44.79 249 ALA B CA 1
ATOM 6094 C C . ALA B 1 252 ? 50.568 -46.193 -22.474 1.00 43.52 249 ALA B C 1
ATOM 6095 O O . ALA B 1 252 ? 50.877 -44.959 -22.454 1.00 44.29 249 ALA B O 1
ATOM 6097 N N . LYS B 1 253 ? 49.486 -46.746 -21.902 1.00 40.42 250 LYS B N 1
ATOM 6098 C CA . LYS B 1 253 ? 48.561 -45.970 -21.094 1.00 40.11 250 LYS B CA 1
ATOM 6099 C C . LYS B 1 253 ? 49.168 -45.587 -19.767 1.00 40.59 250 LYS B C 1
ATOM 6100 O O . LYS B 1 253 ? 49.031 -44.426 -19.337 1.00 41.39 250 LYS B O 1
ATOM 6106 N N . LEU B 1 254 ? 49.971 -46.509 -19.207 1.00 40.02 251 LEU B N 1
ATOM 6107 C CA . LEU B 1 254 ? 50.872 -46.194 -18.085 1.00 38.22 251 LEU B CA 1
ATOM 6108 C C . LEU B 1 254 ? 51.675 -44.991 -18.399 1.00 38.74 251 LEU B C 1
ATOM 6109 O O . LEU B 1 254 ? 51.686 -44.010 -17.595 1.00 38.01 251 LEU B O 1
ATOM 6114 N N . ARG B 1 255 ? 52.378 -45.034 -19.559 1.00 38.47 252 ARG B N 1
ATOM 6115 C CA . ARG B 1 255 ? 53.274 -43.953 -19.841 1.00 37.73 252 ARG B CA 1
ATOM 6116 C C . ARG B 1 255 ? 52.451 -42.663 -20.123 1.00 37.32 252 ARG B C 1
ATOM 6117 O O . ARG B 1 255 ? 52.812 -41.524 -19.768 1.00 36.16 252 ARG B O 1
ATOM 6125 N N . ALA B 1 256 ? 51.269 -42.826 -20.705 1.00 37.86 253 ALA B N 1
ATOM 6126 C CA . ALA B 1 256 ? 50.468 -41.613 -20.929 1.00 38.34 253 ALA B CA 1
ATOM 6127 C C . ALA B 1 256 ? 50.013 -40.982 -19.600 1.00 39.22 253 ALA B C 1
ATOM 6128 O O . ALA B 1 256 ? 49.600 -39.839 -19.651 1.00 40.99 253 ALA B O 1
ATOM 6130 N N . GLY B 1 257 ? 50.055 -41.699 -18.442 1.00 37.11 254 GLY B N 1
ATOM 6131 C CA . GLY B 1 257 ? 49.735 -41.032 -17.179 1.00 37.30 254 GLY B CA 1
ATOM 6132 C C . GLY B 1 257 ? 48.293 -41.313 -16.809 1.00 39.05 254 GLY B C 1
ATOM 6133 O O . GLY B 1 257 ? 47.694 -40.591 -16.020 1.00 37.15 254 GLY B O 1
ATOM 6134 N N . LEU B 1 258 ? 47.686 -42.335 -17.429 1.00 38.47 255 LEU B N 1
ATOM 6135 C CA . LEU B 1 258 ? 46.306 -42.620 -17.048 1.00 38.79 255 LEU B CA 1
ATOM 6136 C C . LEU B 1 258 ? 46.382 -43.272 -15.673 1.00 38.95 255 LEU B C 1
ATOM 6137 O O . LEU B 1 258 ? 47.407 -44.001 -15.372 1.00 37.45 255 LEU B O 1
ATOM 6142 N N . THR B 1 259 ? 45.314 -43.054 -14.874 1.00 37.06 256 THR B N 1
ATOM 6143 C CA . THR B 1 259 ? 45.112 -44.014 -13.836 1.00 36.69 256 THR B CA 1
ATOM 6144 C C . THR B 1 259 ? 44.576 -45.267 -14.457 1.00 36.92 256 THR B C 1
ATOM 6145 O O . THR B 1 259 ? 43.578 -45.210 -15.233 1.00 36.24 256 THR B O 1
ATOM 6149 N N . ILE B 1 260 ? 45.145 -46.415 -14.060 1.00 37.54 257 ILE B N 1
ATOM 6150 C CA . ILE B 1 260 ? 44.652 -47.748 -14.641 1.00 37.44 257 ILE B CA 1
ATOM 6151 C C . ILE B 1 260 ? 43.653 -48.514 -13.808 1.00 38.63 257 ILE B C 1
ATOM 6152 O O . ILE B 1 260 ? 43.918 -48.735 -12.583 1.00 39.61 257 ILE B O 1
ATOM 6157 N N . GLU B 1 261 ? 42.537 -48.913 -14.450 1.00 39.25 258 GLU B N 1
ATOM 6158 C CA . GLU B 1 261 ? 41.560 -49.726 -13.813 1.00 40.57 258 GLU B CA 1
ATOM 6159 C C . GLU B 1 261 ? 41.724 -51.156 -14.236 1.00 43.22 258 GLU B C 1
ATOM 6160 O O . GLU B 1 261 ? 40.834 -51.678 -14.927 1.00 47.97 258 GLU B O 1
ATOM 6166 N N . LEU B 1 262 ? 42.782 -51.830 -13.752 1.00 41.54 259 LEU B N 1
ATOM 6167 C CA . LEU B 1 262 ? 43.088 -53.129 -14.212 1.00 40.98 259 LEU B CA 1
ATOM 6168 C C . LEU B 1 262 ? 41.916 -54.115 -13.989 1.00 43.30 259 LEU B C 1
ATOM 6169 O O . LEU B 1 262 ? 41.682 -54.611 -12.851 1.00 43.62 259 LEU B O 1
ATOM 6174 N N . ARG B 1 263 ? 41.251 -54.452 -15.103 1.00 44.50 260 ARG B N 1
ATOM 6175 C CA . ARG B 1 263 ? 40.166 -55.410 -15.051 1.00 45.92 260 ARG B CA 1
ATOM 6176 C C . ARG B 1 263 ? 40.438 -56.947 -15.058 1.00 47.64 260 ARG B C 1
ATOM 6177 O O . ARG B 1 263 ? 41.226 -57.443 -15.807 1.00 47.81 260 ARG B O 1
ATOM 6185 N N . GLY B 1 264 ? 39.724 -57.671 -14.193 1.00 49.13 261 GLY B N 1
ATOM 6186 C CA . GLY B 1 264 ? 39.769 -59.100 -14.197 1.00 51.96 261 GLY B CA 1
ATOM 6187 C C . GLY B 1 264 ? 38.815 -59.730 -15.213 1.00 54.18 261 GLY B C 1
ATOM 6188 O O . GLY B 1 264 ? 39.032 -60.828 -15.728 1.00 55.41 261 GLY B O 1
ATOM 6189 N N . SER B 1 265 ? 37.755 -59.057 -15.565 1.00 56.10 262 SER B N 1
ATOM 6190 C CA . SER B 1 265 ? 36.834 -59.622 -16.587 1.00 57.32 262 SER B CA 1
ATOM 6191 C C . SER B 1 265 ? 37.381 -60.118 -17.964 1.00 58.96 262 SER B C 1
ATOM 6192 O O . SER B 1 265 ? 36.632 -60.605 -18.727 1.00 61.17 262 SER B O 1
ATOM 6195 N N . HIS B 1 266 ? 38.645 -59.992 -18.317 1.00 60.61 263 HIS B N 1
ATOM 6196 C CA . HIS B 1 266 ? 39.141 -60.531 -19.585 1.00 61.47 263 HIS B CA 1
ATOM 6197 C C . HIS B 1 266 ? 40.256 -61.452 -19.211 1.00 62.22 263 HIS B C 1
ATOM 6198 O O . HIS B 1 266 ? 41.459 -61.166 -19.413 1.00 63.41 263 HIS B O 1
ATOM 6205 N N . ASP B 1 267 ? 39.848 -62.565 -18.610 1.00 62.34 264 ASP B N 1
ATOM 6206 C CA . ASP B 1 267 ? 40.810 -63.364 -17.856 1.00 61.76 264 ASP B CA 1
ATOM 6207 C C . ASP B 1 267 ? 42.086 -63.692 -18.629 1.00 62.72 264 ASP B C 1
ATOM 6208 O O . ASP B 1 267 ? 43.131 -63.848 -17.984 1.00 64.40 264 ASP B O 1
ATOM 6213 N N . HIS B 1 268 ? 41.993 -63.741 -19.974 1.00 62.04 265 HIS B N 1
ATOM 6214 C CA . HIS B 1 268 ? 42.906 -64.415 -20.862 1.00 61.24 265 HIS B CA 1
ATOM 6215 C C . HIS B 1 268 ? 44.083 -63.573 -21.121 1.00 60.49 265 HIS B C 1
ATOM 6216 O O . HIS B 1 268 ? 45.003 -64.002 -21.793 1.00 62.13 265 HIS B O 1
ATOM 6223 N N . LEU B 1 269 ? 44.038 -62.335 -20.693 1.00 60.48 266 LEU B N 1
ATOM 6224 C CA . LEU B 1 269 ? 45.183 -61.399 -20.890 1.00 59.54 266 LEU B CA 1
ATOM 6225 C C . LEU B 1 269 ? 46.021 -61.146 -19.584 1.00 58.85 266 LEU B C 1
ATOM 6226 O O . LEU B 1 269 ? 47.163 -60.489 -19.640 1.00 60.46 266 LEU B O 1
ATOM 6231 N N . LEU B 1 270 ? 45.505 -61.606 -18.424 1.00 53.92 267 LEU B N 1
ATOM 6232 C CA . LEU B 1 270 ? 46.244 -61.331 -17.189 1.00 50.73 267 LEU B CA 1
ATOM 6233 C C . LEU B 1 270 ? 47.670 -61.761 -17.211 1.00 49.31 267 LEU B C 1
ATOM 6234 O O . LEU B 1 270 ? 48.488 -61.015 -16.810 1.00 51.13 267 LEU B O 1
ATOM 6239 N N . PRO B 1 271 ? 47.997 -62.931 -17.737 1.00 49.56 268 PRO B N 1
ATOM 6240 C CA . PRO B 1 271 ? 49.373 -63.270 -18.055 1.00 49.27 268 PRO B CA 1
ATOM 6241 C C . PRO B 1 271 ? 50.189 -62.135 -18.705 1.00 51.30 268 PRO B C 1
ATOM 6242 O O . PRO B 1 271 ? 51.353 -61.892 -18.287 1.00 50.02 268 PRO B O 1
ATOM 6246 N N . GLU B 1 272 ? 49.5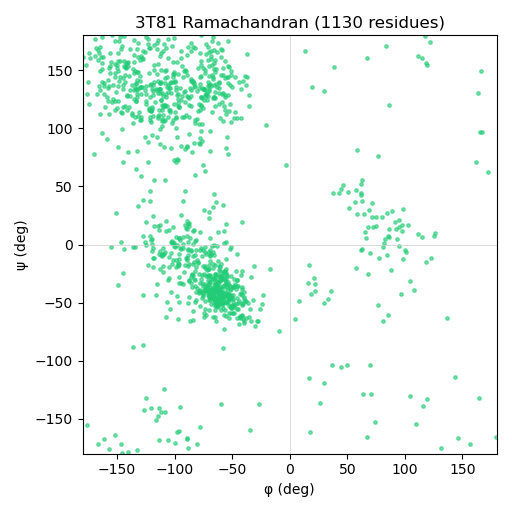94 -61.404 -19.670 1.00 52.18 269 GLU B N 1
ATOM 6247 C CA . GLU B 1 272 ? 50.336 -60.282 -20.336 1.00 53.31 269 GLU B CA 1
ATOM 6248 C C . GLU B 1 272 ? 50.675 -59.033 -19.454 1.00 51.44 269 GLU B C 1
ATOM 6249 O O . GLU B 1 272 ? 51.819 -58.531 -19.380 1.00 52.26 269 GLU B O 1
ATOM 6255 N N . PHE B 1 273 ? 49.703 -58.584 -18.707 1.00 49.65 270 PHE B N 1
ATOM 6256 C CA . PHE B 1 273 ? 49.990 -57.626 -17.699 1.00 48.96 270 PHE B CA 1
ATOM 6257 C C . PHE B 1 273 ? 51.015 -58.186 -16.695 1.00 48.35 270 PHE B C 1
ATOM 6258 O O . PHE B 1 273 ? 52.120 -57.559 -16.325 1.00 46.79 270 PHE B O 1
ATOM 6266 N N . VAL B 1 274 ? 50.716 -59.384 -16.212 1.00 45.89 271 VAL B N 1
ATOM 6267 C CA . VAL B 1 274 ? 51.635 -59.774 -15.140 1.00 44.34 271 VAL B CA 1
ATOM 6268 C C . VAL B 1 274 ? 53.100 -59.639 -15.602 1.00 42.42 271 VAL B C 1
ATOM 6269 O O . VAL B 1 274 ? 53.910 -59.011 -14.885 1.00 45.02 271 VAL B O 1
ATOM 6273 N N . ALA B 1 275 ? 53.386 -60.152 -16.803 1.00 39.99 272 ALA B N 1
ATOM 6274 C CA . ALA B 1 275 ? 54.667 -60.002 -17.538 1.00 38.30 272 ALA B CA 1
ATOM 6275 C C . ALA B 1 275 ? 55.088 -58.620 -17.738 1.00 38.69 272 ALA B C 1
ATOM 6276 O O . ALA B 1 275 ? 56.220 -58.271 -17.360 1.00 40.25 272 ALA B O 1
ATOM 6278 N N . ALA B 1 276 ? 54.261 -57.736 -18.240 1.00 37.66 273 ALA B N 1
ATOM 6279 C CA . ALA B 1 276 ? 54.944 -56.348 -18.342 1.00 39.22 273 ALA B CA 1
ATOM 6280 C C . ALA B 1 276 ? 55.298 -55.661 -17.017 1.00 40.97 273 ALA B C 1
ATOM 6281 O O . ALA B 1 276 ? 56.351 -54.923 -16.895 1.00 42.98 273 ALA B O 1
ATOM 6283 N N . LEU B 1 277 ? 54.350 -55.767 -16.051 1.00 40.19 274 LEU B N 1
ATOM 6284 C CA . LEU B 1 277 ? 54.549 -55.208 -14.723 1.00 38.59 274 LEU B CA 1
ATOM 6285 C C . LEU B 1 277 ? 55.874 -55.882 -14.170 1.00 37.69 274 LEU B C 1
ATOM 6286 O O . LEU B 1 277 ? 56.765 -55.178 -13.938 1.00 35.79 274 LEU B O 1
ATOM 6291 N N . ASN B 1 278 ? 55.966 -57.230 -14.017 1.00 39.00 275 ASN B N 1
ATOM 6292 C CA . ASN B 1 278 ? 57.241 -57.908 -13.580 1.00 40.55 275 ASN B CA 1
ATOM 6293 C C . ASN B 1 278 ? 58.386 -57.360 -14.347 1.00 41.38 275 ASN B C 1
ATOM 6294 O O . ASN B 1 278 ? 59.186 -56.623 -13.774 1.00 42.09 275 ASN B O 1
ATOM 6299 N N . THR B 1 279 ? 58.373 -57.566 -15.665 1.00 43.49 276 THR B N 1
ATOM 6300 C CA . THR B 1 279 ? 59.258 -56.813 -16.606 1.00 46.10 276 THR B CA 1
ATOM 6301 C C . THR B 1 279 ? 59.638 -55.308 -16.323 1.00 46.17 276 THR B C 1
ATOM 6302 O O . THR B 1 279 ? 60.770 -55.029 -16.161 1.00 46.76 276 THR B O 1
ATOM 6306 N N . LEU B 1 280 ? 58.719 -54.359 -16.350 1.00 46.58 277 LEU B N 1
ATOM 6307 C CA . LEU B 1 280 ? 59.029 -53.042 -15.844 1.00 47.82 277 LEU B CA 1
ATOM 6308 C C . LEU B 1 280 ? 59.868 -53.162 -14.584 1.00 49.63 277 LEU B C 1
ATOM 6309 O O . LEU B 1 280 ? 61.056 -52.816 -14.664 1.00 51.69 277 LEU B O 1
ATOM 6314 N N . GLY B 1 281 ? 59.313 -53.682 -13.474 1.00 49.19 278 GLY B N 1
ATOM 6315 C CA . GLY B 1 281 ? 60.111 -54.125 -12.268 1.00 49.48 278 GLY B CA 1
ATOM 6316 C C . GLY B 1 281 ? 59.657 -53.491 -10.904 1.00 51.31 278 GLY B C 1
ATOM 6317 O O . GLY B 1 281 ? 60.361 -53.602 -9.897 1.00 51.66 278 GLY B O 1
ATOM 6318 N N . HIS B 1 282 ? 58.500 -52.795 -10.897 1.00 49.08 279 HIS B N 1
ATOM 6319 C CA . HIS B 1 282 ? 57.916 -52.263 -9.785 1.00 47.61 279 HIS B CA 1
ATOM 6320 C C . HIS B 1 282 ? 56.461 -51.989 -10.174 1.00 48.82 279 HIS B C 1
ATOM 6321 O O . HIS B 1 282 ? 56.124 -52.010 -11.393 1.00 49.11 279 HIS B O 1
ATOM 6328 N N . LEU B 1 283 ? 55.542 -51.816 -9.169 1.00 47.43 280 LEU B N 1
ATOM 6329 C CA . LEU B 1 283 ? 54.127 -51.588 -9.523 1.00 42.39 280 LEU B CA 1
ATOM 6330 C C . LEU B 1 283 ? 53.904 -50.132 -9.492 1.00 41.59 280 LEU B C 1
ATOM 6331 O O . LEU B 1 283 ? 54.207 -49.533 -8.545 1.00 40.79 280 LEU B O 1
ATOM 6336 N N . PRO B 1 284 ? 53.468 -49.513 -10.590 1.00 41.18 281 PRO B N 1
ATOM 6337 C CA . PRO B 1 284 ? 53.306 -48.011 -10.500 1.00 39.69 281 PRO B CA 1
ATOM 6338 C C . PRO B 1 284 ? 52.102 -47.513 -9.737 1.00 38.83 281 PRO B C 1
ATOM 6339 O O . PRO B 1 284 ? 51.069 -48.162 -9.780 1.00 39.34 281 PRO B O 1
ATOM 6343 N N . GLN B 1 285 ? 52.165 -46.330 -9.133 1.00 36.69 282 GLN B N 1
A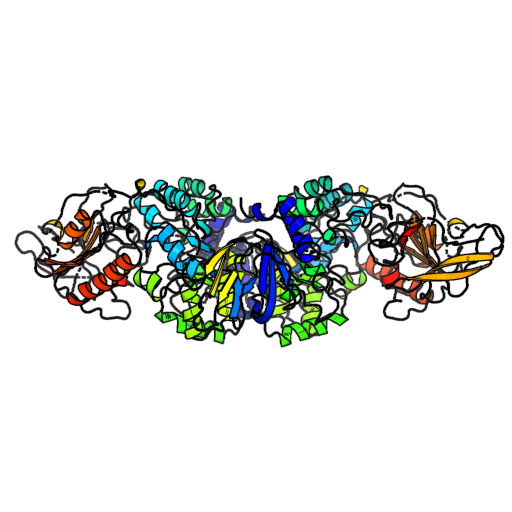TOM 6344 C CA . GLN B 1 285 ? 51.186 -45.989 -8.104 1.00 34.30 282 GLN B CA 1
ATOM 6345 C C . GLN B 1 285 ? 49.818 -45.578 -8.705 1.00 36.65 282 GLN B C 1
ATOM 6346 O O . GLN B 1 285 ? 48.921 -45.056 -7.988 1.00 34.52 282 GLN B O 1
ATOM 6352 N N . THR B 1 286 ? 49.662 -45.806 -10.029 1.00 36.04 283 THR B N 1
ATOM 6353 C CA . THR B 1 286 ? 48.462 -45.450 -10.751 1.00 34.65 283 THR B CA 1
ATOM 6354 C C . THR B 1 286 ? 47.752 -46.735 -11.142 1.00 35.39 283 THR B C 1
ATOM 6355 O O . THR B 1 286 ? 46.617 -46.718 -11.603 1.00 36.25 283 THR B O 1
ATOM 6359 N N . VAL B 1 287 ? 48.392 -47.887 -10.972 1.00 35.25 284 VAL B N 1
ATOM 6360 C CA . VAL B 1 287 ? 47.644 -49.115 -11.174 1.00 33.86 284 VAL B CA 1
ATOM 6361 C C . VAL B 1 287 ? 46.653 -49.386 -10.027 1.00 35.36 284 VAL B C 1
ATOM 6362 O O . VAL B 1 287 ? 47.060 -49.289 -8.833 1.00 33.63 284 VAL B O 1
ATOM 6366 N N . THR B 1 288 ? 45.367 -49.668 -10.393 1.00 33.17 285 THR B N 1
ATOM 6367 C CA . THR B 1 288 ? 44.359 -49.954 -9.417 1.00 32.14 285 THR B CA 1
ATOM 6368 C C . THR B 1 288 ? 43.686 -51.197 -9.947 1.00 32.78 285 THR B C 1
ATOM 6369 O O . THR B 1 288 ? 44.043 -51.572 -10.990 1.00 33.33 285 THR B O 1
ATOM 6373 N N . LEU B 1 289 ? 42.646 -51.731 -9.319 1.00 32.33 286 LEU B N 1
ATOM 6374 C CA . LEU B 1 289 ? 42.061 -52.914 -9.766 1.00 35.91 286 LEU B CA 1
ATOM 6375 C C . LEU B 1 289 ? 40.575 -52.835 -9.807 1.00 38.48 286 LEU B C 1
ATOM 6376 O O . LEU B 1 289 ? 39.959 -52.160 -8.955 1.00 40.00 286 LEU B O 1
ATOM 6381 N N . CYS B 1 290 ? 39.987 -53.577 -10.754 1.00 39.78 287 CYS B N 1
ATOM 6382 C CA . CYS B 1 290 ? 38.542 -53.583 -10.937 1.00 41.52 287 CYS B CA 1
ATOM 6383 C C . CYS B 1 290 ? 37.967 -54.863 -11.444 1.00 41.28 287 CYS B C 1
ATOM 6384 O O . CYS B 1 290 ? 38.669 -55.728 -12.000 1.00 40.94 287 CYS B O 1
ATOM 6387 N N . THR B 1 291 ? 36.642 -54.956 -11.309 1.00 42.89 288 THR B N 1
ATOM 6388 C CA . THR B 1 291 ? 35.887 -56.083 -11.847 1.00 40.94 288 THR B CA 1
ATOM 6389 C C . THR B 1 291 ? 35.340 -55.723 -13.150 1.00 42.06 288 THR B C 1
ATOM 6390 O O . THR B 1 291 ? 35.527 -56.498 -14.207 1.00 43.04 288 THR B O 1
ATOM 6394 N N . ASP B 1 292 ? 34.692 -54.551 -13.174 1.00 41.86 289 ASP B N 1
ATOM 6395 C CA . ASP B 1 292 ? 33.977 -54.218 -14.461 1.00 44.61 289 ASP B CA 1
ATOM 6396 C C . ASP B 1 292 ? 32.753 -55.190 -14.598 1.00 44.83 289 ASP B C 1
ATOM 6397 O O . ASP B 1 292 ? 31.727 -54.981 -13.975 1.00 44.01 289 ASP B O 1
ATOM 6402 N N . ASP B 1 293 ? 32.812 -56.206 -15.430 1.00 45.97 290 ASP B N 1
ATOM 6403 C CA . ASP B 1 293 ? 31.549 -57.059 -15.588 1.00 48.13 290 ASP B CA 1
ATOM 6404 C C . ASP B 1 293 ? 31.831 -58.485 -15.239 1.00 46.77 290 ASP B C 1
ATOM 6405 O O . ASP B 1 293 ? 32.656 -59.093 -16.036 1.00 45.78 290 ASP B O 1
ATOM 6410 N N . VAL B 1 294 ? 31.148 -58.946 -14.136 1.00 42.82 291 VAL B N 1
ATOM 6411 C CA . VAL B 1 294 ? 31.174 -60.282 -13.589 1.00 39.03 291 VAL B CA 1
ATOM 6412 C C . VAL B 1 294 ? 29.802 -60.902 -13.544 1.00 39.25 291 VAL B C 1
ATOM 6413 O O . VAL B 1 294 ? 28.950 -60.529 -12.755 1.00 37.27 291 VAL B O 1
ATOM 6417 N N . PHE B 1 295 ? 29.644 -61.891 -14.415 1.00 40.37 292 PHE B N 1
ATOM 6418 C CA . PHE B 1 295 ? 28.529 -62.797 -14.566 1.00 40.34 292 PHE B CA 1
ATOM 6419 C C . PHE B 1 295 ? 28.328 -63.511 -13.318 1.00 40.61 292 PHE B C 1
ATOM 6420 O O . PHE B 1 295 ? 29.233 -63.735 -12.653 1.00 41.67 292 PHE B O 1
ATOM 6428 N N . PRO B 1 296 ? 27.124 -63.941 -13.012 1.00 42.47 293 PRO B N 1
ATOM 6429 C CA . PRO B 1 296 ? 26.749 -64.300 -11.654 1.00 42.98 293 PRO B CA 1
ATOM 6430 C C . PRO B 1 296 ? 27.407 -65.510 -11.187 1.00 45.40 293 PRO B C 1
ATOM 6431 O O . PRO B 1 296 ? 27.545 -65.691 -9.968 1.00 44.22 293 PRO B O 1
ATOM 6435 N N . ASP B 1 297 ? 27.774 -66.383 -12.138 1.00 47.08 294 ASP B N 1
ATOM 6436 C CA . ASP B 1 297 ? 28.320 -67.727 -11.763 1.00 46.25 294 ASP B CA 1
ATOM 6437 C C . ASP B 1 297 ? 29.785 -67.418 -11.383 1.00 44.93 294 ASP B C 1
ATOM 6438 O O . ASP B 1 297 ? 30.242 -67.871 -10.356 1.00 45.92 294 ASP B O 1
ATOM 6443 N N . ASP B 1 298 ? 30.464 -66.559 -12.139 1.00 43.60 295 ASP B N 1
ATOM 6444 C CA . ASP B 1 298 ? 31.809 -66.091 -11.686 1.00 41.52 295 ASP B CA 1
ATOM 6445 C C . ASP B 1 298 ? 31.748 -65.252 -10.377 1.00 39.50 295 ASP B C 1
ATOM 6446 O O . ASP B 1 298 ? 32.635 -65.358 -9.624 1.00 39.03 295 ASP B O 1
ATOM 6451 N N . LEU B 1 299 ? 30.709 -64.501 -10.075 1.00 39.09 296 LEU B N 1
ATOM 6452 C CA . LEU B 1 299 ? 30.605 -63.826 -8.724 1.00 40.49 296 LEU B CA 1
ATOM 6453 C C . LEU B 1 299 ? 30.624 -64.842 -7.570 1.00 41.30 296 LEU B C 1
ATOM 6454 O O . LEU B 1 299 ? 31.255 -64.639 -6.598 1.00 40.91 296 LEU B O 1
ATOM 6459 N N . LEU B 1 300 ? 29.954 -65.990 -7.791 1.00 45.58 297 LEU B N 1
ATOM 6460 C CA . LEU B 1 300 ? 29.728 -67.089 -6.881 1.00 45.18 297 LEU B CA 1
ATOM 6461 C C . LEU B 1 300 ? 30.886 -67.995 -6.900 1.00 46.44 297 LEU B C 1
ATOM 6462 O O . LEU B 1 300 ? 31.503 -68.120 -5.873 1.00 48.48 297 LEU B O 1
ATOM 6467 N N . GLN B 1 301 ? 31.193 -68.671 -7.996 1.00 47.91 298 GLN B N 1
ATOM 6468 C CA . GLN B 1 301 ? 32.443 -69.559 -8.047 1.00 50.07 298 GLN B CA 1
ATOM 6469 C C . GLN B 1 301 ? 33.752 -68.808 -7.610 1.00 50.08 298 GLN B C 1
ATOM 6470 O O . GLN B 1 301 ? 34.421 -69.283 -6.732 1.00 47.98 298 GLN B O 1
ATOM 6476 N N . GLY B 1 302 ? 34.026 -67.623 -8.250 1.00 49.98 299 GLY B N 1
ATOM 6477 C CA . GLY B 1 302 ? 35.236 -66.806 -8.192 1.00 48.84 299 GLY B CA 1
ATOM 6478 C C . GLY B 1 302 ? 35.181 -65.841 -7.036 1.00 48.18 299 GLY B C 1
ATOM 6479 O O . GLY B 1 302 ? 36.132 -65.745 -6.271 1.00 49.99 299 GLY B O 1
ATOM 6480 N N . GLY B 1 303 ? 34.276 -64.897 -7.052 1.00 47.22 300 GLY B N 1
ATOM 6481 C CA . GLY B 1 303 ? 34.150 -63.817 -8.143 1.00 47.23 300 GLY B CA 1
ATOM 6482 C C . GLY B 1 303 ? 34.248 -62.638 -7.244 1.00 45.19 300 GLY B C 1
ATOM 6483 O O . GLY B 1 303 ? 34.366 -62.851 -6.018 1.00 50.51 300 GLY B O 1
ATOM 6484 N N . GLY B 1 304 ? 34.259 -61.422 -7.680 1.00 42.54 301 GLY B N 1
ATOM 6485 C CA . GLY B 1 304 ? 34.488 -60.370 -6.672 1.00 40.26 301 GLY B CA 1
ATOM 6486 C C . GLY B 1 304 ? 35.847 -59.766 -6.933 1.00 41.24 301 GLY B C 1
ATOM 6487 O O . GLY B 1 304 ? 36.630 -60.388 -7.596 1.00 43.58 301 GLY B O 1
ATOM 6488 N N . LEU B 1 305 ? 36.159 -58.573 -6.418 1.00 41.40 302 LEU B N 1
ATOM 6489 C CA . LEU B 1 305 ? 37.393 -57.883 -6.671 1.00 40.36 302 LEU B CA 1
ATOM 6490 C C . LEU B 1 305 ? 38.529 -58.712 -6.063 1.00 41.63 302 LEU B C 1
ATOM 6491 O O . LEU B 1 305 ? 39.554 -58.900 -6.726 1.00 41.75 302 LEU B O 1
ATOM 6496 N N . ASP B 1 306 ? 38.369 -59.183 -4.803 1.00 41.06 303 ASP B N 1
ATOM 6497 C CA . ASP B 1 306 ? 39.112 -60.378 -4.346 1.00 40.20 303 ASP B CA 1
ATOM 6498 C C . ASP B 1 306 ? 39.570 -61.287 -5.494 1.00 40.46 303 ASP B C 1
ATOM 6499 O O . ASP B 1 306 ? 40.673 -61.800 -5.471 1.00 43.86 303 ASP B O 1
ATOM 6504 N N . ASP B 1 307 ? 38.754 -61.550 -6.467 1.00 39.12 304 ASP B N 1
ATOM 6505 C CA . ASP B 1 307 ? 39.180 -62.597 -7.345 1.00 41.38 304 ASP B CA 1
ATOM 6506 C C . ASP B 1 307 ? 40.196 -62.102 -8.413 1.00 39.95 304 ASP B C 1
ATOM 6507 O O . ASP B 1 307 ? 40.908 -62.874 -8.989 1.00 41.75 304 ASP B O 1
ATOM 6512 N N . VAL B 1 308 ? 40.225 -60.799 -8.644 1.00 38.82 305 VAL B N 1
ATOM 6513 C CA . VAL B 1 308 ? 41.213 -60.101 -9.471 1.00 35.70 305 VAL B CA 1
ATOM 6514 C C . VAL B 1 308 ? 42.501 -60.157 -8.694 1.00 37.47 305 VAL B C 1
ATOM 6515 O O . VAL B 1 308 ? 43.509 -60.681 -9.244 1.00 39.43 305 VAL B O 1
ATOM 6519 N N . VAL B 1 309 ? 42.560 -59.680 -7.432 1.00 35.72 306 VAL B N 1
ATOM 6520 C CA . VAL B 1 309 ? 43.758 -60.067 -6.632 1.00 33.72 306 VAL B CA 1
ATOM 6521 C C . VAL B 1 309 ? 44.253 -61.578 -6.886 1.00 34.93 306 VAL B C 1
ATOM 6522 O O . VAL B 1 309 ? 45.499 -61.877 -7.164 1.00 33.53 306 VAL B O 1
ATOM 6526 N N . ARG B 1 310 ? 43.274 -62.512 -6.837 1.00 35.70 307 ARG B N 1
ATOM 6527 C CA . ARG B 1 310 ? 43.599 -63.915 -6.465 1.00 36.00 307 ARG B CA 1
ATOM 6528 C C . ARG B 1 310 ? 44.183 -64.401 -7.760 1.00 40.32 307 ARG B C 1
ATOM 6529 O O . ARG B 1 310 ? 45.358 -64.867 -7.755 1.00 40.27 307 ARG B O 1
ATOM 6537 N N . ARG B 1 311 ? 43.422 -64.219 -8.877 1.00 41.03 308 ARG B N 1
ATOM 6538 C CA . ARG B 1 311 ? 43.951 -64.585 -10.194 1.00 41.84 308 ARG B CA 1
ATOM 6539 C C . ARG B 1 311 ? 45.299 -63.934 -10.634 1.00 42.47 308 ARG B C 1
ATOM 6540 O O . ARG B 1 311 ? 46.257 -64.630 -11.123 1.00 43.62 308 ARG B O 1
ATOM 6548 N N . LEU B 1 312 ? 45.433 -62.632 -10.395 1.00 40.68 309 LEU B N 1
ATOM 6549 C CA . LEU B 1 312 ? 46.648 -62.011 -10.763 1.00 40.21 309 LEU B CA 1
ATOM 6550 C C . LEU B 1 312 ? 47.763 -62.765 -10.096 1.00 42.56 309 LEU B C 1
ATOM 6551 O O . LEU B 1 312 ? 48.783 -63.078 -10.775 1.00 43.76 309 LEU B O 1
ATOM 6556 N N . VAL B 1 313 ? 47.628 -63.020 -8.768 1.00 42.03 310 VAL B N 1
ATOM 6557 C CA . VAL B 1 313 ? 48.694 -63.672 -8.064 1.00 41.02 310 VAL B CA 1
ATOM 6558 C C . VAL B 1 313 ? 48.945 -65.094 -8.671 1.00 40.84 310 VAL B C 1
ATOM 6559 O O . VAL B 1 313 ? 50.062 -65.569 -8.818 1.00 40.79 310 VAL B O 1
ATOM 6563 N N . ARG B 1 314 ? 47.893 -65.791 -9.008 1.00 41.57 311 ARG B N 1
ATOM 6564 C CA . ARG B 1 314 ? 47.989 -67.150 -9.507 1.00 42.65 311 ARG B CA 1
ATOM 6565 C C . ARG B 1 314 ? 48.839 -67.035 -10.793 1.00 45.24 311 ARG B C 1
ATOM 6566 O O . ARG B 1 314 ? 49.551 -67.968 -11.147 1.00 47.92 311 ARG B O 1
ATOM 6574 N N . TYR B 1 315 ? 48.824 -65.893 -11.497 1.00 43.68 312 TYR B N 1
ATOM 6575 C CA . TYR B 1 315 ? 49.515 -65.828 -12.731 1.00 40.14 312 TYR B CA 1
ATOM 6576 C C . TYR B 1 315 ? 50.848 -65.198 -12.551 1.00 39.28 312 TYR B C 1
ATOM 6577 O O . TYR B 1 315 ? 51.588 -64.953 -13.527 1.00 39.58 312 TYR B O 1
ATOM 6586 N N . GLY B 1 316 ? 51.152 -64.806 -11.317 1.00 38.42 313 GLY B N 1
ATOM 6587 C CA . GLY B 1 316 ? 52.543 -64.372 -10.989 1.00 36.04 313 GLY B CA 1
ATOM 6588 C C . GLY B 1 316 ? 52.961 -62.973 -10.567 1.00 35.38 313 GLY B C 1
ATOM 6589 O O . GLY B 1 316 ? 54.191 -62.643 -10.490 1.00 34.99 313 GLY B O 1
ATOM 6590 N N . LEU B 1 317 ? 51.981 -62.119 -10.354 1.00 36.37 314 LEU B N 1
ATOM 6591 C CA . LEU B 1 317 ? 52.251 -60.856 -9.610 1.00 37.76 314 LEU B CA 1
ATOM 6592 C C . LEU B 1 317 ? 52.433 -61.199 -8.118 1.00 36.60 314 LEU B C 1
ATOM 6593 O O . LEU B 1 317 ? 51.650 -61.911 -7.606 1.00 38.60 314 LEU B O 1
ATOM 6598 N N . LYS B 1 318 ? 53.491 -60.763 -7.463 1.00 37.90 315 LYS B N 1
ATOM 6599 C CA . LYS B 1 318 ? 53.510 -60.664 -5.994 1.00 39.95 315 LYS B CA 1
ATOM 6600 C C . LYS B 1 318 ? 52.220 -60.202 -5.299 1.00 38.78 315 LYS B C 1
ATOM 6601 O O . LYS B 1 318 ? 51.504 -59.245 -5.713 1.00 36.91 315 LYS B O 1
ATOM 6607 N N . PRO B 1 319 ? 51.899 -60.892 -4.192 1.00 40.04 316 PRO B N 1
ATOM 6608 C CA . PRO B 1 319 ? 50.623 -60.465 -3.438 1.00 38.28 316 PRO B CA 1
ATOM 6609 C C . PRO B 1 319 ? 50.744 -59.058 -2.951 1.00 36.70 316 PRO B C 1
ATOM 6610 O O . PRO B 1 319 ? 49.743 -58.335 -2.848 1.00 39.26 316 PRO B O 1
ATOM 6614 N N . GLU B 1 320 ? 51.935 -58.613 -2.739 1.00 35.36 317 GLU B N 1
ATOM 6615 C CA . GLU B 1 320 ? 52.046 -57.275 -2.199 1.00 37.70 317 GLU B CA 1
ATOM 6616 C C . GLU B 1 320 ? 51.626 -56.292 -3.240 1.00 36.80 317 GLU B C 1
ATOM 6617 O O . GLU B 1 320 ? 50.993 -55.351 -2.927 1.00 38.07 317 GLU B O 1
ATOM 6623 N N . TRP B 1 321 ? 52.072 -56.494 -4.454 1.00 35.59 318 TRP B N 1
ATOM 6624 C CA . TRP B 1 321 ? 51.759 -55.627 -5.492 1.00 35.61 318 TRP B CA 1
ATOM 6625 C C . TRP B 1 321 ? 50.340 -55.819 -5.571 1.00 35.75 318 TRP B C 1
ATOM 6626 O O . TRP B 1 321 ? 49.612 -54.779 -5.529 1.00 37.10 318 TRP B O 1
ATOM 6637 N N . ALA B 1 322 ? 49.876 -57.066 -5.761 1.00 33.99 319 ALA B N 1
ATOM 6638 C CA . ALA B 1 322 ? 48.411 -57.195 -6.013 1.00 34.35 319 ALA B CA 1
ATOM 6639 C C . ALA B 1 322 ? 47.651 -56.368 -4.921 1.00 36.06 319 ALA B C 1
ATOM 6640 O O . ALA B 1 322 ? 46.772 -55.503 -5.232 1.00 33.58 319 ALA B O 1
ATOM 6642 N N . LEU B 1 323 ? 48.055 -56.553 -3.637 1.00 35.95 320 LEU B N 1
ATOM 6643 C CA . LEU B 1 323 ? 47.270 -55.928 -2.598 1.00 35.92 320 LEU B CA 1
ATOM 6644 C C . LEU B 1 323 ? 47.339 -54.400 -2.626 1.00 35.26 320 LEU B C 1
ATOM 6645 O O . LEU B 1 323 ? 46.240 -53.711 -2.461 1.00 38.23 320 LEU B O 1
ATOM 6650 N N . ARG B 1 324 ? 48.538 -53.849 -2.817 1.00 31.49 321 ARG B N 1
ATOM 6651 C CA . ARG B 1 324 ? 48.736 -52.355 -2.894 1.00 29.31 321 ARG B CA 1
ATOM 6652 C C . ARG B 1 324 ? 47.754 -51.794 -3.923 1.00 31.74 321 ARG B C 1
ATOM 6653 O O . ARG B 1 324 ? 47.225 -50.717 -3.823 1.00 36.03 321 ARG B O 1
ATOM 6661 N N . ALA B 1 325 ? 47.503 -52.516 -4.970 1.00 32.56 322 ALA B N 1
ATOM 6662 C CA . ALA B 1 325 ? 46.755 -51.955 -6.017 1.00 33.53 322 ALA B CA 1
ATOM 6663 C C . ALA B 1 325 ? 45.321 -51.918 -5.627 1.00 35.32 322 ALA B C 1
ATOM 6664 O O . ALA B 1 325 ? 44.609 -50.965 -5.878 1.00 37.70 322 ALA B O 1
ATOM 6666 N N . ALA B 1 326 ? 44.872 -53.031 -5.086 1.00 35.80 323 ALA B N 1
ATOM 6667 C CA . ALA B 1 326 ? 43.535 -53.206 -4.709 1.00 34.50 323 ALA B CA 1
ATOM 6668 C C . ALA B 1 326 ? 43.131 -52.294 -3.536 1.00 35.06 323 ALA B C 1
ATOM 6669 O O . ALA B 1 326 ? 41.948 -52.309 -3.190 1.00 35.09 323 ALA B O 1
ATOM 6671 N N . THR B 1 327 ? 44.088 -51.567 -2.931 1.00 33.92 324 THR B N 1
ATOM 6672 C CA . THR B 1 327 ? 43.858 -50.806 -1.683 1.00 34.92 324 THR B CA 1
ATOM 6673 C C . THR B 1 327 ? 44.482 -49.365 -1.726 1.00 34.79 324 THR B C 1
ATOM 6674 O O . THR B 1 327 ? 43.878 -48.368 -2.125 1.00 34.83 324 THR B O 1
ATOM 6678 N N . LEU B 1 328 ? 45.738 -49.247 -1.343 1.00 34.15 325 LEU B N 1
ATOM 6679 C CA . LEU B 1 328 ? 46.296 -47.943 -1.251 1.00 33.64 325 LEU B CA 1
ATOM 6680 C C . LEU B 1 328 ? 46.291 -47.252 -2.610 1.00 32.92 325 LEU B C 1
ATOM 6681 O O . LEU B 1 328 ? 45.823 -46.128 -2.722 1.00 31.49 325 LEU B O 1
ATOM 6686 N N . ASN B 1 329 ? 46.725 -47.901 -3.680 1.00 31.90 326 ASN B N 1
ATOM 6687 C CA . ASN B 1 329 ? 46.531 -47.156 -4.941 1.00 32.16 326 ASN B CA 1
ATOM 6688 C C . ASN B 1 329 ? 45.107 -46.606 -5.295 1.00 31.86 326 ASN B C 1
ATOM 6689 O O . ASN B 1 329 ? 44.944 -45.431 -5.748 1.00 31.44 326 ASN B O 1
ATOM 6694 N N . ALA B 1 330 ? 44.099 -47.472 -5.144 1.00 30.85 327 ALA B N 1
ATOM 6695 C CA . ALA B 1 330 ? 42.676 -47.088 -5.378 1.00 30.95 327 ALA B CA 1
ATOM 6696 C C . ALA B 1 330 ? 42.253 -46.001 -4.381 1.00 33.90 327 ALA B C 1
ATOM 6697 O O . ALA B 1 330 ? 41.548 -45.020 -4.781 1.00 34.53 327 ALA B O 1
ATOM 6699 N N . ALA B 1 331 ? 42.802 -46.023 -3.157 1.00 32.87 328 ALA B N 1
ATOM 6700 C CA . ALA B 1 331 ? 42.430 -44.929 -2.284 1.00 35.62 328 ALA B CA 1
ATOM 6701 C C . ALA B 1 331 ? 42.958 -43.569 -2.740 1.00 36.82 328 ALA B C 1
ATOM 6702 O O . ALA B 1 331 ? 42.315 -42.522 -2.556 1.00 37.20 328 ALA B O 1
ATOM 6704 N N . GLN B 1 332 ? 44.162 -43.560 -3.279 1.00 39.42 329 GLN B N 1
ATOM 6705 C CA . GLN B 1 332 ? 44.769 -42.306 -3.841 1.00 39.38 329 GLN B CA 1
ATOM 6706 C C . GLN B 1 332 ? 43.937 -41.867 -4.990 1.00 37.29 329 GLN B C 1
ATOM 6707 O O . GLN B 1 332 ? 43.515 -40.711 -5.035 1.00 34.79 329 GLN B O 1
ATOM 6713 N N . ARG B 1 333 ? 43.641 -42.811 -5.899 1.00 35.64 330 ARG B N 1
ATOM 6714 C CA . ARG B 1 333 ? 42.800 -42.468 -7.009 1.00 33.78 330 ARG B CA 1
ATOM 6715 C C . ARG B 1 333 ? 41.548 -41.840 -6.475 1.00 36.21 330 ARG B C 1
ATOM 6716 O O . ARG B 1 333 ? 41.158 -40.800 -6.934 1.00 34.69 330 ARG B O 1
ATOM 6724 N N . LEU B 1 334 ? 40.930 -42.455 -5.433 1.00 36.43 331 LEU B N 1
ATOM 6725 C CA . LEU B 1 334 ? 39.639 -41.957 -5.031 1.00 36.09 331 LEU B CA 1
ATOM 6726 C C . LEU B 1 334 ? 39.661 -40.678 -4.248 1.00 36.25 331 LEU B C 1
ATOM 6727 O O . LEU B 1 334 ? 38.636 -40.185 -4.147 1.00 36.29 331 LEU B O 1
ATOM 6732 N N . GLY B 1 335 ? 40.807 -40.150 -3.775 1.00 35.17 332 GLY B N 1
ATOM 6733 C CA . GLY B 1 335 ? 40.936 -39.020 -2.940 1.00 31.28 332 GLY B CA 1
ATOM 6734 C C . GLY B 1 335 ? 40.651 -39.461 -1.523 1.00 36.10 332 GLY B C 1
ATOM 6735 O O . GLY B 1 335 ? 40.360 -38.648 -0.629 1.00 36.30 332 GLY B O 1
ATOM 6736 N N . ARG B 1 336 ? 40.809 -40.732 -1.188 1.00 37.99 333 ARG B N 1
ATOM 6737 C CA . ARG B 1 336 ? 40.373 -41.065 0.140 1.00 38.85 333 ARG B CA 1
ATOM 6738 C C . ARG B 1 336 ? 41.465 -41.461 1.100 1.00 41.22 333 ARG B C 1
ATOM 6739 O O . ARG B 1 336 ? 41.894 -42.616 1.147 1.00 43.37 333 ARG B O 1
ATOM 6747 N N . SER B 1 337 ? 41.892 -40.540 1.941 1.00 41.89 334 SER B N 1
ATOM 6748 C CA . SER B 1 337 ? 42.960 -40.860 2.882 1.00 44.12 334 SER B CA 1
ATOM 6749 C C . SER B 1 337 ? 42.460 -41.540 4.155 1.00 45.26 334 SER B C 1
ATOM 6750 O O . SER B 1 337 ? 43.232 -41.691 5.237 1.00 45.59 334 SER B O 1
ATOM 6753 N N . ASP B 1 338 ? 41.193 -41.938 4.065 1.00 42.99 335 ASP B N 1
ATOM 6754 C CA . ASP B 1 338 ? 40.694 -42.664 5.189 1.00 41.88 335 ASP B CA 1
ATOM 6755 C C . ASP B 1 338 ? 40.726 -44.104 4.781 1.00 40.27 335 ASP B C 1
ATOM 6756 O O . ASP B 1 338 ? 40.601 -44.971 5.647 1.00 39.69 335 ASP B O 1
ATOM 6761 N N . LEU B 1 339 ? 40.916 -44.377 3.473 1.00 37.49 336 LEU B N 1
ATOM 6762 C CA . LEU B 1 339 ? 40.904 -45.774 3.040 1.00 34.66 336 LEU B CA 1
ATOM 6763 C C . LEU B 1 339 ? 42.239 -46.372 2.709 1.00 33.90 336 LEU B C 1
ATOM 6764 O O . LEU B 1 339 ? 43.232 -45.726 2.704 1.00 32.68 336 LEU B O 1
ATOM 6769 N N . GLY B 1 340 ? 42.254 -47.642 2.379 1.00 36.83 337 GLY B N 1
ATOM 6770 C CA . GLY B 1 340 ? 43.340 -48.258 1.579 1.00 36.64 337 GLY B CA 1
ATOM 6771 C C . GLY B 1 340 ? 44.599 -48.639 2.353 1.00 37.51 337 GLY B C 1
ATOM 6772 O O . GLY B 1 340 ? 45.494 -49.242 1.785 1.00 40.29 337 GLY B O 1
ATOM 6773 N N . LEU B 1 341 ? 44.662 -48.372 3.641 1.00 35.91 338 LEU B N 1
ATOM 6774 C CA . LEU B 1 341 ? 45.899 -48.545 4.336 1.00 34.62 338 LEU B CA 1
ATOM 6775 C C . LEU B 1 341 ? 45.740 -48.868 5.804 1.00 35.46 338 LEU B C 1
ATOM 6776 O O . LEU B 1 341 ? 44.902 -48.303 6.488 1.00 36.82 338 LEU B O 1
ATOM 6781 N N . ILE B 1 342 ? 46.602 -49.699 6.361 1.00 35.16 339 ILE B N 1
ATOM 6782 C CA . ILE B 1 342 ? 46.389 -49.947 7.743 1.00 33.04 339 ILE B CA 1
ATOM 6783 C C . ILE B 1 342 ? 47.258 -48.980 8.528 1.00 33.59 339 ILE B C 1
ATOM 6784 O O . ILE B 1 342 ? 48.355 -49.334 8.894 1.00 33.76 339 ILE B O 1
ATOM 6789 N N . ALA B 1 343 ? 46.788 -47.744 8.773 1.00 33.26 340 ALA B N 1
ATOM 6790 C CA . ALA B 1 343 ? 47.537 -46.877 9.642 1.00 33.75 340 ALA B C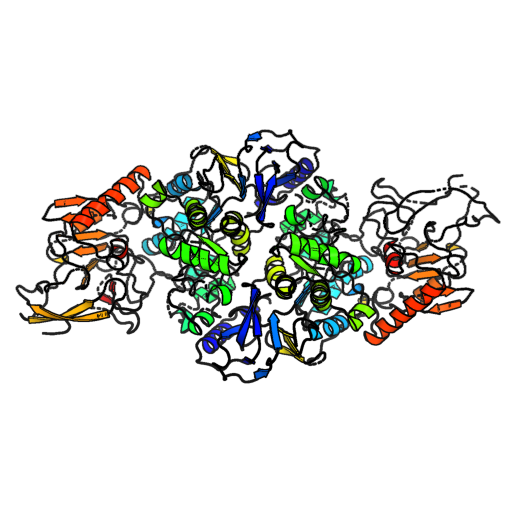A 1
ATOM 6791 C C . ALA B 1 343 ? 46.741 -46.179 10.822 1.00 36.10 340 ALA B C 1
ATOM 6792 O O . ALA B 1 343 ? 45.539 -46.069 10.789 1.00 38.67 340 ALA B O 1
ATOM 6794 N N . ALA B 1 344 ? 47.378 -45.654 11.860 1.00 36.86 341 ALA B N 1
ATOM 6795 C CA . ALA B 1 344 ? 46.508 -45.117 12.946 1.00 39.41 341 ALA B CA 1
ATOM 6796 C C . ALA B 1 344 ? 45.863 -43.874 12.313 1.00 40.68 341 ALA B C 1
ATOM 6797 O O . ALA B 1 344 ? 46.573 -43.182 11.528 1.00 43.23 341 ALA B O 1
ATOM 6799 N N . GLY B 1 345 ? 44.581 -43.615 12.519 1.00 39.06 342 GLY B N 1
ATOM 6800 C CA . GLY B 1 345 ? 44.003 -42.524 11.747 1.00 36.96 342 GLY B CA 1
ATOM 6801 C C . GLY B 1 345 ? 43.161 -42.797 10.515 1.00 37.45 342 GLY B C 1
ATOM 6802 O O . GLY B 1 345 ? 42.559 -41.849 9.948 1.00 39.20 342 GLY B O 1
ATOM 6803 N N . ARG B 1 346 ? 43.051 -44.029 10.055 1.00 37.08 343 ARG B N 1
ATOM 6804 C CA . ARG B 1 346 ? 42.195 -44.305 8.817 1.00 36.70 343 ARG B CA 1
ATOM 6805 C C . ARG B 1 346 ? 41.051 -45.151 9.331 1.00 37.05 343 ARG B C 1
ATOM 6806 O O . ARG B 1 346 ? 41.103 -45.639 10.549 1.00 35.85 343 ARG B O 1
ATOM 6814 N N . ARG B 1 347 ? 40.124 -45.449 8.409 1.00 33.78 344 ARG B N 1
ATOM 6815 C CA . ARG B 1 347 ? 38.901 -46.184 8.705 1.00 31.08 344 ARG B CA 1
ATOM 6816 C C . ARG B 1 347 ? 39.334 -47.621 8.860 1.00 32.31 344 ARG B C 1
ATOM 6817 O O . ARG B 1 347 ? 40.197 -48.071 8.203 1.00 30.52 344 ARG B O 1
ATOM 6825 N N . ALA B 1 348 ? 38.853 -48.301 9.905 1.00 34.46 345 ALA B N 1
ATOM 6826 C CA . ALA B 1 348 ? 39.108 -49.733 10.087 1.00 33.21 345 ALA B CA 1
ATOM 6827 C C . ALA B 1 348 ? 38.280 -50.518 9.112 1.00 34.55 345 ALA B C 1
ATOM 6828 O O . ALA B 1 348 ? 37.357 -51.184 9.576 1.00 35.20 345 ALA B O 1
ATOM 6830 N N . ASP B 1 349 ? 38.509 -50.347 7.787 1.00 35.30 346 ASP B N 1
ATOM 6831 C CA . ASP B 1 349 ? 38.085 -51.340 6.792 1.00 34.98 346 ASP B CA 1
ATOM 6832 C C . ASP B 1 349 ? 39.324 -52.312 6.596 1.00 37.20 346 ASP B C 1
ATOM 6833 O O . ASP B 1 349 ? 40.358 -51.885 5.999 1.00 41.62 346 ASP B O 1
ATOM 6838 N N . ILE B 1 350 ? 39.226 -53.562 7.062 1.00 35.43 347 ILE B N 1
ATOM 6839 C CA . ILE B 1 350 ? 40.250 -54.581 7.115 1.00 33.34 347 ILE B CA 1
ATOM 6840 C C . ILE B 1 350 ? 39.651 -55.944 6.750 1.00 35.95 347 ILE B C 1
ATOM 6841 O O . ILE B 1 350 ? 38.448 -56.182 6.977 1.00 36.88 347 ILE B O 1
ATOM 6846 N N . VAL B 1 351 ? 40.437 -56.774 6.085 1.00 35.10 348 VAL B N 1
ATOM 6847 C CA . VAL B 1 351 ? 40.113 -58.134 5.804 1.00 35.65 348 VAL B CA 1
ATOM 6848 C C . VAL B 1 351 ? 41.358 -58.930 6.265 1.00 37.15 348 VAL B C 1
ATOM 6849 O O . VAL B 1 351 ? 42.517 -58.418 6.025 1.00 37.40 348 VAL B O 1
ATOM 6853 N N . VAL B 1 352 ? 41.120 -60.062 6.987 1.00 35.36 349 VAL B N 1
ATOM 6854 C CA . VAL B 1 352 ? 42.139 -60.973 7.440 1.00 34.40 349 VAL B CA 1
ATOM 6855 C C . VAL B 1 352 ? 42.047 -62.130 6.533 1.00 36.10 349 VAL B C 1
ATOM 6856 O O . VAL B 1 352 ? 41.025 -62.783 6.547 1.00 36.48 349 VAL B O 1
ATOM 6860 N N . PHE B 1 353 ? 43.084 -62.385 5.713 1.00 37.68 350 PHE B N 1
ATOM 6861 C CA . PHE B 1 353 ? 43.087 -63.523 4.776 1.00 36.27 350 PHE B CA 1
ATOM 6862 C C . PHE B 1 353 ? 43.917 -64.700 5.312 1.00 36.44 350 PHE B C 1
ATOM 6863 O O . PHE B 1 353 ? 45.040 -64.547 5.821 1.00 38.82 350 PHE B O 1
ATOM 6871 N N . GLU B 1 354 ? 43.430 -65.893 5.122 1.00 36.36 351 GLU B N 1
ATOM 6872 C CA . GLU B 1 354 ? 44.062 -67.085 5.660 1.00 36.09 351 GLU B CA 1
ATOM 6873 C C . GLU B 1 354 ? 45.446 -67.150 5.080 1.00 38.51 351 GLU B C 1
ATOM 6874 O O . GLU B 1 354 ? 46.452 -67.389 5.801 1.00 39.84 351 GLU B O 1
ATOM 6880 N N . ASP B 1 355 ? 45.585 -66.862 3.780 1.00 41.85 352 ASP B N 1
ATOM 6881 C CA . ASP B 1 355 ? 46.996 -66.745 3.197 1.00 44.11 352 ASP B CA 1
ATOM 6882 C C . ASP B 1 355 ? 46.943 -65.995 1.883 1.00 43.56 352 ASP B C 1
ATOM 6883 O O . ASP B 1 355 ? 45.935 -65.431 1.554 1.00 44.28 352 ASP B O 1
ATOM 6888 N N . LEU B 1 356 ? 48.004 -66.013 1.114 1.00 41.70 353 LEU B N 1
ATOM 6889 C CA . LEU B 1 356 ? 48.071 -64.981 0.153 1.00 40.86 353 LEU B CA 1
ATOM 6890 C C . LEU B 1 356 ? 48.075 -65.739 -1.140 1.00 42.07 353 LEU B C 1
ATOM 6891 O O . LEU B 1 356 ? 48.562 -65.270 -2.135 1.00 41.29 353 LEU B O 1
ATOM 6896 N N . ASN B 1 357 ? 47.527 -66.944 -1.058 1.00 43.15 354 ASN B N 1
ATOM 6897 C CA . ASN B 1 357 ? 47.254 -67.811 -2.202 1.00 43.23 354 ASN B CA 1
ATOM 6898 C C . ASN B 1 357 ? 45.743 -67.870 -2.469 1.00 41.72 354 ASN B C 1
ATOM 6899 O O . ASN B 1 357 ? 45.331 -67.413 -3.534 1.00 41.55 354 ASN B O 1
ATOM 6904 N N . GLY B 1 358 ? 44.945 -68.376 -1.512 1.00 39.82 355 GLY B N 1
ATOM 6905 C CA . GLY B 1 358 ? 43.528 -68.558 -1.689 1.00 40.79 355 GLY B CA 1
ATOM 6906 C C . GLY B 1 358 ? 42.856 -67.233 -1.408 1.00 42.36 355 GLY B C 1
ATOM 6907 O O . GLY B 1 358 ? 41.842 -66.921 -2.044 1.00 46.94 355 GLY B O 1
ATOM 6908 N N . PHE B 1 359 ? 43.397 -66.377 -0.555 1.00 40.10 356 PHE B N 1
ATOM 6909 C CA . PHE B 1 359 ? 42.777 -65.011 -0.281 1.00 40.02 356 PHE B CA 1
ATOM 6910 C C . PHE B 1 359 ? 41.423 -65.146 0.320 1.00 41.20 356 PHE B C 1
ATOM 6911 O O . PHE B 1 359 ? 40.399 -64.649 -0.099 1.00 40.28 356 PHE B O 1
ATOM 6919 N N . SER B 1 360 ? 41.521 -65.880 1.386 1.00 42.87 357 SER B N 1
ATOM 6920 C CA . SER B 1 360 ? 40.434 -66.454 2.003 1.00 41.86 357 SER B CA 1
ATOM 6921 C C . SER B 1 360 ? 40.037 -65.635 3.262 1.00 41.30 357 SER B C 1
ATOM 6922 O O . SER B 1 360 ? 40.723 -65.741 4.372 1.00 42.02 357 SER B O 1
ATOM 6925 N N . ALA B 1 361 ? 38.920 -64.919 3.162 1.00 35.57 358 ALA B N 1
ATOM 6926 C CA . ALA B 1 361 ? 38.685 -63.992 4.240 1.00 36.46 358 ALA B CA 1
ATOM 6927 C C . ALA B 1 361 ? 38.340 -64.556 5.650 1.00 36.75 358 ALA B C 1
ATOM 6928 O O . ALA B 1 361 ? 37.158 -64.654 5.960 1.00 39.89 358 ALA B O 1
ATOM 6930 N N . ARG B 1 362 ? 39.278 -64.994 6.455 1.00 34.15 359 ARG B N 1
ATOM 6931 C CA . ARG B 1 362 ? 38.824 -65.370 7.797 1.00 35.77 359 ARG B CA 1
ATOM 6932 C C . ARG B 1 362 ? 38.030 -64.233 8.502 1.00 36.86 359 ARG B C 1
ATOM 6933 O O . ARG B 1 362 ? 36.931 -64.540 9.010 1.00 36.84 359 ARG B O 1
ATOM 6941 N N . HIS B 1 363 ? 38.463 -62.936 8.445 1.00 37.13 360 HIS B N 1
ATOM 6942 C CA . HIS B 1 363 ? 37.585 -61.849 8.948 1.00 36.53 360 HIS B CA 1
ATOM 6943 C C . HIS B 1 363 ? 37.509 -60.639 8.035 1.00 38.32 360 HIS B C 1
ATOM 6944 O O . HIS B 1 363 ? 38.483 -60.321 7.218 1.00 37.68 360 HIS B O 1
ATOM 6951 N N . VAL B 1 364 ? 36.405 -59.893 8.208 1.00 36.46 361 VAL B N 1
ATOM 6952 C CA . VAL B 1 364 ? 36.137 -58.709 7.425 1.00 35.71 361 VAL B CA 1
ATOM 6953 C C . VAL B 1 364 ? 35.575 -57.707 8.393 1.00 37.04 361 VAL B C 1
ATOM 6954 O O . VAL B 1 364 ? 34.600 -57.998 8.976 1.00 40.23 361 VAL B O 1
ATOM 6958 N N . LEU B 1 365 ? 36.226 -56.568 8.603 1.00 36.92 362 LEU B N 1
ATOM 6959 C CA . LEU B 1 365 ? 35.756 -55.474 9.336 1.00 37.11 362 LEU B CA 1
ATOM 6960 C C . LEU B 1 365 ? 35.470 -54.214 8.410 1.00 38.51 362 LEU B C 1
ATOM 6961 O O . LEU B 1 365 ? 36.219 -53.999 7.437 1.00 38.36 362 LEU B O 1
ATOM 6966 N N . ALA B 1 366 ? 34.345 -53.471 8.680 1.00 39.39 363 ALA B N 1
ATOM 6967 C CA . ALA B 1 366 ? 33.713 -52.308 7.881 1.00 38.82 363 ALA B CA 1
ATOM 6968 C C . ALA B 1 366 ? 33.508 -51.444 9.014 1.00 40.40 363 ALA B C 1
ATOM 6969 O O . ALA B 1 366 ? 33.040 -51.983 10.063 1.00 42.59 363 ALA B O 1
ATOM 6971 N N . SER B 1 367 ? 33.790 -50.158 8.829 1.00 40.31 364 SER B N 1
ATOM 6972 C CA . SER B 1 367 ? 34.051 -49.197 9.893 1.00 40.22 364 SER B CA 1
ATOM 6973 C C . SER B 1 367 ? 34.371 -49.651 11.241 1.00 45.05 364 SER B C 1
ATOM 6974 O O . SER B 1 367 ? 35.456 -50.280 11.463 1.00 49.79 364 SER B O 1
ATOM 6977 N N . GLY B 1 368 ? 33.587 -49.428 12.257 1.00 46.30 365 GLY B N 1
ATOM 6978 C CA . GLY B 1 368 ? 34.190 -50.285 13.322 1.00 47.96 365 GLY B CA 1
ATOM 6979 C C . GLY B 1 368 ? 34.122 -51.846 13.208 1.00 46.88 365 GLY B C 1
ATOM 6980 O O . GLY B 1 368 ? 34.675 -52.535 14.002 1.00 49.45 365 GLY B O 1
ATOM 6981 N N . ARG B 1 369 ? 33.407 -52.436 12.281 1.00 48.01 366 ARG B N 1
ATOM 6982 C CA . ARG B 1 369 ? 32.488 -53.474 12.762 1.00 49.74 366 ARG B CA 1
ATOM 6983 C C . ARG B 1 369 ? 32.584 -54.804 12.051 1.00 48.70 366 ARG B C 1
ATOM 6984 O O . ARG B 1 369 ? 32.666 -54.859 10.828 1.00 49.23 366 ARG B O 1
ATOM 6992 N N . ALA B 1 370 ? 32.579 -55.898 12.785 1.00 47.86 367 ALA B N 1
ATOM 6993 C CA . ALA B 1 370 ? 32.970 -57.145 12.108 1.00 47.09 367 ALA B CA 1
ATOM 6994 C C . ALA B 1 370 ? 31.713 -57.418 11.281 1.00 47.22 367 ALA B C 1
ATOM 6995 O O . ALA B 1 370 ? 30.645 -57.350 11.811 1.00 50.07 367 ALA B O 1
ATOM 6997 N N . VAL B 1 371 ? 31.791 -57.575 9.978 1.00 45.54 368 VAL B N 1
ATOM 6998 C CA . VAL B 1 371 ? 30.595 -57.863 9.247 1.00 43.01 368 VAL B CA 1
ATOM 6999 C C . VAL B 1 371 ? 30.571 -59.201 8.509 1.00 44.26 368 VAL B C 1
ATOM 7000 O O . VAL B 1 371 ? 29.465 -59.589 8.044 1.00 45.28 368 VAL B O 1
ATOM 7004 N N . ALA B 1 372 ? 31.710 -59.895 8.386 1.00 43.63 369 ALA B N 1
ATOM 7005 C CA . ALA B 1 372 ? 31.698 -61.296 8.025 1.00 45.89 369 ALA B CA 1
ATOM 7006 C C . ALA B 1 372 ? 32.804 -62.033 8.760 1.00 47.56 369 ALA B C 1
ATOM 7007 O O . ALA B 1 372 ? 33.766 -61.412 9.128 1.00 47.09 369 ALA B O 1
ATOM 7009 N N . GLU B 1 373 ? 32.655 -63.363 8.907 1.00 48.56 370 GLU B N 1
ATOM 7010 C CA . GLU B 1 373 ? 33.672 -64.271 9.409 1.00 48.92 370 GLU B CA 1
ATOM 7011 C C . GLU B 1 373 ? 33.550 -65.523 8.588 1.00 48.95 370 GLU B C 1
ATOM 7012 O O . GLU B 1 373 ? 32.482 -65.787 8.063 1.00 48.56 370 GLU B O 1
ATOM 7018 N N . GLY B 1 374 ? 34.627 -66.306 8.498 1.00 50.01 371 GLY B N 1
ATOM 7019 C CA . GLY B 1 374 ? 34.842 -67.210 7.359 1.00 50.71 371 GLY B CA 1
ATOM 7020 C C . GLY B 1 374 ? 33.732 -67.298 6.289 1.00 52.90 371 GLY B C 1
ATOM 7021 O O . GLY B 1 374 ? 33.077 -68.326 6.149 1.00 53.65 371 GLY B O 1
ATOM 7022 N N . GLY B 1 375 ? 33.490 -66.267 5.497 1.00 52.37 372 GLY B N 1
ATOM 7023 C CA . GLY B 1 375 ? 32.913 -66.543 4.202 1.00 52.33 372 GLY B CA 1
ATOM 7024 C C . GLY B 1 375 ? 31.450 -66.309 4.306 1.00 53.89 372 GLY B C 1
ATOM 7025 O O . GLY B 1 375 ? 30.694 -66.200 3.265 1.00 53.05 372 GLY B O 1
ATOM 7026 N N . ARG B 1 376 ? 31.008 -66.179 5.545 1.00 54.37 373 ARG B N 1
ATOM 7027 C CA . ARG B 1 376 ? 29.589 -65.882 5.667 1.00 58.16 373 ARG B CA 1
ATOM 7028 C C . ARG B 1 376 ? 29.380 -64.566 6.392 1.00 56.63 373 ARG B C 1
ATOM 7029 O O . ARG B 1 376 ? 30.214 -64.165 7.190 1.00 56.53 373 ARG B O 1
ATOM 7045 N N . LEU B 1 378 ? 27.908 -61.656 8.820 1.00 57.61 375 LEU B N 1
ATOM 7046 C CA . LEU B 1 378 ? 27.548 -61.675 10.232 1.00 56.57 375 LEU B CA 1
ATOM 7047 C C . LEU B 1 378 ? 26.519 -60.627 10.595 1.00 58.02 375 LEU B C 1
ATOM 7048 O O . LEU B 1 378 ? 26.166 -60.519 11.768 1.00 58.56 375 LEU B O 1
ATOM 7053 N N . VAL B 1 379 ? 26.101 -59.794 9.645 1.00 58.74 376 VAL B N 1
ATOM 7054 C CA . VAL B 1 379 ? 25.068 -58.748 9.895 1.00 59.72 376 VAL B CA 1
ATOM 7055 C C . VAL B 1 379 ? 24.087 -58.774 8.750 1.00 61.97 376 VAL B C 1
ATOM 7056 O O . VAL B 1 379 ? 24.405 -59.289 7.635 1.00 62.10 376 VAL B O 1
ATOM 7060 N N . ASP B 1 380 ? 22.923 -58.166 8.979 1.00 63.84 377 ASP B N 1
ATOM 7061 C CA . ASP B 1 380 ? 21.869 -58.218 7.947 1.00 65.57 377 ASP B CA 1
ATOM 7062 C C . ASP B 1 380 ? 22.164 -57.102 7.051 1.00 63.15 377 ASP B C 1
ATOM 7063 O O . ASP B 1 380 ? 22.697 -56.130 7.513 1.00 64.30 377 ASP B O 1
ATOM 7068 N N . ILE B 1 381 ? 21.949 -57.313 5.768 1.00 61.39 378 ILE B N 1
ATOM 7069 C CA . ILE B 1 381 ? 22.196 -56.319 4.745 1.00 59.49 378 ILE B CA 1
ATOM 7070 C C . ILE B 1 381 ? 20.809 -55.861 4.403 1.00 60.67 378 ILE B C 1
ATOM 7071 O O . ILE B 1 381 ? 19.969 -56.645 3.908 1.00 60.27 378 ILE B O 1
ATOM 7076 N N . PRO B 1 382 ? 20.535 -54.595 4.686 1.00 61.85 379 PRO B N 1
ATOM 7077 C CA . PRO B 1 382 ? 19.158 -54.242 4.279 1.00 62.85 379 PRO B CA 1
ATOM 7078 C C . PRO B 1 382 ? 18.843 -54.116 2.714 1.00 63.67 379 PRO B C 1
ATOM 7079 O O . PRO B 1 382 ? 19.641 -53.664 1.895 1.00 62.48 379 PRO B O 1
ATOM 7083 N N . THR B 1 383 ? 17.665 -54.631 2.358 1.00 64.57 380 THR B N 1
ATOM 7084 C CA . THR B 1 383 ? 17.161 -54.675 1.024 1.00 64.43 380 THR B CA 1
ATOM 7085 C C . THR B 1 383 ? 16.386 -53.409 0.685 1.00 63.53 380 THR B C 1
ATOM 7086 O O . THR B 1 383 ? 16.385 -52.395 1.368 1.00 61.91 380 THR B O 1
ATOM 7090 N N . CYS B 1 384 ? 15.812 -53.415 -0.479 1.00 63.34 381 CYS B N 1
ATOM 7091 C CA . CYS B 1 384 ? 15.380 -52.162 -0.956 1.00 63.27 381 CYS B CA 1
ATOM 7092 C C . CYS B 1 384 ? 14.160 -52.509 -1.798 1.00 63.61 381 CYS B C 1
ATOM 7093 O O . CYS B 1 384 ? 14.124 -53.651 -2.342 1.00 66.01 381 CYS B O 1
ATOM 7096 N N . ASP B 1 385 ? 13.151 -51.630 -1.917 1.00 60.86 382 ASP B N 1
ATOM 7097 C CA . ASP B 1 385 ? 12.032 -52.069 -2.711 1.00 59.18 382 ASP B CA 1
ATOM 7098 C C . ASP B 1 385 ? 12.350 -51.999 -4.235 1.00 58.10 382 ASP B C 1
ATOM 7099 O O . ASP B 1 385 ? 12.922 -51.065 -4.706 1.00 56.96 382 ASP B O 1
ATOM 7104 N N . THR B 1 386 ? 12.024 -53.022 -4.993 1.00 56.73 383 THR B N 1
ATOM 7105 C CA . THR B 1 386 ? 12.438 -52.991 -6.360 1.00 57.26 383 THR B CA 1
ATOM 7106 C C . THR B 1 386 ? 11.426 -52.372 -7.312 1.00 59.03 383 THR B C 1
ATOM 7107 O O . THR B 1 386 ? 11.522 -52.592 -8.545 1.00 58.54 383 THR B O 1
ATOM 7111 N N . THR B 1 387 ? 10.433 -51.626 -6.782 1.00 61.11 384 THR B N 1
ATOM 7112 C CA . THR B 1 387 ? 9.164 -51.505 -7.580 1.00 62.13 384 THR B CA 1
ATOM 7113 C C . THR B 1 387 ? 9.342 -50.713 -8.835 1.00 61.22 384 THR B C 1
ATOM 7114 O O . THR B 1 387 ? 8.909 -51.183 -9.886 1.00 61.19 384 THR B O 1
ATOM 7118 N N . VAL B 1 388 ? 10.044 -49.575 -8.717 1.00 60.24 385 VAL B N 1
ATOM 7119 C CA . VAL B 1 388 ? 10.576 -48.840 -9.888 1.00 59.14 385 VAL B CA 1
ATOM 7120 C C . VAL B 1 388 ? 11.192 -49.697 -10.996 1.00 57.40 385 VAL B C 1
ATOM 7121 O O . VAL B 1 388 ? 11.277 -49.267 -12.155 1.00 56.98 385 VAL B O 1
ATOM 7125 N N . LEU B 1 389 ? 11.627 -50.913 -10.683 1.00 56.41 386 LEU B N 1
ATOM 7126 C CA . LEU B 1 389 ? 12.310 -51.679 -11.745 1.00 55.46 386 LEU B CA 1
ATOM 7127 C C . LEU B 1 389 ? 11.437 -52.596 -12.575 1.00 56.04 386 LEU B C 1
ATOM 7128 O O . LEU B 1 389 ? 11.952 -53.217 -13.544 1.00 54.45 386 LEU B O 1
ATOM 7133 N N . LYS B 1 390 ? 10.129 -52.668 -12.211 1.00 56.67 387 LYS B N 1
ATOM 7134 C CA . LYS B 1 390 ? 9.153 -53.625 -12.876 1.00 56.53 387 LYS B CA 1
ATOM 7135 C C . LYS B 1 390 ? 8.561 -53.256 -14.217 1.00 54.15 387 LYS B C 1
ATOM 7136 O O . LYS B 1 390 ? 8.421 -52.141 -14.555 1.00 51.95 387 LYS B O 1
ATOM 7142 N N . GLY B 1 391 ? 8.216 -54.234 -15.001 1.00 55.10 388 GLY B N 1
ATOM 7143 C CA . GLY B 1 391 ? 7.537 -53.970 -16.282 1.00 55.44 388 GLY B CA 1
ATOM 7144 C C . GLY B 1 391 ? 8.261 -52.943 -17.120 1.00 56.36 388 GLY B C 1
ATOM 7145 O O . GLY B 1 391 ? 7.642 -51.980 -17.646 1.00 57.82 388 GLY B O 1
ATOM 7146 N N . SER B 1 392 ? 9.576 -53.073 -17.224 1.00 56.22 389 SER B N 1
ATOM 7147 C CA . SER B 1 392 ? 10.302 -52.265 -18.167 1.00 56.49 389 SER B CA 1
ATOM 7148 C C . SER B 1 392 ? 10.214 -52.934 -19.499 1.00 57.83 389 SER B C 1
ATOM 7149 O O . SER B 1 392 ? 11.027 -52.636 -20.343 1.00 58.45 389 SER B O 1
ATOM 7160 N N . LYS B 1 394 ? 8.112 -53.351 -22.818 1.00 62.50 391 LYS B N 1
ATOM 7161 C CA . LYS B 1 394 ? 7.003 -52.516 -23.273 1.00 61.71 391 LYS B CA 1
ATOM 7162 C C . LYS B 1 394 ? 6.787 -52.731 -24.733 1.00 61.85 391 LYS B C 1
ATOM 7163 O O . LYS B 1 394 ? 7.118 -51.863 -25.554 1.00 61.55 391 LYS B O 1
ATOM 7169 N N . LEU B 1 395 ? 6.265 -53.914 -25.059 1.00 61.72 392 LEU B N 1
ATOM 7170 C CA . LEU B 1 395 ? 6.048 -54.274 -26.432 1.00 61.68 392 LEU B CA 1
ATOM 7171 C C . LEU B 1 395 ? 5.139 -55.481 -26.527 1.00 63.64 392 LEU B C 1
ATOM 7172 O O . LEU B 1 395 ? 4.859 -56.201 -25.527 1.00 62.35 392 LEU B O 1
ATOM 7177 N N . PRO B 1 396 ? 4.631 -55.668 -27.758 1.00 65.58 393 PRO B N 1
ATOM 7178 C CA . PRO B 1 396 ? 3.877 -56.845 -28.274 1.00 65.72 393 PRO B CA 1
ATOM 7179 C C . PRO B 1 396 ? 4.751 -57.982 -28.770 1.00 65.51 393 PRO B C 1
ATOM 7180 O O . PRO B 1 396 ? 5.801 -57.779 -29.455 1.00 65.25 393 PRO B O 1
ATOM 7184 N N . LEU B 1 397 ? 4.249 -59.167 -28.433 1.00 65.06 394 LEU B N 1
ATOM 7185 C CA . LEU B 1 397 ? 4.769 -60.407 -28.870 1.00 64.48 394 LEU B CA 1
ATOM 7186 C C . LEU B 1 397 ? 5.191 -60.285 -30.309 1.00 66.29 394 LEU B C 1
ATOM 7187 O O . LEU B 1 397 ? 4.629 -59.569 -31.097 1.00 66.40 394 LEU B O 1
ATOM 7192 N N . ARG B 1 398 ? 6.249 -60.980 -30.652 1.00 69.15 395 ARG B N 1
ATOM 7193 C CA . ARG B 1 398 ? 6.785 -60.909 -31.960 1.00 69.77 395 ARG B CA 1
ATOM 7194 C C . ARG B 1 398 ? 6.199 -62.058 -32.663 1.00 73.75 395 ARG B C 1
ATOM 7195 O O . ARG B 1 398 ? 5.435 -62.849 -32.082 1.00 72.59 395 ARG B O 1
ATOM 7211 N N . ALA B 1 400 ? 7.280 -64.472 -36.557 1.00 83.09 397 ALA B N 1
ATOM 7212 C CA . ALA B 1 400 ? 8.398 -64.802 -37.362 1.00 82.45 397 ALA B CA 1
ATOM 7213 C C . ALA B 1 400 ? 8.473 -63.832 -38.536 1.00 82.72 397 ALA B C 1
ATOM 7214 O O . ALA B 1 400 ? 9.529 -63.638 -39.084 1.00 82.40 397 ALA B O 1
ATOM 7216 N N . ASN B 1 401 ? 7.315 -63.289 -38.950 1.00 83.68 398 ASN B N 1
ATOM 7217 C CA . ASN B 1 401 ? 7.164 -61.902 -39.447 1.00 83.20 398 ASN B CA 1
ATOM 7218 C C . ASN B 1 401 ? 8.487 -61.067 -39.201 1.00 81.86 398 ASN B C 1
ATOM 7219 O O . ASN B 1 401 ? 9.338 -60.856 -40.110 1.00 82.28 398 ASN B O 1
ATOM 7224 N N . ASP B 1 402 ? 8.676 -60.703 -37.925 1.00 79.54 399 ASP B N 1
ATOM 7225 C CA . ASP B 1 402 ? 9.632 -59.707 -37.421 1.00 77.84 399 ASP B CA 1
ATOM 7226 C C . ASP B 1 402 ? 11.064 -60.075 -37.728 1.00 76.73 399 ASP B C 1
ATOM 7227 O O . ASP B 1 402 ? 11.948 -59.244 -37.712 1.00 76.31 399 ASP B O 1
ATOM 7232 N N . PHE B 1 403 ? 11.294 -61.337 -38.030 1.00 76.32 400 PHE B N 1
ATOM 7233 C CA . PHE B 1 403 ? 12.656 -61.846 -38.150 1.00 76.75 400 PHE B CA 1
ATOM 7234 C C . PHE B 1 403 ? 12.987 -61.975 -39.639 1.00 78.36 400 PHE B C 1
ATOM 7235 O O . PHE B 1 403 ? 14.130 -62.170 -40.041 1.00 77.60 400 PHE B O 1
ATOM 7243 N N . LEU B 1 404 ? 11.958 -61.765 -40.462 1.00 80.42 401 LEU B N 1
ATOM 7244 C CA . LEU B 1 404 ? 12.147 -61.613 -41.901 1.00 81.81 401 LEU B CA 1
ATOM 7245 C C . LEU B 1 404 ? 12.215 -60.152 -42.360 1.00 82.72 401 LEU B C 1
ATOM 7246 O O . LEU B 1 404 ? 11.498 -59.282 -41.820 1.00 82.69 401 LEU B O 1
ATOM 7251 N N . VAL B 1 405 ? 13.038 -59.953 -43.397 1.00 83.23 402 VAL B N 1
ATOM 7252 C CA . VAL B 1 405 ? 13.121 -58.752 -44.234 1.00 83.33 402 VAL B CA 1
ATOM 7253 C C . VAL B 1 405 ? 12.294 -58.849 -45.553 1.00 83.19 402 VAL B C 1
ATOM 7254 O O . VAL B 1 405 ? 12.649 -59.689 -46.384 1.00 83.23 402 VAL B O 1
ATOM 7258 N N . LYS B 1 406 ? 11.272 -57.982 -45.770 1.00 83.12 403 LYS B N 1
ATOM 7259 C CA . LYS B 1 406 ? 10.642 -57.638 -47.147 1.00 82.99 403 LYS B CA 1
ATOM 7260 C C . LYS B 1 406 ? 11.507 -57.002 -48.328 1.00 83.36 403 LYS B C 1
ATOM 7261 O O . LYS B 1 406 ? 12.447 -56.246 -48.041 1.00 82.25 403 LYS B O 1
ATOM 7267 N N . SER B 1 407 ? 11.221 -57.340 -49.620 1.00 84.93 404 SER B N 1
ATOM 7268 C CA . SER B 1 407 ? 11.969 -56.761 -50.859 1.00 86.32 404 SER B CA 1
ATOM 7269 C C . SER B 1 407 ? 11.353 -56.794 -52.312 1.00 86.99 404 SER B C 1
ATOM 7270 O O . SER B 1 407 ? 11.210 -57.870 -52.897 1.00 86.98 404 SER B O 1
ATOM 7273 N N . GLN B 1 408 ? 11.121 -55.614 -52.919 1.00 88.29 405 GLN B N 1
ATOM 7274 C CA . GLN B 1 408 ? 10.379 -55.471 -54.228 1.00 88.84 405 GLN B CA 1
ATOM 7275 C C . GLN B 1 408 ? 10.638 -56.680 -55.168 1.00 89.38 405 GLN B C 1
ATOM 7276 O O . GLN B 1 408 ? 9.776 -57.557 -55.315 1.00 88.85 405 GLN B O 1
ATOM 7282 N N . THR B 1 416 ? 25.878 -55.342 -44.482 1.00 86.96 413 THR B N 1
ATOM 7283 C CA . THR B 1 416 ? 25.390 -56.670 -44.096 1.00 86.47 413 THR B CA 1
ATOM 7284 C C . THR B 1 416 ? 26.579 -57.403 -43.316 1.00 87.09 413 THR B C 1
ATOM 7285 O O . THR B 1 416 ? 27.501 -57.972 -43.900 1.00 86.27 413 THR B O 1
ATOM 7289 N N . ILE B 1 417 ? 26.525 -57.335 -41.974 1.00 88.09 414 ILE B N 1
ATOM 7290 C CA . ILE B 1 417 ? 27.706 -57.326 -41.064 1.00 88.16 414 ILE B CA 1
ATOM 7291 C C . ILE B 1 417 ? 28.509 -58.594 -41.071 1.00 88.90 414 ILE B C 1
ATOM 7292 O O . ILE B 1 417 ? 27.924 -59.651 -40.866 1.00 89.11 414 ILE B O 1
ATOM 7297 N N . ASP B 1 418 ? 29.826 -58.483 -41.294 1.00 89.60 415 ASP B N 1
ATOM 7298 C CA . ASP B 1 418 ? 30.791 -59.598 -41.197 1.00 90.24 415 ASP B CA 1
ATOM 7299 C C . ASP B 1 418 ? 31.386 -59.616 -39.860 1.00 90.40 415 ASP B C 1
ATOM 7300 O O . ASP B 1 418 ? 31.408 -58.621 -39.191 1.00 90.01 415 ASP B O 1
ATOM 7305 N N . ARG B 1 419 ? 31.953 -60.731 -39.467 1.00 92.17 416 ARG B N 1
ATOM 7306 C CA . ARG B 1 419 ? 32.840 -60.651 -38.309 1.00 93.92 416 ARG B CA 1
ATOM 7307 C C . ARG B 1 419 ? 32.105 -60.313 -36.963 1.00 94.24 416 ARG B C 1
ATOM 7308 O O . ARG B 1 419 ? 30.958 -59.828 -36.995 1.00 94.30 416 ARG B O 1
ATOM 7316 N N . PRO B 1 420 ? 32.742 -60.613 -35.795 1.00 93.96 417 PRO B N 1
ATOM 7317 C CA . PRO B 1 420 ? 32.243 -60.450 -34.425 1.00 93.32 417 PRO B CA 1
ATOM 7318 C C . PRO B 1 420 ? 33.121 -59.410 -33.763 1.00 93.05 417 PRO B C 1
ATOM 7319 O O . PRO B 1 420 ? 33.631 -58.617 -34.511 1.00 93.11 417 PRO B O 1
ATOM 7323 N N . ARG B 1 421 ? 33.389 -59.465 -32.438 1.00 92.88 418 ARG B N 1
ATOM 7324 C CA . ARG B 1 421 ? 34.026 -58.347 -31.609 1.00 93.14 418 ARG B CA 1
ATOM 7325 C C . ARG B 1 421 ? 34.808 -57.134 -32.233 1.00 94.06 418 ARG B C 1
ATOM 7326 O O . ARG B 1 421 ? 34.975 -56.096 -31.535 1.00 94.59 418 ARG B O 1
ATOM 7334 N N . PHE B 1 422 ? 35.298 -57.276 -33.482 1.00 93.98 419 PHE B N 1
ATOM 7335 C CA . PHE B 1 422 ? 35.891 -56.191 -34.323 1.00 93.59 419 PHE B CA 1
ATOM 7336 C C . PHE B 1 422 ? 35.206 -56.420 -35.682 1.00 93.21 419 PHE B C 1
ATOM 7337 O O . PHE B 1 422 ? 35.264 -57.546 -36.244 1.00 93.65 419 PHE B O 1
ATOM 7345 N N . THR B 1 423 ? 34.539 -55.371 -36.188 1.00 91.93 420 THR B N 1
ATOM 7346 C CA . THR B 1 423 ? 33.396 -55.520 -37.127 1.00 89.53 420 THR B CA 1
ATOM 7347 C C . THR B 1 423 ? 33.678 -55.178 -38.647 1.00 89.07 420 THR B C 1
ATOM 7348 O O . THR B 1 423 ? 34.848 -55.033 -39.004 1.00 88.53 420 THR B O 1
ATOM 7352 N N . GLN B 1 424 ? 32.670 -55.053 -39.528 1.00 87.24 421 GLN B N 1
ATOM 7353 C CA . GLN B 1 424 ? 32.974 -55.065 -40.983 1.00 87.12 421 GLN B CA 1
ATOM 7354 C C . GLN B 1 424 ? 31.776 -54.928 -41.988 1.00 87.22 421 GLN B C 1
ATOM 7355 O O . GLN B 1 424 ? 30.682 -54.586 -41.553 1.00 88.58 421 GLN B O 1
ATOM 7361 N N . TRP B 1 425 ? 31.938 -55.209 -43.299 1.00 85.48 422 TRP B N 1
ATOM 7362 C CA . TRP B 1 425 ? 30.785 -55.117 -44.283 1.00 84.80 422 TRP B CA 1
ATOM 7363 C C . TRP B 1 425 ? 30.684 -56.205 -45.387 1.00 82.21 422 TRP B C 1
ATOM 7364 O O . TRP B 1 425 ? 31.665 -56.788 -45.791 1.00 80.13 422 TRP B O 1
ATOM 7375 N N . GLY B 1 426 ? 29.471 -56.461 -45.868 1.00 80.74 423 GLY B N 1
ATOM 7376 C CA . GLY B 1 426 ? 29.249 -57.483 -46.899 1.00 79.43 423 GLY B CA 1
ATOM 7377 C C . GLY B 1 426 ? 28.041 -57.194 -47.794 1.00 79.19 423 GLY B C 1
ATOM 7378 O O . GLY B 1 426 ? 27.014 -56.584 -47.359 1.00 77.67 423 GLY B O 1
ATOM 7379 N N . THR B 1 428 ? 26.140 -58.660 -49.870 1.00 87.61 425 THR B N 1
ATOM 7380 C CA . THR B 1 428 ? 26.269 -59.826 -50.792 1.00 88.66 425 THR B CA 1
ATOM 7381 C C . THR B 1 428 ? 24.888 -60.378 -51.342 1.00 89.57 425 THR B C 1
ATOM 7382 O O . THR B 1 428 ? 24.006 -59.596 -51.780 1.00 89.35 425 THR B O 1
ATOM 7386 N N . GLU B 1 429 ? 24.675 -61.691 -51.279 1.00 90.25 426 GLU B N 1
ATOM 7387 C CA . GLU B 1 429 ? 23.671 -62.313 -52.154 1.00 91.57 426 GLU B CA 1
ATOM 7388 C C . GLU B 1 429 ? 22.566 -63.050 -51.468 1.00 91.20 426 GLU B C 1
ATOM 7389 O O . GLU B 1 429 ? 22.851 -63.825 -50.568 1.00 91.20 426 GLU B O 1
ATOM 7395 N N . ALA B 1 430 ? 21.340 -62.877 -51.949 1.00 90.56 427 ALA B N 1
ATOM 7396 C CA . ALA B 1 430 ? 20.407 -63.987 -52.001 1.00 91.33 427 ALA B CA 1
ATOM 7397 C C . ALA B 1 430 ? 19.106 -63.606 -52.666 1.00 92.24 427 ALA B C 1
ATOM 7398 O O . ALA B 1 430 ? 19.059 -62.671 -53.476 1.00 92.76 427 ALA B O 1
ATOM 7400 N N . ASP B 1 431 ? 18.053 -64.343 -52.326 1.00 92.69 428 ASP B N 1
ATOM 7401 C CA . ASP B 1 431 ? 16.826 -64.322 -53.094 1.00 93.52 428 ASP B CA 1
ATOM 7402 C C . ASP B 1 431 ? 15.655 -63.943 -52.243 1.00 93.98 428 ASP B C 1
ATOM 7403 O O . ASP B 1 431 ? 15.732 -63.867 -51.038 1.00 94.71 428 ASP B O 1
ATOM 7408 N N . VAL B 1 432 ? 14.534 -63.757 -52.898 1.00 94.45 429 VAL B N 1
ATOM 7409 C CA . VAL B 1 432 ? 13.320 -63.413 -52.225 1.00 94.49 429 VAL B CA 1
ATOM 7410 C C . VAL B 1 432 ? 12.405 -64.587 -52.587 1.00 95.16 429 VAL B C 1
ATOM 7411 O O . VAL B 1 432 ? 12.167 -64.834 -53.753 1.00 94.77 429 VAL B O 1
ATOM 7415 N N . LYS B 1 433 ? 11.971 -65.372 -51.608 1.00 96.15 430 LYS B N 1
ATOM 7416 C CA . LYS B 1 433 ? 10.828 -66.247 -51.840 1.00 97.29 430 LYS B CA 1
ATOM 7417 C C . LYS B 1 433 ? 9.723 -65.322 -51.470 1.00 97.39 430 LYS B C 1
ATOM 7418 O O . LYS B 1 433 ? 9.976 -64.248 -50.905 1.00 98.06 430 LYS B O 1
ATOM 7424 N N . ASP B 1 434 ? 8.498 -65.742 -51.764 1.00 97.12 431 ASP B N 1
ATOM 7425 C CA . ASP B 1 434 ? 7.312 -64.984 -51.383 1.00 97.02 431 ASP B CA 1
ATOM 7426 C C . ASP B 1 434 ? 7.447 -63.430 -51.657 1.00 97.68 431 ASP B C 1
ATOM 7427 O O . ASP B 1 434 ? 7.391 -62.957 -52.829 1.00 97.40 431 ASP B O 1
ATOM 7432 N N . GLY B 1 435 ? 7.641 -62.658 -50.588 1.00 97.77 432 GLY B N 1
ATOM 7433 C CA . GLY B 1 435 ? 7.864 -61.226 -50.703 1.00 97.54 432 GLY B CA 1
ATOM 7434 C C . GLY B 1 435 ? 8.725 -60.842 -49.525 1.00 97.09 432 GLY B C 1
ATOM 7435 O O . GLY B 1 435 ? 8.613 -59.704 -49.030 1.00 97.85 432 GLY B O 1
ATOM 7436 N N . PHE B 1 436 ? 9.520 -61.819 -49.050 1.00 95.77 433 PHE B N 1
ATOM 7437 C CA . PHE B 1 436 ? 10.507 -61.656 -47.962 1.00 94.95 433 PHE B CA 1
ATOM 7438 C C . PHE B 1 436 ? 11.807 -62.256 -48.489 1.00 94.27 433 PHE B C 1
ATOM 7439 O O . PHE B 1 436 ? 11.755 -63.237 -49.226 1.00 93.46 433 PHE B O 1
ATOM 7447 N N . VAL B 1 437 ? 12.969 -61.696 -48.125 1.00 93.96 434 VAL B N 1
ATOM 7448 C CA . VAL B 1 437 ? 14.222 -62.415 -48.408 1.00 94.31 434 VAL B CA 1
ATOM 7449 C C . VAL B 1 437 ? 14.087 -63.801 -47.835 1.00 94.37 434 VAL B C 1
ATOM 7450 O O . VAL B 1 437 ? 13.294 -64.059 -46.893 1.00 94.24 434 VAL B O 1
ATOM 7454 N N . VAL B 1 438 ? 14.824 -64.700 -48.473 1.00 94.45 435 VAL B N 1
ATOM 7455 C CA . VAL B 1 438 ? 15.198 -66.020 -47.902 1.00 94.33 435 VAL B CA 1
ATOM 7456 C C . VAL B 1 438 ? 16.713 -65.927 -47.637 1.00 92.85 435 VAL B C 1
ATOM 7457 O O . VAL B 1 438 ? 17.514 -65.775 -48.584 1.00 92.40 435 VAL B O 1
ATOM 7461 N N . PRO B 1 439 ? 17.082 -65.910 -46.336 1.00 91.44 436 PRO B N 1
ATOM 7462 C CA . PRO B 1 439 ? 18.431 -65.647 -45.812 1.00 89.97 436 PRO B CA 1
ATOM 7463 C C . PRO B 1 439 ? 19.411 -66.488 -46.519 1.00 89.93 436 PRO B C 1
ATOM 7464 O O . PRO B 1 439 ? 19.117 -67.647 -46.808 1.00 90.45 436 PRO B O 1
ATOM 7468 N N . PRO B 1 440 ? 20.526 -65.893 -46.903 1.00 89.72 437 PRO B N 1
ATOM 7469 C CA . PRO B 1 440 ? 21.859 -66.379 -47.304 1.00 89.18 437 PRO B CA 1
ATOM 7470 C C . PRO B 1 440 ? 22.318 -67.602 -46.585 1.00 88.55 437 PRO B C 1
ATOM 7471 O O . PRO B 1 440 ? 21.511 -68.325 -45.999 1.00 87.09 437 PRO B O 1
ATOM 7475 N N . GLU B 1 441 ? 23.642 -67.784 -46.616 1.00 88.84 438 GLU B N 1
ATOM 7476 C CA . GLU B 1 441 ? 24.329 -68.880 -45.913 1.00 89.13 438 GLU B CA 1
ATOM 7477 C C . GLU B 1 441 ? 25.683 -68.454 -45.387 1.00 88.59 438 GLU B C 1
ATOM 7478 O O . GLU B 1 441 ? 26.386 -67.706 -46.077 1.00 88.12 438 GLU B O 1
ATOM 7484 N N . GLY B 1 442 ? 26.045 -68.968 -44.204 1.00 87.52 439 GLY B N 1
ATOM 7485 C CA . GLY B 1 442 ? 27.365 -68.769 -43.580 1.00 86.30 439 GLY B CA 1
ATOM 7486 C C . GLY B 1 442 ? 27.234 -67.734 -42.470 1.00 86.09 439 GLY B C 1
ATOM 7487 O O . GLY B 1 442 ? 28.267 -67.174 -41.952 1.00 85.23 439 GLY B O 1
ATOM 7488 N N . ALA B 1 443 ? 25.956 -67.534 -42.084 1.00 84.82 440 ALA B N 1
ATOM 7489 C CA . ALA B 1 443 ? 25.495 -66.290 -41.484 1.00 84.15 440 ALA B CA 1
ATOM 7490 C C . ALA B 1 443 ? 24.270 -66.320 -40.535 1.00 84.30 440 ALA B C 1
ATOM 7491 O O . ALA B 1 443 ? 23.113 -66.713 -40.873 1.00 83.74 440 ALA B O 1
ATOM 7493 N N . THR B 1 444 ? 24.486 -65.794 -39.347 1.00 83.41 441 THR B N 1
ATOM 7494 C CA . THR B 1 444 ? 23.335 -65.587 -38.511 1.00 82.22 441 THR B CA 1
ATOM 7495 C C . THR B 1 444 ? 22.731 -64.178 -38.487 1.00 81.75 441 THR B C 1
ATOM 7496 O O . THR B 1 444 ? 23.413 -63.135 -38.367 1.00 81.51 441 THR B O 1
ATOM 7508 N N . ILE B 1 446 ? 20.419 -61.144 -36.900 1.00 74.87 443 ILE B N 1
ATOM 7509 C CA . ILE B 1 446 ? 20.318 -60.305 -35.672 1.00 71.78 443 ILE B CA 1
ATOM 7510 C C . ILE B 1 446 ? 19.109 -59.414 -35.738 1.00 70.62 443 ILE B C 1
ATOM 7511 O O . ILE B 1 446 ? 18.932 -58.658 -36.689 1.00 69.57 443 ILE B O 1
ATOM 7516 N N . SER B 1 447 ? 18.345 -59.470 -34.658 1.00 69.11 444 SER B N 1
ATOM 7517 C CA . SER B 1 447 ? 17.099 -58.742 -34.475 1.00 68.17 444 SER B CA 1
ATOM 7518 C C . SER B 1 447 ? 17.042 -57.870 -33.238 1.00 65.82 444 SER B C 1
ATOM 7519 O O . SER B 1 447 ? 17.374 -58.303 -32.113 1.00 67.04 444 SER B O 1
ATOM 7522 N N . VAL B 1 448 ? 16.668 -56.628 -33.415 1.00 62.26 445 VAL B N 1
ATOM 7523 C CA . VAL B 1 448 ? 16.875 -55.761 -32.312 1.00 58.67 445 VAL B CA 1
ATOM 7524 C C . VAL B 1 448 ? 15.584 -55.005 -32.259 1.00 58.45 445 VAL B C 1
ATOM 7525 O O . VAL B 1 448 ? 15.084 -54.545 -33.319 1.00 58.41 445 VAL B O 1
ATOM 7529 N N . THR B 1 449 ? 15.002 -54.874 -31.081 1.00 55.76 446 THR B N 1
ATOM 7530 C CA . THR B 1 449 ? 13.769 -54.140 -31.084 1.00 55.92 446 THR B CA 1
ATOM 7531 C C . THR B 1 449 ? 13.798 -53.098 -29.924 1.00 55.81 446 THR B C 1
ATOM 7532 O O . THR B 1 449 ? 14.116 -53.428 -28.765 1.00 55.59 446 THR B O 1
ATOM 7536 N N . HIS B 1 450 ? 13.488 -51.827 -30.199 1.00 54.70 447 HIS B N 1
ATOM 7537 C CA . HIS B 1 450 ? 13.358 -50.879 -29.084 1.00 52.93 447 HIS B CA 1
ATOM 7538 C C . HIS B 1 450 ? 12.353 -51.528 -28.178 1.00 51.21 447 HIS B C 1
ATOM 7539 O O . HIS B 1 450 ? 11.565 -52.232 -28.726 1.00 51.67 447 HIS B O 1
ATOM 7546 N N . ARG B 1 451 ? 12.415 -51.445 -26.845 1.00 47.92 448 ARG B N 1
ATOM 7547 C CA . ARG B 1 451 ? 11.456 -52.174 -26.037 1.00 46.32 448 ARG B CA 1
ATOM 7548 C C . ARG B 1 451 ? 11.122 -51.404 -24.766 1.00 49.29 448 ARG B C 1
ATOM 7549 O O . ARG B 1 451 ? 10.369 -51.941 -23.858 1.00 47.83 448 ARG B O 1
ATOM 7557 N N . HIS B 1 452 ? 11.754 -50.196 -24.689 1.00 51.15 449 HIS B N 1
ATOM 7558 C CA . HIS B 1 452 ? 11.480 -49.165 -23.686 1.00 52.95 449 HIS B CA 1
ATOM 7559 C C . HIS B 1 452 ? 10.386 -48.186 -24.098 1.00 54.94 449 HIS B C 1
ATOM 7560 O O . HIS B 1 452 ? 10.236 -47.175 -23.413 1.00 54.23 449 HIS B O 1
ATOM 7567 N N . GLY B 1 453 ? 9.608 -48.473 -25.147 1.00 56.20 450 GLY B N 1
ATOM 7568 C CA . GLY B 1 453 ? 8.568 -47.557 -25.470 1.00 60.35 450 GLY B CA 1
ATOM 7569 C C . GLY B 1 453 ? 8.770 -46.053 -25.807 1.00 61.96 450 GLY B C 1
ATOM 7570 O O . GLY B 1 453 ? 7.993 -45.236 -25.270 1.00 62.69 450 GLY B O 1
ATOM 7579 N N . ALA B 1 455 ? 9.766 -45.366 -29.171 1.00 63.76 452 ALA B N 1
ATOM 7580 C CA . ALA B 1 455 ? 9.910 -45.522 -30.538 1.00 63.68 452 ALA B CA 1
ATOM 7581 C C . ALA B 1 455 ? 8.907 -46.607 -30.775 1.00 65.57 452 ALA B C 1
ATOM 7582 O O . ALA B 1 455 ? 8.366 -47.198 -29.820 1.00 66.80 452 ALA B O 1
ATOM 7584 N N . GLU B 1 456 ? 8.598 -46.812 -32.055 1.00 66.56 453 GLU B N 1
ATOM 7585 C CA . GLU B 1 456 ? 7.820 -47.937 -32.516 1.00 65.61 453 GLU B CA 1
ATOM 7586 C C . GLU B 1 456 ? 8.606 -49.202 -32.142 1.00 64.16 453 GLU B C 1
ATOM 7587 O O . GLU B 1 456 ? 9.821 -49.270 -32.374 1.00 62.09 453 GLU B O 1
ATOM 7593 N N . PRO B 1 457 ? 7.930 -50.178 -31.503 1.00 63.96 454 PRO B N 1
ATOM 7594 C CA . PRO B 1 457 ? 8.653 -51.367 -31.214 1.00 63.47 454 PRO B CA 1
ATOM 7595 C C . PRO B 1 457 ? 8.726 -52.173 -32.479 1.00 63.66 454 PRO B C 1
ATOM 7596 O O . PRO B 1 457 ? 7.933 -52.983 -32.668 1.00 63.81 454 PRO B O 1
ATOM 7600 N N . THR B 1 458 ? 9.725 -51.934 -33.317 1.00 65.83 455 THR B N 1
ATOM 7601 C CA . THR B 1 458 ? 9.807 -52.462 -34.687 1.00 66.75 455 THR B CA 1
ATOM 7602 C C . THR B 1 458 ? 11.085 -53.274 -34.894 1.00 67.44 455 THR B C 1
ATOM 7603 O O . THR B 1 458 ? 12.244 -52.753 -34.911 1.00 67.66 455 THR B O 1
ATOM 7607 N N . THR B 1 459 ? 10.919 -54.552 -35.157 1.00 67.39 456 THR B N 1
ATOM 7608 C CA . THR B 1 459 ? 12.126 -55.373 -35.127 1.00 66.23 456 THR B CA 1
ATOM 7609 C C . THR B 1 459 ? 13.112 -55.122 -36.248 1.00 66.37 456 THR B C 1
ATOM 7610 O O . THR B 1 459 ? 12.947 -55.671 -37.312 1.00 65.94 456 THR B O 1
ATOM 7614 N N . LYS B 1 460 ? 14.138 -54.319 -36.004 1.00 66.87 457 LYS B N 1
ATOM 7615 C CA . LYS B 1 460 ? 15.226 -54.223 -36.971 1.00 68.97 457 LYS B CA 1
ATOM 7616 C C . LYS B 1 460 ? 16.059 -55.465 -37.011 1.00 70.80 457 LYS B C 1
ATOM 7617 O O . LYS B 1 460 ? 16.555 -55.895 -35.950 1.00 71.13 457 LYS B O 1
ATOM 7623 N N . THR B 1 461 ? 16.239 -55.992 -38.245 1.00 72.82 458 THR B N 1
ATOM 7624 C CA . THR B 1 461 ? 16.896 -57.294 -38.559 1.00 74.43 458 THR B CA 1
ATOM 7625 C C . THR B 1 461 ? 18.121 -57.200 -39.437 1.00 76.52 458 THR B C 1
ATOM 7626 O O . THR B 1 461 ? 18.006 -56.855 -40.608 1.00 78.21 458 THR B O 1
ATOM 7630 N N . GLY B 1 462 ? 19.274 -57.606 -38.962 1.00 78.25 459 GLY B N 1
ATOM 7631 C CA . GLY B 1 462 ? 20.460 -57.571 -39.837 1.00 81.32 459 GLY B CA 1
ATOM 7632 C C . GLY B 1 462 ? 20.928 -58.991 -40.124 1.00 83.20 459 GLY B C 1
ATOM 7633 O O . GLY B 1 462 ? 20.045 -59.884 -40.208 1.00 83.91 459 GLY B O 1
ATOM 7634 N N . PHE B 1 463 ? 22.274 -59.199 -40.147 1.00 83.00 460 PHE B N 1
ATOM 7635 C CA . PHE B 1 463 ? 22.928 -60.398 -40.654 1.00 83.11 460 PHE B CA 1
ATOM 7636 C C . PHE B 1 463 ? 24.451 -60.651 -40.444 1.00 84.06 460 PHE B C 1
ATOM 7637 O O . PHE B 1 463 ? 25.236 -60.494 -41.398 1.00 82.56 460 PHE B O 1
ATOM 7645 N N . LEU B 1 464 ? 24.856 -61.090 -39.241 1.00 84.23 461 LEU B N 1
ATOM 7646 C CA . LEU B 1 464 ? 26.258 -61.447 -38.979 1.00 85.23 461 LEU B CA 1
ATOM 7647 C C . LEU B 1 464 ? 26.861 -62.477 -39.956 1.00 85.53 461 LEU B C 1
ATOM 7648 O O . LEU B 1 464 ? 26.126 -62.944 -40.838 1.00 85.85 461 LEU B O 1
ATOM 7653 N N . THR B 1 465 ? 28.172 -62.758 -39.830 1.00 84.87 462 THR B N 1
ATOM 7654 C CA . THR B 1 465 ? 28.906 -63.800 -40.589 1.00 85.80 462 THR B CA 1
ATOM 7655 C C . THR B 1 465 ? 30.189 -64.010 -39.789 1.00 87.02 462 THR B C 1
ATOM 7656 O O . THR B 1 465 ? 30.718 -63.029 -39.187 1.00 86.64 462 THR B O 1
ATOM 7660 N N . GLY B 1 466 ? 30.735 -65.243 -39.857 1.00 87.32 463 GLY B N 1
ATOM 7661 C CA . GLY B 1 466 ? 31.807 -65.683 -38.955 1.00 87.71 463 GLY B CA 1
ATOM 7662 C C . GLY B 1 466 ? 31.072 -65.843 -37.633 1.00 88.56 463 GLY B C 1
ATOM 7663 O O . GLY B 1 466 ? 31.617 -65.501 -36.521 1.00 88.46 463 GLY B O 1
ATOM 7664 N N . TRP B 1 467 ? 29.810 -66.306 -37.773 1.00 88.19 464 TRP B N 1
ATOM 7665 C CA . TRP B 1 467 ? 28.904 -66.576 -36.658 1.00 88.31 464 TRP B CA 1
ATOM 7666 C C . TRP B 1 467 ? 28.249 -67.966 -36.845 1.00 87.55 464 TRP B C 1
ATOM 7667 O O . TRP B 1 467 ? 27.114 -68.052 -37.308 1.00 87.70 464 TRP B O 1
ATOM 7678 N N . GLY B 1 468 ? 28.990 -69.032 -36.485 1.00 85.87 465 GLY B N 1
ATOM 7679 C CA . GLY B 1 468 ? 28.622 -70.456 -36.677 1.00 82.96 465 GLY B CA 1
ATOM 7680 C C . GLY B 1 468 ? 27.534 -70.817 -37.669 1.00 81.55 465 GLY B C 1
ATOM 7681 O O . GLY B 1 468 ? 27.197 -70.025 -38.556 1.00 79.75 465 GLY B O 1
ATOM 7682 N N . ARG B 1 469 ? 26.984 -72.026 -37.525 1.00 80.91 466 ARG B N 1
ATOM 7683 C CA . ARG B 1 469 ? 25.564 -72.209 -37.933 1.00 80.76 466 ARG B CA 1
ATOM 7684 C C . ARG B 1 469 ? 24.713 -72.194 -36.661 1.00 80.27 466 ARG B C 1
ATOM 7685 O O . ARG B 1 469 ? 25.229 -72.637 -35.619 1.00 81.77 466 ARG B O 1
ATOM 7693 N N . TRP B 1 470 ? 23.468 -71.671 -36.705 1.00 78.19 467 TRP B N 1
ATOM 7694 C CA . TRP B 1 470 ? 22.538 -71.662 -35.473 1.00 75.43 467 TRP B CA 1
ATOM 7695 C C . TRP B 1 470 ? 21.363 -72.651 -35.594 1.00 73.49 467 TRP B C 1
ATOM 7696 O O . TRP B 1 470 ? 20.399 -72.426 -36.387 1.00 72.74 467 TRP B O 1
ATOM 7707 N N . ASN B 1 471 ? 21.423 -73.745 -34.836 1.00 71.12 468 ASN B N 1
ATOM 7708 C CA . ASN B 1 471 ? 20.250 -74.606 -34.860 1.00 69.34 468 ASN B CA 1
ATOM 7709 C C . ASN B 1 471 ? 19.324 -74.136 -33.726 1.00 68.72 468 ASN B C 1
ATOM 7710 O O . ASN B 1 471 ? 19.343 -74.716 -32.625 1.00 69.22 468 ASN B O 1
ATOM 7715 N N . GLY B 1 472 ? 18.537 -73.080 -34.020 1.00 66.87 469 GLY B N 1
ATOM 7716 C CA . GLY B 1 472 ? 17.733 -72.290 -33.050 1.00 64.27 469 GLY B CA 1
ATOM 7717 C C . GLY B 1 472 ? 18.175 -70.799 -32.900 1.00 62.58 469 GLY B C 1
ATOM 7718 O O . GLY B 1 472 ? 18.475 -70.136 -33.891 1.00 60.85 469 GLY B O 1
ATOM 7719 N N . ALA B 1 473 ? 18.204 -70.260 -31.665 1.00 61.07 470 ALA B N 1
ATOM 7720 C CA . ALA B 1 473 ? 18.401 -68.819 -31.454 1.00 59.01 470 ALA B CA 1
ATOM 7721 C C . ALA B 1 473 ? 18.548 -68.514 -30.015 1.00 58.16 470 ALA B C 1
ATOM 7722 O O . ALA B 1 473 ? 18.066 -69.320 -29.151 1.00 58.12 470 ALA B O 1
ATOM 7724 N N . PHE B 1 474 ? 19.125 -67.325 -29.764 1.00 55.54 471 PHE B N 1
ATOM 7725 C CA . PHE B 1 474 ? 19.274 -66.740 -28.411 1.00 53.20 471 PHE B CA 1
ATOM 7726 C C . PHE B 1 474 ? 18.752 -65.323 -28.448 1.00 52.47 471 PHE B C 1
ATOM 7727 O O . PHE B 1 474 ? 18.983 -64.607 -29.430 1.00 53.30 471 PHE B O 1
ATOM 7735 N N . ALA B 1 475 ? 17.987 -65.013 -27.413 1.00 50.23 472 ALA B N 1
ATOM 7736 C CA . ALA B 1 475 ? 17.455 -63.736 -27.111 1.00 50.53 472 ALA B CA 1
ATOM 7737 C C . ALA B 1 475 ? 17.712 -63.383 -25.595 1.00 52.02 472 ALA B C 1
ATOM 7738 O O . ALA B 1 475 ? 17.743 -64.289 -24.614 1.00 50.27 472 ALA B O 1
ATOM 7740 N N . THR B 1 476 ? 17.864 -62.047 -25.448 1.00 50.26 473 THR B N 1
ATOM 7741 C CA . THR B 1 476 ? 18.456 -61.420 -24.327 1.00 48.68 473 THR B CA 1
ATOM 7742 C C . THR B 1 476 ? 17.925 -59.971 -24.299 1.00 50.60 473 THR B C 1
ATOM 7743 O O . THR B 1 476 ? 17.778 -59.279 -25.370 1.00 49.90 473 THR B O 1
ATOM 7747 N N . THR B 1 477 ? 17.677 -59.506 -23.087 1.00 50.02 474 THR B N 1
ATOM 7748 C CA . THR B 1 477 ? 17.386 -58.143 -22.897 1.00 52.68 474 THR B CA 1
ATOM 7749 C C . THR B 1 477 ? 18.595 -57.456 -22.228 1.00 53.75 474 THR B C 1
ATOM 7750 O O . THR B 1 477 ? 18.530 -56.378 -21.697 1.00 54.03 474 THR B O 1
ATOM 7754 N N . VAL B 1 478 ? 19.719 -58.141 -22.166 1.00 55.59 475 VAL B N 1
ATOM 7755 C CA . VAL B 1 478 ? 20.903 -57.535 -21.606 1.00 54.69 475 VAL B CA 1
ATOM 7756 C C . VAL B 1 478 ? 21.735 -57.478 -22.809 1.00 55.57 475 VAL B C 1
ATOM 7757 O O . VAL B 1 478 ? 22.095 -58.478 -23.378 1.00 56.25 475 VAL B O 1
ATOM 7761 N N . SER B 1 479 ? 21.941 -56.250 -23.233 1.00 55.86 476 SER B N 1
ATOM 7762 C CA . SER B 1 479 ? 22.512 -55.938 -24.496 1.00 54.63 476 SER B CA 1
ATOM 7763 C C . SER B 1 479 ? 23.039 -54.483 -24.196 1.00 54.52 476 SER B C 1
ATOM 7764 O O . SER B 1 479 ? 22.269 -53.637 -23.685 1.00 52.40 476 SER B O 1
ATOM 7767 N N . HIS B 1 480 ? 24.349 -54.272 -24.405 1.00 54.51 477 HIS B N 1
ATOM 7768 C CA . HIS B 1 480 ? 25.036 -53.011 -24.123 1.00 55.84 477 HIS B CA 1
ATOM 7769 C C . HIS B 1 480 ? 25.047 -52.164 -25.436 1.00 58.90 477 HIS B C 1
ATOM 7770 O O . HIS B 1 480 ? 25.490 -52.702 -26.557 1.00 59.95 477 HIS B O 1
ATOM 7777 N N . ASP B 1 481 ? 24.580 -50.890 -25.343 1.00 59.06 478 ASP B N 1
ATOM 7778 C CA . ASP B 1 481 ? 24.290 -50.280 -24.029 1.00 58.73 478 ASP B CA 1
ATOM 7779 C C . ASP B 1 481 ? 22.807 -49.809 -23.839 1.00 59.20 478 ASP B C 1
ATOM 7780 O O . ASP B 1 481 ? 22.401 -49.232 -22.757 1.00 59.12 478 ASP B O 1
ATOM 7785 N N . SER B 1 482 ? 22.013 -50.108 -24.879 1.00 57.56 479 SER B N 1
ATOM 7786 C CA . SER B 1 482 ? 20.629 -49.751 -24.868 1.00 55.95 479 SER B CA 1
ATOM 7787 C C . SER B 1 482 ? 19.690 -50.863 -24.365 1.00 56.22 479 SER B C 1
ATOM 7788 O O . SER B 1 482 ? 18.454 -50.679 -24.221 1.00 55.25 479 SER B O 1
ATOM 7791 N N . HIS B 1 483 ? 20.252 -52.039 -24.085 1.00 55.48 480 HIS B N 1
ATOM 7792 C CA . HIS B 1 483 ? 19.427 -53.059 -23.502 1.00 53.71 480 HIS B CA 1
ATOM 7793 C C . HIS B 1 483 ? 18.071 -53.097 -24.188 1.00 51.81 480 HIS B C 1
ATOM 7794 O O . HIS B 1 483 ? 17.043 -53.208 -23.486 1.00 50.92 480 HIS B O 1
ATOM 7801 N N . ASN B 1 484 ? 18.095 -53.015 -25.537 1.00 49.90 481 ASN B N 1
ATOM 78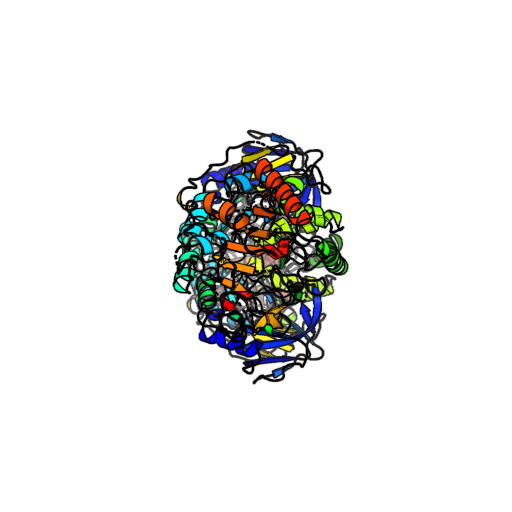02 C CA . ASN B 1 484 ? 16.900 -53.373 -26.302 1.00 50.41 481 ASN B CA 1
ATOM 7803 C C . ASN B 1 484 ? 16.736 -54.915 -26.392 1.00 49.50 481 ASN B C 1
ATOM 7804 O O . ASN B 1 484 ? 17.484 -55.593 -25.772 1.00 49.68 481 ASN B O 1
ATOM 7809 N N . LEU B 1 485 ? 15.702 -55.453 -27.050 1.00 49.08 482 LEU B N 1
ATOM 7810 C CA . LEU B 1 485 ? 15.463 -56.890 -27.060 1.00 47.52 482 LEU B CA 1
ATOM 7811 C C . LEU B 1 485 ? 16.293 -57.274 -28.222 1.00 48.59 482 LEU B C 1
ATOM 7812 O O . LEU B 1 485 ? 16.074 -56.703 -29.297 1.00 50.03 482 LEU B O 1
ATOM 7817 N N . THR B 1 486 ? 17.285 -58.159 -27.968 1.00 48.27 483 THR B N 1
ATOM 7818 C CA . THR B 1 486 ? 18.257 -58.651 -28.977 1.00 47.63 483 THR B CA 1
ATOM 7819 C C . THR B 1 486 ? 18.202 -60.186 -29.117 1.00 48.59 483 THR B C 1
ATOM 7820 O O . THR B 1 486 ? 18.264 -60.958 -28.124 1.00 45.03 483 THR B O 1
ATOM 7824 N N . VAL B 1 487 ? 18.030 -60.590 -30.388 1.00 49.53 484 VAL B N 1
ATOM 7825 C CA . VAL B 1 487 ? 17.901 -61.967 -30.700 1.00 51.98 484 VAL B CA 1
ATOM 7826 C C . VAL B 1 487 ? 18.782 -62.278 -31.851 1.00 53.24 484 VAL B C 1
ATOM 7827 O O . VAL B 1 487 ? 18.543 -61.629 -32.878 1.00 53.85 484 VAL B O 1
ATOM 7831 N N . PHE B 1 488 ? 19.723 -63.249 -31.726 1.00 54.79 485 PHE B N 1
ATOM 7832 C CA . PHE B 1 488 ? 20.448 -63.834 -32.876 1.00 58.28 485 PHE B CA 1
ATOM 7833 C C . PHE B 1 488 ? 19.890 -65.230 -33.191 1.00 61.47 485 PHE B C 1
ATOM 7834 O O . PHE B 1 488 ? 19.650 -65.977 -32.234 1.00 63.72 485 PHE B O 1
ATOM 7842 N N . GLY B 1 489 ? 19.633 -65.579 -34.485 1.00 63.51 486 GLY B N 1
ATOM 7843 C CA . GLY B 1 489 ? 19.216 -66.960 -34.850 1.00 64.23 486 GLY B CA 1
ATOM 7844 C C . GLY B 1 489 ? 19.201 -67.516 -36.281 1.00 64.34 486 GLY B C 1
ATOM 7845 O O . GLY B 1 489 ? 19.152 -66.779 -37.220 1.00 63.55 486 GLY B O 1
ATOM 7846 N N . GLY B 1 490 ? 19.224 -68.853 -36.407 1.00 65.57 487 GLY B N 1
ATOM 7847 C CA . GLY B 1 490 ? 19.093 -69.632 -37.663 1.00 64.69 487 GLY B CA 1
ATOM 7848 C C . GLY B 1 490 ? 17.773 -69.528 -38.415 1.00 66.09 487 GLY B C 1
ATOM 7849 O O . GLY B 1 490 ? 17.760 -69.648 -39.665 1.00 66.66 487 GLY B O 1
ATOM 7850 N N . ASN B 1 491 ? 16.663 -69.266 -37.713 1.00 65.50 488 ASN B N 1
ATOM 7851 C CA . ASN B 1 491 ? 15.356 -69.251 -38.346 1.00 65.94 488 ASN B CA 1
ATOM 7852 C C . ASN B 1 491 ? 14.331 -68.376 -37.592 1.00 67.66 488 ASN B C 1
ATOM 7853 O O . ASN B 1 491 ? 14.431 -68.118 -36.375 1.00 66.40 488 ASN B O 1
ATOM 7858 N N . ALA B 1 492 ? 13.306 -67.927 -38.304 1.00 68.41 489 ALA B N 1
ATOM 7859 C CA . ALA B 1 492 ? 12.351 -67.093 -37.604 1.00 68.81 489 ALA B CA 1
ATOM 7860 C C . ALA B 1 492 ? 11.920 -67.718 -36.252 1.00 69.10 489 ALA B C 1
ATOM 7861 O O . ALA B 1 492 ? 12.127 -67.100 -35.178 1.00 69.64 489 ALA B O 1
ATOM 7863 N N . GLY B 1 493 ? 11.346 -68.933 -36.318 1.00 68.91 490 GLY B N 1
ATOM 7864 C CA . GLY B 1 493 ? 10.338 -69.386 -35.345 1.00 66.81 490 GLY B CA 1
ATOM 7865 C C . GLY B 1 493 ? 10.996 -69.364 -33.992 1.00 67.44 490 GLY B C 1
ATOM 7866 O O . GLY B 1 493 ? 10.421 -68.910 -33.020 1.00 68.48 490 GLY B O 1
ATOM 7867 N N . ASP B 1 494 ? 12.238 -69.804 -33.941 1.00 67.63 491 ASP B N 1
ATOM 7868 C CA . ASP B 1 494 ? 12.920 -70.047 -32.690 1.00 68.20 491 ASP B CA 1
ATOM 7869 C C . ASP B 1 494 ? 13.204 -68.701 -32.028 1.00 68.94 491 ASP B C 1
ATOM 7870 O O . ASP B 1 494 ? 12.670 -68.371 -30.931 1.00 68.37 491 ASP B O 1
ATOM 7883 N N . ALA B 1 496 ? 11.419 -66.064 -32.472 1.00 65.59 493 ALA B N 1
ATOM 7884 C CA . ALA B 1 496 ? 10.163 -65.566 -31.898 1.00 63.32 493 ALA B CA 1
ATOM 7885 C C . ALA B 1 496 ? 9.880 -66.216 -30.544 1.00 62.32 493 ALA B C 1
ATOM 7886 O O . ALA B 1 496 ? 9.219 -65.650 -29.649 1.00 61.96 493 ALA B O 1
ATOM 7888 N N . LEU B 1 497 ? 10.371 -67.428 -30.386 1.00 59.77 494 LEU B N 1
ATOM 7889 C CA . LEU B 1 497 ? 9.952 -68.186 -29.268 1.00 57.59 494 LEU B CA 1
ATOM 7890 C C . LEU B 1 497 ? 10.960 -67.852 -28.245 1.00 57.60 494 LEU B C 1
ATOM 7891 O O . LEU B 1 497 ? 10.675 -67.959 -27.073 1.00 58.48 494 LEU B O 1
ATOM 7896 N N . ALA B 1 498 ? 12.158 -67.418 -28.645 1.00 55.87 495 ALA B N 1
ATOM 7897 C CA . ALA B 1 498 ? 13.053 -66.835 -27.597 1.00 52.80 495 ALA B CA 1
ATOM 7898 C C . ALA B 1 498 ? 12.591 -65.445 -27.132 1.00 50.72 495 ALA B C 1
ATOM 7899 O O . ALA B 1 498 ? 12.284 -65.258 -25.957 1.00 51.06 495 ALA B O 1
ATOM 7901 N N . ALA B 1 499 ? 12.535 -64.474 -28.063 1.00 49.66 496 ALA B N 1
ATOM 7902 C CA . ALA B 1 499 ? 11.744 -63.215 -27.932 1.00 45.08 496 ALA B CA 1
ATOM 7903 C C . ALA B 1 499 ? 10.505 -63.345 -26.977 1.00 47.17 496 ALA B C 1
ATOM 7904 O O . ALA B 1 499 ? 10.404 -62.625 -26.006 1.00 47.00 496 ALA B O 1
ATOM 7906 N N . ASN B 1 500 ? 9.588 -64.280 -27.184 1.00 47.42 497 ASN B N 1
ATOM 7907 C CA . ASN B 1 500 ? 8.406 -64.105 -26.424 1.00 50.25 497 ASN B CA 1
ATOM 7908 C C . ASN B 1 500 ? 8.594 -64.740 -25.022 1.00 49.89 497 ASN B C 1
ATOM 7909 O O . ASN B 1 500 ? 8.026 -64.321 -24.022 1.00 50.00 497 ASN B O 1
ATOM 7914 N N . ALA B 1 501 ? 9.459 -65.716 -24.949 1.00 51.03 498 ALA B N 1
ATOM 7915 C CA . ALA B 1 501 ? 9.868 -66.261 -23.667 1.00 51.67 498 ALA B CA 1
ATOM 7916 C C . ALA B 1 501 ? 10.362 -65.066 -22.769 1.00 53.28 498 ALA B C 1
ATOM 7917 O O . ALA B 1 501 ? 9.949 -64.980 -21.528 1.00 54.51 498 ALA B O 1
ATOM 7919 N N . VAL B 1 502 ? 11.164 -64.132 -23.362 1.00 51.88 499 VAL B N 1
ATOM 7920 C CA . VAL B 1 502 ? 11.804 -63.070 -22.504 1.00 52.72 499 VAL B CA 1
ATOM 7921 C C . VAL B 1 502 ? 10.828 -61.968 -22.265 1.00 53.04 499 VAL B C 1
ATOM 7922 O O . VAL B 1 502 ? 10.586 -61.593 -21.111 1.00 53.64 499 VAL B O 1
ATOM 7926 N N . ILE B 1 503 ? 10.210 -61.495 -23.347 1.00 52.26 500 ILE B N 1
ATOM 7927 C CA . ILE B 1 503 ? 9.086 -60.589 -23.173 1.00 50.80 500 ILE B CA 1
ATOM 7928 C C . ILE B 1 503 ? 8.198 -61.041 -22.051 1.00 52.01 500 ILE B C 1
ATOM 7929 O O . ILE B 1 503 ? 7.928 -60.215 -21.144 1.00 52.51 500 ILE B O 1
ATOM 7934 N N . GLY B 1 504 ? 7.804 -62.328 -22.062 1.00 52.98 501 GLY B N 1
ATOM 7935 C CA . GLY B 1 504 ? 6.856 -62.904 -21.056 1.00 53.12 501 GLY B CA 1
ATOM 7936 C C . GLY B 1 504 ? 7.240 -62.673 -19.585 1.00 54.25 501 GLY B C 1
ATOM 7937 O O . GLY B 1 504 ? 6.539 -62.005 -18.819 1.00 53.76 501 GLY B O 1
ATOM 7938 N N . THR B 1 505 ? 8.387 -63.252 -19.212 1.00 54.53 502 THR B N 1
ATOM 7939 C CA . THR B 1 505 ? 9.068 -63.030 -17.940 1.00 53.64 502 THR B CA 1
ATOM 7940 C C . THR B 1 505 ? 9.397 -61.578 -17.604 1.00 54.80 502 THR B C 1
ATOM 7941 O O . THR B 1 505 ? 9.768 -61.294 -16.448 1.00 57.17 502 THR B O 1
ATOM 7945 N N . GLY B 1 506 ? 9.276 -60.672 -18.569 1.00 53.10 503 GLY B N 1
ATOM 7946 C CA . GLY B 1 506 ? 9.427 -59.298 -18.307 1.00 51.37 503 GLY B CA 1
ATOM 7947 C C . GLY B 1 506 ? 10.847 -58.895 -18.456 1.00 52.21 503 GLY B C 1
ATOM 7948 O O . GLY B 1 506 ? 11.282 -57.923 -17.840 1.00 53.53 503 GLY B O 1
ATOM 7949 N N . GLY B 1 507 ? 11.576 -59.581 -19.312 1.00 51.88 504 GLY B N 1
ATOM 7950 C CA . GLY B 1 507 ? 13.008 -59.344 -19.412 1.00 52.49 504 GLY B CA 1
ATOM 7951 C C . GLY B 1 507 ? 13.624 -60.705 -19.108 1.00 53.72 504 GLY B C 1
ATOM 7952 O O . GLY B 1 507 ? 12.869 -61.673 -18.820 1.00 55.33 504 GLY B O 1
ATOM 7953 N N . GLY B 1 508 ? 14.946 -60.825 -19.234 1.00 52.96 505 GLY B N 1
ATOM 7954 C CA . GLY B 1 508 ? 15.610 -62.094 -19.049 1.00 51.85 505 GLY B CA 1
ATOM 7955 C C . GLY B 1 508 ? 16.327 -62.514 -20.299 1.00 52.26 505 GLY B C 1
ATOM 7956 O O . GLY B 1 508 ? 16.523 -61.688 -21.141 1.00 49.89 505 GLY B O 1
ATOM 7965 N N . ALA B 1 510 ? 16.853 -66.240 -22.973 1.00 54.44 507 ALA B N 1
ATOM 7966 C CA . ALA B 1 510 ? 16.347 -67.559 -23.325 1.00 54.76 507 ALA B CA 1
ATOM 7967 C C . ALA B 1 510 ? 16.894 -68.141 -24.628 1.00 54.19 507 ALA B C 1
ATOM 7968 O O . ALA B 1 510 ? 17.158 -67.371 -25.526 1.00 55.01 507 ALA B O 1
ATOM 7970 N N . VAL B 1 511 ? 17.018 -69.477 -24.725 1.00 52.85 508 VAL B N 1
ATOM 7971 C CA . VAL B 1 511 ? 17.611 -70.181 -25.901 1.00 52.79 508 VAL B CA 1
ATOM 7972 C C . VAL B 1 511 ? 16.454 -70.840 -26.580 1.00 52.84 508 VAL B C 1
ATOM 7973 O O . VAL B 1 511 ? 15.553 -71.270 -25.884 1.00 53.76 508 VAL B O 1
ATOM 7977 N N . ALA B 1 512 ? 16.434 -70.905 -27.915 1.00 52.32 509 ALA B N 1
ATOM 7978 C CA . ALA B 1 512 ? 15.365 -71.621 -28.587 1.00 51.20 509 ALA B CA 1
ATOM 7979 C C . ALA B 1 512 ? 15.909 -72.531 -29.648 1.00 52.61 509 ALA B C 1
ATOM 7980 O O . ALA B 1 512 ? 16.930 -72.222 -30.252 1.00 53.23 509 ALA B O 1
ATOM 7982 N N . SER B 1 513 ? 15.216 -73.654 -29.874 1.00 53.49 510 SER B N 1
ATOM 7983 C CA . SER B 1 513 ? 15.618 -74.683 -30.841 1.00 53.68 510 SER B CA 1
ATOM 7984 C C . SER B 1 513 ? 14.419 -75.550 -31.181 1.00 55.69 510 SER B C 1
ATOM 7985 O O . SER B 1 513 ? 13.658 -76.026 -30.274 1.00 55.27 510 SER B O 1
ATOM 7988 N N . GLU B 1 514 ? 14.248 -75.683 -32.513 1.00 56.06 511 GLU B N 1
ATOM 7989 C CA . GLU B 1 514 ? 13.400 -76.696 -33.153 1.00 55.33 511 GLU B CA 1
ATOM 7990 C C . GLU B 1 514 ? 11.951 -76.623 -32.708 1.00 53.11 511 GLU B C 1
ATOM 7991 O O . GLU B 1 514 ? 11.254 -77.600 -32.725 1.00 52.21 511 GLU B O 1
ATOM 7997 N N . GLY B 1 515 ? 11.526 -75.448 -32.299 1.00 52.66 512 GLY B N 1
ATOM 7998 C CA . GLY B 1 515 ? 10.130 -75.200 -31.966 1.00 53.47 512 GLY B CA 1
ATOM 7999 C C . GLY B 1 515 ? 9.969 -75.319 -30.459 1.00 54.40 512 GLY B C 1
ATOM 8000 O O . GLY B 1 515 ? 8.835 -75.322 -29.946 1.00 53.87 512 GLY B O 1
ATOM 8001 N N . LYS B 1 516 ? 11.111 -75.374 -29.756 1.00 53.25 513 LYS B N 1
ATOM 8002 C CA . LYS B 1 516 ? 11.043 -75.312 -28.356 1.00 53.32 513 LYS B CA 1
ATOM 8003 C C . LYS B 1 516 ? 12.064 -74.408 -27.700 1.00 53.00 513 LYS B C 1
ATOM 8004 O O . LYS B 1 516 ? 13.225 -74.261 -28.182 1.00 51.85 513 LYS B O 1
ATOM 8010 N N . VAL B 1 517 ? 11.608 -73.904 -26.543 1.00 51.04 514 VAL B N 1
ATOM 8011 C CA . VAL B 1 517 ? 12.414 -73.296 -25.549 1.00 49.83 514 VAL B CA 1
ATOM 8012 C C . VAL B 1 517 ? 13.190 -74.287 -24.706 1.00 49.25 514 VAL B C 1
ATOM 8013 O O . VAL B 1 517 ? 12.657 -75.180 -24.015 1.00 48.96 514 VAL B O 1
ATOM 8017 N N . THR B 1 518 ? 14.479 -74.044 -24.659 1.00 49.49 515 THR B N 1
ATOM 8018 C CA . THR B 1 518 ? 15.314 -74.973 -23.908 1.00 49.74 515 THR B CA 1
ATOM 8019 C C . THR B 1 518 ? 15.839 -74.431 -22.659 1.00 48.84 515 THR B C 1
ATOM 8020 O O . THR B 1 518 ? 16.406 -75.216 -21.954 1.00 49.26 515 THR B O 1
ATOM 8024 N N . ALA B 1 519 ? 15.672 -73.118 -22.394 1.00 48.89 516 ALA B N 1
ATOM 8025 C CA . ALA B 1 519 ? 16.198 -72.467 -21.173 1.00 48.28 516 ALA B CA 1
ATOM 8026 C C . ALA B 1 519 ? 15.729 -71.070 -21.161 1.00 50.01 516 ALA B C 1
ATOM 8027 O O . ALA B 1 519 ? 15.796 -70.334 -22.206 1.00 48.86 516 ALA B O 1
ATOM 8029 N N . ILE B 1 520 ? 15.356 -70.656 -19.949 1.00 50.85 517 ILE B N 1
ATOM 8030 C CA . ILE B 1 520 ? 15.004 -69.285 -19.745 1.00 52.88 517 ILE B CA 1
ATOM 8031 C C . ILE B 1 520 ? 15.559 -68.744 -18.449 1.00 54.36 517 ILE B C 1
ATOM 8032 O O . ILE B 1 520 ? 15.269 -69.309 -17.359 1.00 58.35 517 ILE B O 1
ATOM 8037 N N . LEU B 1 521 ? 16.267 -67.618 -18.513 1.00 52.41 518 LEU B N 1
ATOM 8038 C CA . LEU B 1 521 ? 16.580 -66.960 -17.279 1.00 51.05 518 LEU B CA 1
ATOM 8039 C C . LEU B 1 521 ? 15.745 -65.654 -17.202 1.00 51.69 518 LEU B C 1
ATOM 8040 O O . LEU B 1 521 ? 16.099 -64.701 -17.883 1.00 50.53 518 LEU B O 1
ATOM 8045 N N . PRO B 1 522 ? 14.694 -65.607 -16.350 1.00 51.10 519 PRO B N 1
ATOM 8046 C CA . PRO B 1 522 ? 13.845 -64.415 -16.110 1.00 51.83 519 PRO B CA 1
ATOM 8047 C C . PRO B 1 522 ? 14.601 -63.262 -15.460 1.00 52.60 519 PRO B C 1
ATOM 8048 O O . PRO B 1 522 ? 15.268 -63.504 -14.489 1.00 55.75 519 PRO B O 1
ATOM 8052 N N . LEU B 1 523 ? 14.504 -62.034 -15.960 1.00 52.59 520 LEU B N 1
ATOM 8053 C CA . LEU B 1 523 ? 15.229 -60.881 -15.402 1.00 53.19 520 LEU B CA 1
ATOM 8054 C C . LEU B 1 523 ? 14.257 -59.700 -15.150 1.00 53.40 520 LEU B C 1
ATOM 8055 O O . LEU B 1 523 ? 14.400 -58.604 -15.707 1.00 53.56 520 LEU B O 1
ATOM 8060 N N . PRO B 1 524 ? 13.251 -59.956 -14.326 1.00 52.57 521 PRO B N 1
ATOM 8061 C CA . PRO B 1 524 ? 12.062 -59.108 -14.165 1.00 53.36 521 PRO B CA 1
ATOM 8062 C C . PRO B 1 524 ? 12.378 -57.658 -13.826 1.00 52.96 521 PRO B C 1
ATOM 8063 O O . PRO B 1 524 ? 11.710 -56.772 -14.280 1.00 54.27 521 PRO B O 1
ATOM 8067 N N . LEU B 1 525 ? 13.409 -57.433 -13.029 1.00 52.91 522 LEU B N 1
ATOM 8068 C CA . LEU B 1 525 ? 13.846 -56.066 -12.747 1.00 50.99 522 LEU B CA 1
ATOM 8069 C C . LEU B 1 525 ? 14.729 -55.450 -13.895 1.00 50.48 522 LEU B C 1
ATOM 8070 O O . LEU B 1 525 ? 15.904 -55.815 -14.142 1.00 50.39 522 LEU B O 1
ATOM 8075 N N . SER B 1 526 ? 14.113 -54.527 -14.594 1.00 49.47 523 SER B N 1
ATOM 8076 C CA . SER B 1 526 ? 14.744 -53.738 -15.635 1.00 49.48 523 SER B CA 1
ATOM 8077 C C . SER B 1 526 ? 15.076 -54.532 -16.868 1.00 49.01 523 SER B C 1
ATOM 8078 O O . SER B 1 526 ? 15.463 -53.959 -17.903 1.00 46.98 523 SER B O 1
ATOM 8081 N N . GLY B 1 527 ? 14.884 -55.852 -16.776 1.00 49.58 524 GLY B N 1
ATOM 8082 C CA . GLY B 1 527 ? 15.454 -56.812 -17.756 1.00 50.29 524 GLY B CA 1
ATOM 8083 C C . GLY B 1 527 ? 16.970 -56.968 -17.482 1.00 51.69 524 GLY B C 1
ATOM 8084 O O . GLY B 1 527 ? 17.757 -57.421 -18.324 1.00 53.62 524 GLY B O 1
ATOM 8085 N N . LEU B 1 528 ? 17.425 -56.543 -16.333 1.00 49.87 525 LEU B N 1
ATOM 8086 C CA . LEU B 1 528 ? 18.783 -56.781 -16.117 1.00 51.47 525 LEU B CA 1
ATOM 8087 C C . LEU B 1 528 ? 19.052 -57.729 -14.977 1.00 52.23 525 LEU B C 1
ATOM 8088 O O . LEU B 1 528 ? 20.075 -58.368 -14.975 1.00 54.46 525 LEU B O 1
ATOM 8093 N N . VAL B 1 529 ? 18.237 -57.706 -13.947 1.00 52.52 526 VAL B N 1
ATOM 8094 C CA . VAL B 1 529 ? 18.677 -58.327 -12.726 1.00 53.41 526 VAL B CA 1
ATOM 8095 C C . VAL B 1 529 ? 17.527 -59.105 -12.098 1.00 54.52 526 VAL B C 1
ATOM 8096 O O . VAL B 1 529 ? 16.416 -58.548 -12.024 1.00 56.48 526 VAL B O 1
ATOM 8100 N N . SER B 1 530 ? 17.756 -60.349 -11.671 1.00 53.39 527 SER B N 1
ATOM 8101 C CA . SER B 1 530 ? 16.769 -61.011 -10.858 1.00 53.18 527 SER B CA 1
ATOM 8102 C C . SER B 1 530 ? 16.637 -60.479 -9.437 1.00 53.98 527 SER B C 1
ATOM 8103 O O . SER B 1 530 ? 17.431 -59.707 -8.955 1.00 54.01 527 SER B O 1
ATOM 8106 N N . ASP B 1 531 ? 15.612 -60.933 -8.745 1.00 55.29 528 ASP B N 1
ATOM 8107 C CA . ASP B 1 531 ? 15.499 -60.660 -7.355 1.00 55.86 528 ASP B CA 1
ATOM 8108 C C . ASP B 1 531 ? 15.762 -61.915 -6.569 1.00 54.54 528 ASP B C 1
ATOM 8109 O O . ASP B 1 531 ? 15.787 -61.880 -5.371 1.00 54.84 528 ASP B O 1
ATOM 8114 N N . ALA B 1 532 ? 15.909 -63.042 -7.232 1.00 54.08 529 ALA B N 1
ATOM 8115 C CA . ALA B 1 532 ? 16.315 -64.287 -6.572 1.00 54.02 529 ALA B CA 1
ATOM 8116 C C . ALA B 1 532 ? 17.749 -64.329 -5.944 1.00 54.58 529 ALA B C 1
ATOM 8117 O O . ALA B 1 532 ? 18.627 -63.544 -6.292 1.00 53.00 529 ALA B O 1
ATOM 8119 N N . PRO B 1 533 ? 17.965 -65.266 -4.980 1.00 56.27 530 PRO B N 1
ATOM 8120 C CA . PRO B 1 533 ? 19.329 -65.548 -4.445 1.00 55.62 530 PRO B CA 1
ATOM 8121 C C . PRO B 1 533 ? 20.321 -65.806 -5.547 1.00 54.56 530 PRO B C 1
ATOM 8122 O O . PRO B 1 533 ? 19.957 -66.320 -6.600 1.00 53.87 530 PRO B O 1
ATOM 8126 N N . LEU B 1 534 ? 21.575 -65.445 -5.279 1.00 53.94 531 LEU B N 1
ATOM 8127 C CA . LEU B 1 534 ? 22.629 -65.591 -6.248 1.00 53.01 531 LEU B CA 1
ATOM 8128 C C . LEU B 1 534 ? 23.023 -67.044 -6.638 1.00 53.84 531 LEU B C 1
ATOM 8129 O O . LEU B 1 534 ? 23.590 -67.224 -7.729 1.00 56.06 531 LEU B O 1
ATOM 8134 N N . GLU B 1 535 ? 22.711 -68.063 -5.822 1.00 53.20 532 GLU B N 1
ATOM 8135 C CA . GLU B 1 535 ? 22.681 -69.478 -6.304 1.00 54.41 532 GLU B CA 1
ATOM 8136 C C . GLU B 1 535 ? 21.930 -69.775 -7.539 1.00 53.54 532 GLU B C 1
ATOM 8137 O O . GLU B 1 535 ? 22.479 -70.388 -8.574 1.00 54.43 532 GLU B O 1
ATOM 8143 N N . GLU B 1 536 ? 20.654 -69.430 -7.408 1.00 50.05 533 GLU B N 1
ATOM 8144 C CA . GLU B 1 536 ? 19.784 -69.734 -8.470 1.00 50.35 533 GLU B CA 1
ATOM 8145 C C . GLU B 1 536 ? 20.224 -68.968 -9.704 1.00 48.13 533 GLU B C 1
ATOM 8146 O O . GLU B 1 536 ? 20.358 -69.523 -10.850 1.00 47.02 533 GLU B O 1
ATOM 8152 N N . VAL B 1 537 ? 20.491 -67.700 -9.443 1.00 44.53 534 VAL B N 1
ATOM 8153 C CA . VAL B 1 537 ? 20.652 -66.928 -10.557 1.00 42.99 534 VAL B CA 1
ATOM 8154 C C . VAL B 1 537 ? 21.822 -67.462 -11.269 1.00 43.63 534 VAL B C 1
ATOM 8155 O O . VAL B 1 537 ? 21.753 -67.548 -12.502 1.00 39.81 534 VAL B O 1
ATOM 8159 N N . ALA B 1 538 ? 22.895 -67.861 -10.513 1.00 45.44 535 ALA B N 1
ATOM 8160 C CA . ALA B 1 538 ? 24.123 -68.401 -11.260 1.00 46.89 535 ALA B CA 1
ATOM 8161 C C . ALA B 1 538 ? 23.995 -69.770 -11.845 1.00 46.91 535 ALA B C 1
ATOM 8162 O O . ALA B 1 538 ? 24.537 -69.995 -12.925 1.00 47.37 535 ALA B O 1
ATOM 8164 N N . ARG B 1 539 ? 23.259 -70.665 -11.180 1.00 48.29 536 ARG B N 1
ATOM 8165 C CA . ARG B 1 539 ? 22.841 -71.904 -11.869 1.00 50.95 536 ARG B CA 1
ATOM 8166 C C . ARG B 1 539 ? 21.983 -71.662 -13.117 1.00 49.66 536 ARG B C 1
ATOM 8167 O O . ARG B 1 539 ? 22.216 -72.247 -14.261 1.00 47.86 536 ARG B O 1
ATOM 8175 N N . ALA B 1 540 ? 21.004 -70.775 -12.925 1.00 48.67 537 ALA B N 1
ATOM 8176 C CA . ALA B 1 540 ? 20.071 -70.581 -14.003 1.00 47.93 537 ALA B CA 1
ATOM 8177 C C . ALA B 1 540 ? 20.937 -70.206 -15.180 1.00 48.94 537 ALA B C 1
ATOM 8178 O O . ALA B 1 540 ? 20.595 -70.498 -16.327 1.00 49.30 537 ALA B O 1
ATOM 8180 N N . PHE B 1 541 ? 22.077 -69.578 -14.845 1.00 50.53 538 PHE B N 1
ATOM 8181 C CA . PHE B 1 541 ? 23.043 -69.028 -15.798 1.00 51.87 538 PHE B CA 1
ATOM 8182 C C . PHE B 1 541 ? 24.099 -69.998 -16.294 1.00 51.38 538 PHE B C 1
ATOM 8183 O O . PHE B 1 541 ? 24.278 -70.108 -17.472 1.00 50.71 538 PHE B O 1
ATOM 8191 N N . GLU B 1 542 ? 24.742 -70.813 -15.471 1.00 52.73 539 GLU B N 1
ATOM 8192 C CA . GLU B 1 542 ? 25.466 -71.960 -16.182 1.00 53.55 539 GLU B CA 1
ATOM 8193 C C . GLU B 1 542 ? 24.461 -72.642 -17.126 1.00 52.51 539 GLU B C 1
ATOM 8194 O O . GLU B 1 542 ? 24.831 -72.996 -18.233 1.00 51.46 539 GLU B O 1
ATOM 8200 N N . ASP B 1 543 ? 23.215 -72.862 -16.644 1.00 52.48 540 ASP B N 1
ATOM 8201 C CA . ASP B 1 543 ? 22.301 -73.725 -17.347 1.00 53.77 540 ASP B CA 1
ATOM 8202 C C . ASP B 1 543 ? 21.907 -73.019 -18.605 1.00 54.53 540 ASP B C 1
ATOM 8203 O O . ASP B 1 543 ? 21.686 -73.702 -19.640 1.00 54.55 540 ASP B O 1
ATOM 8208 N N . LEU B 1 544 ? 21.815 -71.679 -18.533 1.00 53.93 541 LEU B N 1
ATOM 8209 C CA . LEU B 1 544 ? 21.693 -70.901 -19.766 1.00 54.90 541 LEU B CA 1
ATOM 8210 C C . LEU B 1 544 ? 22.873 -71.094 -20.808 1.00 55.32 541 LEU B C 1
ATOM 8211 O O . LEU B 1 544 ? 22.656 -71.182 -22.050 1.00 55.18 541 LEU B O 1
ATOM 8216 N N . ARG B 1 545 ? 24.096 -71.164 -20.282 1.00 55.54 542 ARG B N 1
ATOM 8217 C CA . ARG B 1 545 ? 25.312 -71.410 -21.063 1.00 55.16 542 ARG B CA 1
ATOM 8218 C C . ARG B 1 545 ? 25.198 -72.775 -21.679 1.00 55.35 542 ARG B C 1
ATOM 8219 O O . ARG B 1 545 ? 25.363 -72.862 -22.937 1.00 53.85 542 ARG B O 1
ATOM 8227 N N . GLU B 1 546 ? 24.865 -73.811 -20.863 1.00 54.77 543 GLU B N 1
ATOM 8228 C CA . GLU B 1 546 ? 24.892 -75.182 -21.473 1.00 56.78 543 GLU B CA 1
ATOM 8229 C C . GLU B 1 546 ? 24.101 -75.132 -22.792 1.00 56.87 543 GLU B C 1
ATOM 8230 O O . GLU B 1 546 ? 24.510 -75.635 -23.870 1.00 56.62 543 GLU B O 1
ATOM 8236 N N . ALA B 1 547 ? 22.976 -74.444 -22.664 1.00 56.51 544 ALA B N 1
ATOM 8237 C CA . ALA B 1 547 ? 21.902 -74.681 -23.490 1.00 57.03 544 ALA B CA 1
ATOM 8238 C C . ALA B 1 547 ? 22.273 -74.045 -24.824 1.00 58.51 544 ALA B C 1
ATOM 8239 O O . ALA B 1 547 ? 22.069 -74.660 -25.883 1.00 59.17 544 ALA B O 1
ATOM 8241 N N . VAL B 1 548 ? 22.876 -72.849 -24.795 1.00 58.80 545 VAL B N 1
ATOM 8242 C CA . VAL B 1 548 ? 23.105 -72.121 -26.068 1.00 58.45 545 VAL B CA 1
ATOM 8243 C C . VAL B 1 548 ? 24.166 -72.823 -26.871 1.00 59.65 545 VAL B C 1
ATOM 8244 O O . VAL B 1 548 ? 24.028 -73.010 -28.128 1.00 59.06 545 VAL B O 1
ATOM 8248 N N . GLY B 1 549 ? 25.191 -73.263 -26.089 1.00 61.25 546 GLY B N 1
ATOM 8249 C CA . GLY B 1 549 ? 26.188 -74.267 -26.451 1.00 60.73 546 GLY B CA 1
ATOM 8250 C C . GLY B 1 549 ? 25.655 -75.591 -27.002 1.00 62.64 546 GLY B C 1
ATOM 8251 O O . GLY B 1 549 ? 26.459 -76.425 -27.376 1.00 63.70 546 GLY B O 1
ATOM 8252 N N . LYS B 1 550 ? 24.340 -75.820 -27.095 1.00 63.59 547 LYS B N 1
ATOM 8253 C CA . LYS B 1 550 ? 23.872 -76.895 -27.985 1.00 64.83 547 LYS B CA 1
ATOM 8254 C C . LYS B 1 550 ? 23.306 -76.471 -29.360 1.00 67.50 547 LYS B C 1
ATOM 8255 O O . LYS B 1 550 ? 22.922 -77.346 -30.200 1.00 67.73 547 LYS B O 1
ATOM 8261 N N . VAL B 1 551 ? 23.326 -75.144 -29.623 1.00 69.65 548 VAL B N 1
ATOM 8262 C CA . VAL B 1 551 ? 22.789 -74.510 -30.866 1.00 70.43 548 VAL B CA 1
ATOM 8263 C C . VAL B 1 551 ? 23.924 -74.061 -31.783 1.00 70.92 548 VAL B C 1
ATOM 8264 O O . VAL B 1 551 ? 23.834 -73.968 -33.026 1.00 69.66 548 VAL B O 1
ATOM 8268 N N . VAL B 1 552 ? 25.010 -73.707 -31.150 1.00 72.01 549 VAL B N 1
ATOM 8269 C CA . VAL B 1 552 ? 26.146 -73.398 -31.968 1.00 73.84 549 VAL B CA 1
ATOM 8270 C C . VAL B 1 552 ? 27.453 -73.808 -31.271 1.00 75.04 549 VAL B C 1
ATOM 8271 O O . VAL B 1 552 ? 27.517 -74.172 -30.039 1.00 74.42 549 VAL B O 1
ATOM 8275 N N . GLU B 1 553 ? 28.470 -73.751 -32.116 1.00 76.06 550 GLU B N 1
ATOM 8276 C CA . GLU B 1 553 ? 29.779 -74.176 -31.819 1.00 78.25 550 GLU B CA 1
ATOM 8277 C C . GLU B 1 553 ? 30.598 -72.921 -31.422 1.00 78.70 550 GLU B C 1
ATOM 8278 O O . GLU B 1 553 ? 31.117 -72.224 -32.256 1.00 79.17 550 GLU B O 1
ATOM 8284 N N . TRP B 1 554 ? 30.687 -72.566 -30.156 1.00 80.12 551 TRP B N 1
ATOM 8285 C CA . TRP B 1 554 ? 31.515 -71.404 -29.835 1.00 81.45 551 TRP B CA 1
ATOM 8286 C C . TRP B 1 554 ? 32.949 -71.600 -30.413 1.00 82.14 551 TRP B C 1
ATOM 8287 O O . TRP B 1 554 ? 33.811 -72.183 -29.730 1.00 81.71 551 TRP B O 1
ATOM 8298 N N . GLN B 1 555 ? 33.248 -71.121 -31.631 1.00 82.21 552 GLN B N 1
ATOM 8299 C CA . GLN B 1 555 ? 34.655 -71.145 -32.105 1.00 81.51 552 GLN B CA 1
ATOM 8300 C C . GLN B 1 555 ? 35.531 -69.963 -31.674 1.00 80.17 552 GLN B C 1
ATOM 8301 O O . GLN B 1 555 ? 35.699 -69.076 -32.498 1.00 78.87 552 GLN B O 1
ATOM 8307 N N . PRO B 1 556 ? 36.075 -69.931 -30.401 1.00 80.36 553 PRO B N 1
ATOM 8308 C CA . PRO B 1 556 ? 37.067 -68.840 -30.014 1.00 81.42 553 PRO B CA 1
ATOM 8309 C C . PRO B 1 556 ? 38.410 -68.840 -30.855 1.00 83.17 553 PRO B C 1
ATOM 8310 O O . PRO B 1 556 ? 38.598 -69.786 -31.682 1.00 81.44 553 PRO B O 1
ATOM 8314 N N . PRO B 1 557 ? 39.325 -67.786 -30.671 1.00 85.10 554 PRO B N 1
ATOM 8315 C CA . PRO B 1 557 ? 39.265 -66.445 -29.927 1.00 85.16 554 PRO B CA 1
ATOM 8316 C C . PRO B 1 557 ? 38.200 -65.466 -30.433 1.00 85.27 554 PRO B C 1
ATOM 8317 O O . PRO B 1 557 ? 38.049 -65.358 -31.657 1.00 84.86 554 PRO B O 1
ATOM 8321 N N . TYR B 1 558 ? 37.501 -64.775 -29.489 1.00 85.94 555 TYR B N 1
ATOM 8322 C CA . TYR B 1 558 ? 36.326 -63.824 -29.700 1.00 85.27 555 TYR B CA 1
ATOM 8323 C C . TYR B 1 558 ? 34.918 -64.431 -29.797 1.00 83.61 555 TYR B C 1
ATOM 8324 O O . TYR B 1 558 ? 34.043 -64.040 -29.018 1.00 82.93 555 TYR B O 1
ATOM 8333 N N . LEU B 1 559 ? 34.674 -65.297 -30.791 1.00 81.55 556 LEU B N 1
ATOM 8334 C CA . LEU B 1 559 ? 33.391 -66.031 -30.871 1.00 80.01 556 LEU B CA 1
ATOM 8335 C C . LEU B 1 559 ? 33.049 -66.803 -29.567 1.00 79.42 556 LEU B C 1
ATOM 8336 O O . LEU B 1 559 ? 33.271 -67.998 -29.458 1.00 78.97 556 LEU B O 1
ATOM 8341 N N . VAL B 1 560 ? 32.563 -66.086 -28.561 1.00 78.62 557 VAL B N 1
ATOM 8342 C CA . VAL B 1 560 ? 32.142 -66.712 -27.292 1.00 76.92 557 VAL B CA 1
ATOM 8343 C C . VAL B 1 560 ? 30.755 -66.122 -26.827 1.00 76.80 557 VAL B C 1
ATOM 8344 O O . VAL B 1 560 ? 30.650 -64.893 -26.772 1.00 76.83 557 VAL B O 1
ATOM 8348 N N . PHE B 1 561 ? 29.711 -66.954 -26.569 1.00 74.43 558 PHE B N 1
ATOM 8349 C CA . PHE B 1 561 ? 28.600 -66.556 -25.651 1.00 72.57 558 PHE B CA 1
ATOM 8350 C C . PHE B 1 561 ? 28.660 -65.106 -25.101 1.00 72.03 558 PHE B C 1
ATOM 8351 O O . PHE B 1 561 ? 27.786 -64.308 -25.434 1.00 72.06 558 PHE B O 1
ATOM 8359 N N . LYS B 1 562 ? 29.677 -64.748 -24.310 1.00 71.43 559 LYS B N 1
ATOM 8360 C CA . LYS B 1 562 ? 29.865 -63.327 -23.916 1.00 70.50 559 LYS B CA 1
ATOM 8361 C C . LYS B 1 562 ? 29.582 -62.287 -25.036 1.00 69.51 559 LYS B C 1
ATOM 8362 O O . LYS B 1 562 ? 28.967 -61.263 -24.775 1.00 70.16 559 LYS B O 1
ATOM 8368 N N . ALA B 1 563 ? 30.001 -62.560 -26.270 1.00 66.98 560 ALA B N 1
ATOM 8369 C CA . ALA B 1 563 ? 29.786 -61.691 -27.404 1.00 64.98 560 ALA B CA 1
ATOM 8370 C C . ALA B 1 563 ? 28.302 -61.403 -27.665 1.00 65.33 560 ALA B C 1
ATOM 8371 O O . ALA B 1 563 ? 27.930 -60.352 -28.288 1.00 65.51 560 ALA B O 1
ATOM 8373 N N . CYS B 1 564 ? 27.440 -62.330 -27.252 1.00 63.28 561 CYS B N 1
ATOM 8374 C CA . CYS B 1 564 ? 25.982 -62.081 -27.387 1.00 61.64 561 CYS B CA 1
ATOM 8375 C C . CYS B 1 564 ? 25.440 -60.975 -26.558 1.00 59.13 561 CYS B C 1
ATOM 8376 O O . CYS B 1 564 ? 24.308 -60.653 -26.720 1.00 58.81 561 CYS B O 1
ATOM 8379 N N . PHE B 1 565 ? 26.214 -60.432 -25.662 1.00 57.32 562 PHE B N 1
ATOM 8380 C CA . PHE B 1 565 ? 25.744 -59.260 -24.995 1.00 58.98 562 PHE B CA 1
ATOM 8381 C C . PHE B 1 565 ? 26.368 -58.032 -25.672 1.00 58.93 562 PHE B C 1
ATOM 8382 O O . PHE B 1 565 ? 25.907 -56.928 -25.492 1.00 59.16 562 PHE B O 1
ATOM 8390 N N . GLY B 1 566 ? 27.394 -58.255 -26.503 1.00 59.97 563 GLY B N 1
ATOM 8391 C CA . GLY B 1 566 ? 28.265 -57.185 -27.011 1.00 59.70 563 GLY B CA 1
ATOM 8392 C C . GLY B 1 566 ? 27.890 -56.688 -28.395 1.00 60.81 563 GLY B C 1
ATOM 8393 O O . GLY B 1 566 ? 28.249 -55.621 -28.736 1.00 61.23 563 GLY B O 1
ATOM 8394 N N . ALA B 1 567 ? 27.123 -57.428 -29.185 1.00 62.32 564 ALA B N 1
ATOM 8395 C CA . ALA B 1 567 ? 26.837 -57.029 -30.568 1.00 64.40 564 ALA B CA 1
ATOM 8396 C C . ALA B 1 567 ? 26.066 -55.737 -30.841 1.00 66.50 564 ALA B C 1
ATOM 8397 O O . ALA B 1 567 ? 25.902 -55.385 -32.036 1.00 66.00 564 ALA B O 1
ATOM 8399 N N . THR B 1 568 ? 25.642 -55.013 -29.792 1.00 67.98 565 THR B N 1
ATOM 8400 C CA . THR B 1 568 ? 24.802 -53.821 -29.978 1.00 70.50 565 THR B CA 1
ATOM 8401 C C . THR B 1 568 ? 25.503 -52.547 -29.608 1.00 71.79 565 THR B C 1
ATOM 8402 O O . THR B 1 568 ? 25.079 -51.477 -30.027 1.00 70.05 565 THR B O 1
ATOM 8406 N N . LEU B 1 569 ? 26.548 -52.682 -28.782 1.00 74.50 566 LEU B N 1
ATOM 8407 C CA . LEU B 1 569 ? 27.314 -51.536 -28.222 1.00 77.36 566 LEU B CA 1
ATOM 8408 C C . LEU B 1 569 ? 27.899 -50.529 -29.235 1.00 79.46 566 LEU B C 1
ATOM 8409 O O . LEU B 1 569 ? 29.130 -50.596 -29.542 1.00 80.41 566 LEU B O 1
ATOM 8414 N N . ALA B 1 570 ? 27.036 -49.567 -29.664 1.00 80.93 567 ALA B N 1
ATOM 8415 C CA . ALA B 1 570 ? 27.254 -48.727 -30.886 1.00 81.45 567 ALA B CA 1
ATOM 8416 C C . ALA B 1 570 ? 28.315 -47.650 -30.755 1.00 81.53 567 ALA B C 1
ATOM 8417 O O . ALA B 1 570 ? 28.845 -47.215 -31.712 1.00 81.68 567 ALA B O 1
ATOM 8419 N N . CYS B 1 571 ? 28.660 -47.261 -29.548 1.00 83.38 568 CYS B N 1
ATOM 8420 C CA . CYS B 1 571 ? 29.793 -46.367 -29.314 1.00 84.62 568 CYS B CA 1
ATOM 8421 C C . CYS B 1 571 ? 31.211 -46.866 -29.717 1.00 85.69 568 CYS B C 1
ATOM 8422 O O . CYS B 1 571 ? 32.197 -46.219 -29.334 1.00 85.78 568 CYS B O 1
ATOM 8425 N N . ASN B 1 572 ? 31.336 -47.983 -30.464 1.00 86.16 569 ASN B N 1
ATOM 8426 C CA . ASN B 1 572 ? 32.683 -48.554 -30.795 1.00 85.87 569 ASN B CA 1
ATOM 8427 C C . ASN B 1 572 ? 32.862 -48.777 -32.344 1.00 85.65 569 ASN B C 1
ATOM 8428 O O . ASN B 1 572 ? 31.859 -48.822 -33.112 1.00 84.87 569 ASN B O 1
ATOM 8433 N N . ILE B 1 573 ? 34.136 -48.880 -32.789 1.00 85.20 570 ILE B N 1
ATOM 8434 C CA . ILE B 1 573 ? 34.434 -48.892 -34.241 1.00 84.52 570 ILE B CA 1
ATOM 8435 C C . ILE B 1 573 ? 33.855 -50.120 -34.922 1.00 83.02 570 ILE B C 1
ATOM 8436 O O . ILE B 1 573 ? 33.729 -51.188 -34.290 1.00 82.17 570 ILE B O 1
ATOM 8441 N N . GLY B 1 574 ? 33.477 -49.930 -36.192 1.00 81.49 571 GLY B N 1
ATOM 8442 C CA . GLY B 1 574 ? 32.606 -50.847 -36.897 1.00 79.74 571 GLY B CA 1
ATOM 8443 C C . GLY B 1 574 ? 31.134 -50.579 -36.599 1.00 79.09 571 GLY B C 1
ATOM 8444 O O . GLY B 1 574 ? 30.798 -49.791 -35.694 1.00 78.64 571 GLY B O 1
ATOM 8445 N N . PRO B 1 575 ? 30.273 -51.263 -37.366 1.00 78.32 572 PRO B N 1
ATOM 8446 C CA . PRO B 1 575 ? 28.880 -51.297 -37.775 1.00 77.96 572 PRO B CA 1
ATOM 8447 C C . PRO B 1 575 ? 27.827 -52.226 -37.123 1.00 78.25 572 PRO B C 1
ATOM 8448 O O . PRO B 1 575 ? 27.330 -53.142 -37.794 1.00 77.24 572 PRO B O 1
ATOM 8452 N N . HIS B 1 576 ? 27.376 -51.959 -35.905 1.00 77.97 573 HIS B N 1
ATOM 8453 C CA . HIS B 1 576 ? 26.403 -52.888 -35.313 1.00 77.17 573 HIS B CA 1
ATOM 8454 C C . HIS B 1 576 ? 24.894 -52.528 -35.349 1.00 76.77 573 HIS B C 1
ATOM 8455 O O . HIS B 1 576 ? 24.540 -51.374 -35.142 1.00 77.31 573 HIS B O 1
ATOM 8462 N N . GLN B 1 577 ? 24.026 -53.535 -35.593 1.00 76.13 574 GLN B N 1
ATOM 8463 C CA . GLN B 1 577 ? 22.561 -53.375 -35.838 1.00 75.03 574 GLN B CA 1
ATOM 8464 C C . GLN B 1 577 ? 22.038 -52.867 -34.523 1.00 74.47 574 GLN B C 1
ATOM 8465 O O . GLN B 1 577 ? 22.716 -53.090 -33.540 1.00 74.18 574 GLN B O 1
ATOM 8471 N N . THR B 1 578 ? 20.894 -52.175 -34.484 1.00 74.16 575 THR B N 1
ATOM 8472 C CA . THR B 1 578 ? 20.319 -51.587 -33.243 1.00 73.70 575 THR B CA 1
ATOM 8473 C C . THR B 1 578 ? 18.935 -51.178 -33.499 1.00 74.02 575 THR B C 1
ATOM 8474 O O . THR B 1 578 ? 18.409 -51.460 -34.568 1.00 73.89 575 THR B O 1
ATOM 8478 N N . ASP B 1 579 ? 18.314 -50.486 -32.565 1.00 74.94 576 ASP B N 1
ATOM 8479 C CA . ASP B 1 579 ? 16.883 -50.407 -32.715 1.00 78.18 576 ASP B CA 1
ATOM 8480 C C . ASP B 1 579 ? 16.387 -49.607 -33.949 1.00 78.99 576 ASP B C 1
ATOM 8481 O O . ASP B 1 579 ? 15.198 -49.569 -34.213 1.00 78.22 576 ASP B O 1
ATOM 8494 N N . GLY B 1 581 ? 18.608 -49.775 -36.995 1.00 78.33 578 GLY B N 1
ATOM 8495 C CA . GLY B 1 581 ? 19.237 -50.438 -38.083 1.00 76.94 578 GLY B CA 1
ATOM 8496 C C . GLY B 1 581 ? 20.743 -50.467 -37.998 1.00 76.42 578 GLY B C 1
ATOM 8497 O O . GLY B 1 581 ? 21.337 -50.478 -36.917 1.00 75.48 578 GLY B O 1
ATOM 8498 N N . ILE B 1 582 ? 21.365 -50.505 -39.155 1.00 76.15 579 ILE B N 1
ATOM 8499 C CA . ILE B 1 582 ? 22.733 -50.922 -39.196 1.00 78.18 579 ILE B CA 1
ATOM 8500 C C . ILE B 1 582 ? 23.496 -49.676 -39.243 1.00 79.19 579 ILE B C 1
ATOM 8501 O O . ILE B 1 582 ? 23.143 -48.793 -40.015 1.00 80.33 579 ILE B O 1
ATOM 8506 N N . ALA B 1 583 ? 24.559 -49.594 -38.450 1.00 80.25 580 ALA B N 1
ATOM 8507 C CA . ALA B 1 583 ? 24.924 -48.289 -37.873 1.00 80.87 580 ALA B CA 1
ATOM 8508 C C . ALA B 1 583 ? 26.414 -48.005 -37.688 1.00 82.17 580 ALA B C 1
ATOM 8509 O O . ALA B 1 583 ? 26.977 -48.418 -36.642 1.00 81.37 580 ALA B O 1
ATOM 8511 N N . ASP B 1 584 ? 27.050 -47.256 -38.614 1.00 83.07 581 ASP B N 1
ATOM 8512 C CA . ASP B 1 584 ? 28.429 -46.773 -38.273 1.00 83.69 581 ASP B CA 1
ATOM 8513 C C . ASP B 1 584 ? 28.513 -45.574 -37.311 1.00 83.96 581 ASP B C 1
ATOM 8514 O O . ASP B 1 584 ? 27.575 -44.782 -37.255 1.00 84.40 581 ASP B O 1
ATOM 8519 N N . VAL B 1 585 ? 29.620 -45.428 -36.581 1.00 84.53 582 VAL B N 1
ATOM 8520 C CA . VAL B 1 585 ? 29.872 -44.166 -35.835 1.00 86.05 582 VAL B CA 1
ATOM 8521 C C . VAL B 1 585 ? 31.054 -43.415 -36.439 1.00 87.46 582 VAL B C 1
ATOM 8522 O O . VAL B 1 585 ? 31.369 -42.269 -36.044 1.00 86.83 582 VAL B O 1
ATOM 8526 N N . LEU B 1 586 ? 31.736 -44.110 -37.363 1.00 89.46 583 LEU B N 1
ATOM 8527 C CA . LEU B 1 586 ? 32.679 -43.475 -38.314 1.00 90.75 583 LEU B CA 1
ATOM 8528 C C . LEU B 1 586 ? 32.141 -43.247 -39.740 1.00 91.41 583 LEU B C 1
ATOM 8529 O O . LEU B 1 586 ? 32.919 -43.037 -40.674 1.00 91.97 583 LEU B O 1
ATOM 8534 N N . THR B 1 587 ? 30.814 -43.340 -39.900 1.00 91.79 584 THR B N 1
ATOM 8535 C CA . THR B 1 587 ? 30.089 -42.607 -40.940 1.00 91.62 584 THR B CA 1
ATOM 8536 C C . THR B 1 587 ? 29.361 -41.453 -40.212 1.00 92.02 584 THR B C 1
ATOM 8537 O O . THR B 1 587 ? 29.233 -40.378 -40.757 1.00 92.41 584 THR B O 1
ATOM 8541 N N . GLY B 1 588 ? 29.008 -41.621 -38.943 1.00 91.70 585 GLY B N 1
ATOM 8542 C CA . GLY B 1 588 ? 27.962 -40.823 -38.387 1.00 92.13 585 GLY B CA 1
ATOM 8543 C C . GLY B 1 588 ? 26.588 -41.345 -38.856 1.00 92.26 585 GLY B C 1
ATOM 8544 O O . GLY B 1 588 ? 25.590 -40.948 -38.305 1.00 91.26 585 GLY B O 1
ATOM 8545 N N . LYS B 1 589 ? 26.492 -42.244 -39.843 1.00 93.60 586 LYS B N 1
ATOM 8546 C CA . LYS B 1 589 ? 25.128 -42.772 -40.279 1.00 94.85 586 LYS B CA 1
ATOM 8547 C C . LYS B 1 589 ? 24.625 -44.273 -40.019 1.00 96.37 586 LYS B C 1
ATOM 8548 O O . LYS B 1 589 ? 25.387 -45.213 -39.701 1.00 96.02 586 LYS B O 1
ATOM 8554 N N . VAL B 1 590 ? 23.319 -44.439 -40.228 1.00 97.56 587 VAL B N 1
ATOM 8555 C CA . VAL B 1 590 ? 22.529 -45.583 -39.817 1.00 99.77 587 VAL B CA 1
ATOM 8556 C C . VAL B 1 590 ? 21.599 -46.071 -40.912 1.00 101.68 587 VAL B C 1
ATOM 8557 O O . VAL B 1 590 ? 20.596 -45.408 -41.245 1.00 102.27 587 VAL B O 1
ATOM 8569 N N . GLU B 1 592 ? 18.804 -48.392 -42.920 1.00 101.01 589 GLU B N 1
ATOM 8570 C CA . GLU B 1 592 ? 17.462 -48.726 -42.371 1.00 98.89 589 GLU B CA 1
ATOM 8571 C C . GLU B 1 592 ? 16.918 -50.130 -42.718 1.00 98.93 589 GLU B C 1
ATOM 8572 O O . GLU B 1 592 ? 16.009 -50.715 -42.054 1.00 97.17 589 GLU B O 1
ATOM 8578 N N . SER B 1 593 ? 17.449 -50.618 -43.825 1.00 98.51 590 SER B N 1
ATOM 8579 C CA . SER B 1 593 ? 17.193 -51.941 -44.294 1.00 98.28 590 SER B CA 1
ATOM 8580 C C . SER B 1 593 ? 18.518 -52.118 -44.962 1.00 98.28 590 SER B C 1
ATOM 8581 O O . SER B 1 593 ? 19.129 -51.093 -45.253 1.00 97.97 590 SER B O 1
ATOM 8584 N N . PRO B 1 594 ? 19.007 -53.384 -45.123 1.00 98.75 591 PRO B N 1
ATOM 8585 C CA . PRO B 1 594 ? 20.220 -53.744 -45.931 1.00 98.30 591 PRO B CA 1
ATOM 8586 C C . PRO B 1 594 ? 19.968 -54.265 -47.346 1.00 97.47 591 PRO B C 1
ATOM 8587 O O . PRO B 1 594 ? 20.927 -54.686 -47.992 1.00 97.93 591 PRO B O 1
ATOM 8591 N N . VAL B 1 595 ? 18.706 -54.235 -47.806 1.00 97.19 592 VAL B N 1
ATOM 8592 C CA . VAL B 1 595 ? 18.339 -54.307 -49.263 1.00 96.87 592 VAL B CA 1
ATOM 8593 C C . VAL B 1 595 ? 19.103 -53.242 -50.091 1.00 97.13 592 VAL B C 1
ATOM 8594 O O . VAL B 1 595 ? 18.965 -52.035 -49.814 1.00 97.90 592 VAL B O 1
ATOM 8598 N N . ILE B 1 596 ? 19.979 -53.688 -51.011 1.00 96.71 593 ILE B N 1
ATOM 8599 C CA . ILE B 1 596 ? 20.576 -52.828 -52.109 1.00 96.67 593 ILE B CA 1
ATOM 8600 C C . ILE B 1 596 ? 20.184 -53.334 -53.559 1.00 96.58 593 ILE B C 1
ATOM 8601 O O . ILE B 1 596 ? 21.062 -53.638 -54.410 1.00 96.21 593 ILE B O 1
ATOM 8606 N N . GLU B 1 597 ? 18.862 -53.445 -53.806 1.00 96.35 594 GLU B N 1
ATOM 8607 C CA . GLU B 1 597 ? 18.341 -53.684 -55.162 1.00 96.49 594 GLU B CA 1
ATOM 8608 C C . GLU B 1 597 ? 17.766 -52.404 -55.779 1.00 96.63 594 GLU B C 1
ATOM 8609 O O . GLU B 1 597 ? 16.674 -51.961 -55.434 1.00 96.50 594 GLU B O 1
#